Protein AF-A0A412N709-F1 (afdb_monomer)

Solvent-accessible surface area (backbone atoms only — not comparable to full-atom values): 65848 Å² total; per-residue (Å²): 143,80,87,83,88,69,98,62,86,80,74,72,44,59,88,80,48,73,65,12,63,69,44,10,65,74,45,29,76,63,57,29,47,26,25,66,68,37,49,39,49,51,50,25,40,50,47,51,27,33,78,26,43,16,25,47,46,59,41,50,7,51,55,44,21,63,66,64,52,88,63,63,36,77,45,75,49,86,48,69,69,50,42,51,53,52,49,54,52,50,61,74,67,40,75,74,60,56,98,83,52,59,52,19,50,55,38,33,40,66,36,72,41,66,46,92,90,40,70,40,42,37,57,35,40,71,62,66,71,55,53,61,42,34,56,64,46,45,49,58,66,48,71,50,75,67,54,44,51,43,51,47,41,51,42,52,45,46,40,53,48,21,65,58,48,60,32,42,72,68,85,84,70,68,26,64,53,51,72,81,63,82,70,53,68,70,55,48,53,31,43,52,54,47,60,74,67,47,72,58,76,83,49,52,73,65,44,54,50,53,50,65,66,58,62,64,32,54,76,66,46,46,60,44,71,61,84,92,45,76,40,72,38,71,37,41,42,60,63,56,52,45,51,35,41,51,57,73,75,47,57,72,69,61,52,49,52,30,52,55,51,49,50,50,49,49,46,34,65,22,23,40,43,91,84,52,99,67,55,29,52,37,43,44,52,44,48,22,53,90,85,42,72,55,65,76,51,77,41,54,32,34,42,32,43,85,73,55,41,33,32,38,35,26,57,66,81,56,97,67,70,61,64,26,54,57,53,48,53,51,36,38,67,69,32,67,61,52,37,37,39,30,30,66,60,60,58,98,84,40,65,52,73,48,74,40,60,46,35,45,78,37,54,75,39,38,35,31,29,35,92,55,60,45,82,82,66,65,90,67,86,69,79,74,62,94,78,42,57,44,74,40,36,46,27,28,53,44,40,43,52,47,66,46,67,32,48,43,52,52,33,49,50,56,44,50,62,52,68,47,94,21,71,44,71,41,96,84,62,54,63,26,34,54,48,52,51,25,57,74,47,47,73,34,86,64,69,34,44,68,68,74,86,37,71,46,67,61,86,70,74,73,43,50,50,44,46,48,50,46,46,39,39,63,68,62,44,61,60,51,68,61,97,41,29,92,76,46,94,69,58,60,71,50,26,41,42,65,46,73,47,98,88,70,33,35,34,38,25,34,25,44,75,68,45,73,70,30,36,30,35,64,40,57,24,98,86,66,49,74,25,37,43,35,43,32,67,43,67,77,37,46,75,69,27,54,68,71,47,45,37,53,47,63,70,46,46,65,59,55,51,52,52,52,51,52,50,45,70,78,38,42,67,40,52,21,55,65,27,57,95,74,36,40,39,36,42,32,38,30,39,51,80,9,72,63,37,70,68,40,49,77,67,28,84,84,48,38,28,22,33,45,59,46,75,81,92,53,42,34,30,43,33,25,56,39,61,68,52,34,49,60,48,45,50,69,48,77,36,18,47,54,62,37,49,52,54,44,43,61,52,54,58,50,39,86,82,38,61,70,39,47,52,52,37,52,54,52,38,62,62,52,22,76,36,60,15,91,75,84,54,82,91,78,89,68,70,32,56,82,65,70,88,68,85,76,68,58,76,42,70,41,19,46,52,54,23,49,28,49,49,6,47,16,26,53,78,65,66,62,72,59,48,80,30,47,32,65,60,27,26,56,53,43,59,51,25,48,54,48,37,50,53,54,50,53,61,54,59,32,49,23,27,61,69,63,52,47,54,53,33,49,35,32,23,32,57,22,47,50,50,27,51,54,32,56,59,55,47,74,68,74,86,53,52,34,74,70,56,44,55,49,53,51,50,53,37,50,51,56,22,53,51,21,52,50,46,29,53,10,20,50,51,37,46,55,54,59,56,66,56,90,63,60,37,82,42,81,76,42,76,68,55,48,22,28,51,31,31,36,32,31,50,52,49,49,48,51,38,53,30,50,38,25,74,69,51,41,66,58,48,36,34,34,28,41,91,46,32,38,73,42,81,40,67,41,67,69,58,52,53,50,53,52,54,49,52,58,48,53,58,70,47,90,39,63,77,84,77,55,74,69,62,49,56,52,52,52,50,54,37,38,56,22,40,24,70,56,67,75,30,57,51,68,56,41,49,51,51,30,47,42,53,6,67,49,74,83,64,94,67,77,84,44,46,76,47,82,52,25,38,50,39,50,44,70,58,52,53,51,35,53,44,62,78,39,55,89,79,54,53,74,64,61,52,46,48,34,52,57,61,30,39,42,54,57,88,41,49,32,35,46,86,93,41,78,50,99,56,74,60,75,66,49,48,49,54,32,65,53,37,59,85,68,11,55,33,37,73,56,96,62,27,33,37,36,32,26,42,55,30,20,51,42,44,50,49,53,56,51,21,57,77,64,50,33,62,85,24,39,70,70,29,61,57,29,43,54,48,32,55,57,53,44,57,53,48,37,54,47,47,38,50,51,54,53,48,46,44,46,74,60,66,41,54,71,87,40,53,43,64,60,44,46,53,48,83,54,45,102,43,70,70,89,58,52,62,37,38,30,39,35,49,41,73,90,78,36,32,37,39,44,33,43,60,47,72,70,75,79,70,88,31,56,44,50,43,47,53,49,46,43,54,35,70,31,99,85,13,63,48,54,52,55,52,50,47,52,53,49,42,73,76,41,43,69,62,54,32,54,55,62,67,56,86,75,91,74,82,74,42,80,46,43,37,38,35,20,50,64,76,71,80,68,57,76,57,86,70,96,48,47,64,37,30,56,63,55,51,45,54,55,46,51,58,63,70,75,107

Mean predicted aligned error: 12.11 Å

Secondary structure (DSSP, 8-state):
----------S-B-SS-TTHHHHHHHHHHHHTTB-HHHHHHHHHHHHHSGGGTT-HHHHHHHHHHHHH-SS--SB---SHHHHHHHHHHHHHHSPPPPTTSPPB---EEEEEEEETTEEEEEE--SS-TTHHHHHTTHHHH--SHHHHHHHHHHHHHHHHHHHHTGGGG--S--B---S--PPPHHHHHHHHHHHHT-TTTTS-HHHHHHHHHS-SBGGG--EEEETTEEEE---TTHHHHHHHHHHHHS-HHHHHHHHHHHHHHHHHHHH--SSSS--SEEESPEEEETTEEPS----SEEEE-SSSEEEEEEETTS---THHHHHHHHHHHH--SPEEEEEEEEETTEEEEEEES-GGGSEEEEEEEE----TTS--------SS-SEEEEHHHHHHHHHH-SSHHHHHHHHHHHHH-SSEEE-TTS-HHHHHHHHHHTTT-S-SSSTTTTS-EEE-PPTTHHHHHHHHIIIIISTTS-GGGTTTSTT--GGGEEEEE-TTS-EEEEETTT--EEEEEEEEE-TTS-EEEEEEEE-TGGGTTS-HHHHHHHHHHHHHHHHHHHHHHHHTHHHHHHHHTTT-EEEEEE--TTSHHHHHSPEEETTTTEEEEEEESSSEEEEEEE-HHHHHHHHHH-SSTHHHHHHHHHHHGGGGGT-HHHHHHHHHHHHHHTTSPBS--------SS-----S------HHHHHHHHHHHHHHHHHTTPPSEEEEHHHHHHHHHHHHHHHHHHHHHHHTTB-HHHHHHHHHHHHHHHHHHHHHHHHHTTT--SB-HHHHHHHHHHHHHHHHHHHHHHHHHHHHHHHHHT-S----BPPPHHHHHHHHHHHHHHHHHHHHHHHHTT--TTEEEEE-TT--EEEEE-HHHHHHHHHHHHHHHH--------HHHHHHHHHHHHHHHHHHHSS-HHHHHHHHHHHHH--SSSSGGGEEETTEEEEEHHHHHHHHHHHTTTTS-HHHHHHHHHHHEE-GGGTTEETTEE-SS--TT-TTT--SSTTT--EEEETTEEEE-HHHHHHHHHHHHHHHHTT--TTGGG-HHHHHHHHHHHHHHHHHHHHHHHHHHHHTT--GGGEEEEEEGGGTSS--GGG-EEEEEEEETTTTEEEEEEEEPPPPP-SHHHHHHHHHHHHSTT-TTHHHHHHHHHHHHHHHHHHHHTT----S--EEEEEEEESS----SSS--SSEEE-HHHHHHHHHHHH--

Nearest PDB structures (foldseek):
  8ieq-assembly1_A  TM=3.385E-01  e=6.788E+00  Homo sapiens

Structure (mmCIF, N/CA/C/O backbone):
data_AF-A0A412N709-F1
#
_entry.id   AF-A0A412N709-F1
#
loop_
_atom_site.group_PDB
_atom_site.id
_atom_site.type_symbol
_atom_site.label_atom_id
_atom_site.label_alt_id
_atom_site.label_comp_id
_atom_site.label_asym_id
_atom_site.label_entity_id
_atom_site.label_seq_id
_atom_site.pdbx_PDB_ins_code
_atom_site.Cartn_x
_atom_site.Cartn_y
_atom_site.Cartn_z
_atom_site.occupancy
_atom_site.B_iso_or_equiv
_atom_site.auth_seq_id
_atom_site.auth_comp_id
_atom_site.auth_asym_id
_atom_site.auth_atom_id
_atom_site.pdbx_PDB_model_num
ATOM 1 N N . MET A 1 1 ? 46.600 -34.317 -51.736 1.00 37.00 1 MET A N 1
ATOM 2 C CA . MET A 1 1 ? 45.651 -34.811 -52.755 1.00 37.00 1 MET A CA 1
ATOM 3 C C . MET A 1 1 ? 44.994 -36.084 -52.242 1.00 37.00 1 MET A C 1
ATOM 5 O O . MET A 1 1 ? 45.524 -37.165 -52.440 1.00 37.00 1 MET A O 1
ATOM 9 N N . SER A 1 2 ? 43.855 -35.936 -51.575 1.00 23.56 2 SER A N 1
ATOM 10 C CA . SER A 1 2 ? 42.776 -36.925 -51.525 1.00 23.56 2 SER A CA 1
ATOM 11 C C . SER A 1 2 ? 41.509 -36.098 -51.346 1.00 23.56 2 SER A C 1
ATOM 13 O O . SER A 1 2 ? 41.300 -35.475 -50.310 1.00 23.56 2 SER A O 1
ATOM 15 N N . VAL A 1 3 ? 40.777 -35.964 -52.444 1.00 32.47 3 VAL A N 1
ATOM 16 C CA . VAL A 1 3 ? 39.520 -35.229 -52.551 1.00 32.47 3 VAL A CA 1
ATOM 17 C C . VAL A 1 3 ? 38.449 -36.089 -51.886 1.00 32.47 3 VAL A C 1
ATOM 19 O O . VAL A 1 3 ? 38.123 -37.140 -52.430 1.00 32.47 3 VAL A O 1
ATOM 22 N N . ASN A 1 4 ? 37.916 -35.657 -50.742 1.00 23.67 4 ASN A N 1
ATOM 23 C CA . ASN A 1 4 ? 36.631 -36.155 -50.257 1.00 23.67 4 ASN A CA 1
ATOM 24 C C . ASN A 1 4 ? 35.537 -35.283 -50.876 1.00 23.67 4 ASN A C 1
ATOM 26 O O . ASN A 1 4 ? 35.324 -34.142 -50.481 1.00 23.67 4 ASN A O 1
ATOM 30 N N . LYS A 1 5 ? 34.911 -35.836 -51.917 1.00 32.69 5 LYS A N 1
ATOM 31 C CA . LYS A 1 5 ? 33.568 -35.481 -52.361 1.00 32.69 5 LYS A CA 1
ATOM 32 C C . LYS A 1 5 ? 32.609 -36.269 -51.475 1.00 32.69 5 LYS A C 1
ATOM 34 O O . LYS A 1 5 ? 32.454 -37.451 -51.729 1.00 32.69 5 LYS A O 1
ATOM 39 N N . ASP A 1 6 ? 32.035 -35.615 -50.476 1.00 30.23 6 ASP A N 1
ATOM 40 C CA . ASP A 1 6 ? 30.755 -35.963 -49.852 1.00 30.23 6 ASP A CA 1
ATOM 41 C C . ASP A 1 6 ? 30.256 -34.685 -49.161 1.00 30.23 6 ASP A C 1
ATOM 43 O O . ASP A 1 6 ? 30.834 -34.226 -48.179 1.00 30.23 6 ASP A O 1
ATOM 47 N N . GLY A 1 7 ? 29.250 -34.042 -49.758 1.00 31.81 7 GLY A N 1
ATOM 48 C CA . GLY A 1 7 ? 28.632 -32.810 -49.262 1.00 31.81 7 GLY A CA 1
ATOM 49 C C . GLY A 1 7 ? 27.602 -33.103 -48.175 1.00 31.81 7 GLY A C 1
ATOM 50 O O . GLY A 1 7 ? 26.408 -32.984 -48.424 1.00 31.81 7 GLY A O 1
ATOM 51 N N . GLY A 1 8 ? 28.070 -33.531 -47.002 1.00 36.28 8 GLY A N 1
ATOM 52 C CA . GLY A 1 8 ? 27.274 -33.601 -45.775 1.00 36.28 8 GLY A CA 1
ATOM 53 C C . GLY A 1 8 ? 27.613 -32.445 -44.831 1.00 36.28 8 GLY A C 1
ATOM 54 O O . GLY A 1 8 ? 28.733 -31.932 -44.866 1.00 36.28 8 GLY A O 1
ATOM 55 N N . ILE A 1 9 ? 26.659 -32.053 -43.980 1.00 49.16 9 ILE A N 1
ATOM 56 C CA . ILE A 1 9 ? 26.809 -31.080 -42.882 1.00 49.16 9 ILE A CA 1
ATOM 57 C C . ILE A 1 9 ? 27.859 -31.614 -41.888 1.00 49.16 9 ILE A C 1
ATOM 59 O O . ILE A 1 9 ? 27.511 -32.236 -40.893 1.00 49.16 9 ILE A O 1
ATOM 63 N N . SER A 1 10 ? 29.161 -31.496 -42.168 1.00 47.09 10 SER A N 1
ATOM 64 C CA . SER A 1 10 ? 30.147 -32.274 -41.398 1.00 47.09 10 SER A CA 1
ATOM 65 C C . SER A 1 10 ? 30.723 -31.565 -40.170 1.00 47.09 10 SER A C 1
ATOM 67 O O . SER A 1 10 ? 31.376 -32.236 -39.379 1.00 47.09 10 SER A O 1
ATOM 69 N N . ASN A 1 11 ? 30.497 -30.257 -39.975 1.00 60.03 11 ASN A N 1
ATOM 70 C CA . ASN A 1 11 ? 31.168 -29.496 -38.904 1.00 60.03 11 ASN A CA 1
ATOM 71 C C . ASN A 1 11 ? 30.264 -28.574 -38.054 1.00 60.03 11 ASN A C 1
ATOM 73 O O . ASN A 1 11 ? 30.790 -27.932 -37.153 1.00 60.03 11 ASN A O 1
ATOM 77 N N . ILE A 1 12 ? 28.954 -28.465 -38.315 1.00 68.06 12 ILE A N 1
ATOM 78 C CA . ILE A 1 12 ? 28.054 -27.601 -37.522 1.00 68.06 12 ILE A CA 1
ATOM 79 C C . ILE A 1 12 ? 27.277 -28.478 -36.541 1.00 68.06 12 ILE A C 1
ATOM 81 O O . ILE A 1 12 ? 26.585 -29.403 -36.962 1.00 68.06 12 ILE A O 1
ATOM 85 N N . GLN A 1 13 ? 27.412 -28.196 -35.247 1.00 76.06 13 GLN A N 1
ATOM 86 C CA . GLN A 1 13 ? 26.700 -28.890 -34.171 1.00 76.06 13 GLN A CA 1
ATOM 87 C C . GLN A 1 13 ? 25.636 -27.975 -33.554 1.00 76.06 13 GLN A C 1
ATOM 89 O O . GLN A 1 13 ? 25.651 -26.766 -33.772 1.00 76.06 13 GLN A O 1
ATOM 94 N N . SER A 1 14 ? 24.720 -28.551 -32.778 1.00 77.38 14 SER A N 1
ATOM 95 C CA . SER A 1 14 ? 23.767 -27.807 -31.950 1.00 77.38 14 SER A CA 1
ATOM 96 C C . SER A 1 14 ? 24.004 -28.143 -30.482 1.00 77.38 14 SER A C 1
ATOM 98 O O . SER A 1 14 ? 24.252 -29.303 -30.147 1.00 77.38 14 SER A O 1
ATOM 100 N N . LEU A 1 15 ? 23.991 -27.111 -29.641 1.00 70.12 15 LEU A N 1
ATOM 101 C CA . LEU A 1 15 ? 24.253 -27.187 -28.207 1.00 70.12 15 LEU A CA 1
ATOM 102 C C . LEU A 1 15 ? 23.027 -27.718 -27.445 1.00 70.12 15 LEU A C 1
ATOM 104 O O . LEU A 1 15 ? 23.172 -28.592 -26.590 1.00 70.12 15 LEU A O 1
ATOM 108 N N . TYR A 1 16 ? 21.828 -27.237 -27.797 1.00 69.25 16 TYR A N 1
ATOM 109 C CA . TYR A 1 16 ? 20.587 -27.538 -27.066 1.00 69.25 16 TYR A CA 1
ATOM 110 C C . TYR A 1 16 ? 19.416 -27.966 -27.975 1.00 69.25 16 TYR A C 1
ATOM 112 O O . TYR A 1 16 ? 18.574 -28.755 -27.556 1.00 69.25 16 TYR A O 1
ATOM 120 N N . CYS A 1 17 ? 19.388 -27.548 -29.246 1.00 72.12 17 CYS A N 1
ATOM 121 C CA . CYS A 1 17 ? 18.297 -27.825 -30.195 1.00 72.12 17 CYS A CA 1
ATOM 122 C C . CYS A 1 17 ? 18.629 -28.967 -31.179 1.00 72.12 17 CYS A C 1
ATOM 124 O O . CYS A 1 17 ? 18.727 -28.751 -32.389 1.00 72.12 17 CYS A O 1
ATOM 126 N N . GLN A 1 18 ? 18.782 -30.206 -30.694 1.00 68.06 18 GLN A N 1
ATOM 127 C CA . GLN A 1 18 ? 19.289 -31.336 -31.503 1.00 68.06 18 GLN A CA 1
ATOM 128 C C . GLN A 1 18 ? 18.540 -31.576 -32.835 1.00 68.06 18 GLN A C 1
ATOM 130 O O . GLN A 1 18 ? 19.160 -31.988 -33.815 1.00 68.06 18 GLN A O 1
ATOM 135 N N . GLY A 1 19 ? 17.238 -31.272 -32.911 1.00 79.00 19 GLY A N 1
ATOM 136 C CA . GLY A 1 19 ? 16.433 -31.419 -34.132 1.00 79.00 19 GLY A CA 1
ATOM 137 C C . GLY A 1 19 ? 16.681 -30.363 -35.222 1.00 79.00 19 GLY A C 1
ATOM 138 O O . GLY A 1 19 ? 16.218 -30.537 -36.352 1.00 79.00 19 GLY A O 1
ATOM 139 N N . CYS A 1 20 ? 17.407 -29.274 -34.934 1.00 84.88 20 CYS A N 1
ATOM 140 C CA . CYS A 1 20 ? 17.555 -28.157 -35.874 1.00 84.88 20 CYS A CA 1
ATOM 141 C C . CYS A 1 20 ? 18.409 -28.512 -37.101 1.00 84.88 20 CYS A C 1
ATOM 143 O O . CYS A 1 20 ? 18.124 -28.045 -38.203 1.00 84.88 20 CYS A O 1
ATOM 145 N N . ILE A 1 21 ? 19.411 -29.385 -36.948 1.00 87.38 21 ILE A N 1
ATOM 146 C CA . ILE A 1 21 ? 20.276 -29.815 -38.056 1.00 87.38 21 ILE A CA 1
ATOM 147 C C . ILE A 1 21 ? 19.489 -30.681 -39.051 1.00 87.38 21 ILE A C 1
ATOM 149 O O . ILE A 1 21 ? 19.543 -30.437 -40.255 1.00 87.38 21 ILE A O 1
ATOM 153 N N . GLU A 1 22 ? 18.677 -31.625 -38.561 1.00 86.62 22 GLU A N 1
ATOM 154 C CA . GLU A 1 22 ? 17.788 -32.440 -39.406 1.00 86.62 22 GLU A CA 1
ATOM 155 C C . GLU A 1 22 ? 16.719 -31.586 -40.107 1.00 86.62 22 GLU A C 1
ATOM 157 O O . GLU A 1 22 ? 16.333 -31.844 -41.250 1.00 86.62 22 GLU A O 1
ATOM 162 N N . ALA A 1 23 ? 16.219 -30.551 -39.429 1.00 87.81 23 ALA A N 1
ATOM 163 C CA . ALA A 1 23 ? 15.277 -29.606 -40.012 1.00 87.81 23 ALA A CA 1
ATOM 164 C C . ALA A 1 23 ? 15.938 -28.740 -41.103 1.00 87.81 23 ALA A C 1
ATOM 166 O O . ALA A 1 23 ? 15.335 -28.522 -42.157 1.00 87.81 23 ALA A O 1
ATOM 167 N N . ALA A 1 24 ? 17.192 -28.319 -40.901 1.00 90.50 24 ALA A N 1
ATOM 168 C CA . ALA A 1 24 ? 17.969 -27.554 -41.873 1.00 90.50 24 ALA A CA 1
ATOM 169 C C . ALA A 1 24 ? 18.149 -28.318 -43.196 1.00 90.50 24 ALA A C 1
ATOM 171 O O . ALA A 1 24 ? 17.941 -27.746 -44.268 1.00 90.50 24 ALA A O 1
ATOM 172 N N . GLU A 1 25 ? 18.450 -29.623 -43.141 1.00 89.56 25 GLU A N 1
ATOM 173 C CA . GLU A 1 25 ? 18.625 -30.478 -44.330 1.00 89.56 25 GLU A CA 1
ATOM 174 C C . GLU A 1 25 ? 17.447 -30.403 -45.311 1.00 89.56 25 GLU A C 1
ATOM 176 O O . GLU A 1 25 ? 17.641 -30.426 -46.530 1.00 89.56 25 GLU A O 1
ATOM 181 N N . LYS A 1 26 ? 16.224 -30.246 -44.792 1.00 90.31 26 LYS A N 1
ATOM 182 C CA . LYS A 1 26 ? 14.996 -30.200 -45.598 1.00 90.31 26 LYS A CA 1
ATOM 183 C C . LYS A 1 26 ? 14.877 -28.931 -46.444 1.00 90.31 26 LYS A C 1
ATOM 185 O O . LYS A 1 26 ? 14.225 -28.968 -47.485 1.00 90.31 26 LYS A O 1
ATOM 190 N N . ILE A 1 27 ? 15.512 -27.830 -46.035 1.00 92.62 27 ILE A N 1
ATOM 191 C CA . ILE A 1 27 ? 15.388 -26.514 -46.687 1.00 92.62 27 ILE A CA 1
ATOM 192 C C . ILE A 1 27 ? 16.652 -26.058 -47.432 1.00 92.62 27 ILE A C 1
ATOM 194 O O . ILE A 1 27 ? 16.559 -25.146 -48.254 1.00 92.62 27 ILE A O 1
ATOM 198 N N . ILE A 1 28 ? 17.808 -26.712 -47.241 1.00 92.38 28 ILE A N 1
ATOM 199 C CA . ILE A 1 28 ? 19.078 -26.377 -47.927 1.00 92.38 28 ILE A CA 1
ATOM 200 C C . ILE A 1 28 ? 18.904 -26.296 -49.450 1.00 92.38 28 ILE A C 1
ATOM 202 O O . ILE A 1 28 ? 19.324 -25.324 -50.079 1.00 92.38 28 ILE A O 1
ATOM 206 N N . SER A 1 29 ? 18.249 -27.295 -50.055 1.00 90.62 29 SER A N 1
ATOM 207 C CA . SER A 1 29 ? 18.061 -27.342 -51.515 1.00 90.62 29 SER A CA 1
ATOM 208 C C . SER A 1 29 ? 17.224 -26.175 -52.052 1.00 90.62 29 SER A C 1
ATOM 210 O O . SER A 1 29 ? 17.440 -25.727 -53.178 1.00 90.62 29 SER A O 1
ATOM 212 N N . TYR A 1 30 ? 16.305 -25.647 -51.243 1.00 93.81 30 TYR A N 1
ATOM 213 C CA . TYR A 1 30 ? 15.503 -24.480 -51.586 1.00 93.81 30 TYR A CA 1
ATOM 214 C C . TYR A 1 30 ? 16.298 -23.183 -51.399 1.00 93.81 30 TYR A C 1
ATOM 216 O O . TYR A 1 30 ? 16.379 -22.380 -52.325 1.00 93.81 30 TYR A O 1
ATOM 224 N N . ILE A 1 31 ? 16.960 -23.021 -50.248 1.00 93.69 31 ILE A N 1
ATOM 225 C CA . ILE A 1 31 ? 17.799 -21.852 -49.932 1.00 93.69 31 ILE A CA 1
ATOM 226 C C . ILE A 1 31 ? 18.920 -21.670 -50.964 1.00 93.69 31 ILE A C 1
ATOM 228 O O . ILE A 1 31 ? 19.167 -20.548 -51.399 1.00 93.69 31 ILE A O 1
ATOM 232 N N . SER A 1 32 ? 19.536 -22.761 -51.435 1.00 93.38 32 SER A N 1
ATOM 233 C CA . SER A 1 32 ? 20.622 -22.720 -52.431 1.00 93.38 32 SER A CA 1
ATOM 234 C C . SER A 1 32 ? 20.239 -22.096 -53.782 1.00 93.38 32 SER A C 1
ATOM 236 O O . SER A 1 32 ? 21.114 -21.780 -54.580 1.00 93.38 32 SER A O 1
ATOM 238 N N . GLN A 1 33 ? 18.948 -21.890 -54.064 1.00 95.06 33 GLN A N 1
ATOM 239 C CA . GLN A 1 33 ? 18.479 -21.288 -55.319 1.00 95.06 33 GLN A CA 1
ATOM 240 C C . GLN A 1 33 ? 18.608 -19.757 -55.333 1.00 95.06 33 GLN A C 1
ATOM 242 O O . GLN A 1 33 ? 18.605 -19.148 -56.410 1.00 95.06 33 GLN A O 1
ATOM 247 N N . PHE A 1 34 ? 18.723 -19.141 -54.156 1.00 95.75 34 PHE A N 1
ATOM 248 C CA . PHE A 1 34 ? 18.752 -17.694 -53.971 1.00 95.75 34 PHE A CA 1
ATOM 249 C C . PHE A 1 34 ? 20.180 -17.161 -53.842 1.00 95.75 34 PHE A C 1
ATOM 251 O O . PHE A 1 34 ? 21.100 -17.910 -53.508 1.00 95.75 34 PHE A O 1
ATOM 258 N N . ASP A 1 35 ? 20.371 -15.870 -54.114 1.00 93.81 35 ASP A N 1
ATOM 259 C CA . ASP A 1 35 ? 21.622 -15.188 -53.795 1.00 93.81 35 ASP A CA 1
ATOM 260 C C . ASP A 1 35 ? 21.782 -15.031 -52.272 1.00 93.81 35 ASP A C 1
ATOM 262 O O . ASP A 1 35 ? 20.807 -14.854 -51.540 1.00 93.81 35 ASP A O 1
ATOM 266 N N . ILE A 1 36 ? 23.027 -15.093 -51.793 1.00 92.56 36 ILE A N 1
ATOM 267 C CA . ILE A 1 36 ? 23.332 -15.116 -50.357 1.00 92.56 36 ILE A CA 1
ATOM 268 C C . ILE A 1 36 ? 22.861 -13.859 -49.610 1.00 92.56 36 ILE A C 1
ATOM 270 O O . ILE A 1 36 ? 22.497 -13.957 -48.442 1.00 92.56 36 ILE A O 1
ATOM 274 N N . GLU A 1 37 ? 22.859 -12.682 -50.244 1.00 91.19 37 GLU A N 1
ATOM 275 C CA . GLU A 1 37 ? 22.529 -11.430 -49.555 1.00 91.19 37 GLU A CA 1
ATOM 276 C C . GLU A 1 37 ? 21.021 -11.313 -49.323 1.00 91.19 37 GLU A C 1
ATOM 278 O O . GLU A 1 37 ? 20.594 -11.004 -48.206 1.00 91.19 37 GLU A O 1
ATOM 283 N N . SER A 1 38 ? 20.208 -11.619 -50.340 1.00 93.81 38 SER A N 1
ATOM 284 C CA . SER A 1 38 ? 18.750 -11.558 -50.213 1.00 93.81 38 SER A CA 1
ATOM 285 C C . SER A 1 38 ? 18.197 -12.650 -49.293 1.00 93.81 38 SER A C 1
ATOM 287 O O . SER A 1 38 ? 17.338 -12.364 -48.453 1.00 93.81 38 SER A O 1
ATOM 289 N N . VAL A 1 39 ? 18.737 -13.874 -49.354 1.00 94.94 39 VAL A N 1
ATOM 290 C CA . VAL A 1 39 ? 18.302 -14.962 -48.463 1.00 94.94 39 VAL A CA 1
ATOM 291 C C . VAL A 1 39 ? 18.773 -14.764 -47.023 1.00 94.94 39 VAL A C 1
ATOM 293 O O . VAL A 1 39 ? 18.006 -15.038 -46.102 1.00 94.94 39 VAL A O 1
ATOM 296 N N . ALA A 1 40 ? 19.975 -14.218 -46.797 1.00 94.19 40 ALA A N 1
ATOM 297 C CA . ALA A 1 40 ? 20.418 -13.854 -45.452 1.00 94.19 40 ALA A CA 1
ATOM 298 C C . ALA A 1 40 ? 19.539 -12.750 -44.852 1.00 94.19 40 ALA A C 1
ATOM 300 O O . ALA A 1 40 ? 19.192 -12.822 -43.678 1.00 94.19 40 ALA A O 1
ATOM 301 N N . CYS A 1 41 ? 19.116 -11.766 -45.654 1.00 95.50 41 CYS A N 1
ATOM 302 C CA . CYS A 1 41 ? 18.161 -10.748 -45.216 1.00 95.50 41 CYS A CA 1
ATOM 303 C C . CYS A 1 41 ? 16.796 -11.353 -44.843 1.00 95.50 41 CYS A C 1
ATOM 305 O O . CYS A 1 41 ? 16.252 -11.015 -43.791 1.00 95.50 41 CYS A O 1
ATOM 307 N N . ALA A 1 42 ? 16.271 -12.283 -45.650 1.00 96.75 42 ALA A N 1
ATOM 308 C CA . ALA A 1 42 ? 15.027 -12.997 -45.356 1.00 96.75 42 ALA A CA 1
ATOM 309 C C . ALA A 1 42 ? 15.120 -13.830 -44.071 1.00 96.75 42 ALA A C 1
ATOM 311 O O . ALA A 1 42 ? 14.265 -13.696 -43.198 1.00 96.75 42 ALA A O 1
ATOM 312 N N . VAL A 1 43 ? 16.176 -14.634 -43.917 1.00 96.06 43 VAL A N 1
ATOM 313 C CA . VAL A 1 43 ? 16.421 -15.434 -42.706 1.00 96.06 43 VAL A CA 1
ATOM 314 C C . VAL A 1 43 ? 16.575 -14.539 -41.476 1.00 96.06 43 VAL A C 1
ATOM 316 O O . VAL A 1 43 ? 15.952 -14.804 -40.449 1.00 96.06 43 VAL A O 1
ATOM 319 N N . PHE A 1 44 ? 17.337 -13.447 -41.587 1.00 95.56 44 PHE A N 1
ATOM 320 C CA . PHE A 1 44 ? 17.488 -12.480 -40.504 1.00 95.56 44 PHE A CA 1
ATOM 321 C C . PHE A 1 44 ? 16.139 -11.882 -40.103 1.00 95.56 44 PHE A C 1
ATOM 323 O O . PHE A 1 44 ? 15.842 -11.836 -38.920 1.00 95.56 44 PHE A O 1
ATOM 330 N N . CYS A 1 45 ? 15.299 -11.470 -41.058 1.00 96.12 45 CYS A N 1
ATOM 331 C CA . CYS A 1 45 ? 13.978 -10.906 -40.768 1.00 96.12 45 CYS A CA 1
ATOM 332 C C . CYS A 1 45 ? 13.061 -11.902 -40.040 1.00 96.12 45 CYS A C 1
ATOM 334 O O . CYS A 1 45 ? 12.370 -11.529 -39.094 1.00 96.12 45 CYS A O 1
ATOM 336 N N . ILE A 1 46 ? 13.083 -13.175 -40.449 1.00 95.50 46 ILE A N 1
ATOM 337 C CA . ILE A 1 46 ? 12.272 -14.235 -39.837 1.00 95.50 46 ILE A CA 1
ATOM 338 C C . ILE A 1 46 ? 12.711 -14.488 -38.395 1.00 95.50 46 ILE A C 1
ATOM 340 O O . ILE A 1 46 ? 11.873 -14.436 -37.498 1.00 95.50 46 ILE A O 1
ATOM 344 N N . ASN A 1 47 ? 14.010 -14.714 -38.177 1.00 93.50 47 ASN A N 1
ATOM 345 C CA . ASN A 1 47 ? 14.588 -15.015 -36.859 1.00 93.50 47 ASN A CA 1
ATOM 346 C C . ASN A 1 47 ? 14.580 -13.788 -35.929 1.00 93.50 47 ASN A C 1
ATOM 348 O O . ASN A 1 47 ? 14.459 -13.913 -34.713 1.00 93.50 47 ASN A O 1
ATOM 352 N N . SER A 1 48 ? 14.694 -12.621 -36.560 1.00 93.12 48 SER A N 1
ATOM 353 C CA . SER A 1 48 ? 14.380 -11.252 -36.166 1.00 93.12 48 SER A CA 1
ATOM 354 C C . SER A 1 48 ? 13.170 -11.026 -35.278 1.00 93.12 48 SER A C 1
ATOM 356 O O . SER A 1 48 ? 13.183 -10.302 -34.280 1.00 93.12 48 SER A O 1
ATOM 358 N N . TRP A 1 49 ? 12.072 -11.577 -35.777 1.00 92.75 49 TRP A N 1
ATOM 359 C CA . TRP A 1 49 ? 10.729 -11.193 -35.402 1.00 92.75 49 TRP A CA 1
ATOM 360 C C . TRP A 1 49 ? 10.347 -11.820 -34.072 1.00 92.75 49 TRP A C 1
ATOM 362 O O . TRP A 1 49 ? 10.461 -13.034 -33.920 1.00 92.75 49 TRP A O 1
ATOM 372 N N . HIS A 1 50 ? 9.876 -11.003 -33.127 1.00 89.25 50 HIS A N 1
ATOM 373 C CA . HIS A 1 50 ? 9.646 -11.433 -31.748 1.00 89.25 50 HIS A CA 1
ATOM 374 C C . HIS A 1 50 ? 8.730 -12.664 -31.645 1.00 89.25 50 HIS A C 1
ATOM 376 O O . HIS A 1 50 ? 9.036 -13.573 -30.882 1.00 89.25 50 HIS A O 1
ATOM 382 N N . GLU A 1 51 ? 7.682 -12.753 -32.473 1.00 88.12 51 GLU A N 1
ATOM 383 C CA . GLU A 1 51 ? 6.749 -13.890 -32.454 1.00 88.12 51 GLU A CA 1
ATOM 384 C C . GLU A 1 51 ? 7.361 -15.205 -32.957 1.00 88.12 51 GLU A C 1
ATOM 386 O O . GLU A 1 51 ? 6.795 -16.264 -32.722 1.00 88.12 51 GLU A O 1
ATOM 391 N N . ASN A 1 52 ? 8.502 -15.156 -33.651 1.00 89.56 52 ASN A N 1
ATOM 392 C CA . ASN A 1 52 ? 9.216 -16.346 -34.118 1.00 89.56 52 ASN A CA 1
ATOM 393 C C . ASN A 1 52 ? 10.363 -16.749 -33.183 1.00 89.56 52 ASN A C 1
ATOM 395 O O . ASN A 1 52 ? 11.037 -17.745 -33.443 1.00 89.56 52 ASN A O 1
ATOM 399 N N . ARG A 1 53 ? 10.630 -15.978 -32.119 1.00 87.12 53 ARG A N 1
ATOM 400 C CA . ARG A 1 53 ? 11.791 -16.187 -31.238 1.00 87.12 53 ARG A CA 1
ATOM 401 C C . ARG A 1 53 ? 11.678 -17.457 -30.416 1.00 87.12 53 ARG A C 1
ATOM 403 O O . ARG A 1 53 ? 12.701 -18.097 -30.207 1.00 87.12 53 ARG A O 1
ATOM 410 N N . SER A 1 54 ? 10.460 -17.820 -30.018 1.00 84.56 54 SER A N 1
ATOM 411 C CA . SER A 1 54 ? 10.157 -19.073 -29.324 1.00 84.56 54 SER A CA 1
ATOM 412 C C . SER A 1 54 ? 10.287 -20.306 -30.220 1.00 84.56 54 SER A C 1
ATOM 414 O O . SER A 1 54 ? 10.511 -21.388 -29.701 1.00 84.56 54 SER A O 1
ATOM 416 N N . CYS A 1 55 ? 10.237 -20.163 -31.554 1.00 88.00 55 CYS A N 1
ATOM 417 C CA . CYS A 1 55 ? 10.418 -21.260 -32.514 1.00 88.00 55 CYS A CA 1
ATOM 418 C C . CYS A 1 55 ? 11.909 -21.618 -32.719 1.00 88.00 55 CYS A C 1
ATOM 420 O O . CYS A 1 55 ? 12.413 -21.592 -33.853 1.00 88.00 55 CYS A O 1
ATOM 422 N N . GLN A 1 56 ? 12.644 -21.900 -31.642 1.00 86.31 56 GLN A N 1
ATOM 423 C CA . GLN A 1 56 ? 14.110 -22.006 -31.650 1.00 86.31 56 GLN A CA 1
ATOM 424 C C . GLN A 1 56 ? 14.643 -23.027 -32.658 1.00 86.31 56 GLN A C 1
ATOM 426 O O . GLN A 1 56 ? 15.560 -22.709 -33.420 1.00 86.31 56 GLN A O 1
ATOM 431 N N . THR A 1 57 ? 14.056 -24.229 -32.726 1.00 87.56 57 THR A N 1
ATOM 432 C CA . THR A 1 57 ? 14.506 -25.274 -33.659 1.00 87.56 57 THR A CA 1
ATOM 433 C C . THR A 1 57 ? 14.459 -24.771 -35.096 1.00 87.56 57 THR A C 1
ATOM 435 O O . THR A 1 57 ? 15.397 -24.989 -35.863 1.00 87.56 57 THR A O 1
ATOM 438 N N . ASN A 1 58 ? 13.394 -24.052 -35.455 1.00 89.75 58 ASN A N 1
ATOM 439 C CA . ASN A 1 58 ? 13.203 -23.516 -36.798 1.00 89.75 58 ASN A CA 1
ATOM 440 C C . ASN A 1 58 ? 14.139 -22.335 -37.079 1.00 89.75 58 ASN A C 1
ATOM 442 O O . ASN A 1 58 ? 14.737 -22.273 -38.157 1.00 89.75 58 ASN A O 1
ATOM 446 N N . ALA A 1 59 ? 14.321 -21.438 -36.108 1.00 89.06 59 ALA A N 1
ATOM 447 C CA . ALA A 1 59 ? 15.231 -20.306 -36.237 1.00 89.06 59 ALA A CA 1
ATOM 448 C C . ALA A 1 59 ? 16.687 -20.767 -36.438 1.00 89.06 59 ALA A C 1
ATOM 450 O O . ALA A 1 59 ? 17.371 -20.324 -37.371 1.00 89.06 59 ALA A O 1
ATOM 451 N N . TYR A 1 60 ? 17.152 -21.717 -35.621 1.00 89.00 60 TYR A N 1
ATOM 452 C CA . TYR A 1 60 ? 18.491 -22.290 -35.753 1.00 89.00 60 TYR A CA 1
ATOM 453 C C . TYR A 1 60 ? 18.633 -23.162 -37.002 1.00 89.00 60 TYR A C 1
ATOM 455 O O . TYR A 1 60 ? 19.690 -23.131 -37.630 1.00 89.00 60 TYR A O 1
ATOM 463 N N . ALA A 1 61 ? 17.576 -23.859 -37.438 1.00 91.31 61 ALA A N 1
ATOM 464 C CA . ALA A 1 61 ? 17.580 -24.591 -38.705 1.00 91.31 61 ALA A CA 1
ATOM 465 C C . ALA A 1 61 ? 17.789 -23.662 -39.909 1.00 91.31 61 ALA A C 1
ATOM 467 O O . ALA A 1 61 ? 18.535 -24.004 -40.827 1.00 91.31 61 ALA A O 1
ATOM 468 N N . LEU A 1 62 ? 17.184 -22.468 -39.902 1.00 93.44 62 LEU A N 1
ATOM 469 C CA . LEU A 1 62 ? 17.391 -21.463 -40.948 1.00 93.44 62 LEU A CA 1
ATOM 470 C C . LEU A 1 62 ? 18.837 -20.956 -40.980 1.00 93.44 62 LEU A C 1
ATOM 472 O O . LEU A 1 62 ? 19.444 -20.910 -42.053 1.00 93.44 62 LEU A O 1
ATOM 476 N N . ASN A 1 63 ? 19.413 -20.641 -39.815 1.00 92.00 63 ASN A N 1
ATOM 477 C CA . ASN A 1 63 ? 20.821 -20.247 -39.713 1.00 92.00 63 ASN A CA 1
ATOM 478 C C . ASN A 1 63 ? 21.757 -21.392 -40.162 1.00 92.00 63 ASN A C 1
ATOM 480 O O . ASN A 1 63 ? 22.706 -21.158 -40.914 1.00 92.00 63 ASN A O 1
ATOM 484 N N . ALA A 1 64 ? 21.482 -22.636 -39.749 1.00 90.19 64 ALA A N 1
ATOM 485 C CA . ALA A 1 64 ? 22.280 -23.812 -40.102 1.00 90.19 64 ALA A CA 1
ATOM 486 C C . ALA A 1 64 ? 22.219 -24.113 -41.603 1.00 90.19 64 ALA A C 1
ATOM 488 O O . ALA A 1 64 ? 23.253 -24.358 -42.223 1.00 90.19 64 ALA A O 1
ATOM 489 N N . ALA A 1 65 ? 21.028 -24.047 -42.204 1.00 91.69 65 ALA A N 1
ATOM 490 C CA . ALA A 1 65 ? 20.850 -24.261 -43.634 1.00 91.69 65 ALA A CA 1
ATOM 491 C C . ALA A 1 65 ? 21.615 -23.213 -44.449 1.00 91.69 65 ALA A C 1
ATOM 493 O O . ALA A 1 65 ? 22.284 -23.563 -45.418 1.00 91.69 65 ALA A O 1
ATOM 494 N N . LEU A 1 66 ? 21.577 -21.947 -44.023 1.00 91.12 66 LEU A N 1
ATOM 495 C CA . LEU A 1 66 ? 22.320 -20.866 -44.663 1.00 91.12 66 LEU A CA 1
ATOM 496 C C . LEU A 1 66 ? 23.843 -21.079 -44.592 1.00 91.12 66 LEU A C 1
ATOM 498 O O . LEU A 1 66 ? 24.538 -20.827 -45.571 1.00 91.12 66 LEU A O 1
ATOM 502 N N . LEU A 1 67 ? 24.365 -21.583 -43.470 1.00 88.75 67 LEU A N 1
ATOM 503 C CA . LEU A 1 67 ? 25.793 -21.894 -43.310 1.00 88.75 67 LEU A CA 1
ATOM 504 C C . LEU A 1 67 ? 26.238 -23.167 -44.049 1.00 88.75 67 LEU A C 1
ATOM 506 O O . LEU A 1 67 ? 27.421 -23.306 -44.359 1.00 88.75 67 LEU A O 1
ATOM 510 N N . ALA A 1 68 ? 25.319 -24.099 -44.314 1.00 87.44 68 ALA A N 1
ATOM 511 C CA . ALA A 1 68 ? 25.608 -25.367 -44.983 1.00 87.44 68 ALA A CA 1
ATOM 512 C C . ALA A 1 68 ? 25.638 -25.269 -46.522 1.00 87.44 68 ALA A C 1
ATOM 514 O O . ALA A 1 68 ? 26.178 -26.160 -47.181 1.00 87.44 68 ALA A O 1
ATOM 515 N N . VAL A 1 69 ? 25.075 -24.209 -47.113 1.00 88.56 69 VAL A N 1
ATOM 516 C CA . VAL A 1 69 ? 25.088 -23.994 -48.569 1.00 88.56 69 VAL A CA 1
ATOM 517 C C . VAL A 1 69 ? 26.477 -23.538 -49.027 1.00 88.56 69 VAL A C 1
ATOM 519 O O . VAL A 1 69 ? 26.958 -22.476 -48.642 1.00 88.56 69 VAL A O 1
ATOM 522 N N . SER A 1 70 ? 27.118 -24.333 -49.889 1.00 81.06 70 SER A N 1
ATOM 523 C CA . SER A 1 70 ? 28.423 -24.000 -50.482 1.00 81.06 70 SER A CA 1
ATOM 524 C C . SER A 1 70 ? 28.321 -23.116 -51.725 1.00 81.06 70 SER A C 1
ATOM 526 O O . SER A 1 70 ? 29.188 -22.276 -51.952 1.00 81.06 70 SER A O 1
ATOM 528 N N . ASP A 1 71 ? 27.272 -23.311 -52.526 1.00 85.81 71 ASP A N 1
ATOM 529 C CA . ASP A 1 71 ? 27.068 -22.647 -53.812 1.00 85.81 71 ASP A CA 1
ATOM 530 C C . ASP A 1 71 ? 25.663 -22.036 -53.852 1.00 85.81 71 ASP A C 1
ATOM 532 O O . ASP A 1 71 ? 24.661 -22.749 -53.917 1.00 85.81 71 ASP A O 1
ATOM 536 N N . PHE A 1 72 ? 25.602 -20.706 -53.794 1.00 91.50 72 PHE A N 1
ATOM 537 C CA . PHE A 1 72 ? 24.356 -19.943 -53.866 1.00 91.50 72 PHE A CA 1
ATOM 538 C C . PHE A 1 72 ? 23.948 -19.673 -55.316 1.00 91.50 72 PHE A C 1
ATOM 540 O O . PHE A 1 72 ? 24.789 -19.520 -56.208 1.00 91.50 72 PHE A O 1
ATOM 547 N N . GLY A 1 73 ? 22.639 -19.611 -55.540 1.00 92.12 73 GLY A N 1
ATOM 548 C CA . GLY A 1 73 ? 22.029 -19.346 -56.831 1.00 92.12 73 GLY A CA 1
ATOM 549 C C . GLY A 1 73 ? 21.991 -17.858 -57.177 1.00 92.12 73 GLY A C 1
ATOM 550 O O . GLY A 1 73 ? 22.817 -17.062 -56.739 1.00 92.12 73 GLY A O 1
ATOM 551 N N . THR A 1 74 ? 21.029 -17.486 -58.024 1.00 91.38 74 THR A N 1
ATOM 552 C CA . THR A 1 74 ? 20.900 -16.112 -58.554 1.00 91.38 74 THR A CA 1
ATOM 553 C C . THR A 1 74 ? 19.507 -15.511 -58.377 1.00 91.38 74 THR A C 1
ATOM 555 O O . THR A 1 74 ? 19.311 -14.350 -58.732 1.00 91.38 74 THR A O 1
ATOM 558 N N . ASN A 1 75 ? 18.542 -16.271 -57.841 1.00 94.00 75 ASN A N 1
ATOM 559 C CA . ASN A 1 75 ? 17.213 -15.737 -57.551 1.00 94.00 75 ASN A CA 1
ATOM 560 C C . ASN A 1 75 ? 17.316 -14.713 -56.415 1.00 94.00 75 ASN A C 1
ATOM 562 O O . ASN A 1 75 ? 18.019 -14.962 -55.440 1.00 94.00 75 ASN A O 1
ATOM 566 N N . GLN A 1 76 ? 16.598 -13.598 -56.521 1.00 93.00 76 GLN A N 1
ATOM 567 C CA . GLN A 1 76 ? 16.581 -12.568 -55.482 1.00 93.00 76 GLN A CA 1
ATOM 568 C C . GLN A 1 76 ? 15.261 -12.594 -54.710 1.00 93.00 76 GLN A C 1
ATOM 570 O O . GLN A 1 76 ? 14.238 -13.019 -55.242 1.00 93.00 76 GLN A O 1
ATOM 575 N N . ILE A 1 77 ? 15.312 -12.138 -53.460 1.00 95.38 77 ILE A N 1
ATOM 576 C CA . ILE A 1 77 ? 14.148 -11.784 -52.641 1.00 95.38 77 ILE A CA 1
ATOM 577 C C . ILE A 1 77 ? 14.158 -10.257 -52.503 1.00 95.38 77 ILE A C 1
ATOM 579 O O . ILE A 1 77 ? 14.772 -9.709 -51.587 1.00 95.38 77 ILE A O 1
ATOM 583 N N . ALA A 1 78 ? 13.572 -9.564 -53.477 1.00 88.62 78 ALA A N 1
ATOM 584 C CA . ALA A 1 78 ? 13.681 -8.115 -53.642 1.00 88.62 78 ALA A CA 1
ATOM 585 C C . ALA A 1 78 ? 12.519 -7.334 -53.007 1.00 88.62 78 ALA A C 1
ATOM 587 O O . ALA A 1 78 ? 12.679 -6.160 -52.667 1.00 88.62 78 ALA A O 1
ATOM 588 N N . ASP A 1 79 ? 11.355 -7.964 -52.843 1.00 93.81 79 ASP A N 1
ATOM 589 C CA . ASP A 1 79 ? 10.160 -7.337 -52.283 1.00 93.81 79 ASP A CA 1
ATOM 590 C C . ASP A 1 79 ? 9.418 -8.240 -51.284 1.00 93.81 79 ASP A C 1
ATOM 592 O O . ASP A 1 79 ? 9.799 -9.380 -51.010 1.00 93.81 79 ASP A O 1
ATOM 596 N N . TYR A 1 80 ? 8.358 -7.694 -50.684 1.00 97.25 80 TYR A N 1
ATOM 597 C CA . TYR A 1 80 ? 7.582 -8.402 -49.670 1.00 97.25 80 TYR A CA 1
ATOM 598 C C . TYR A 1 80 ? 6.763 -9.572 -50.238 1.00 97.25 80 TYR A C 1
ATOM 600 O O . TYR A 1 80 ? 6.471 -10.517 -49.507 1.00 97.25 80 TYR A O 1
ATOM 608 N N . GLU A 1 81 ? 6.395 -9.551 -51.524 1.00 96.44 81 GLU A N 1
ATOM 609 C CA . GLU A 1 81 ? 5.669 -10.659 -52.154 1.00 96.44 81 GLU A CA 1
ATOM 610 C C . GLU A 1 81 ? 6.599 -11.868 -52.327 1.00 96.44 81 GLU A C 1
ATOM 612 O O . GLU A 1 81 ? 6.226 -13.001 -52.007 1.00 96.44 81 GLU A O 1
ATOM 617 N N . GLU A 1 82 ? 7.830 -11.632 -52.781 1.00 96.00 82 GLU A N 1
ATOM 618 C CA . GLU A 1 82 ? 8.877 -12.651 -52.865 1.00 96.00 82 GLU A CA 1
ATOM 619 C C . GLU A 1 82 ? 9.273 -13.171 -51.480 1.00 96.00 82 GLU A C 1
ATOM 621 O O . GLU A 1 82 ? 9.358 -14.387 -51.288 1.00 96.00 82 GLU A O 1
ATOM 626 N N . PHE A 1 83 ? 9.415 -12.281 -50.491 1.00 97.62 83 PHE A N 1
ATOM 627 C CA . PHE A 1 83 ? 9.643 -12.666 -49.096 1.00 97.62 83 PHE A CA 1
ATOM 628 C C . PHE A 1 83 ? 8.504 -13.539 -48.556 1.00 97.62 83 PHE A C 1
ATOM 630 O O . PHE A 1 83 ? 8.755 -14.584 -47.960 1.00 97.62 83 PHE A O 1
ATOM 637 N N . SER A 1 84 ? 7.248 -13.177 -48.829 1.00 97.44 84 SER A N 1
ATOM 638 C CA . SER A 1 84 ? 6.076 -13.947 -48.396 1.00 97.44 84 SER A CA 1
ATOM 639 C C . SER A 1 84 ? 6.048 -15.349 -49.008 1.00 97.44 84 SER A C 1
ATOM 641 O O . SER A 1 84 ? 5.729 -16.323 -48.321 1.00 97.44 84 SER A O 1
ATOM 643 N N . LYS A 1 85 ? 6.420 -15.482 -50.290 1.00 96.31 85 LYS A N 1
ATOM 644 C CA . LYS A 1 85 ? 6.557 -16.786 -50.964 1.00 96.31 85 LYS A CA 1
ATOM 645 C C . LYS A 1 85 ? 7.685 -17.613 -50.351 1.00 96.31 85 LYS A C 1
ATOM 647 O O . LYS A 1 85 ? 7.486 -18.800 -50.086 1.00 96.31 85 LYS A O 1
ATOM 652 N N . PHE A 1 86 ? 8.837 -16.991 -50.096 1.00 96.75 86 PHE A N 1
ATOM 653 C CA . PHE A 1 86 ? 9.967 -17.626 -49.420 1.00 96.75 86 PHE A CA 1
ATOM 654 C C . PHE A 1 86 ? 9.574 -18.135 -48.028 1.00 96.75 86 PHE A C 1
ATOM 656 O O . PHE A 1 86 ? 9.720 -19.327 -47.753 1.00 96.75 86 PHE A O 1
ATOM 663 N N . PHE A 1 87 ? 8.988 -17.270 -47.197 1.00 96.56 87 PHE A N 1
ATOM 664 C CA . PHE A 1 87 ? 8.515 -17.599 -45.855 1.00 96.56 87 PHE A CA 1
ATOM 665 C C . PHE A 1 87 ? 7.498 -18.742 -45.871 1.00 96.56 87 PHE A C 1
ATOM 667 O O . PHE A 1 87 ? 7.639 -19.704 -45.123 1.00 96.56 87 PHE A O 1
ATOM 674 N N . THR A 1 88 ? 6.501 -18.682 -46.760 1.00 95.44 88 THR A N 1
ATOM 675 C CA . THR A 1 88 ? 5.462 -19.719 -46.862 1.00 95.44 88 THR A CA 1
ATOM 676 C C . THR A 1 88 ? 6.065 -21.085 -47.194 1.00 95.44 88 THR A C 1
ATOM 678 O O . THR A 1 88 ? 5.642 -22.099 -46.642 1.00 95.44 88 THR A O 1
ATOM 681 N N . HIS A 1 89 ? 7.075 -21.136 -48.070 1.00 94.88 89 HIS A N 1
ATOM 682 C CA . HIS A 1 89 ? 7.768 -22.387 -48.376 1.00 94.88 89 HIS A CA 1
ATOM 683 C C . HIS A 1 89 ? 8.545 -22.920 -47.168 1.00 94.88 89 HIS A C 1
ATOM 685 O O . HIS A 1 89 ? 8.424 -24.099 -46.836 1.00 94.88 89 HIS A O 1
ATOM 691 N N . VAL A 1 90 ? 9.306 -22.053 -46.494 1.00 93.81 90 VAL A N 1
ATOM 692 C CA . VAL A 1 90 ? 10.066 -22.395 -45.283 1.00 93.81 90 VAL A CA 1
ATOM 693 C C . VAL A 1 90 ? 9.135 -22.933 -44.194 1.00 93.81 90 VAL A C 1
ATOM 695 O O . VAL A 1 90 ? 9.350 -24.038 -43.701 1.00 93.81 90 VAL A O 1
ATOM 698 N N . LYS A 1 91 ? 8.059 -22.202 -43.891 1.00 92.06 91 LYS A N 1
ATOM 699 C CA . LYS A 1 91 ? 7.041 -22.564 -42.900 1.00 92.06 91 LYS A CA 1
ATOM 700 C C . LYS A 1 91 ? 6.397 -23.923 -43.174 1.00 92.06 91 LYS A C 1
ATOM 702 O O . LYS A 1 91 ? 6.257 -24.715 -42.256 1.00 92.06 91 LYS A O 1
ATOM 707 N N . ASN A 1 92 ? 6.062 -24.216 -44.430 1.00 91.12 92 ASN A N 1
ATOM 708 C CA . ASN A 1 92 ? 5.451 -25.496 -44.807 1.00 91.12 92 ASN A CA 1
ATOM 709 C C . ASN A 1 92 ? 6.438 -26.677 -44.814 1.00 91.12 92 ASN A C 1
ATOM 711 O O . ASN A 1 92 ? 6.007 -27.829 -44.865 1.00 91.12 92 ASN A O 1
ATOM 715 N N . THR A 1 93 ? 7.746 -26.406 -44.840 1.00 91.50 93 THR A N 1
ATOM 716 C CA . THR A 1 93 ? 8.794 -27.435 -44.944 1.00 91.50 93 THR A CA 1
ATOM 717 C C . THR A 1 93 ? 9.393 -27.786 -43.585 1.00 91.50 93 THR A C 1
ATOM 719 O O . THR A 1 93 ? 9.725 -28.949 -43.334 1.00 91.50 93 THR A O 1
ATOM 722 N N . LEU A 1 94 ? 9.554 -26.786 -42.719 1.00 89.62 94 LEU A N 1
ATOM 723 C CA . LEU A 1 94 ? 10.062 -26.961 -41.365 1.00 89.62 94 LEU A CA 1
ATOM 724 C C . LEU A 1 94 ? 9.008 -27.610 -40.452 1.00 89.62 94 LEU A C 1
ATOM 726 O O . LEU A 1 94 ? 7.807 -27.465 -40.689 1.00 89.62 94 LEU A O 1
ATOM 730 N N . PRO A 1 95 ? 9.436 -28.378 -39.435 1.00 82.75 95 PRO A N 1
ATOM 731 C CA . PRO A 1 95 ? 8.507 -28.977 -38.489 1.00 82.75 95 PRO A CA 1
ATOM 732 C C . PRO A 1 95 ? 7.779 -27.900 -37.674 1.00 82.75 95 PRO A C 1
ATOM 734 O O . PRO A 1 95 ? 8.309 -26.820 -37.408 1.00 82.75 95 PRO A O 1
ATOM 737 N N . THR A 1 96 ? 6.560 -28.213 -37.241 1.00 78.94 96 THR A N 1
ATOM 738 C CA . THR A 1 96 ? 5.894 -27.424 -36.201 1.00 78.94 96 THR A CA 1
ATOM 739 C C . THR A 1 96 ? 6.716 -27.513 -34.910 1.00 78.94 96 THR A C 1
ATOM 741 O O . THR A 1 96 ? 7.179 -28.616 -34.591 1.00 78.94 96 THR A O 1
ATOM 744 N N . PRO A 1 97 ? 6.899 -26.399 -34.178 1.00 72.62 97 PRO A N 1
ATOM 745 C CA . PRO A 1 97 ? 7.507 -26.404 -32.852 1.00 72.62 97 PRO A CA 1
ATOM 746 C C . PRO A 1 97 ? 6.933 -27.484 -31.940 1.00 72.62 97 PRO A C 1
ATOM 748 O O . PRO A 1 97 ? 5.741 -27.797 -31.985 1.00 72.62 97 PRO A O 1
ATOM 751 N N . THR A 1 98 ? 7.806 -28.111 -31.155 1.00 69.06 98 THR A N 1
ATOM 752 C CA . THR A 1 98 ? 7.413 -29.195 -30.247 1.00 69.06 98 THR A CA 1
ATOM 753 C C . THR A 1 98 ? 7.042 -28.642 -28.878 1.00 69.06 98 THR A C 1
ATOM 755 O O . THR A 1 98 ? 7.530 -27.589 -28.491 1.00 69.06 98 THR A O 1
ATOM 758 N N . ILE A 1 99 ? 6.272 -29.406 -28.096 1.00 61.44 99 ILE A N 1
ATOM 759 C CA . ILE A 1 99 ? 5.962 -29.087 -26.688 1.00 61.44 99 ILE A CA 1
ATOM 760 C C . ILE A 1 99 ? 7.195 -29.035 -25.761 1.00 61.44 99 ILE A C 1
ATOM 762 O O . ILE A 1 99 ? 7.035 -28.812 -24.570 1.00 61.44 99 ILE A O 1
ATOM 766 N N . PHE A 1 100 ? 8.392 -29.331 -26.281 1.00 64.44 100 PHE A N 1
ATOM 767 C CA . PHE A 1 100 ? 9.660 -29.307 -25.550 1.00 64.44 100 PHE A CA 1
ATOM 768 C C . PHE A 1 100 ? 10.496 -28.050 -25.838 1.00 64.44 100 PHE A C 1
ATOM 770 O O . PHE A 1 100 ? 11.626 -27.982 -25.370 1.00 64.44 100 PHE A O 1
ATOM 777 N N . GLU A 1 101 ? 10.007 -27.112 -26.658 1.00 74.75 101 GLU A N 1
ATOM 778 C CA . GLU A 1 101 ? 10.634 -25.789 -26.756 1.00 74.75 101 GLU A CA 1
ATOM 779 C C . GLU A 1 101 ? 10.201 -24.943 -25.553 1.00 74.75 101 GLU A C 1
ATOM 781 O O . GLU A 1 101 ? 9.031 -24.978 -25.166 1.00 74.75 101 GLU A O 1
ATOM 786 N N . ASP A 1 102 ? 11.146 -24.220 -24.954 1.00 69.56 102 ASP A N 1
ATOM 787 C CA . ASP A 1 102 ? 10.891 -23.400 -23.769 1.00 69.56 102 ASP A CA 1
ATOM 788 C C . ASP A 1 102 ? 10.287 -22.040 -24.154 1.00 69.56 102 ASP A C 1
ATOM 790 O O . ASP A 1 102 ? 10.459 -21.536 -25.271 1.00 69.56 102 ASP A O 1
ATOM 794 N N . GLU A 1 103 ? 9.578 -21.418 -23.211 1.00 77.12 103 GLU A N 1
ATOM 795 C CA . GLU A 1 103 ? 9.159 -20.026 -23.352 1.00 77.12 103 GLU A CA 1
ATOM 796 C C . GLU A 1 103 ? 10.366 -19.086 -23.378 1.00 77.12 103 GLU A C 1
ATOM 798 O O . GLU A 1 103 ? 11.367 -19.301 -22.696 1.00 77.12 103 GLU A O 1
ATOM 803 N N . ILE A 1 104 ? 10.269 -18.004 -24.154 1.00 83.44 104 ILE A N 1
ATOM 804 C CA . ILE A 1 104 ? 11.358 -17.035 -24.310 1.00 83.44 104 ILE A CA 1
ATOM 805 C C . ILE A 1 104 ? 10.851 -15.618 -24.093 1.00 83.44 104 ILE A C 1
ATOM 807 O O . ILE A 1 104 ? 9.766 -15.251 -24.554 1.00 83.44 104 ILE A O 1
ATOM 811 N N . VAL A 1 105 ? 11.703 -14.803 -23.469 1.00 88.12 105 VAL A N 1
ATOM 812 C CA . VAL A 1 105 ? 11.557 -13.349 -23.358 1.00 88.12 105 VAL A CA 1
ATOM 813 C C . VAL A 1 105 ? 12.358 -12.685 -24.495 1.00 88.12 105 VAL A C 1
ATOM 815 O O . VAL A 1 105 ? 13.581 -12.576 -24.406 1.00 88.12 105 VAL A O 1
ATOM 818 N N . PRO A 1 106 ? 11.728 -12.272 -25.614 1.00 89.19 106 PRO A N 1
ATOM 819 C CA . PRO A 1 106 ? 12.434 -11.887 -26.839 1.00 89.19 106 PRO A CA 1
ATOM 820 C C . PRO A 1 106 ? 12.946 -10.436 -26.804 1.00 89.19 106 PRO A C 1
ATOM 822 O O . PRO A 1 106 ? 12.434 -9.562 -27.510 1.00 89.19 106 PRO A O 1
ATOM 825 N N . ILE A 1 107 ? 13.967 -10.156 -25.995 1.00 91.00 107 ILE A N 1
ATOM 826 C CA . ILE A 1 107 ? 14.468 -8.790 -25.810 1.00 91.00 107 ILE A CA 1
ATOM 827 C C . ILE A 1 107 ? 15.361 -8.334 -26.961 1.00 91.00 107 ILE A C 1
ATOM 829 O O . ILE A 1 107 ? 16.444 -8.863 -27.181 1.00 91.00 107 ILE A O 1
ATOM 833 N N . MET A 1 108 ? 14.958 -7.246 -27.621 1.00 92.06 108 MET A N 1
ATOM 834 C CA . MET A 1 108 ? 15.752 -6.508 -28.603 1.00 92.06 108 MET A CA 1
ATOM 835 C C . MET A 1 108 ? 15.810 -5.016 -28.240 1.00 92.06 108 MET A C 1
ATOM 837 O O . MET A 1 108 ? 15.313 -4.132 -28.943 1.00 92.06 108 MET A O 1
ATOM 841 N N . GLY A 1 109 ? 16.471 -4.730 -27.121 1.00 88.38 109 GLY A N 1
ATOM 842 C CA . GLY A 1 109 ? 16.765 -3.384 -26.640 1.00 88.38 109 GLY A CA 1
ATOM 843 C C . GLY A 1 109 ? 15.700 -2.721 -25.774 1.00 88.38 109 GLY A C 1
ATOM 844 O O . GLY A 1 109 ? 15.794 -1.519 -25.534 1.00 88.38 109 GLY A O 1
ATOM 845 N N . GLN A 1 110 ? 14.719 -3.489 -25.295 1.00 89.06 110 GLN A N 1
ATOM 846 C CA . GLN A 1 110 ? 13.776 -3.066 -24.256 1.00 89.06 110 GLN A CA 1
ATOM 847 C C . GLN A 1 110 ? 14.423 -2.992 -22.864 1.00 89.06 110 GLN A C 1
ATOM 849 O O . GLN A 1 110 ? 13.983 -2.192 -22.046 1.00 89.06 110 GLN A O 1
ATOM 854 N N . THR A 1 111 ? 15.467 -3.782 -22.589 1.00 91.69 111 THR A N 1
ATOM 855 C CA . THR A 1 111 ? 16.246 -3.701 -21.339 1.00 91.69 111 THR A CA 1
ATOM 856 C C . THR A 1 111 ? 17.581 -2.998 -21.575 1.00 91.69 111 THR A C 1
ATOM 858 O O . THR A 1 111 ? 18.116 -3.016 -22.690 1.00 91.69 111 THR A O 1
ATOM 861 N N . LEU A 1 112 ? 18.154 -2.407 -20.522 1.00 91.62 112 LEU A N 1
ATOM 862 C CA . LEU A 1 112 ? 19.432 -1.692 -20.587 1.00 91.62 112 LEU A CA 1
ATOM 863 C C . LEU A 1 112 ? 20.471 -2.330 -19.666 1.00 91.62 112 LEU A C 1
ATOM 865 O O . LEU A 1 112 ? 20.152 -2.669 -18.537 1.00 91.62 112 LEU A O 1
ATOM 869 N N . ILE A 1 113 ? 21.728 -2.409 -20.098 1.00 91.88 113 ILE A N 1
ATOM 870 C CA . ILE A 1 113 ? 22.860 -2.835 -19.262 1.00 91.88 113 ILE A CA 1
ATOM 871 C C . ILE A 1 113 ? 23.834 -1.681 -19.041 1.00 91.88 113 ILE A C 1
ATOM 873 O O . ILE A 1 113 ? 24.050 -0.850 -19.927 1.00 91.88 113 ILE A O 1
ATOM 877 N N . HIS A 1 114 ? 24.426 -1.624 -17.851 1.00 88.44 114 HIS A N 1
ATOM 878 C CA . HIS A 1 114 ? 25.436 -0.627 -17.517 1.00 88.44 114 HIS A CA 1
ATOM 879 C C . HIS A 1 114 ? 26.834 -1.146 -17.872 1.00 88.44 114 HIS A C 1
ATOM 881 O O . HIS A 1 114 ? 27.288 -2.147 -17.324 1.00 88.44 114 HIS A O 1
ATOM 887 N N . PHE A 1 115 ? 27.538 -0.442 -18.759 1.00 91.12 115 PHE A N 1
ATOM 888 C CA . PHE A 1 115 ? 28.901 -0.776 -19.165 1.00 91.12 115 PHE A CA 1
ATOM 889 C C . PHE A 1 115 ? 29.772 0.483 -19.230 1.00 91.12 115 PHE A C 1
ATOM 891 O O . PHE A 1 115 ? 29.444 1.449 -19.923 1.00 91.12 115 PHE A O 1
ATOM 898 N N . LYS A 1 116 ? 30.883 0.492 -18.484 1.00 88.50 116 LYS A N 1
ATOM 899 C CA . LYS A 1 116 ? 31.894 1.563 -18.420 1.00 88.50 116 LYS A CA 1
ATOM 900 C C . LYS A 1 116 ? 31.301 2.974 -18.293 1.00 88.50 116 LYS A C 1
ATOM 902 O O . LYS A 1 116 ? 31.742 3.914 -18.958 1.00 88.50 116 LYS A O 1
ATOM 907 N N . GLY A 1 117 ? 30.305 3.126 -17.417 1.00 81.81 117 GLY A N 1
ATOM 908 C CA . GLY A 1 117 ? 29.684 4.413 -17.082 1.00 81.81 117 GLY A CA 1
ATOM 909 C C . GLY A 1 117 ? 28.526 4.840 -17.990 1.00 81.81 117 GLY A C 1
ATOM 910 O O . GLY A 1 117 ? 28.131 6.007 -17.942 1.00 81.81 117 GLY A O 1
ATOM 911 N N . LYS A 1 118 ? 28.008 3.947 -18.845 1.00 85.12 118 LYS A N 1
ATOM 912 C CA . LYS A 1 118 ? 26.878 4.223 -19.744 1.00 85.12 118 LYS A CA 1
ATOM 913 C C . LYS A 1 118 ? 25.859 3.089 -19.732 1.00 85.12 118 LYS A C 1
ATOM 915 O O . LYS A 1 118 ? 26.239 1.922 -19.740 1.00 85.12 118 LYS A O 1
ATOM 920 N N . TRP A 1 119 ? 24.580 3.445 -19.786 1.00 88.06 119 TRP A N 1
ATOM 921 C CA . TRP A 1 119 ? 23.488 2.510 -20.050 1.00 88.06 119 TRP A CA 1
ATOM 922 C C . TRP A 1 119 ? 23.351 2.284 -21.555 1.00 88.06 119 TRP A C 1
ATOM 924 O O . TRP A 1 119 ? 23.390 3.242 -22.325 1.00 88.06 119 TRP A O 1
ATOM 934 N N . ARG A 1 120 ? 23.260 1.021 -21.972 1.00 90.38 120 ARG A N 1
ATOM 935 C CA . ARG A 1 120 ? 23.257 0.578 -23.376 1.00 90.38 120 ARG A CA 1
ATOM 936 C C . ARG A 1 120 ? 22.160 -0.456 -23.577 1.00 90.38 120 ARG A C 1
ATOM 938 O O . ARG A 1 120 ? 21.885 -1.208 -22.643 1.00 90.38 120 ARG A O 1
ATOM 945 N N . LYS A 1 121 ? 21.534 -0.517 -24.754 1.00 91.62 121 LYS A N 1
ATOM 946 C CA . LYS A 1 121 ? 20.481 -1.508 -24.994 1.00 91.62 121 LYS A CA 1
ATOM 947 C C . LYS A 1 121 ? 21.065 -2.913 -24.983 1.00 91.62 121 LYS A C 1
ATOM 949 O O . LYS A 1 121 ? 22.142 -3.158 -25.523 1.00 91.62 121 LYS A O 1
ATOM 954 N N . ALA A 1 122 ? 20.334 -3.836 -24.373 1.00 91.94 122 ALA A N 1
ATOM 955 C CA . ALA A 1 122 ? 20.699 -5.241 -24.341 1.00 91.94 122 ALA A CA 1
ATOM 956 C C . ALA A 1 122 ? 19.974 -6.030 -25.438 1.00 91.94 122 ALA A C 1
ATOM 958 O O . ALA A 1 122 ? 18.868 -5.685 -25.857 1.00 91.94 122 ALA A O 1
ATOM 959 N N . LEU A 1 123 ? 20.600 -7.120 -25.867 1.00 93.06 123 LEU A N 1
ATOM 960 C CA . LEU A 1 123 ? 20.008 -8.154 -26.707 1.00 93.06 123 LEU A CA 1
ATOM 961 C C . LEU A 1 123 ? 20.143 -9.469 -25.947 1.00 93.06 123 LEU A C 1
ATOM 963 O O . LEU A 1 123 ? 21.255 -9.805 -25.536 1.00 93.06 123 LEU A O 1
ATOM 967 N N . HIS A 1 124 ? 19.021 -10.150 -25.733 1.00 90.44 124 HIS A N 1
ATOM 968 C CA . HIS A 1 124 ? 18.964 -11.462 -25.090 1.00 90.44 124 HIS A CA 1
ATOM 969 C C . HIS A 1 124 ? 17.636 -12.169 -25.416 1.00 90.44 124 HIS A C 1
ATOM 971 O O . HIS A 1 124 ? 16.863 -11.699 -26.255 1.00 90.44 124 HIS A O 1
ATOM 977 N N . GLY A 1 125 ? 17.408 -13.340 -24.833 1.00 86.94 125 GLY A N 1
ATOM 978 C CA . GLY A 1 125 ? 16.299 -14.234 -25.148 1.00 86.94 125 GLY A CA 1
ATOM 979 C C . GLY A 1 125 ? 16.714 -15.322 -26.131 1.00 86.94 125 GLY A C 1
ATOM 980 O O . GLY A 1 125 ? 15.969 -15.634 -27.056 1.00 86.94 125 GLY A O 1
ATOM 981 N N . CYS A 1 126 ? 17.932 -15.850 -26.016 1.00 81.94 126 CYS A N 1
ATOM 982 C CA . CYS A 1 126 ? 18.361 -17.044 -26.744 1.00 81.94 126 CYS A CA 1
ATOM 983 C C . CYS A 1 126 ? 17.710 -18.337 -26.224 1.00 81.94 126 CYS A C 1
ATOM 985 O O . CYS A 1 126 ? 17.853 -19.365 -26.880 1.00 81.94 126 CYS A O 1
ATOM 987 N N . GLY A 1 127 ? 16.960 -18.255 -25.118 1.00 77.06 127 GLY A N 1
ATOM 988 C CA . GLY A 1 127 ? 16.274 -19.354 -24.436 1.00 77.06 127 GLY A CA 1
ATOM 989 C C . GLY A 1 127 ? 17.145 -20.039 -23.390 1.00 77.06 127 GLY A C 1
ATOM 990 O O . GLY A 1 127 ? 16.875 -21.171 -23.007 1.00 77.06 127 GLY A O 1
ATOM 991 N N . ALA A 1 128 ? 18.199 -19.359 -22.937 1.00 79.50 128 ALA A N 1
ATOM 992 C CA . ALA A 1 128 ? 18.868 -19.711 -21.696 1.00 79.50 128 ALA A CA 1
ATOM 993 C C . ALA A 1 128 ? 18.140 -19.027 -20.526 1.00 79.50 128 ALA A C 1
ATOM 995 O O . ALA A 1 128 ? 17.527 -17.980 -20.697 1.00 79.50 128 ALA A O 1
ATOM 996 N N . THR A 1 129 ? 18.244 -19.583 -19.320 1.00 79.50 129 THR A N 1
ATOM 997 C CA . THR A 1 129 ? 17.749 -18.919 -18.102 1.00 79.50 129 THR A CA 1
ATOM 998 C C . THR A 1 129 ? 18.782 -17.933 -17.574 1.00 79.50 129 THR A C 1
ATOM 1000 O O . THR A 1 129 ? 19.975 -18.200 -17.711 1.00 79.50 129 THR A O 1
ATOM 1003 N N . LEU A 1 130 ? 18.380 -16.844 -16.912 1.00 86.25 130 LEU A N 1
ATOM 1004 C CA . LEU A 1 130 ? 19.279 -15.855 -16.282 1.00 86.25 130 LEU A CA 1
ATOM 1005 C C . LEU A 1 130 ? 20.135 -15.072 -17.283 1.00 86.25 130 LEU A C 1
ATOM 1007 O O . LEU A 1 130 ? 21.281 -14.701 -17.004 1.00 86.25 130 LEU A O 1
ATOM 1011 N N . GLU A 1 131 ? 19.591 -14.813 -18.461 1.00 89.31 131 GLU A N 1
ATOM 1012 C CA . GLU A 1 131 ? 20.308 -14.148 -19.539 1.00 89.31 131 GLU A CA 1
ATOM 1013 C C . GLU A 1 131 ? 20.685 -12.702 -19.200 1.00 89.31 131 GLU A C 1
ATOM 1015 O O . GLU A 1 131 ? 21.833 -12.285 -19.407 1.00 89.31 131 GLU A O 1
ATOM 1020 N N . TYR A 1 132 ? 19.745 -11.942 -18.643 1.00 93.19 132 TYR A N 1
ATOM 1021 C CA . TYR A 1 132 ? 19.950 -10.556 -18.258 1.00 93.19 132 TYR A CA 1
ATOM 1022 C C . TYR A 1 132 ? 20.908 -10.400 -17.058 1.00 93.19 132 TYR A C 1
ATOM 1024 O O . TYR A 1 132 ? 21.886 -9.655 -17.187 1.00 93.19 132 TYR A O 1
ATOM 1032 N N . PRO A 1 133 ? 20.740 -11.123 -15.927 1.00 93.75 133 PRO A N 1
ATOM 1033 C CA . PRO A 1 133 ? 21.672 -11.040 -14.800 1.00 93.75 133 PRO A CA 1
ATOM 1034 C C . PRO A 1 133 ? 23.128 -11.364 -15.160 1.00 93.75 133 PRO A C 1
ATOM 1036 O O . PRO A 1 133 ? 24.042 -10.744 -14.613 1.00 93.75 133 PRO A O 1
ATOM 1039 N N . ARG A 1 134 ? 23.377 -12.282 -16.107 1.00 92.44 134 ARG A N 1
ATOM 1040 C CA . ARG A 1 134 ? 24.742 -12.577 -16.586 1.00 92.44 134 ARG A CA 1
ATOM 1041 C C . ARG A 1 134 ? 25.390 -11.380 -17.278 1.00 92.44 134 ARG A C 1
ATOM 1043 O O . ARG A 1 134 ? 26.573 -11.115 -17.061 1.00 92.44 134 ARG A O 1
ATOM 1050 N N . LEU A 1 135 ? 24.626 -10.621 -18.068 1.00 94.06 135 LEU A N 1
ATOM 1051 C CA . LEU A 1 135 ? 25.132 -9.419 -18.738 1.00 94.06 135 LEU A CA 1
ATOM 1052 C C . LEU A 1 135 ? 25.579 -8.337 -17.743 1.00 94.06 135 LEU A C 1
ATOM 1054 O O . LEU A 1 135 ? 26.484 -7.563 -18.056 1.00 94.06 135 LEU A O 1
ATOM 1058 N N . CYS A 1 136 ? 25.019 -8.307 -16.529 1.00 93.69 136 CYS A N 1
ATOM 1059 C CA . CYS A 1 136 ? 25.412 -7.354 -15.488 1.00 93.69 136 CYS A CA 1
ATOM 1060 C C . CYS A 1 136 ? 26.854 -7.551 -14.979 1.00 93.69 136 CYS A C 1
ATOM 1062 O O . CYS A 1 136 ? 27.418 -6.630 -14.391 1.00 93.69 136 CYS A O 1
ATOM 1064 N N . PHE A 1 137 ? 27.491 -8.697 -15.246 1.00 94.00 137 PHE A N 1
ATOM 1065 C CA . PHE A 1 137 ? 28.905 -8.926 -14.920 1.00 94.00 137 PHE A CA 1
ATOM 1066 C C . PHE A 1 137 ? 29.880 -8.409 -15.990 1.00 94.00 137 PHE A C 1
ATOM 1068 O O . PHE A 1 137 ? 31.088 -8.357 -15.739 1.00 94.00 137 PHE A O 1
ATOM 1075 N N . ALA A 1 138 ? 29.390 -7.996 -17.167 1.00 93.56 138 ALA A N 1
ATOM 1076 C CA . ALA A 1 138 ? 30.233 -7.584 -18.291 1.00 93.56 138 ALA A CA 1
ATOM 1077 C C . ALA A 1 138 ? 31.215 -6.463 -17.917 1.00 93.56 138 ALA A C 1
ATOM 1079 O O . ALA A 1 138 ? 32.381 -6.507 -18.303 1.00 93.56 138 ALA A O 1
ATOM 1080 N N . ASP A 1 139 ? 30.765 -5.477 -17.134 1.00 90.94 139 ASP A N 1
ATOM 1081 C CA . ASP A 1 139 ? 31.587 -4.328 -16.744 1.00 90.94 139 ASP A CA 1
ATOM 1082 C C . ASP A 1 139 ? 32.807 -4.714 -15.895 1.00 90.94 139 ASP A C 1
ATOM 1084 O O . ASP A 1 139 ? 33.858 -4.082 -16.008 1.00 90.94 139 ASP A O 1
ATOM 1088 N N . ALA A 1 140 ? 32.689 -5.753 -15.068 1.00 90.50 140 ALA A N 1
ATOM 1089 C CA . ALA A 1 140 ? 33.774 -6.218 -14.212 1.00 90.50 140 ALA A CA 1
ATOM 1090 C C . ALA A 1 140 ? 34.666 -7.257 -14.901 1.00 90.50 140 ALA A C 1
ATOM 1092 O O . ALA A 1 140 ? 35.876 -7.255 -14.694 1.00 90.50 140 ALA A O 1
ATOM 1093 N N . ILE A 1 141 ? 34.081 -8.131 -15.726 1.00 91.88 141 ILE A N 1
ATOM 1094 C CA . ILE A 1 141 ? 34.819 -9.188 -16.429 1.00 91.88 141 ILE A CA 1
ATOM 1095 C C . ILE A 1 141 ? 35.652 -8.610 -17.579 1.00 91.88 141 ILE A C 1
ATOM 1097 O O . ILE A 1 141 ? 36.781 -9.052 -17.782 1.00 91.88 141 ILE A O 1
ATOM 1101 N N . ILE A 1 142 ? 35.125 -7.619 -18.305 1.00 92.44 142 ILE A N 1
ATOM 1102 C CA . ILE A 1 142 ? 35.782 -6.987 -19.456 1.00 92.44 142 ILE A CA 1
ATOM 1103 C C . ILE A 1 142 ? 36.492 -5.711 -18.988 1.00 92.44 142 ILE A C 1
ATOM 1105 O O . ILE A 1 142 ? 35.883 -4.645 -18.838 1.00 92.44 142 ILE A O 1
ATOM 1109 N N . ASP A 1 143 ? 37.794 -5.798 -18.745 1.00 89.94 143 ASP A N 1
ATOM 1110 C CA . ASP A 1 143 ? 38.601 -4.727 -18.148 1.00 89.94 143 ASP A CA 1
ATOM 1111 C C . ASP A 1 143 ? 39.792 -4.283 -19.010 1.00 89.94 143 ASP A C 1
ATOM 1113 O O . ASP A 1 143 ? 40.255 -3.147 -18.862 1.00 89.94 143 ASP A O 1
ATOM 1117 N N . GLU A 1 144 ? 40.234 -5.096 -19.970 1.00 91.12 144 GLU A N 1
ATOM 1118 C CA . GLU A 1 144 ? 41.326 -4.734 -20.868 1.00 91.12 144 GLU A CA 1
ATOM 1119 C C . GLU A 1 144 ? 40.874 -3.712 -21.931 1.00 91.12 144 GLU A C 1
ATOM 1121 O O . GLU A 1 144 ? 39.832 -3.887 -22.572 1.00 91.12 144 GLU A O 1
ATOM 1126 N N . PRO A 1 145 ? 41.662 -2.654 -22.228 1.00 91.94 145 PRO A N 1
ATOM 1127 C CA . PRO A 1 145 ? 41.265 -1.597 -23.167 1.00 91.94 145 PRO A CA 1
ATOM 1128 C C . PRO A 1 145 ? 40.852 -2.094 -24.557 1.00 91.94 145 PRO A C 1
ATOM 1130 O O . PRO A 1 145 ? 40.015 -1.480 -25.222 1.00 91.94 145 PRO A O 1
ATOM 1133 N N . ARG A 1 146 ? 41.460 -3.195 -25.014 1.00 91.38 146 ARG A N 1
ATOM 1134 C CA . ARG A 1 146 ? 41.121 -3.826 -26.290 1.00 91.38 146 ARG A CA 1
ATOM 1135 C C . ARG A 1 146 ? 39.739 -4.477 -26.236 1.00 91.38 146 ARG A C 1
ATOM 1137 O O . ARG A 1 146 ? 38.934 -4.214 -27.122 1.00 91.38 146 ARG A O 1
ATOM 1144 N N . GLU A 1 147 ? 39.473 -5.276 -25.211 1.00 92.00 147 GLU A N 1
ATOM 1145 C CA . GLU A 1 147 ? 38.207 -5.995 -25.030 1.00 92.00 147 GLU A CA 1
ATOM 1146 C C . GLU A 1 147 ? 37.051 -5.011 -24.802 1.00 92.00 147 GLU A C 1
ATOM 1148 O O . GLU A 1 147 ? 35.981 -5.151 -25.384 1.00 92.00 147 GLU A O 1
ATOM 1153 N N . ILE A 1 148 ? 37.299 -3.925 -24.057 1.00 94.56 148 ILE A N 1
ATOM 1154 C CA . ILE A 1 148 ? 36.338 -2.826 -23.874 1.00 94.56 148 ILE A CA 1
ATOM 1155 C C . ILE A 1 148 ? 35.935 -2.214 -25.216 1.00 94.56 148 ILE A C 1
ATOM 1157 O O . ILE A 1 148 ? 34.764 -1.896 -25.431 1.00 94.56 148 ILE A O 1
ATOM 1161 N N . LYS A 1 149 ? 36.897 -2.003 -26.121 1.00 94.00 149 LYS A N 1
ATOM 1162 C CA . LYS A 1 149 ? 36.606 -1.468 -27.453 1.00 94.00 149 LYS A CA 1
ATOM 1163 C C . LYS A 1 149 ? 35.772 -2.460 -28.265 1.00 94.00 149 LYS A C 1
ATOM 1165 O O . LYS A 1 149 ? 34.766 -2.058 -28.837 1.00 94.00 149 LYS A O 1
ATOM 1170 N N . GLU A 1 150 ? 36.186 -3.724 -28.299 1.00 93.56 150 GLU A N 1
ATOM 1171 C CA . GLU A 1 150 ? 35.497 -4.790 -29.034 1.00 93.56 150 GLU A CA 1
ATOM 1172 C C . GLU A 1 150 ? 34.048 -4.967 -28.533 1.00 93.56 150 GLU A C 1
ATOM 1174 O O . GLU A 1 150 ? 33.126 -4.993 -29.344 1.00 93.56 150 GLU A O 1
ATOM 1179 N N . PHE A 1 151 ? 33.809 -4.967 -27.217 1.00 94.50 151 PHE A N 1
ATOM 1180 C CA . PHE A 1 151 ? 32.456 -5.051 -26.654 1.00 94.50 151 PHE A CA 1
ATOM 1181 C C . PHE A 1 151 ? 31.610 -3.799 -26.938 1.00 94.50 151 PHE A C 1
ATOM 1183 O O . PHE A 1 151 ? 30.429 -3.916 -27.252 1.00 94.50 151 PHE A O 1
ATOM 1190 N N . ASN A 1 152 ? 32.200 -2.594 -26.910 1.00 94.50 152 ASN A N 1
ATOM 1191 C CA . ASN A 1 152 ? 31.487 -1.373 -27.312 1.00 94.50 152 ASN A CA 1
ATOM 1192 C C . ASN A 1 152 ? 31.034 -1.415 -28.779 1.00 94.50 152 ASN A C 1
ATOM 1194 O O . ASN A 1 152 ? 29.928 -0.966 -29.061 1.00 94.50 152 ASN A O 1
ATOM 1198 N N . GLU A 1 153 ? 31.836 -1.978 -29.691 1.00 94.94 153 GLU A N 1
ATOM 1199 C CA . GLU A 1 153 ? 31.432 -2.169 -31.094 1.00 94.94 153 GLU A CA 1
ATOM 1200 C C . GLU A 1 153 ? 30.192 -3.081 -31.205 1.00 94.94 153 GLU A C 1
ATOM 1202 O O . GLU A 1 153 ? 29.329 -2.848 -32.052 1.00 94.94 153 GLU A O 1
ATOM 1207 N N . LEU A 1 154 ? 30.059 -4.086 -30.328 1.00 94.00 154 LEU A N 1
ATOM 1208 C CA . LEU A 1 154 ? 28.876 -4.956 -30.272 1.00 94.00 154 LEU A CA 1
ATOM 1209 C C . LEU A 1 154 ? 27.656 -4.262 -29.678 1.00 94.00 154 LEU A C 1
ATOM 1211 O O . LEU A 1 154 ? 26.555 -4.426 -30.197 1.00 94.00 154 LEU A O 1
ATOM 1215 N N . LEU A 1 155 ? 27.842 -3.460 -28.631 1.00 94.44 155 LEU A N 1
ATOM 1216 C CA . LEU A 1 155 ? 26.765 -2.646 -28.068 1.00 94.44 155 LEU A CA 1
ATOM 1217 C C . LEU A 1 155 ? 26.267 -1.609 -29.084 1.00 94.44 155 LEU A C 1
ATOM 1219 O O . LEU A 1 155 ? 25.062 -1.430 -29.223 1.00 94.44 155 LEU A O 1
ATOM 1223 N N . ASP A 1 156 ? 27.170 -0.975 -29.843 1.00 93.56 156 ASP A N 1
ATOM 1224 C CA . ASP A 1 156 ? 26.813 -0.047 -30.927 1.00 93.56 156 ASP A CA 1
ATOM 1225 C C . ASP A 1 156 ? 26.004 -0.766 -32.023 1.00 93.56 156 ASP A C 1
ATOM 1227 O O . ASP A 1 156 ? 25.014 -0.230 -32.527 1.00 93.56 156 ASP A O 1
ATOM 1231 N N . TYR A 1 157 ? 26.392 -2.000 -32.367 1.00 93.31 157 TYR A N 1
ATOM 1232 C CA . TYR A 1 157 ? 25.658 -2.847 -33.310 1.00 93.31 157 TYR A CA 1
ATOM 1233 C C . TYR A 1 157 ? 24.249 -3.201 -32.804 1.00 93.31 157 TYR A C 1
ATOM 1235 O O . TYR A 1 157 ? 23.278 -3.051 -33.550 1.00 93.31 157 TYR A O 1
ATOM 1243 N N . VAL A 1 158 ? 24.119 -3.613 -31.538 1.00 93.69 158 VAL A N 1
ATOM 1244 C CA . VAL A 1 158 ? 22.828 -3.930 -30.903 1.00 93.69 158 VAL A CA 1
ATOM 1245 C C . VAL A 1 158 ? 21.927 -2.697 -30.827 1.00 93.69 158 VAL A C 1
ATOM 1247 O O . VAL A 1 158 ? 20.753 -2.778 -31.198 1.00 93.69 158 VAL A O 1
ATOM 1250 N N . ASP A 1 159 ? 22.466 -1.548 -30.411 1.00 91.88 159 ASP A N 1
ATOM 1251 C CA . ASP A 1 159 ? 21.730 -0.284 -30.326 1.00 91.88 159 ASP A CA 1
ATOM 1252 C C . ASP A 1 159 ? 21.165 0.118 -31.698 1.00 91.88 159 ASP A C 1
ATOM 1254 O O . ASP A 1 159 ? 19.968 0.408 -31.825 1.00 91.88 159 ASP A O 1
ATOM 1258 N N . ALA A 1 160 ? 22.009 0.085 -32.737 1.00 92.69 160 ALA A N 1
ATOM 1259 C CA . ALA A 1 160 ? 21.628 0.433 -34.102 1.00 92.69 160 ALA A CA 1
ATOM 1260 C C . ALA A 1 160 ? 20.571 -0.525 -34.674 1.00 92.69 160 ALA A C 1
ATOM 1262 O O . ALA A 1 160 ? 19.627 -0.080 -35.328 1.00 92.69 160 ALA A O 1
ATOM 1263 N N . MET A 1 161 ? 20.711 -1.830 -34.419 1.00 93.75 161 MET A N 1
ATOM 1264 C CA . MET A 1 161 ? 19.738 -2.849 -34.822 1.00 93.75 161 MET A CA 1
ATOM 1265 C C . MET A 1 161 ? 18.386 -2.632 -34.133 1.00 93.75 161 MET A C 1
ATOM 1267 O O . MET A 1 161 ? 17.363 -2.510 -34.804 1.00 93.75 161 MET A O 1
ATOM 1271 N N . SER A 1 162 ? 18.376 -2.524 -32.801 1.00 92.00 162 SER A N 1
ATOM 1272 C CA . SER A 1 162 ? 17.156 -2.312 -32.014 1.00 92.00 162 SER A CA 1
ATOM 1273 C C . SER A 1 162 ? 16.408 -1.055 -32.462 1.00 92.00 162 SER A C 1
ATOM 1275 O O . SER A 1 162 ? 15.189 -1.085 -32.630 1.00 92.00 162 SER A O 1
ATOM 1277 N N . GLN A 1 163 ? 17.126 0.047 -32.706 1.00 90.44 163 GLN A N 1
ATOM 1278 C CA . GLN A 1 163 ? 16.518 1.292 -33.173 1.00 90.44 163 GLN A CA 1
ATOM 1279 C C . GLN A 1 163 ? 15.944 1.168 -34.589 1.00 90.44 163 GLN A C 1
ATOM 1281 O O . GLN A 1 163 ? 14.841 1.650 -34.841 1.00 90.44 163 GLN A O 1
ATOM 1286 N N . ALA A 1 164 ? 16.666 0.525 -35.510 1.00 92.12 164 ALA A N 1
ATOM 1287 C CA . ALA A 1 164 ? 16.224 0.385 -36.895 1.00 92.12 164 ALA A CA 1
ATOM 1288 C C . ALA A 1 164 ? 14.990 -0.516 -37.043 1.00 92.12 164 ALA A C 1
ATOM 1290 O O . ALA A 1 164 ? 14.179 -0.276 -37.934 1.00 92.12 164 ALA A O 1
ATOM 1291 N N . LEU A 1 165 ? 14.866 -1.527 -36.179 1.00 92.00 165 LEU A N 1
ATOM 1292 C CA . LEU A 1 165 ? 13.818 -2.549 -36.223 1.00 92.00 165 LEU A CA 1
ATOM 1293 C C . LEU A 1 165 ? 12.689 -2.314 -35.203 1.00 92.00 165 LEU A C 1
ATOM 1295 O O . LEU A 1 165 ? 11.886 -3.213 -34.957 1.00 92.00 165 LEU A O 1
ATOM 1299 N N . GLY A 1 166 ? 12.664 -1.153 -34.538 1.00 84.69 166 GLY A N 1
ATOM 1300 C CA . GLY A 1 166 ? 11.636 -0.814 -33.546 1.00 84.69 166 GLY A CA 1
ATOM 1301 C C . GLY A 1 166 ? 11.550 -1.801 -32.376 1.00 84.69 166 GLY A C 1
ATOM 1302 O O . GLY A 1 166 ? 10.458 -2.123 -31.918 1.00 84.69 166 GLY A O 1
ATOM 1303 N N . GLY A 1 167 ? 12.685 -2.360 -31.945 1.00 81.50 167 GLY A N 1
ATOM 1304 C CA . GLY A 1 167 ? 12.735 -3.374 -30.887 1.00 81.50 167 GLY A CA 1
ATOM 1305 C C . GLY A 1 167 ? 11.995 -4.675 -31.215 1.00 81.50 167 GLY A C 1
ATOM 1306 O O . GLY A 1 167 ? 11.727 -5.473 -30.324 1.00 81.50 167 GLY A O 1
ATOM 1307 N N . GLY A 1 168 ? 11.648 -4.915 -32.481 1.00 80.38 168 GLY A N 1
ATOM 1308 C CA . GLY A 1 168 ? 10.999 -6.158 -32.882 1.00 80.38 168 GLY A CA 1
ATOM 1309 C C . GLY A 1 168 ? 9.493 -6.143 -32.708 1.00 80.38 168 GLY A C 1
ATOM 1310 O O . GLY A 1 168 ? 8.886 -7.130 -33.081 1.00 80.38 168 GLY A O 1
ATOM 1311 N N . GLY A 1 169 ? 8.894 -5.067 -32.184 1.00 79.19 169 GLY A N 1
ATOM 1312 C CA . GLY A 1 169 ? 7.450 -4.977 -31.939 1.00 79.19 169 GLY A CA 1
ATOM 1313 C C . GLY A 1 169 ? 6.951 -5.746 -30.709 1.00 79.19 169 GLY A C 1
ATOM 1314 O O . GLY A 1 169 ? 5.751 -5.943 -30.581 1.00 79.19 169 GLY A O 1
ATOM 1315 N N . TRP A 1 170 ? 7.843 -6.196 -29.819 1.00 83.56 170 TRP A N 1
ATOM 1316 C CA . TRP A 1 170 ? 7.455 -6.933 -28.614 1.00 83.56 170 TRP A CA 1
ATOM 1317 C C . TRP A 1 170 ? 6.892 -6.014 -27.518 1.00 83.56 170 TRP A C 1
ATOM 1319 O O . TRP A 1 170 ? 7.578 -5.091 -27.067 1.00 83.56 170 TRP A O 1
ATOM 1329 N N . GLU A 1 171 ? 5.673 -6.307 -27.049 1.00 76.94 171 GLU A N 1
ATOM 1330 C CA . GLU A 1 171 ? 4.928 -5.457 -26.102 1.00 76.94 171 GLU A CA 1
ATOM 1331 C C . GLU A 1 171 ? 4.737 -6.039 -24.693 1.00 76.94 171 GLU A C 1
ATOM 1333 O O . GLU A 1 171 ? 4.355 -5.278 -23.808 1.00 76.94 171 GLU A O 1
ATOM 1338 N N . GLY A 1 172 ? 5.069 -7.313 -24.422 1.00 68.12 172 GLY A N 1
ATOM 1339 C CA . GLY A 1 172 ? 5.179 -7.758 -23.022 1.00 68.12 172 GLY A CA 1
ATOM 1340 C C . GLY A 1 172 ? 4.680 -9.107 -22.572 1.00 68.12 172 GLY A C 1
ATOM 1341 O O . GLY A 1 172 ? 4.578 -9.292 -21.367 1.00 68.12 172 GLY A O 1
ATOM 1342 N N . SER A 1 173 ? 4.437 -10.046 -23.472 1.00 66.25 173 SER A N 1
ATOM 1343 C CA . SER A 1 173 ? 4.159 -11.434 -23.103 1.00 66.25 173 SER A CA 1
ATOM 1344 C C . SER A 1 173 ? 5.332 -12.339 -23.457 1.00 66.25 173 SER A C 1
ATOM 1346 O O . SER A 1 173 ? 5.979 -12.126 -24.489 1.00 66.25 173 SER A O 1
ATOM 1348 N N . ASN A 1 174 ? 5.573 -13.383 -22.667 1.00 68.62 174 ASN A N 1
ATOM 1349 C CA . ASN A 1 174 ? 6.436 -14.474 -23.108 1.00 68.62 174 ASN A CA 1
ATOM 1350 C C . ASN A 1 174 ? 5.936 -14.996 -24.458 1.00 68.62 174 ASN A C 1
ATOM 1352 O O . ASN A 1 174 ? 4.731 -15.055 -24.726 1.00 68.62 174 ASN A O 1
ATOM 1356 N N . SER A 1 175 ? 6.873 -15.297 -25.351 1.00 66.81 175 SER A N 1
ATOM 1357 C CA . SER A 1 175 ? 6.517 -15.943 -26.608 1.00 66.81 175 SER A CA 1
ATOM 1358 C C . SER A 1 175 ? 6.395 -17.433 -26.333 1.00 66.81 175 SER A C 1
ATOM 1360 O O . SER A 1 175 ? 7.387 -18.084 -26.013 1.00 66.81 175 SER A O 1
ATOM 1362 N N . ILE A 1 176 ? 5.178 -17.957 -26.447 1.00 69.56 176 ILE A N 1
ATOM 1363 C CA . ILE A 1 176 ? 4.927 -19.396 -26.382 1.00 69.56 176 ILE A CA 1
ATOM 1364 C C . ILE A 1 176 ? 5.338 -19.992 -27.737 1.00 69.56 176 ILE A C 1
ATOM 1366 O O . ILE A 1 176 ? 5.094 -19.359 -28.774 1.00 69.56 176 ILE A O 1
ATOM 1370 N N . PRO A 1 177 ? 5.986 -21.166 -27.777 1.00 69.81 177 PRO A N 1
ATOM 1371 C CA . PRO A 1 177 ? 6.241 -21.862 -29.031 1.00 69.81 177 PRO A CA 1
ATOM 1372 C C . PRO A 1 177 ? 4.926 -22.172 -29.762 1.00 69.81 177 PRO A C 1
ATOM 1374 O O . PRO A 1 177 ? 4.117 -22.989 -29.324 1.00 69.81 177 PRO A O 1
ATOM 1377 N N . ASP A 1 178 ? 4.713 -21.501 -30.890 1.00 73.94 178 ASP A N 1
ATOM 1378 C CA . ASP A 1 178 ? 3.573 -21.690 -31.791 1.00 73.94 178 ASP A CA 1
ATOM 1379 C C . ASP A 1 178 ? 4.087 -21.787 -33.237 1.00 73.94 178 ASP A C 1
ATOM 1381 O O . ASP A 1 178 ? 5.286 -21.758 -33.502 1.00 73.94 178 ASP A O 1
ATOM 1385 N N . GLU A 1 179 ? 3.203 -21.925 -34.215 1.00 83.69 179 GLU A N 1
ATOM 1386 C CA . GLU A 1 179 ? 3.571 -21.891 -35.621 1.00 83.69 179 GLU A CA 1
ATOM 1387 C C . GLU A 1 179 ? 4.262 -20.564 -36.002 1.00 83.69 179 GLU A C 1
ATOM 1389 O O . GLU A 1 179 ? 3.784 -19.483 -35.661 1.00 83.69 179 GLU A O 1
ATOM 1394 N N . MET A 1 180 ? 5.347 -20.631 -36.792 1.00 88.81 180 MET A N 1
ATOM 1395 C CA . MET A 1 180 ? 6.028 -19.425 -37.285 1.00 88.81 180 MET A CA 1
ATOM 1396 C C . MET A 1 180 ? 5.040 -18.463 -37.959 1.00 88.81 180 MET A C 1
ATOM 1398 O O . MET A 1 180 ? 4.237 -18.848 -38.826 1.00 88.81 180 MET A O 1
ATOM 1402 N N . LYS A 1 181 ? 5.162 -17.183 -37.619 1.00 91.31 181 LYS A N 1
ATOM 1403 C CA . LYS A 1 181 ? 4.350 -16.086 -38.137 1.00 91.31 181 LYS A CA 1
ATOM 1404 C C . LYS A 1 181 ? 5.140 -15.249 -39.127 1.00 91.31 181 LYS A C 1
ATOM 1406 O O . LYS A 1 181 ? 6.335 -14.997 -38.966 1.00 91.31 181 LYS A O 1
ATOM 1411 N N . ILE A 1 182 ? 4.458 -14.852 -40.198 1.00 94.94 182 ILE A N 1
ATOM 1412 C CA . ILE A 1 182 ? 5.066 -14.020 -41.229 1.00 94.94 182 ILE A CA 1
ATOM 1413 C C . ILE A 1 182 ? 5.296 -12.614 -40.656 1.00 94.94 182 ILE A C 1
ATOM 1415 O O . ILE A 1 182 ? 4.329 -11.995 -40.207 1.00 94.94 182 ILE A O 1
ATOM 1419 N N . PRO A 1 183 ? 6.532 -12.084 -40.670 1.00 95.12 183 PRO A N 1
ATOM 1420 C CA . PRO A 1 183 ? 6.769 -10.712 -40.241 1.00 95.12 183 PRO A CA 1
ATOM 1421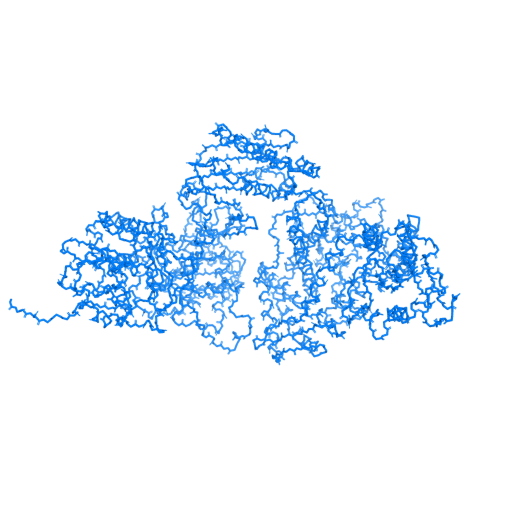 C C . PRO A 1 183 ? 5.980 -9.717 -41.109 1.00 95.12 183 PRO A C 1
ATOM 1423 O O . PRO A 1 183 ? 5.867 -9.929 -42.325 1.00 95.12 183 PRO A O 1
ATOM 1426 N N . PRO A 1 184 ? 5.435 -8.630 -40.535 1.00 95.69 184 PRO A N 1
ATOM 1427 C CA . PRO A 1 184 ? 4.658 -7.647 -41.287 1.00 95.69 184 PRO A CA 1
ATOM 1428 C C . PRO A 1 184 ? 5.524 -6.886 -42.301 1.00 95.69 184 PRO A C 1
ATOM 1430 O O . PRO A 1 184 ? 6.754 -6.834 -42.192 1.00 95.69 184 PRO A O 1
ATOM 1433 N N . TYR A 1 185 ? 4.869 -6.268 -43.288 1.00 96.00 185 TYR A N 1
ATOM 1434 C CA . TYR A 1 185 ? 5.530 -5.509 -44.356 1.00 96.00 185 TYR A CA 1
ATOM 1435 C C . TYR A 1 185 ? 6.482 -4.439 -43.808 1.00 96.00 185 TYR A C 1
ATOM 1437 O O . TYR A 1 185 ? 7.615 -4.316 -44.275 1.00 96.00 185 TYR A O 1
ATOM 1445 N N . GLU A 1 186 ? 6.039 -3.687 -42.800 1.00 94.56 186 GLU A N 1
ATOM 1446 C CA . GLU A 1 186 ? 6.814 -2.620 -42.170 1.00 94.56 186 GLU A CA 1
ATOM 1447 C C . GLU A 1 186 ? 8.116 -3.156 -41.566 1.00 94.56 186 GLU A C 1
ATOM 1449 O O . GLU A 1 186 ? 9.169 -2.537 -41.736 1.00 94.56 186 GLU A O 1
ATOM 1454 N N . TYR A 1 187 ? 8.061 -4.325 -40.922 1.00 95.38 187 TYR A N 1
ATOM 1455 C CA . TYR A 1 187 ? 9.228 -4.953 -40.308 1.00 95.38 187 TYR A CA 1
ATOM 1456 C C . TYR A 1 187 ? 10.207 -5.473 -41.364 1.00 95.38 187 TYR A C 1
ATOM 1458 O O . TYR A 1 187 ? 11.389 -5.139 -41.314 1.00 95.38 187 TYR A O 1
ATOM 1466 N N . TRP A 1 188 ? 9.715 -6.185 -42.388 1.00 96.19 188 TRP A N 1
ATOM 1467 C CA . TRP A 1 188 ? 10.537 -6.598 -43.535 1.00 96.19 188 TRP A CA 1
ATOM 1468 C C . TRP A 1 188 ? 11.238 -5.407 -44.190 1.00 96.19 188 TRP A C 1
ATOM 1470 O O . TRP A 1 188 ? 12.441 -5.451 -44.443 1.00 96.19 188 TRP A O 1
ATOM 1480 N N . HIS A 1 189 ? 10.506 -4.317 -44.430 1.00 95.06 189 HIS A N 1
ATOM 1481 C CA . HIS A 1 189 ? 11.059 -3.119 -45.047 1.00 95.06 189 HIS A CA 1
ATOM 1482 C C . HIS A 1 189 ? 12.176 -2.492 -44.196 1.00 95.06 189 HIS A C 1
ATOM 1484 O O . HIS A 1 189 ? 13.217 -2.099 -44.733 1.00 95.06 189 HIS A O 1
ATOM 1490 N N . GLN A 1 190 ? 11.989 -2.422 -42.874 1.00 95.38 190 GLN A N 1
ATOM 1491 C CA . GLN A 1 190 ? 13.009 -1.946 -41.937 1.00 95.38 190 GLN A CA 1
ATOM 1492 C C . GLN A 1 190 ? 14.242 -2.858 -41.924 1.00 95.38 190 GLN A C 1
ATOM 1494 O O . GLN A 1 190 ? 15.361 -2.354 -42.056 1.00 95.38 190 GLN A O 1
ATOM 1499 N N . THR A 1 191 ? 14.058 -4.182 -41.859 1.00 95.44 191 THR A N 1
ATOM 1500 C CA . THR A 1 191 ? 15.157 -5.157 -41.928 1.00 95.44 191 THR A CA 1
ATOM 1501 C C . THR A 1 191 ? 15.928 -5.044 -43.237 1.00 95.44 191 THR A C 1
ATOM 1503 O O . THR A 1 191 ? 17.155 -4.947 -43.223 1.00 95.44 191 THR A O 1
ATOM 1506 N N . TYR A 1 192 ? 15.225 -4.985 -44.367 1.00 94.81 192 TYR A N 1
ATOM 1507 C CA . TYR A 1 192 ? 15.825 -4.843 -45.690 1.00 94.81 192 TYR A CA 1
ATOM 1508 C C . TYR A 1 192 ? 16.648 -3.557 -45.804 1.00 94.81 192 TYR A C 1
ATOM 1510 O O . TYR A 1 192 ? 17.784 -3.570 -46.286 1.00 94.81 192 TYR A O 1
ATOM 1518 N N . LYS A 1 193 ? 16.115 -2.430 -45.319 1.00 94.88 193 LYS A N 1
ATOM 1519 C CA . LYS A 1 193 ? 16.830 -1.148 -45.301 1.00 94.88 193 LYS A CA 1
ATOM 1520 C C . LYS A 1 193 ? 18.075 -1.202 -44.413 1.00 94.88 193 LYS A C 1
ATOM 1522 O O . LYS A 1 193 ? 19.122 -0.696 -44.815 1.00 94.88 193 LYS A O 1
ATOM 1527 N N . TRP A 1 194 ? 17.967 -1.800 -43.229 1.00 94.56 194 TRP A N 1
ATOM 1528 C CA . TRP A 1 194 ? 19.067 -1.902 -42.273 1.00 94.56 194 TRP A CA 1
ATOM 1529 C C . TRP A 1 194 ? 20.193 -2.810 -42.782 1.00 94.56 194 TRP A C 1
ATOM 1531 O O . TRP A 1 194 ? 21.347 -2.388 -42.787 1.00 94.56 194 TRP A O 1
ATOM 1541 N N . MET A 1 195 ? 19.873 -3.993 -43.318 1.00 92.50 195 MET A N 1
ATOM 1542 C CA . MET A 1 195 ? 20.858 -4.915 -43.904 1.00 92.50 195 MET A CA 1
ATOM 1543 C C . MET A 1 195 ? 21.612 -4.276 -45.082 1.00 92.50 195 MET A C 1
ATOM 1545 O O . MET A 1 195 ? 22.839 -4.370 -45.165 1.00 92.50 195 MET A O 1
ATOM 1549 N N . ASN A 1 196 ? 20.904 -3.546 -45.952 1.00 90.38 196 ASN A N 1
ATOM 1550 C CA . ASN A 1 196 ? 21.509 -2.840 -47.088 1.00 90.38 196 ASN A CA 1
ATOM 1551 C C . ASN A 1 196 ? 22.384 -1.642 -46.686 1.00 90.38 196 ASN A C 1
ATOM 1553 O O . ASN A 1 196 ? 23.253 -1.233 -47.457 1.00 90.38 196 ASN A O 1
ATOM 1557 N N . ALA A 1 197 ? 22.206 -1.094 -45.480 1.00 90.94 197 ALA A N 1
ATOM 1558 C CA . ALA A 1 197 ? 23.071 -0.046 -44.939 1.00 90.94 197 ALA A CA 1
ATOM 1559 C C . ALA A 1 197 ? 24.449 -0.570 -44.476 1.00 90.94 197 ALA A C 1
ATOM 1561 O O . ALA A 1 197 ? 25.278 0.216 -44.022 1.00 90.94 197 ALA A O 1
ATOM 1562 N N . ASN A 1 198 ? 24.714 -1.875 -44.628 1.00 86.88 198 ASN A N 1
ATOM 1563 C CA . ASN A 1 198 ? 25.943 -2.554 -44.218 1.00 86.88 198 ASN A CA 1
ATOM 1564 C C . ASN A 1 198 ? 26.259 -2.370 -42.716 1.00 86.88 198 ASN A C 1
ATOM 1566 O O . ASN A 1 198 ? 27.255 -1.723 -42.357 1.00 86.88 198 ASN A O 1
ATOM 1570 N N . PRO A 1 199 ? 25.436 -2.964 -41.829 1.00 88.19 199 PRO A N 1
ATOM 1571 C CA . PRO A 1 199 ? 25.504 -2.736 -40.385 1.00 88.19 199 PRO A CA 1
ATOM 1572 C C . PRO A 1 199 ? 26.779 -3.288 -39.730 1.00 88.19 199 PRO A C 1
ATOM 1574 O O . PRO A 1 199 ? 27.094 -2.910 -38.609 1.00 88.19 199 PRO A O 1
ATOM 1577 N N . ILE A 1 200 ? 27.544 -4.138 -40.428 1.00 87.62 200 ILE A N 1
ATOM 1578 C CA . ILE A 1 200 ? 28.822 -4.682 -39.936 1.00 87.62 200 ILE A CA 1
ATOM 1579 C C . ILE A 1 200 ? 30.000 -3.740 -40.213 1.00 87.62 200 ILE A C 1
ATOM 1581 O O . ILE A 1 200 ? 31.050 -3.879 -39.595 1.00 87.62 200 ILE A O 1
ATOM 1585 N N . SER A 1 201 ? 29.855 -2.749 -41.100 1.00 84.31 201 SER A N 1
ATOM 1586 C CA . SER A 1 201 ? 30.949 -1.817 -41.425 1.00 84.31 201 SER A CA 1
ATOM 1587 C C . SER A 1 201 ? 31.655 -1.155 -40.221 1.00 84.31 201 SER A C 1
ATOM 1589 O O . SER A 1 201 ? 32.863 -0.929 -40.338 1.00 84.31 201 SER A O 1
ATOM 1591 N N . PRO A 1 202 ? 30.991 -0.881 -39.075 1.00 84.00 202 PRO A N 1
ATOM 1592 C CA . PRO A 1 202 ? 31.645 -0.334 -37.884 1.00 84.00 202 PRO A CA 1
ATOM 1593 C C . PRO A 1 202 ? 32.372 -1.377 -37.015 1.00 84.00 202 PRO A C 1
ATOM 1595 O O . PRO A 1 202 ? 33.165 -0.985 -36.162 1.00 84.00 202 PRO A O 1
ATOM 1598 N N . ILE A 1 203 ? 32.125 -2.679 -37.207 1.00 89.50 203 ILE A N 1
ATOM 1599 C CA . ILE A 1 203 ? 32.697 -3.758 -36.388 1.00 89.50 203 ILE A CA 1
ATOM 1600 C C . ILE A 1 203 ? 34.074 -4.147 -36.934 1.00 89.50 203 ILE A C 1
ATOM 1602 O O . ILE A 1 203 ? 34.242 -4.448 -38.119 1.00 89.50 203 ILE A O 1
ATOM 1606 N N . SER A 1 204 ? 35.089 -4.173 -36.070 1.00 90.00 204 SER A N 1
ATOM 1607 C CA . SER A 1 204 ? 36.449 -4.503 -36.483 1.00 90.00 204 SER A CA 1
ATOM 1608 C C . SER A 1 204 ? 36.621 -5.992 -36.820 1.00 90.00 204 SER A C 1
ATOM 1610 O O . SER A 1 204 ? 35.983 -6.871 -36.240 1.00 90.00 204 SER A O 1
ATOM 1612 N N . ALA A 1 205 ? 37.563 -6.307 -37.717 1.00 86.12 205 ALA A N 1
ATOM 1613 C CA . ALA A 1 205 ? 37.890 -7.696 -38.059 1.00 86.12 205 ALA A CA 1
ATOM 1614 C C . ALA A 1 205 ? 38.354 -8.522 -36.841 1.00 86.12 205 ALA A C 1
ATOM 1616 O O . ALA A 1 205 ? 38.151 -9.733 -36.811 1.00 86.12 205 ALA A O 1
ATOM 1617 N N . ASN A 1 206 ? 38.951 -7.869 -35.835 1.00 85.06 206 ASN A N 1
ATOM 1618 C CA . ASN A 1 206 ? 39.348 -8.518 -34.586 1.00 85.06 206 ASN A CA 1
ATOM 1619 C C . ASN A 1 206 ? 38.124 -8.925 -33.758 1.00 85.06 206 ASN A C 1
ATOM 1621 O O . ASN A 1 206 ? 38.074 -10.066 -33.310 1.00 85.06 206 ASN A O 1
ATOM 1625 N N . THR A 1 207 ? 37.133 -8.038 -33.625 1.00 89.00 207 THR A N 1
ATOM 1626 C CA . THR A 1 207 ? 35.862 -8.308 -32.933 1.00 89.00 207 THR A CA 1
ATOM 1627 C C . THR A 1 207 ? 35.112 -9.464 -33.600 1.00 89.00 207 THR A C 1
ATOM 1629 O O . THR A 1 207 ? 34.697 -10.410 -32.933 1.00 89.00 207 THR A O 1
ATOM 1632 N N . ILE A 1 208 ? 35.022 -9.456 -34.936 1.00 86.69 208 ILE A N 1
ATOM 1633 C CA . ILE A 1 208 ? 34.397 -10.548 -35.705 1.00 86.69 208 ILE A CA 1
ATOM 1634 C C . ILE A 1 208 ? 35.145 -11.866 -35.484 1.00 86.69 208 ILE A C 1
ATOM 1636 O O . ILE A 1 208 ? 34.519 -12.898 -35.253 1.00 86.69 208 ILE A O 1
ATOM 1640 N N . ALA A 1 209 ? 36.480 -11.847 -35.517 1.00 82.81 209 ALA A N 1
ATOM 1641 C CA . ALA A 1 209 ? 37.287 -13.042 -35.293 1.00 82.81 209 ALA A CA 1
ATOM 1642 C C . ALA A 1 209 ? 37.191 -13.573 -33.852 1.00 82.81 209 ALA A C 1
ATOM 1644 O O . ALA A 1 209 ? 37.278 -14.784 -33.666 1.00 82.81 209 ALA A O 1
ATOM 1645 N N . ALA A 1 210 ? 37.028 -12.707 -32.848 1.00 81.00 210 ALA A N 1
ATOM 1646 C CA . ALA A 1 210 ? 36.836 -13.106 -31.453 1.00 81.00 210 ALA A CA 1
ATOM 1647 C C . ALA A 1 210 ? 35.517 -13.876 -31.277 1.00 81.00 210 ALA A C 1
ATOM 1649 O O . ALA A 1 210 ? 35.507 -14.982 -30.743 1.00 81.00 210 ALA A O 1
ATOM 1650 N N . ILE A 1 211 ? 34.428 -13.356 -31.847 1.00 80.50 211 ILE A N 1
ATOM 1651 C CA . ILE A 1 211 ? 33.095 -13.976 -31.775 1.00 80.50 211 ILE A CA 1
ATOM 1652 C C . ILE A 1 211 ? 33.007 -15.228 -32.651 1.00 80.50 211 ILE A C 1
ATOM 1654 O O . ILE A 1 211 ? 32.411 -16.218 -32.258 1.00 80.50 211 ILE A O 1
ATOM 1658 N N . GLN A 1 212 ? 33.634 -15.248 -33.830 1.00 74.38 212 GLN A N 1
ATOM 1659 C CA . GLN A 1 212 ? 33.683 -16.470 -34.647 1.00 74.38 212 GLN A CA 1
ATOM 1660 C C . GLN A 1 212 ? 34.585 -17.558 -34.042 1.00 74.38 212 GLN A C 1
ATOM 1662 O O . GLN A 1 212 ? 34.349 -18.741 -34.283 1.00 74.38 212 GLN A O 1
ATOM 1667 N N . LYS A 1 213 ? 35.609 -17.146 -33.277 1.00 65.62 213 LYS A N 1
ATOM 1668 C CA . LYS A 1 213 ? 36.487 -17.952 -32.408 1.00 65.62 213 LYS A CA 1
ATOM 1669 C C . LYS A 1 213 ? 35.744 -18.871 -31.432 1.00 65.62 213 LYS A C 1
ATOM 1671 O O . LYS A 1 213 ? 36.259 -19.923 -31.054 1.00 65.62 213 LYS A O 1
ATOM 1676 N N . SER A 1 214 ? 34.587 -18.427 -30.951 1.00 56.25 214 SER A N 1
ATOM 1677 C CA . SER A 1 214 ? 34.127 -18.832 -29.627 1.00 56.25 214 SER A CA 1
ATOM 1678 C C . SER A 1 214 ? 33.415 -20.188 -29.569 1.00 56.25 214 SER A C 1
ATOM 1680 O O . SER A 1 214 ? 33.496 -20.804 -28.504 1.00 56.25 214 SER A O 1
ATOM 1682 N N . THR A 1 215 ? 32.803 -20.718 -30.648 1.00 62.09 215 THR A N 1
ATOM 1683 C CA . THR A 1 215 ? 32.208 -22.080 -30.652 1.00 62.09 215 THR A CA 1
ATOM 1684 C C . THR A 1 215 ? 32.030 -22.735 -32.041 1.00 62.09 215 THR A C 1
ATOM 1686 O O . THR A 1 215 ? 31.975 -22.062 -33.077 1.00 62.09 215 THR A O 1
ATOM 1689 N N . ASP A 1 216 ? 31.867 -24.067 -32.049 1.00 67.81 216 ASP A N 1
ATOM 1690 C CA . ASP A 1 216 ? 31.453 -24.891 -33.205 1.00 67.81 216 ASP A CA 1
ATOM 1691 C C . ASP A 1 216 ? 29.916 -25.051 -33.330 1.00 67.81 216 ASP A C 1
ATOM 1693 O O . ASP A 1 216 ? 29.428 -25.705 -34.256 1.00 67.81 216 ASP A O 1
ATOM 1697 N N . TYR A 1 217 ? 29.146 -24.443 -32.420 1.00 82.06 217 TYR A N 1
ATOM 1698 C CA . TYR A 1 217 ? 27.693 -24.610 -32.320 1.00 82.06 217 TYR A CA 1
ATOM 1699 C C . TYR A 1 217 ? 26.932 -23.534 -33.096 1.00 82.06 217 TYR A C 1
ATOM 1701 O O . TYR A 1 217 ? 27.374 -22.385 -33.162 1.00 82.06 217 TYR A O 1
ATOM 1709 N N . ILE A 1 218 ? 25.795 -23.902 -33.694 1.00 84.50 218 ILE A N 1
ATOM 1710 C CA . ILE A 1 218 ? 24.964 -22.990 -34.488 1.00 84.50 218 ILE A CA 1
ATOM 1711 C C . ILE A 1 218 ? 24.400 -21.838 -33.655 1.00 84.50 218 ILE A C 1
ATOM 1713 O O . ILE A 1 218 ? 24.298 -20.718 -34.155 1.00 84.50 218 ILE A O 1
ATOM 1717 N N . GLU A 1 219 ? 24.081 -22.101 -32.389 1.00 82.75 219 GLU A N 1
ATOM 1718 C CA . GLU A 1 219 ? 23.459 -21.148 -31.475 1.00 82.75 219 GLU A CA 1
ATOM 1719 C C . GLU A 1 219 ? 24.319 -19.895 -31.260 1.00 82.75 219 GLU A C 1
ATOM 1721 O O . GLU A 1 219 ? 23.766 -18.811 -31.113 1.00 82.75 219 GLU A O 1
ATOM 1726 N N . ASN A 1 220 ? 25.650 -20.013 -31.353 1.00 81.06 220 ASN A N 1
ATOM 1727 C CA . ASN A 1 220 ? 26.589 -18.899 -31.184 1.00 81.06 220 ASN A CA 1
ATOM 1728 C C . ASN A 1 220 ? 27.125 -18.350 -32.528 1.00 81.06 220 ASN A C 1
ATOM 1730 O O . ASN A 1 220 ? 28.065 -17.549 -32.556 1.00 81.06 220 ASN A O 1
ATOM 1734 N N . LYS A 1 221 ? 26.588 -18.779 -33.684 1.00 85.75 221 LYS A N 1
ATOM 1735 C CA . LYS A 1 221 ? 27.015 -18.246 -34.991 1.00 85.75 221 LYS A CA 1
ATOM 1736 C C . LYS A 1 221 ? 26.325 -16.918 -35.293 1.00 85.75 221 LYS A C 1
ATOM 1738 O O . LYS A 1 221 ? 25.171 -16.868 -35.703 1.00 85.75 221 LYS A O 1
ATOM 1743 N N . CYS A 1 222 ? 27.095 -15.836 -35.208 1.00 87.75 222 CYS A N 1
ATOM 1744 C CA . CYS A 1 222 ? 26.607 -14.479 -35.485 1.00 87.75 222 CYS A CA 1
ATOM 1745 C C . CYS A 1 222 ? 26.712 -14.046 -36.954 1.00 87.75 222 CYS A C 1
ATOM 1747 O O . CYS A 1 222 ? 26.123 -13.037 -37.335 1.00 87.75 222 CYS A O 1
ATOM 1749 N N . PHE A 1 223 ? 27.487 -14.755 -37.783 1.00 88.38 223 PHE A N 1
ATOM 1750 C CA . PHE A 1 223 ? 27.800 -14.310 -39.144 1.00 88.38 223 PHE A CA 1
ATOM 1751 C C . PHE A 1 223 ? 27.928 -15.476 -40.127 1.00 88.38 223 PHE A C 1
ATOM 1753 O O . PHE A 1 223 ? 28.525 -16.502 -39.797 1.00 88.38 223 PHE A O 1
ATOM 1760 N N . VAL A 1 224 ? 27.475 -15.261 -41.364 1.00 88.06 224 VAL A N 1
ATOM 1761 C CA . VAL A 1 224 ? 27.809 -16.090 -42.532 1.00 88.06 224 VAL A CA 1
ATOM 1762 C C . VAL A 1 224 ? 28.837 -15.360 -43.402 1.00 88.06 224 VAL A C 1
ATOM 1764 O O . VAL A 1 224 ? 28.790 -14.139 -43.551 1.00 88.06 224 VAL A O 1
ATOM 1767 N N . MET A 1 225 ? 29.806 -16.093 -43.953 1.00 84.12 225 MET A N 1
ATOM 1768 C CA . MET A 1 225 ? 30.914 -15.513 -44.719 1.00 84.12 225 MET A CA 1
ATOM 1769 C C . MET A 1 225 ? 30.671 -15.636 -46.226 1.00 84.12 225 MET A C 1
ATOM 1771 O O . MET A 1 225 ? 30.649 -16.740 -46.761 1.00 84.12 225 MET A O 1
ATOM 1775 N N . ASN A 1 226 ? 30.572 -14.503 -46.927 1.00 83.75 226 ASN A N 1
ATOM 1776 C CA . ASN A 1 226 ? 30.616 -14.442 -48.389 1.00 83.75 226 ASN A CA 1
ATOM 1777 C C . ASN A 1 226 ? 32.028 -14.041 -48.846 1.00 83.75 226 ASN A C 1
ATOM 1779 O O . ASN A 1 226 ? 32.370 -12.856 -48.927 1.00 83.75 226 ASN A O 1
ATOM 1783 N N . GLY A 1 227 ? 32.900 -15.026 -49.068 1.00 80.62 227 GLY A N 1
ATOM 1784 C CA . GLY A 1 227 ? 34.329 -14.763 -49.245 1.00 80.62 227 GLY A CA 1
ATOM 1785 C C . GLY A 1 227 ? 34.920 -14.116 -47.986 1.00 80.62 227 GLY A C 1
ATOM 1786 O O . GLY A 1 227 ? 34.889 -14.710 -46.913 1.00 80.62 227 GLY A O 1
ATOM 1787 N N . SER A 1 228 ? 35.451 -12.893 -48.096 1.00 76.06 228 SER A N 1
ATOM 1788 C CA . SER A 1 228 ? 35.937 -12.113 -46.943 1.00 76.06 228 SER A CA 1
ATOM 1789 C C . SER A 1 228 ? 34.891 -11.165 -46.344 1.00 76.06 228 SER A C 1
ATOM 1791 O O . SER A 1 228 ? 35.213 -10.443 -45.403 1.00 76.06 228 SER A O 1
ATOM 1793 N N . LYS A 1 229 ? 33.675 -11.103 -46.907 1.00 85.81 229 LYS A N 1
ATOM 1794 C CA . LYS A 1 229 ? 32.605 -10.210 -46.450 1.00 85.81 229 LYS A CA 1
ATOM 1795 C C . LYS A 1 229 ? 31.726 -10.941 -45.418 1.00 85.81 229 LYS A C 1
ATOM 1797 O O . LYS A 1 229 ? 31.065 -11.909 -45.793 1.00 85.81 229 LYS A O 1
ATOM 1802 N N . PRO A 1 230 ? 31.696 -10.501 -44.151 1.00 88.38 230 PRO A N 1
ATOM 1803 C CA . PRO A 1 230 ? 30.752 -11.010 -43.159 1.00 88.38 230 PRO A CA 1
ATOM 1804 C C . PRO A 1 230 ? 29.339 -10.477 -43.442 1.00 88.38 230 PRO A C 1
ATOM 1806 O O . PRO A 1 230 ? 29.171 -9.301 -43.772 1.00 88.38 230 PRO A O 1
ATOM 1809 N N . ILE A 1 231 ? 28.328 -11.333 -43.303 1.00 90.69 231 ILE A N 1
ATOM 1810 C CA . ILE A 1 231 ? 26.903 -10.987 -43.387 1.00 90.69 231 ILE A CA 1
ATOM 1811 C C . ILE A 1 231 ? 26.245 -11.371 -42.048 1.00 90.69 231 ILE A C 1
ATOM 1813 O O . ILE A 1 231 ? 26.507 -12.478 -41.567 1.00 90.69 231 ILE A O 1
ATOM 1817 N N . PRO A 1 232 ? 25.428 -10.495 -41.424 1.00 91.81 232 PRO A N 1
ATOM 1818 C CA . PRO A 1 232 ? 24.798 -10.790 -40.139 1.00 91.81 232 PRO A CA 1
ATOM 1819 C C . PRO A 1 232 ? 23.876 -12.007 -40.194 1.00 91.81 232 PRO A C 1
ATOM 1821 O O . PRO A 1 232 ? 23.052 -12.125 -41.099 1.00 91.81 232 PRO A O 1
ATOM 1824 N N . LEU A 1 233 ? 23.969 -12.854 -39.173 1.00 91.50 233 LEU A N 1
ATOM 1825 C CA . LEU A 1 233 ? 22.906 -13.760 -38.752 1.00 91.50 233 LEU A CA 1
ATOM 1826 C C . LEU A 1 233 ? 22.294 -13.190 -37.479 1.00 91.50 233 LEU A C 1
ATOM 1828 O O . LEU A 1 233 ? 22.992 -12.576 -36.667 1.00 91.50 233 LEU A O 1
ATOM 1832 N N . PHE A 1 234 ? 20.994 -13.386 -37.289 1.00 92.38 234 PHE A N 1
ATOM 1833 C CA . PHE A 1 234 ? 20.391 -12.969 -36.037 1.00 92.38 234 PHE A CA 1
ATOM 1834 C C . PHE A 1 234 ? 20.838 -13.919 -34.922 1.00 92.38 234 PHE A C 1
ATOM 1836 O O . PHE A 1 234 ? 20.478 -15.098 -34.923 1.00 92.38 234 PHE A O 1
ATOM 1843 N N . CYS A 1 235 ? 21.661 -13.394 -34.014 1.00 90.38 235 CYS A N 1
ATOM 1844 C CA . CYS A 1 235 ? 22.228 -14.111 -32.881 1.00 90.38 235 CYS A CA 1
ATOM 1845 C C . CYS A 1 235 ? 21.924 -13.338 -31.587 1.00 90.38 235 CYS A C 1
ATOM 1847 O O . CYS A 1 235 ? 22.579 -12.329 -31.308 1.00 90.38 235 CYS A O 1
ATOM 1849 N N . PRO A 1 236 ? 20.918 -13.771 -30.812 1.00 89.50 236 PRO A N 1
ATOM 1850 C CA . PRO A 1 236 ? 20.520 -13.094 -29.579 1.00 89.50 236 PRO A CA 1
ATOM 1851 C C . PRO A 1 236 ? 21.544 -13.203 -28.446 1.00 89.50 236 PRO A C 1
ATOM 1853 O O . PRO A 1 236 ? 21.598 -12.321 -27.599 1.00 89.50 236 PRO A O 1
ATOM 1856 N N . SER A 1 237 ? 22.385 -14.239 -28.449 1.00 89.06 237 SER A N 1
ATOM 1857 C CA . SER A 1 237 ? 23.409 -14.478 -27.428 1.00 89.06 237 SER A CA 1
ATOM 1858 C C . SER A 1 237 ? 24.713 -13.717 -27.685 1.00 89.06 237 SER A C 1
ATOM 1860 O O . SER A 1 237 ? 25.634 -13.838 -26.886 1.00 89.06 237 SER A O 1
ATOM 1862 N N . ILE A 1 238 ? 24.823 -12.900 -28.747 1.00 90.50 238 ILE A N 1
ATOM 1863 C CA . ILE A 1 238 ? 26.093 -12.282 -29.192 1.00 90.50 238 ILE A CA 1
ATOM 1864 C C . ILE A 1 238 ? 26.886 -11.582 -28.074 1.00 90.50 238 ILE A C 1
ATOM 1866 O O . ILE A 1 238 ? 28.117 -11.639 -28.063 1.00 90.50 238 ILE A O 1
ATOM 1870 N N . LEU A 1 239 ? 26.199 -10.928 -27.130 1.00 92.25 239 LEU A N 1
ATOM 1871 C CA . LEU A 1 239 ? 26.832 -10.254 -25.994 1.00 92.25 239 LEU A CA 1
ATOM 1872 C C . LEU A 1 239 ? 27.329 -11.259 -24.943 1.00 92.25 239 LEU A C 1
ATOM 1874 O O . LEU A 1 239 ? 28.455 -11.137 -24.465 1.00 92.25 239 LEU A O 1
ATOM 1878 N N . GLN A 1 240 ? 26.522 -12.269 -24.613 1.00 89.06 240 GLN A N 1
ATOM 1879 C CA . GLN A 1 240 ? 26.880 -13.322 -23.657 1.00 89.06 240 GLN A CA 1
ATOM 1880 C C . GLN A 1 240 ? 27.988 -14.223 -24.206 1.00 89.06 240 GLN A C 1
ATOM 1882 O O . GLN A 1 240 ? 28.924 -14.548 -23.483 1.00 89.06 240 GLN A O 1
ATOM 1887 N N . ASP A 1 241 ? 27.942 -14.554 -25.495 1.00 87.31 241 ASP A N 1
ATOM 1888 C CA . ASP A 1 241 ? 28.962 -15.346 -26.180 1.00 87.31 241 ASP A CA 1
ATOM 1889 C C . ASP A 1 241 ? 30.334 -14.673 -26.123 1.00 87.31 241 ASP A C 1
ATOM 1891 O O . ASP A 1 241 ? 31.354 -15.346 -25.947 1.00 87.31 241 ASP A O 1
ATOM 1895 N N . TYR A 1 242 ? 30.367 -13.340 -26.230 1.00 90.19 242 TYR A N 1
ATOM 1896 C CA . TYR A 1 242 ? 31.596 -12.574 -26.053 1.00 90.19 242 TYR A CA 1
ATOM 1897 C C . TYR A 1 242 ? 32.085 -12.624 -24.599 1.00 90.19 242 TYR A C 1
ATOM 1899 O O . TYR A 1 242 ? 33.264 -12.884 -24.372 1.00 90.19 242 TYR A O 1
ATOM 1907 N N . ILE A 1 243 ? 31.200 -12.459 -23.608 1.00 90.00 243 ILE A N 1
ATOM 1908 C CA . ILE A 1 243 ? 31.564 -12.585 -22.182 1.00 90.00 243 ILE A CA 1
ATOM 1909 C C . ILE A 1 243 ? 32.135 -13.981 -21.892 1.00 90.00 243 ILE A C 1
ATOM 1911 O O . ILE A 1 243 ? 33.221 -14.095 -21.327 1.00 90.00 243 ILE A O 1
ATOM 1915 N N . SER A 1 244 ? 31.461 -15.041 -22.340 1.00 86.44 244 SER A N 1
ATOM 1916 C CA . SER A 1 244 ? 31.929 -16.425 -22.225 1.00 86.44 244 SER A CA 1
ATOM 1917 C C . SER A 1 244 ? 33.286 -16.651 -22.895 1.00 86.44 244 SER A C 1
ATOM 1919 O O . SER A 1 244 ? 34.112 -17.404 -22.379 1.00 86.44 244 SER A O 1
ATOM 1921 N N . HIS A 1 245 ? 33.546 -16.010 -24.039 1.00 86.44 245 HIS A N 1
ATOM 1922 C CA . HIS A 1 245 ? 34.856 -16.067 -24.688 1.00 86.44 245 HIS A CA 1
ATOM 1923 C C . HIS A 1 245 ? 35.951 -15.454 -23.807 1.00 86.44 245 HIS A C 1
ATOM 1925 O O . HIS A 1 245 ? 36.990 -16.088 -23.627 1.00 86.44 245 HIS A O 1
ATOM 1931 N N . ILE A 1 246 ? 35.699 -14.283 -23.213 1.00 88.44 246 ILE A N 1
ATOM 1932 C CA . ILE A 1 246 ? 36.647 -13.633 -22.299 1.00 88.44 246 ILE A CA 1
ATOM 1933 C C . ILE A 1 246 ? 36.884 -14.488 -21.046 1.00 88.44 246 ILE A C 1
ATOM 1935 O O . ILE A 1 246 ? 38.031 -14.664 -20.643 1.00 88.44 246 ILE A O 1
ATOM 1939 N N . ILE A 1 247 ? 35.838 -15.082 -20.457 1.00 87.19 247 ILE A N 1
ATOM 1940 C CA . ILE A 1 247 ? 35.977 -15.960 -19.279 1.00 87.19 247 ILE A CA 1
ATOM 1941 C C . ILE A 1 247 ? 36.888 -17.160 -19.582 1.00 87.19 247 ILE A C 1
ATOM 1943 O O . ILE A 1 247 ? 37.758 -17.479 -18.773 1.00 87.19 247 ILE A O 1
ATOM 1947 N N . LYS A 1 248 ? 36.741 -17.798 -20.755 1.00 82.75 248 LYS A N 1
ATOM 1948 C CA . LYS A 1 248 ? 37.582 -18.939 -21.177 1.00 82.75 248 LYS A CA 1
ATOM 1949 C C . LYS A 1 248 ? 39.066 -18.583 -21.322 1.00 82.75 248 LYS A C 1
ATOM 1951 O O . LYS A 1 248 ? 39.911 -19.454 -21.115 1.00 82.75 248 LYS A O 1
ATOM 1956 N N . ASP A 1 249 ? 39.369 -17.335 -21.671 1.00 82.81 249 ASP A N 1
ATOM 1957 C CA . ASP A 1 249 ? 40.735 -16.852 -21.896 1.00 82.81 249 ASP A CA 1
ATOM 1958 C C . ASP A 1 249 ? 41.395 -16.289 -20.616 1.00 82.81 249 ASP A C 1
ATOM 1960 O O . ASP A 1 249 ? 42.614 -16.088 -20.593 1.00 82.81 249 ASP A O 1
ATOM 1964 N N . LYS A 1 250 ? 40.627 -16.080 -19.534 1.00 85.12 250 LYS A N 1
ATOM 1965 C CA . LYS A 1 250 ? 41.106 -15.571 -18.235 1.00 85.12 250 LYS A CA 1
ATOM 1966 C C . LYS A 1 250 ? 41.451 -16.677 -17.237 1.00 85.12 250 LYS A C 1
ATOM 1968 O O . LYS A 1 250 ? 40.951 -17.799 -17.301 1.00 85.12 250 LYS A O 1
ATOM 1973 N N . GLN A 1 251 ? 42.312 -16.361 -16.263 1.00 84.12 251 GLN A N 1
ATOM 1974 C CA . GLN A 1 251 ? 42.575 -17.291 -15.160 1.00 84.12 251 GLN A CA 1
ATOM 1975 C C . GLN A 1 251 ? 41.362 -17.393 -14.233 1.00 84.12 251 GLN A C 1
ATOM 1977 O O . GLN A 1 251 ? 40.691 -16.399 -13.960 1.00 84.12 251 GLN A O 1
ATOM 1982 N N . ALA A 1 252 ? 41.135 -18.591 -13.685 1.00 79.12 252 ALA A N 1
ATOM 1983 C CA . ALA A 1 252 ? 39.992 -18.864 -12.817 1.00 79.12 252 ALA A CA 1
ATOM 1984 C C . ALA A 1 252 ? 39.877 -17.896 -11.630 1.00 79.12 252 ALA A C 1
ATOM 1986 O O . ALA A 1 252 ? 38.793 -17.406 -11.333 1.00 79.12 252 ALA A O 1
ATOM 1987 N N . ASP A 1 253 ? 41.000 -17.577 -10.988 1.00 81.62 253 ASP A N 1
ATOM 1988 C CA . ASP A 1 253 ? 41.017 -16.676 -9.835 1.00 81.62 253 ASP A CA 1
ATOM 1989 C C . ASP A 1 253 ? 40.715 -15.219 -10.226 1.00 81.62 253 ASP A C 1
ATOM 1991 O O . ASP A 1 253 ? 40.106 -14.487 -9.450 1.00 81.62 253 ASP A O 1
ATOM 1995 N N . GLU A 1 254 ? 41.111 -14.777 -11.423 1.00 83.75 254 GLU A N 1
ATOM 1996 C CA . GLU A 1 254 ? 40.911 -13.395 -11.877 1.00 83.75 254 GLU A CA 1
ATOM 1997 C C . GLU A 1 254 ? 39.427 -13.093 -12.086 1.00 83.75 254 GLU A C 1
ATOM 1999 O O . GLU A 1 254 ? 38.904 -12.132 -11.518 1.00 83.75 254 GLU A O 1
ATOM 2004 N N . TYR A 1 255 ? 38.726 -13.934 -12.851 1.00 84.81 255 TYR A N 1
ATOM 2005 C CA . TYR A 1 255 ? 37.318 -13.687 -13.146 1.00 84.81 255 TYR A CA 1
ATOM 2006 C C . TYR A 1 255 ? 36.416 -13.994 -11.933 1.00 84.81 255 TYR A C 1
ATOM 2008 O O . TYR A 1 255 ? 35.429 -13.293 -11.724 1.00 84.81 255 TYR A O 1
ATOM 2016 N N . ARG A 1 256 ? 36.761 -14.970 -11.074 1.00 86.12 256 ARG A N 1
ATOM 2017 C CA . ARG A 1 256 ? 36.016 -15.228 -9.822 1.00 86.12 256 ARG A CA 1
ATOM 2018 C C . ARG A 1 256 ? 36.107 -14.055 -8.852 1.00 86.12 256 ARG A C 1
ATOM 2020 O O . ARG A 1 256 ? 35.094 -13.656 -8.291 1.00 86.12 256 ARG A O 1
ATOM 2027 N N . ASN A 1 257 ? 37.285 -13.441 -8.716 1.00 87.81 257 ASN A N 1
ATOM 2028 C CA . ASN A 1 257 ? 37.428 -12.209 -7.937 1.00 87.81 257 ASN A CA 1
ATOM 2029 C C . ASN A 1 257 ? 36.570 -11.071 -8.514 1.00 87.81 257 ASN A C 1
ATOM 2031 O O . ASN A 1 257 ? 36.001 -10.288 -7.753 1.00 87.81 257 ASN A O 1
ATOM 2035 N N . ALA A 1 258 ? 36.452 -10.977 -9.844 1.00 90.06 258 ALA A N 1
ATOM 2036 C CA . ALA A 1 258 ? 35.565 -10.006 -10.481 1.00 90.06 258 ALA A CA 1
ATOM 2037 C C . ALA A 1 258 ? 34.088 -10.270 -10.135 1.00 90.06 258 ALA A C 1
ATOM 2039 O O . ALA A 1 258 ? 33.374 -9.323 -9.803 1.00 90.06 258 ALA A O 1
ATOM 2040 N N . ILE A 1 259 ? 33.642 -11.532 -10.133 1.00 91.12 259 ILE A N 1
ATOM 2041 C CA . ILE A 1 259 ? 32.285 -11.927 -9.712 1.00 91.12 259 ILE A CA 1
ATOM 2042 C C . ILE A 1 259 ? 32.016 -11.493 -8.262 1.00 91.12 259 ILE A C 1
ATOM 2044 O O . ILE A 1 259 ? 31.056 -10.758 -8.016 1.00 91.12 259 ILE A O 1
ATOM 2048 N N . ASP A 1 260 ? 32.895 -11.863 -7.326 1.00 91.00 260 ASP A N 1
ATOM 2049 C CA . ASP A 1 260 ? 32.773 -11.535 -5.899 1.00 91.00 260 ASP A CA 1
ATOM 2050 C C . ASP A 1 260 ? 32.679 -10.018 -5.661 1.00 91.00 260 ASP A C 1
ATOM 2052 O O . ASP A 1 260 ? 31.815 -9.541 -4.920 1.00 91.00 260 ASP A O 1
ATOM 2056 N N . ILE A 1 261 ? 33.552 -9.241 -6.315 1.00 89.69 261 ILE A N 1
ATOM 2057 C CA . ILE A 1 261 ? 33.568 -7.774 -6.213 1.00 89.69 261 ILE A CA 1
ATOM 2058 C C . ILE A 1 261 ? 32.292 -7.168 -6.807 1.00 89.69 261 ILE A C 1
ATOM 2060 O O . ILE A 1 261 ? 31.771 -6.200 -6.254 1.00 89.69 261 ILE A O 1
ATOM 2064 N N . THR A 1 262 ? 31.778 -7.718 -7.909 1.00 92.75 262 THR A N 1
ATOM 2065 C CA . THR A 1 262 ? 30.559 -7.209 -8.558 1.00 92.75 262 THR A CA 1
ATOM 2066 C C . THR A 1 262 ? 29.343 -7.413 -7.662 1.00 92.75 262 THR A C 1
ATOM 2068 O O . THR A 1 262 ? 28.610 -6.457 -7.415 1.00 92.75 262 THR A O 1
ATOM 2071 N N . LEU A 1 263 ? 29.168 -8.615 -7.103 1.00 94.94 263 LEU A N 1
ATOM 2072 C CA . LEU A 1 263 ? 28.086 -8.919 -6.160 1.00 94.94 263 LEU A CA 1
ATOM 2073 C C . LEU A 1 263 ? 28.165 -8.043 -4.905 1.00 94.94 263 LEU A C 1
ATOM 2075 O O . LEU A 1 263 ? 27.170 -7.446 -4.495 1.00 94.94 263 LEU A O 1
ATOM 2079 N N . LEU A 1 264 ? 29.363 -7.900 -4.332 1.00 92.00 264 LEU A N 1
ATOM 2080 C CA . LEU A 1 264 ? 29.606 -7.021 -3.190 1.00 92.00 264 LEU A CA 1
ATOM 2081 C C . LEU A 1 264 ? 29.246 -5.562 -3.504 1.00 92.00 264 LEU A C 1
ATOM 2083 O O . LEU A 1 264 ? 28.578 -4.905 -2.705 1.00 92.00 264 LEU A O 1
ATOM 2087 N N . ASN A 1 265 ? 29.705 -5.035 -4.641 1.00 89.25 265 ASN A N 1
ATOM 2088 C CA . ASN A 1 265 ? 29.421 -3.660 -5.040 1.00 89.25 265 ASN A CA 1
ATOM 2089 C C . ASN A 1 265 ? 27.925 -3.452 -5.270 1.00 89.25 265 ASN A C 1
ATOM 2091 O O . ASN A 1 265 ? 27.408 -2.421 -4.852 1.00 89.25 265 ASN A O 1
ATOM 2095 N N . GLN A 1 266 ? 27.235 -4.427 -5.867 1.00 92.00 266 GLN A N 1
ATOM 2096 C CA . GLN A 1 266 ? 25.789 -4.377 -6.062 1.00 92.00 266 GLN A CA 1
ATOM 2097 C C . GLN A 1 266 ? 25.046 -4.351 -4.721 1.00 92.00 266 GLN A C 1
ATOM 2099 O O . GLN A 1 266 ? 24.207 -3.478 -4.504 1.00 92.00 266 GLN A O 1
ATOM 2104 N N . ALA A 1 267 ? 25.395 -5.247 -3.790 1.00 91.94 267 ALA A N 1
ATOM 2105 C CA . ALA A 1 267 ? 24.803 -5.280 -2.455 1.00 91.94 267 ALA A CA 1
ATOM 2106 C C . ALA A 1 267 ? 25.035 -3.962 -1.703 1.00 91.94 267 ALA A C 1
ATOM 2108 O O . ALA A 1 267 ? 24.112 -3.399 -1.119 1.00 91.94 267 ALA A O 1
ATOM 2109 N N . ARG A 1 268 ? 26.258 -3.423 -1.748 1.00 86.88 268 ARG A N 1
ATOM 2110 C CA . ARG A 1 268 ? 26.566 -2.144 -1.100 1.00 86.88 268 ARG A CA 1
ATOM 2111 C C . ARG A 1 268 ? 25.838 -0.982 -1.754 1.00 86.88 268 ARG A C 1
ATOM 2113 O O . ARG A 1 268 ? 25.262 -0.168 -1.052 1.00 86.88 268 ARG A O 1
ATOM 2120 N N . PHE A 1 269 ? 25.843 -0.899 -3.078 1.00 85.50 269 PHE A N 1
ATOM 2121 C CA . PHE A 1 269 ? 25.175 0.193 -3.773 1.00 85.50 269 PHE A CA 1
ATOM 2122 C C . PHE A 1 269 ? 23.672 0.225 -3.463 1.00 85.50 269 PHE A C 1
ATOM 2124 O O . PHE A 1 269 ? 23.115 1.303 -3.292 1.00 85.50 269 PHE A O 1
ATOM 2131 N N . ASN A 1 270 ? 23.041 -0.945 -3.329 1.00 88.56 270 ASN A N 1
ATOM 2132 C CA . ASN A 1 270 ? 21.609 -1.035 -3.065 1.00 88.56 270 ASN A CA 1
ATOM 2133 C C . ASN A 1 270 ? 21.238 -0.840 -1.587 1.00 88.56 270 ASN A C 1
ATOM 2135 O O . ASN A 1 270 ? 20.172 -0.302 -1.308 1.00 88.56 270 ASN A O 1
ATOM 2139 N N . TYR A 1 271 ? 22.081 -1.273 -0.642 1.00 86.75 271 TYR A N 1
ATOM 2140 C CA . TYR A 1 271 ? 21.677 -1.405 0.767 1.00 86.75 271 TYR A CA 1
ATOM 2141 C C . TYR A 1 271 ? 22.614 -0.721 1.783 1.00 86.75 271 TYR A C 1
ATOM 2143 O O . TYR A 1 271 ? 22.349 -0.760 2.982 1.00 86.75 271 TYR A O 1
ATOM 2151 N N . ASP A 1 272 ? 23.714 -0.090 1.356 1.00 79.88 272 ASP A N 1
ATOM 2152 C CA . ASP A 1 272 ? 24.670 0.610 2.233 1.00 79.88 272 ASP A CA 1
ATOM 2153 C C . ASP A 1 272 ? 24.418 2.133 2.202 1.00 79.88 272 ASP A C 1
ATOM 2155 O O . ASP A 1 272 ? 24.830 2.812 1.262 1.00 79.88 272 ASP A O 1
ATOM 2159 N N . SER A 1 273 ? 23.760 2.694 3.227 1.00 69.00 273 SER A N 1
ATOM 2160 C CA . SER A 1 273 ? 23.573 4.153 3.343 1.00 69.00 273 SER A CA 1
ATOM 2161 C C . SER A 1 273 ? 24.867 4.855 3.777 1.00 69.00 273 SER A C 1
ATOM 2163 O O . SER A 1 273 ? 25.559 4.421 4.700 1.00 69.00 273 SER A O 1
ATOM 2165 N N . VAL A 1 274 ? 25.188 5.983 3.133 1.00 53.44 274 VAL A N 1
ATOM 2166 C CA . VAL A 1 274 ? 26.367 6.817 3.451 1.00 53.44 274 VAL A CA 1
ATOM 2167 C C . VAL A 1 274 ? 26.152 7.658 4.719 1.00 53.44 274 VAL A C 1
ATOM 2169 O O . VAL A 1 274 ? 27.120 8.035 5.382 1.00 53.44 274 VAL A O 1
ATOM 2172 N N . GLU A 1 275 ? 24.897 7.958 5.068 1.00 50.50 275 GLU A N 1
ATOM 2173 C CA . GLU A 1 275 ? 24.552 8.905 6.137 1.00 50.50 275 GLU A CA 1
ATOM 2174 C C . GLU A 1 275 ? 24.225 8.230 7.476 1.00 50.50 275 GLU A C 1
ATOM 2176 O O . GLU A 1 275 ? 24.460 8.817 8.538 1.00 50.50 275 GLU A O 1
ATOM 2181 N N . GLN A 1 276 ? 23.740 6.985 7.461 1.00 47.56 276 GLN A N 1
ATOM 2182 C CA . GLN A 1 276 ? 23.398 6.266 8.686 1.00 47.56 276 GLN A CA 1
ATOM 2183 C C . GLN A 1 276 ? 24.613 5.547 9.290 1.00 47.56 276 GLN A C 1
ATOM 2185 O O . GLN A 1 276 ? 25.380 4.853 8.626 1.00 47.56 276 GLN A O 1
ATOM 2190 N N . ARG A 1 277 ? 24.776 5.663 10.613 1.00 40.16 277 ARG A N 1
ATOM 2191 C CA . ARG A 1 277 ? 25.820 4.973 11.397 1.00 40.16 277 ARG A CA 1
ATOM 2192 C C . ARG A 1 277 ? 25.647 3.440 11.483 1.00 40.16 277 ARG A C 1
ATOM 2194 O O . ARG A 1 277 ? 26.389 2.806 12.231 1.00 40.16 277 ARG A O 1
ATOM 2201 N N . GLY A 1 278 ? 24.738 2.838 10.716 1.00 53.41 278 GLY A N 1
ATOM 2202 C CA . GLY A 1 278 ? 24.522 1.396 10.615 1.00 53.41 278 GLY A CA 1
ATOM 2203 C C . GLY A 1 278 ? 24.273 1.013 9.161 1.00 53.41 278 GLY A C 1
ATOM 2204 O O . GLY A 1 278 ? 23.264 1.387 8.588 1.00 53.41 278 GLY A O 1
ATOM 2205 N N . SER A 1 279 ? 25.225 0.309 8.558 1.00 63.41 279 SER A N 1
ATOM 2206 C CA . SER A 1 279 ? 25.094 -0.244 7.213 1.00 63.41 279 SER A CA 1
ATOM 2207 C C . SER A 1 279 ? 24.490 -1.632 7.280 1.00 63.41 279 SER A C 1
ATOM 2209 O O . SER A 1 279 ? 24.914 -2.427 8.123 1.00 63.41 279 SER A O 1
ATOM 2211 N N . SER A 1 280 ? 23.596 -1.955 6.351 1.00 79.44 280 SER A N 1
ATOM 2212 C CA . SER A 1 280 ? 23.110 -3.321 6.193 1.00 79.44 280 SER A CA 1
ATOM 2213 C C . SER A 1 280 ? 24.145 -4.262 5.578 1.00 79.44 280 SER A C 1
ATOM 2215 O O . SER A 1 280 ? 23.893 -5.456 5.569 1.00 79.44 280 SER A O 1
ATOM 2217 N N . VAL A 1 281 ? 25.297 -3.789 5.074 1.00 87.88 281 VAL A N 1
ATOM 2218 C CA . VAL A 1 281 ? 26.273 -4.639 4.363 1.00 87.88 281 VAL A CA 1
ATOM 2219 C C . VAL A 1 281 ? 27.692 -4.475 4.911 1.00 87.88 281 VAL A C 1
ATOM 2221 O O . VAL A 1 281 ? 28.319 -3.420 4.780 1.00 87.88 281 VAL A O 1
ATOM 2224 N N . LEU A 1 282 ? 28.254 -5.555 5.462 1.00 87.50 282 LEU A N 1
ATOM 2225 C CA . LEU A 1 282 ? 29.660 -5.624 5.876 1.00 87.50 282 LEU A CA 1
ATOM 2226 C C . LEU A 1 282 ? 30.504 -6.371 4.842 1.00 87.50 282 LEU A C 1
ATOM 2228 O O . LEU A 1 282 ? 30.136 -7.448 4.377 1.00 87.50 282 LEU A O 1
ATOM 2232 N N . THR A 1 283 ? 31.665 -5.804 4.513 1.00 88.06 283 THR A N 1
ATOM 2233 C CA . THR A 1 283 ? 32.571 -6.334 3.488 1.00 88.06 283 THR A CA 1
ATOM 2234 C C . THR A 1 283 ? 33.659 -7.203 4.114 1.00 88.06 283 THR A C 1
ATOM 2236 O O . THR A 1 283 ? 34.338 -6.749 5.037 1.00 88.06 283 THR A O 1
ATOM 2239 N N . PHE A 1 284 ? 33.858 -8.422 3.594 1.00 86.81 284 PHE A N 1
ATOM 2240 C CA . PHE A 1 284 ? 34.844 -9.398 4.088 1.00 86.81 284 PHE A CA 1
ATOM 2241 C C . PHE A 1 284 ? 34.912 -9.437 5.632 1.00 86.81 284 PHE A C 1
ATOM 2243 O O . PHE A 1 284 ? 35.952 -9.107 6.217 1.00 86.81 284 PHE A O 1
ATOM 2250 N N . PRO A 1 285 ? 33.787 -9.737 6.311 1.00 87.94 285 PRO A N 1
ATOM 2251 C CA . PRO A 1 285 ? 33.643 -9.522 7.747 1.00 87.94 285 PRO A CA 1
ATOM 2252 C C . PRO A 1 285 ? 34.659 -10.337 8.557 1.00 87.94 285 PRO A C 1
ATOM 2254 O O . PRO A 1 285 ? 34.826 -11.541 8.359 1.00 87.94 285 PRO A O 1
ATOM 2257 N N . LEU A 1 286 ? 35.316 -9.680 9.517 1.00 87.69 286 LEU A N 1
ATOM 2258 C CA . LEU A 1 286 ? 36.200 -10.329 10.485 1.00 87.69 286 LEU A CA 1
ATOM 2259 C C . LEU A 1 286 ? 35.487 -10.479 11.829 1.00 87.69 286 LEU A C 1
ATOM 2261 O O . LEU A 1 286 ? 35.119 -9.485 12.454 1.00 87.69 286 LEU A O 1
ATOM 2265 N N . PHE A 1 287 ? 35.377 -11.712 12.308 1.00 87.75 287 PHE A N 1
ATOM 2266 C CA . PHE A 1 287 ? 34.694 -12.040 13.555 1.00 87.75 287 PHE A CA 1
ATOM 2267 C C . PHE A 1 287 ? 35.685 -12.152 14.716 1.00 87.75 287 PHE A C 1
ATOM 2269 O O . PHE A 1 287 ? 36.756 -12.751 14.577 1.00 87.75 287 PHE A O 1
ATOM 2276 N N . LYS A 1 288 ? 35.329 -11.584 15.870 1.00 87.31 288 LYS A N 1
ATOM 2277 C CA . LYS A 1 288 ? 36.108 -11.667 17.105 1.00 87.31 288 LYS A CA 1
ATOM 2278 C C . LYS A 1 288 ? 35.235 -12.033 18.291 1.00 87.31 288 LYS A C 1
ATOM 2280 O O . LYS A 1 288 ? 34.232 -11.372 18.545 1.00 87.31 288 LYS A O 1
ATOM 2285 N N . LEU A 1 289 ? 35.689 -13.005 19.070 1.00 83.38 289 LEU A N 1
ATOM 2286 C CA . LEU A 1 289 ? 35.086 -13.374 20.346 1.00 83.38 289 LEU A CA 1
ATOM 2287 C C . LEU A 1 289 ? 36.055 -12.984 21.463 1.00 83.38 289 LEU A C 1
ATOM 2289 O O . LEU A 1 289 ? 37.230 -13.344 21.419 1.00 83.38 289 LEU A O 1
ATOM 2293 N N . ASN A 1 290 ? 35.593 -12.204 22.445 1.00 82.31 290 ASN A N 1
ATOM 2294 C CA . ASN A 1 290 ? 36.429 -11.708 23.551 1.00 82.31 290 ASN A CA 1
ATOM 2295 C C . ASN A 1 290 ? 37.717 -10.976 23.101 1.00 82.31 290 ASN A C 1
ATOM 2297 O O . ASN A 1 290 ? 38.738 -11.012 23.783 1.00 82.31 290 ASN A O 1
ATOM 2301 N N . GLY A 1 291 ? 37.676 -10.302 21.946 1.00 78.56 291 GLY A N 1
ATOM 2302 C CA . GLY A 1 291 ? 38.800 -9.540 21.385 1.00 78.56 291 GLY A CA 1
ATOM 2303 C C . GLY A 1 291 ? 39.767 -10.342 20.504 1.00 78.56 291 GLY A C 1
ATOM 2304 O O . GLY A 1 291 ? 40.522 -9.729 19.740 1.00 78.56 291 GLY A O 1
ATOM 2305 N N . GLU A 1 292 ? 39.690 -11.674 20.531 1.00 83.31 292 GLU A N 1
ATOM 2306 C CA . GLU A 1 292 ? 40.512 -12.571 19.717 1.00 83.31 292 GLU A CA 1
ATOM 2307 C C . GLU A 1 292 ? 39.817 -12.902 18.384 1.00 83.31 292 GLU A C 1
ATOM 2309 O O . GLU A 1 292 ? 38.606 -13.137 18.368 1.00 83.31 292 GLU A O 1
ATOM 2314 N N . PRO A 1 293 ? 40.540 -12.900 17.246 1.00 82.44 293 PRO A N 1
ATOM 2315 C CA . PRO A 1 293 ? 39.969 -13.258 15.953 1.00 82.44 293 PRO A CA 1
ATOM 2316 C C . PRO A 1 293 ? 39.595 -14.740 15.910 1.00 82.44 293 PRO A C 1
ATOM 2318 O O . PRO A 1 293 ? 40.383 -15.605 16.292 1.00 82.44 293 PRO A O 1
ATOM 2321 N N . ILE A 1 294 ? 38.401 -15.024 15.396 1.00 77.94 294 ILE A N 1
ATOM 2322 C CA . ILE A 1 294 ? 37.983 -16.384 15.053 1.00 77.94 294 ILE A CA 1
ATOM 2323 C C . ILE A 1 294 ? 38.728 -16.812 13.777 1.00 77.94 294 ILE A C 1
ATOM 2325 O O . ILE A 1 294 ? 39.209 -15.973 13.008 1.00 77.94 294 ILE A O 1
ATOM 2329 N N . GLU A 1 295 ? 38.867 -18.124 13.580 1.00 72.94 295 GLU A N 1
ATOM 2330 C CA . GLU A 1 295 ? 39.424 -18.737 12.372 1.00 72.94 295 GLU A CA 1
ATOM 2331 C C . GLU A 1 295 ? 38.928 -18.053 11.083 1.00 72.94 295 GLU A C 1
ATOM 2333 O O . GLU A 1 295 ? 37.792 -17.583 11.005 1.00 72.94 295 GLU A O 1
ATOM 2338 N N . ARG A 1 296 ? 39.801 -17.961 10.070 1.00 70.62 296 ARG A N 1
ATOM 2339 C CA . ARG A 1 296 ? 39.543 -17.177 8.856 1.00 70.62 296 ARG A CA 1
ATOM 2340 C C . ARG A 1 296 ? 38.298 -17.698 8.126 1.00 70.62 296 ARG A C 1
ATOM 2342 O O . ARG A 1 296 ? 38.341 -18.753 7.507 1.00 70.62 296 ARG A O 1
ATOM 2349 N N . CYS A 1 297 ? 37.223 -16.916 8.173 1.00 76.00 297 CYS A N 1
ATOM 2350 C CA . CYS A 1 297 ? 35.976 -17.182 7.462 1.00 76.00 297 CYS A CA 1
ATOM 2351 C C . CYS A 1 297 ? 36.094 -16.766 5.980 1.00 76.00 297 CYS A C 1
ATOM 2353 O O . CYS A 1 297 ? 36.602 -15.672 5.716 1.00 76.00 297 CYS A O 1
ATOM 2355 N N . PRO A 1 298 ? 35.637 -17.591 5.016 1.00 83.38 298 PRO A N 1
ATOM 2356 C CA . PRO A 1 298 ? 35.684 -17.279 3.584 1.00 83.38 298 PRO A CA 1
ATOM 2357 C C . PRO A 1 298 ? 34.586 -16.301 3.110 1.00 83.38 298 PRO A C 1
ATOM 2359 O O . PRO A 1 298 ? 34.365 -16.171 1.912 1.00 83.38 298 PRO A O 1
ATOM 2362 N N . ALA A 1 299 ? 33.887 -15.621 4.025 1.00 87.50 299 ALA A N 1
ATOM 2363 C CA . ALA A 1 299 ? 32.782 -14.716 3.705 1.00 87.50 299 ALA A CA 1
ATOM 2364 C C . ALA A 1 299 ? 33.192 -13.567 2.771 1.00 87.50 299 ALA A C 1
ATOM 2366 O O . ALA A 1 299 ? 34.110 -12.802 3.083 1.00 87.50 299 ALA A O 1
ATOM 2367 N N . THR A 1 300 ? 32.448 -13.389 1.679 1.00 90.25 300 THR A N 1
ATOM 2368 C CA . THR A 1 300 ? 32.589 -12.242 0.772 1.00 90.25 300 THR A CA 1
ATOM 2369 C C . THR A 1 300 ? 31.917 -11.009 1.378 1.00 90.25 300 THR A C 1
ATOM 2371 O O . THR A 1 300 ? 32.528 -9.943 1.486 1.00 90.25 300 THR A O 1
ATOM 2374 N N . PHE A 1 301 ? 30.672 -11.157 1.836 1.00 92.94 301 PHE A N 1
ATOM 2375 C CA . PHE A 1 301 ? 29.925 -10.104 2.522 1.00 92.94 301 PHE A CA 1
ATOM 2376 C C . PHE A 1 301 ? 28.852 -10.672 3.457 1.00 92.94 301 PHE A C 1
ATOM 2378 O O . PHE A 1 301 ? 28.486 -11.844 3.382 1.00 92.94 301 PHE A O 1
ATOM 2385 N N . LEU A 1 302 ? 28.372 -9.827 4.367 1.00 91.88 302 LEU A N 1
ATOM 2386 C CA . LEU A 1 302 ? 27.294 -10.118 5.314 1.00 91.88 302 LEU A CA 1
ATOM 2387 C C . LEU A 1 302 ? 26.210 -9.054 5.163 1.00 91.88 302 LEU A C 1
ATOM 2389 O O . LEU A 1 302 ? 26.532 -7.867 5.239 1.00 91.88 302 LEU A O 1
ATOM 2393 N N . ILE A 1 303 ? 24.960 -9.482 4.985 1.00 92.06 303 ILE A N 1
ATOM 2394 C CA . ILE A 1 303 ? 23.781 -8.612 4.990 1.00 92.06 303 ILE A CA 1
ATOM 2395 C C . ILE A 1 303 ? 23.073 -8.710 6.345 1.00 92.06 303 ILE A C 1
ATOM 2397 O O . ILE A 1 303 ? 22.952 -9.792 6.921 1.00 92.06 303 ILE A O 1
ATOM 2401 N N . ILE A 1 304 ? 22.634 -7.564 6.860 1.00 85.88 304 ILE A N 1
ATOM 2402 C CA . ILE A 1 304 ? 22.010 -7.384 8.169 1.00 85.88 304 ILE A CA 1
ATOM 2403 C C . ILE A 1 304 ? 20.667 -6.684 7.955 1.00 85.88 304 ILE A C 1
ATOM 2405 O O . ILE A 1 304 ? 20.626 -5.622 7.331 1.00 85.88 304 ILE A O 1
ATOM 2409 N N . ASP A 1 305 ? 19.580 -7.248 8.487 1.00 77.69 305 ASP A N 1
ATOM 2410 C CA . ASP A 1 305 ? 18.242 -6.650 8.333 1.00 77.69 305 ASP A CA 1
ATOM 2411 C C . ASP A 1 305 ? 17.960 -5.462 9.270 1.00 77.69 305 ASP A C 1
ATOM 2413 O O . ASP A 1 305 ? 16.931 -4.813 9.136 1.00 77.69 305 ASP A O 1
ATOM 2417 N N . GLY A 1 306 ? 18.890 -5.158 10.182 1.00 65.19 306 GLY A N 1
ATOM 2418 C CA . GLY A 1 306 ? 18.806 -4.056 11.145 1.00 65.19 306 GLY A CA 1
ATOM 2419 C C . GLY A 1 306 ? 18.067 -4.397 12.442 1.00 65.19 306 GLY A C 1
ATOM 2420 O O . GLY A 1 306 ? 18.172 -3.636 13.402 1.00 65.19 306 GLY A O 1
ATOM 2421 N N . GLU A 1 307 ? 17.386 -5.542 12.505 1.00 65.81 307 GLU A N 1
ATOM 2422 C CA . GLU A 1 307 ? 16.548 -5.938 13.633 1.00 65.81 307 GLU A CA 1
ATOM 2423 C C . GLU A 1 307 ? 17.060 -7.239 14.275 1.00 65.81 307 GLU A C 1
ATOM 2425 O O . GLU A 1 307 ? 17.607 -7.173 15.373 1.00 65.81 307 GLU A O 1
ATOM 2430 N N . ASN A 1 308 ? 16.952 -8.400 13.607 1.00 75.12 308 ASN A N 1
ATOM 2431 C CA . ASN A 1 308 ? 17.284 -9.712 14.200 1.00 75.12 308 ASN A CA 1
ATOM 2432 C C . ASN A 1 308 ? 17.845 -10.774 13.220 1.00 75.12 308 ASN A C 1
ATOM 2434 O O . ASN A 1 308 ? 18.174 -11.880 13.666 1.00 75.12 308 ASN A O 1
ATOM 2438 N N . ARG A 1 309 ? 17.957 -10.493 11.909 1.00 85.50 309 ARG A N 1
ATOM 2439 C CA . ARG A 1 309 ? 18.410 -11.481 10.904 1.00 85.50 309 ARG A CA 1
ATOM 2440 C C . ARG A 1 309 ? 19.738 -11.119 10.253 1.00 85.50 309 ARG A C 1
ATOM 2442 O O . ARG A 1 309 ? 20.040 -9.953 9.986 1.00 85.50 309 ARG A O 1
ATOM 2449 N N . LEU A 1 310 ? 20.506 -12.158 9.938 1.00 90.00 310 LEU A N 1
ATOM 2450 C CA . LEU A 1 310 ? 21.823 -12.077 9.316 1.00 90.00 310 LEU A CA 1
ATOM 2451 C C . LEU A 1 310 ? 21.950 -13.116 8.197 1.00 90.00 310 LEU A C 1
ATOM 2453 O O . LEU A 1 310 ? 21.719 -14.302 8.431 1.00 90.00 310 LEU A O 1
ATOM 2457 N N . ALA A 1 311 ? 22.389 -12.687 7.014 1.00 93.44 311 ALA A N 1
ATOM 2458 C CA . ALA A 1 311 ? 22.695 -13.571 5.889 1.00 93.44 311 ALA A CA 1
ATOM 2459 C C . ALA A 1 311 ? 24.160 -13.404 5.458 1.00 93.44 311 ALA A C 1
ATOM 2461 O O . ALA A 1 311 ? 24.577 -12.323 5.033 1.00 93.44 311 ALA A O 1
ATOM 2462 N N . LEU A 1 312 ? 24.958 -14.465 5.602 1.00 93.81 312 LEU A N 1
ATOM 2463 C CA . LEU A 1 312 ? 26.378 -14.493 5.243 1.00 93.81 312 LEU A CA 1
ATOM 2464 C C . LEU A 1 312 ? 26.564 -15.156 3.881 1.00 93.81 312 LEU A C 1
ATOM 2466 O O . LEU A 1 312 ? 26.166 -16.303 3.708 1.00 93.81 312 LEU A O 1
ATOM 2470 N N . PHE A 1 313 ? 27.228 -14.465 2.955 1.00 93.94 313 PHE A N 1
ATOM 2471 C CA . PHE A 1 313 ? 27.443 -14.932 1.586 1.00 93.94 313 PHE A CA 1
ATOM 2472 C C . PHE A 1 313 ? 28.914 -15.254 1.339 1.00 93.94 313 PHE A C 1
ATOM 2474 O O . PHE A 1 313 ? 29.800 -14.457 1.673 1.00 93.94 313 PHE A O 1
ATOM 2481 N N . TYR A 1 314 ? 29.185 -16.401 0.719 1.00 91.06 314 TYR A N 1
ATOM 2482 C CA . TYR A 1 314 ? 30.536 -16.789 0.320 1.00 91.06 314 TYR A CA 1
ATOM 2483 C C . TYR A 1 314 ? 30.551 -17.558 -1.005 1.00 91.06 314 TYR A C 1
ATOM 2485 O O . TYR A 1 314 ? 29.597 -18.256 -1.350 1.00 91.06 314 TYR A O 1
ATOM 2493 N N . ASN A 1 315 ? 31.659 -17.431 -1.735 1.00 89.00 315 ASN A N 1
ATOM 2494 C CA . ASN A 1 315 ? 31.875 -18.140 -2.989 1.00 89.00 315 ASN A CA 1
ATOM 2495 C C . ASN A 1 315 ? 32.360 -19.570 -2.711 1.00 89.00 315 ASN A C 1
ATOM 2497 O O . ASN A 1 315 ? 33.492 -19.773 -2.262 1.00 89.00 315 ASN A O 1
ATOM 2501 N N . ALA A 1 316 ? 31.531 -20.569 -3.005 1.00 83.12 316 ALA A N 1
ATOM 2502 C CA . ALA A 1 316 ? 31.863 -21.976 -2.773 1.00 83.12 316 ALA A CA 1
ATOM 2503 C C . ALA A 1 316 ? 32.879 -22.543 -3.786 1.00 83.12 316 ALA A C 1
ATOM 2505 O O . ALA A 1 316 ? 33.466 -23.597 -3.546 1.00 83.12 316 ALA A O 1
ATOM 2506 N N . ALA A 1 317 ? 33.149 -21.847 -4.898 1.00 73.31 317 ALA A N 1
ATOM 2507 C CA . ALA A 1 317 ? 34.199 -22.236 -5.844 1.00 73.31 317 ALA A CA 1
ATOM 2508 C C . ALA A 1 317 ? 35.620 -21.890 -5.348 1.00 73.31 317 ALA A C 1
ATOM 2510 O O . ALA A 1 317 ? 36.612 -22.330 -5.945 1.00 73.31 317 ALA A O 1
ATOM 2511 N N . CYS A 1 318 ? 35.742 -21.112 -4.269 1.00 68.81 318 CYS A N 1
ATOM 2512 C CA . CYS A 1 318 ? 37.014 -20.773 -3.641 1.00 68.81 318 CYS A CA 1
ATOM 2513 C C . CYS A 1 318 ? 37.450 -21.885 -2.671 1.00 68.81 318 CYS A C 1
ATOM 2515 O O . CYS A 1 318 ? 36.766 -22.178 -1.697 1.00 68.81 318 CYS A O 1
ATOM 2517 N N . VAL A 1 319 ? 38.623 -22.491 -2.908 1.00 55.47 319 VAL A N 1
ATOM 2518 C CA . VAL A 1 319 ? 39.181 -23.583 -2.082 1.00 55.47 319 VAL A CA 1
ATOM 2519 C C . VAL A 1 319 ? 39.603 -23.050 -0.705 1.00 55.47 319 VAL A C 1
ATOM 2521 O O . VAL A 1 319 ? 40.756 -22.671 -0.495 1.00 55.47 319 VAL A O 1
ATOM 2524 N N . CYS A 1 320 ? 38.666 -22.992 0.238 1.00 60.44 320 CYS A N 1
ATOM 2525 C CA . CYS A 1 320 ? 38.894 -22.633 1.637 1.00 60.44 320 CYS A CA 1
ATOM 2526 C C . CYS A 1 320 ? 38.399 -23.751 2.567 1.00 60.44 320 CYS A C 1
ATOM 2528 O O . CYS A 1 320 ? 37.567 -24.564 2.188 1.00 60.44 320 CYS A O 1
ATOM 2530 N N . SER A 1 321 ? 38.950 -23.825 3.782 1.00 68.25 321 SER A N 1
ATOM 2531 C CA . SER A 1 321 ? 38.462 -24.743 4.820 1.00 68.25 321 SER A CA 1
ATOM 2532 C C . SER A 1 321 ? 37.145 -24.221 5.394 1.00 68.25 321 SER A C 1
ATOM 2534 O O . SER A 1 321 ? 37.108 -23.086 5.874 1.00 68.25 321 SER A O 1
ATOM 2536 N N . ASP A 1 322 ? 36.102 -25.052 5.425 1.00 74.50 322 ASP A N 1
ATOM 2537 C CA . ASP A 1 322 ? 34.796 -24.678 5.990 1.00 74.50 322 ASP A CA 1
ATOM 2538 C C . ASP A 1 322 ? 34.786 -24.602 7.528 1.00 74.50 322 ASP A C 1
ATOM 2540 O O . ASP A 1 322 ? 33.800 -24.181 8.135 1.00 74.50 322 ASP A O 1
ATOM 2544 N N . SER A 1 323 ? 35.893 -24.960 8.186 1.00 79.19 323 SER A N 1
ATOM 2545 C CA . SER A 1 323 ? 36.055 -24.922 9.650 1.00 79.19 323 SER A CA 1
ATOM 2546 C C . SER A 1 323 ? 35.660 -23.577 10.272 1.00 79.19 323 SER A C 1
ATOM 2548 O O . SER A 1 323 ? 34.988 -23.548 11.304 1.00 79.19 323 SER A O 1
ATOM 2550 N N . GLY A 1 324 ? 35.993 -22.460 9.614 1.00 82.25 324 GLY A N 1
ATOM 2551 C CA . GLY A 1 324 ? 35.589 -21.122 10.053 1.00 82.25 324 GLY A CA 1
ATOM 2552 C C . GLY A 1 324 ? 34.069 -20.905 10.035 1.00 82.25 324 GLY A C 1
ATOM 2553 O O . GLY A 1 324 ? 33.528 -20.320 10.973 1.00 82.25 324 GLY A O 1
ATOM 2554 N N . LEU A 1 325 ? 33.367 -21.412 9.014 1.00 85.62 325 LEU A N 1
ATOM 2555 C CA . LEU A 1 325 ? 31.904 -21.322 8.899 1.00 85.62 325 LEU A CA 1
ATOM 2556 C C . LEU A 1 325 ? 31.200 -22.215 9.931 1.00 85.62 325 LEU A C 1
ATOM 2558 O O . LEU A 1 325 ? 30.249 -21.774 10.576 1.00 85.62 325 LEU A O 1
ATOM 2562 N N . VAL A 1 326 ? 31.704 -23.435 10.146 1.00 85.56 326 VAL A N 1
ATOM 2563 C CA . VAL A 1 326 ? 31.188 -24.365 11.168 1.00 85.56 326 VAL A CA 1
ATOM 2564 C C . VAL A 1 326 ? 31.315 -23.761 12.570 1.00 85.56 326 VAL A C 1
ATOM 2566 O O . VAL A 1 326 ? 30.361 -23.791 13.351 1.00 85.56 326 VAL A O 1
ATOM 2569 N N . ASN A 1 327 ? 32.463 -23.149 12.876 1.00 84.56 327 ASN A N 1
ATOM 2570 C CA . ASN A 1 327 ? 32.682 -22.456 14.145 1.00 84.56 327 ASN A CA 1
ATOM 2571 C C . ASN A 1 327 ? 31.699 -21.289 14.334 1.00 84.56 327 ASN A C 1
ATOM 2573 O O . ASN A 1 327 ? 31.125 -21.144 15.414 1.00 84.56 327 ASN A O 1
ATOM 2577 N N . LEU A 1 328 ? 31.453 -20.487 13.292 1.00 85.56 328 LEU A N 1
ATOM 2578 C CA . LEU A 1 328 ? 30.482 -19.389 13.354 1.00 85.56 328 LEU A CA 1
ATOM 2579 C C . LEU A 1 328 ? 29.054 -19.886 13.596 1.00 85.56 328 LEU A C 1
ATOM 2581 O O . LEU A 1 328 ? 28.383 -19.353 14.479 1.00 85.56 328 LEU A O 1
ATOM 2585 N N . ARG A 1 329 ? 28.604 -20.937 12.896 1.00 84.25 329 ARG A N 1
ATOM 2586 C CA . ARG A 1 329 ? 27.285 -21.549 13.145 1.00 84.25 329 ARG A CA 1
ATOM 2587 C C . ARG A 1 329 ? 27.112 -21.964 14.604 1.00 84.25 329 ARG A C 1
ATOM 2589 O O . ARG A 1 329 ? 26.070 -21.692 15.200 1.00 84.25 329 ARG A O 1
ATOM 2596 N N . SER A 1 330 ? 28.133 -22.590 15.194 1.00 84.56 330 SER A N 1
ATOM 2597 C CA . SER A 1 330 ? 28.092 -22.991 16.604 1.00 84.56 330 SER A CA 1
ATOM 2598 C C . SER A 1 330 ? 27.919 -21.788 17.534 1.00 84.56 330 SER A C 1
ATOM 2600 O O . SER A 1 330 ? 27.156 -21.874 18.495 1.00 84.56 330 SER A O 1
ATOM 2602 N N . LEU A 1 331 ? 28.583 -20.663 17.247 1.00 83.88 331 LEU A N 1
ATOM 2603 C CA . LEU A 1 331 ? 28.470 -19.442 18.049 1.00 83.88 331 LEU A CA 1
ATOM 2604 C C . LEU A 1 331 ? 27.067 -18.836 17.958 1.00 83.88 331 LEU A C 1
ATOM 2606 O O . LEU A 1 331 ? 26.449 -18.583 18.986 1.00 83.88 331 LEU A O 1
ATOM 2610 N N . PHE A 1 332 ? 26.519 -18.685 16.753 1.00 85.38 332 PHE A N 1
ATOM 2611 C CA . PHE A 1 332 ? 25.149 -18.189 16.572 1.00 85.38 332 PHE A CA 1
ATOM 2612 C C . PHE A 1 332 ? 24.067 -19.157 17.079 1.00 85.38 332 PHE A C 1
ATOM 2614 O O . PHE A 1 332 ? 22.918 -18.761 17.200 1.00 85.38 332 PHE A O 1
ATOM 2621 N N . SER A 1 333 ? 24.414 -20.401 17.424 1.00 80.75 333 SER A N 1
ATOM 2622 C CA . SER A 1 333 ? 23.471 -21.365 18.012 1.00 80.75 333 SER A CA 1
ATOM 2623 C C . SER A 1 333 ? 23.539 -21.445 19.542 1.00 80.75 333 SER A C 1
ATOM 2625 O O . SER A 1 333 ? 22.568 -21.852 20.174 1.00 80.75 333 SER A O 1
ATOM 2627 N N . GLN A 1 334 ? 24.690 -21.136 20.154 1.00 77.69 334 GLN A N 1
ATOM 2628 C CA . GLN A 1 334 ? 24.959 -21.465 21.565 1.00 77.69 334 GLN A CA 1
ATOM 2629 C C . GLN A 1 334 ? 25.562 -20.317 22.386 1.00 77.69 334 GLN A C 1
ATOM 2631 O O . GLN A 1 334 ? 25.498 -20.362 23.612 1.00 77.69 334 GLN A O 1
ATOM 2636 N N . GLU A 1 335 ? 26.170 -19.312 21.753 1.00 75.38 335 GLU A N 1
ATOM 2637 C CA . GLU A 1 335 ? 26.964 -18.297 22.447 1.00 75.38 335 GLU A CA 1
ATOM 2638 C C . GLU A 1 335 ? 26.093 -17.151 22.977 1.00 75.38 335 GLU A C 1
ATOM 2640 O O . GLU A 1 335 ? 25.363 -16.498 22.228 1.00 75.38 335 GLU A O 1
ATOM 2645 N N . GLU A 1 336 ? 26.221 -16.880 24.276 1.00 73.12 336 GLU A N 1
ATOM 2646 C CA . GLU A 1 336 ? 25.581 -15.743 24.949 1.00 73.12 336 GLU A CA 1
ATOM 2647 C C . GLU A 1 336 ? 26.521 -14.535 25.084 1.00 73.12 336 GLU A C 1
ATOM 2649 O O . GLU A 1 336 ? 26.065 -13.435 25.399 1.00 73.12 336 GLU A O 1
ATOM 2654 N N . ASN A 1 337 ? 27.829 -14.725 24.868 1.00 78.56 337 ASN A N 1
ATOM 2655 C CA . ASN A 1 337 ? 28.818 -13.654 24.948 1.00 78.56 337 ASN A CA 1
ATOM 2656 C C . ASN A 1 337 ? 28.815 -12.755 23.705 1.00 78.56 337 ASN A C 1
ATOM 2658 O O . ASN A 1 337 ? 28.485 -13.172 22.596 1.00 78.56 337 ASN A O 1
ATOM 2662 N N . ALA A 1 338 ? 29.279 -11.516 23.888 1.00 82.00 338 ALA A N 1
ATOM 2663 C CA . ALA A 1 338 ? 29.324 -10.536 22.814 1.00 82.00 338 ALA A CA 1
ATOM 2664 C C . ALA A 1 338 ? 30.322 -10.922 21.702 1.00 82.00 338 ALA A C 1
ATOM 2666 O O . ALA A 1 338 ? 31.513 -11.129 21.955 1.00 82.00 338 ALA A O 1
ATOM 2667 N N . LEU A 1 339 ? 29.840 -10.939 20.461 1.00 86.44 339 LEU A N 1
ATOM 2668 C CA . LEU A 1 339 ? 30.611 -11.158 19.240 1.00 86.44 339 LEU A CA 1
ATOM 2669 C C . LEU A 1 339 ? 30.847 -9.819 18.531 1.00 86.44 339 LEU A C 1
ATOM 2671 O O . LEU A 1 339 ? 29.905 -9.084 18.240 1.00 86.44 339 LEU A O 1
ATOM 2675 N N . GLU A 1 340 ? 32.101 -9.492 18.222 1.00 88.31 340 GLU A N 1
ATOM 2676 C CA . GLU A 1 340 ? 32.430 -8.311 17.419 1.00 88.31 340 GLU A CA 1
ATOM 2677 C C . GLU A 1 340 ? 32.619 -8.698 15.952 1.00 88.31 340 GLU A C 1
ATOM 2679 O O . GLU A 1 340 ? 33.367 -9.623 15.637 1.00 88.31 340 GLU A O 1
ATOM 2684 N N . ILE A 1 341 ? 31.998 -7.949 15.047 1.00 88.06 341 ILE A N 1
ATOM 2685 C CA . ILE A 1 341 ? 32.126 -8.113 13.600 1.00 88.06 341 ILE A CA 1
ATOM 2686 C C . ILE A 1 341 ? 32.732 -6.827 13.043 1.00 88.06 341 ILE A C 1
ATOM 2688 O O . ILE A 1 341 ? 32.183 -5.735 13.204 1.00 88.06 341 ILE A O 1
ATOM 2692 N N . LEU A 1 342 ? 33.907 -6.939 12.433 1.00 85.75 342 LEU A N 1
ATOM 2693 C CA . LEU A 1 342 ? 34.649 -5.813 11.879 1.00 85.75 342 LEU A CA 1
ATOM 2694 C C . LEU A 1 342 ? 34.567 -5.822 10.360 1.00 85.75 342 LEU A C 1
ATOM 2696 O O . LEU A 1 342 ? 34.818 -6.842 9.724 1.00 85.75 342 LEU A O 1
ATOM 2700 N N . ASP A 1 343 ? 34.305 -4.652 9.794 1.00 85.00 343 ASP A N 1
ATOM 2701 C CA . ASP A 1 343 ? 34.414 -4.431 8.360 1.00 85.00 343 ASP A CA 1
ATOM 2702 C C . ASP A 1 343 ? 35.887 -4.340 7.954 1.00 85.00 343 ASP A C 1
ATOM 2704 O O . ASP A 1 343 ? 36.691 -3.625 8.578 1.00 85.00 343 ASP A O 1
ATOM 2708 N N . TYR A 1 344 ? 36.258 -5.078 6.910 1.00 81.50 344 TYR A N 1
ATOM 2709 C CA . TYR A 1 344 ? 37.618 -5.047 6.400 1.00 81.50 344 TYR A CA 1
ATOM 2710 C C . TYR A 1 344 ? 37.936 -3.699 5.739 1.00 81.50 344 TYR A C 1
ATOM 2712 O O . TYR A 1 344 ? 39.032 -3.149 5.940 1.00 81.50 344 TYR A O 1
ATOM 2720 N N . LEU A 1 345 ? 36.975 -3.143 4.990 1.00 74.94 345 LEU A N 1
ATOM 2721 C CA . LEU A 1 345 ? 37.132 -1.865 4.304 1.00 74.94 345 LEU A CA 1
ATOM 2722 C C . LEU A 1 345 ? 36.942 -0.694 5.274 1.00 74.94 345 LEU A C 1
ATOM 2724 O O . LEU A 1 345 ? 36.097 -0.693 6.167 1.00 74.94 345 LEU A O 1
ATOM 2728 N N . LYS A 1 346 ? 37.767 0.342 5.098 1.00 70.31 346 LYS A N 1
ATOM 2729 C CA . LYS A 1 346 ? 37.640 1.587 5.860 1.00 70.31 346 LYS A CA 1
ATOM 2730 C C . LYS A 1 346 ? 36.666 2.521 5.155 1.00 70.31 346 LYS A C 1
ATOM 2732 O O . LYS A 1 346 ? 36.870 2.837 3.987 1.00 70.31 346 LYS A O 1
ATOM 2737 N N . HIS A 1 347 ? 35.695 3.039 5.894 1.00 62.16 347 HIS A N 1
ATOM 2738 C CA . HIS A 1 347 ? 34.818 4.115 5.454 1.00 62.16 347 HIS A CA 1
ATOM 2739 C C . HIS A 1 347 ? 35.297 5.435 6.074 1.00 62.16 347 HIS A C 1
ATOM 2741 O O . HIS A 1 347 ? 35.488 5.516 7.287 1.00 62.16 347 HIS A O 1
ATOM 2747 N N . ASN A 1 348 ? 35.583 6.454 5.255 1.00 62.19 348 ASN A N 1
ATOM 2748 C CA . ASN A 1 348 ? 36.135 7.746 5.704 1.00 62.19 348 ASN A CA 1
ATOM 2749 C C . ASN A 1 348 ? 37.352 7.620 6.653 1.00 62.19 348 ASN A C 1
ATOM 2751 O O . ASN A 1 348 ? 37.531 8.394 7.591 1.00 62.19 348 ASN A O 1
ATOM 2755 N N . GLY A 1 349 ? 38.199 6.607 6.429 1.00 69.06 349 GLY A N 1
ATOM 2756 C CA . GLY A 1 349 ? 39.391 6.332 7.240 1.00 69.06 349 GLY A CA 1
ATOM 2757 C C . GLY A 1 349 ? 39.155 5.526 8.528 1.00 69.06 349 GLY A C 1
ATOM 2758 O O . GLY A 1 349 ? 40.137 5.116 9.154 1.00 69.06 349 GLY A O 1
ATOM 2759 N N . GLN A 1 350 ? 37.905 5.224 8.896 1.00 69.69 350 GLN A N 1
ATOM 2760 C CA . GLN A 1 350 ? 37.538 4.421 10.070 1.00 69.69 350 GLN A CA 1
ATOM 2761 C C . GLN A 1 350 ? 37.032 3.027 9.668 1.00 69.69 350 GLN A C 1
ATOM 2763 O O . GLN A 1 350 ? 36.436 2.856 8.609 1.00 69.69 350 GLN A O 1
ATOM 2768 N N . ARG A 1 351 ? 37.287 2.005 10.496 1.00 74.81 351 ARG A N 1
ATOM 2769 C CA . ARG A 1 351 ? 36.699 0.665 10.305 1.00 74.81 351 ARG A CA 1
ATOM 2770 C C . ARG A 1 351 ? 35.356 0.597 11.015 1.00 74.81 351 ARG A C 1
ATOM 2772 O O . ARG A 1 351 ? 35.283 0.979 12.184 1.00 74.81 351 ARG A O 1
ATOM 2779 N N . ARG A 1 352 ? 34.333 0.085 10.331 1.00 78.38 352 ARG A N 1
ATOM 2780 C CA . ARG A 1 352 ? 33.029 -0.177 10.948 1.00 78.38 352 ARG A CA 1
ATOM 2781 C C . ARG A 1 352 ? 33.141 -1.391 11.873 1.00 78.38 352 ARG A C 1
ATOM 2783 O O . ARG A 1 352 ? 33.863 -2.344 11.574 1.00 78.38 352 ARG A O 1
ATOM 2790 N N . LYS A 1 353 ? 32.464 -1.318 13.017 1.00 81.38 353 LYS A N 1
ATOM 2791 C CA . LYS A 1 353 ? 32.418 -2.367 14.036 1.00 81.38 353 LYS A CA 1
ATOM 2792 C C . LYS A 1 353 ? 30.971 -2.555 14.467 1.00 81.38 353 LYS A C 1
ATOM 2794 O O . LYS A 1 353 ? 30.370 -1.614 14.977 1.00 81.38 353 LYS A O 1
ATOM 2799 N N . LEU A 1 354 ? 30.460 -3.766 14.299 1.00 82.12 354 LEU A N 1
ATOM 2800 C CA . LEU A 1 354 ? 29.197 -4.226 14.859 1.00 82.12 354 LEU A CA 1
ATOM 2801 C C . LEU A 1 354 ? 29.496 -5.074 16.099 1.00 82.12 354 LEU A C 1
ATOM 2803 O O . LEU A 1 354 ? 30.420 -5.885 16.086 1.00 82.12 354 LEU A O 1
ATOM 2807 N N . VAL A 1 355 ? 28.746 -4.873 17.180 1.00 83.44 355 VAL A N 1
ATOM 2808 C CA . VAL A 1 355 ? 28.845 -5.695 18.393 1.00 83.44 355 VAL A CA 1
ATOM 2809 C C . VAL A 1 355 ? 27.504 -6.372 18.608 1.00 83.44 355 VAL A C 1
ATOM 2811 O O . VAL A 1 355 ? 26.525 -5.715 18.946 1.00 83.44 355 VAL A O 1
ATOM 2814 N N . VAL A 1 356 ? 27.473 -7.684 18.414 1.00 81.25 356 VAL A N 1
ATOM 2815 C CA . VAL A 1 356 ? 26.309 -8.526 18.670 1.00 81.25 356 VAL A CA 1
ATOM 2816 C C . VAL A 1 356 ? 26.394 -9.003 20.110 1.00 81.25 356 VAL A C 1
ATOM 2818 O O . VAL A 1 356 ? 27.247 -9.821 20.436 1.00 81.25 356 VAL A O 1
ATOM 2821 N N . SER A 1 357 ? 25.542 -8.480 20.991 1.00 79.44 357 SER A N 1
ATOM 2822 C CA . SER A 1 357 ? 25.617 -8.789 22.425 1.00 79.44 357 SER A CA 1
ATOM 2823 C C . SER A 1 357 ? 25.254 -10.237 22.759 1.00 79.44 357 SER A C 1
ATOM 2825 O O . SER A 1 357 ? 25.834 -10.779 23.691 1.00 79.44 357 SER A O 1
ATOM 2827 N N . ARG A 1 358 ? 24.306 -10.836 22.021 1.00 78.38 358 ARG A N 1
ATOM 2828 C CA . ARG A 1 358 ? 23.821 -12.214 22.208 1.00 78.38 358 ARG A CA 1
ATOM 2829 C C . ARG A 1 358 ? 23.626 -12.914 20.854 1.00 78.38 358 ARG A C 1
ATOM 2831 O O . ARG A 1 358 ? 22.523 -12.870 20.307 1.00 78.38 358 ARG A O 1
ATOM 2838 N N . PRO A 1 359 ? 24.680 -13.514 20.278 1.00 82.94 359 PRO A N 1
ATOM 2839 C CA . PRO A 1 359 ? 24.616 -14.162 18.966 1.00 82.94 359 PRO A CA 1
ATOM 2840 C C . PRO A 1 359 ? 23.515 -15.219 18.852 1.00 82.94 359 PRO A C 1
ATOM 2842 O O . PRO A 1 359 ? 22.840 -15.269 17.832 1.00 82.94 359 PRO A O 1
ATOM 2845 N N . ASN A 1 360 ? 23.275 -15.989 19.917 1.00 80.19 360 ASN A N 1
ATOM 2846 C CA . ASN A 1 360 ? 22.236 -17.022 19.977 1.00 80.19 360 ASN A CA 1
ATOM 2847 C C . ASN A 1 360 ? 20.785 -16.525 19.853 1.00 80.19 360 ASN A C 1
ATOM 2849 O O . ASN A 1 360 ? 19.870 -17.337 19.740 1.00 80.19 360 ASN A O 1
ATOM 2853 N N . THR A 1 361 ? 20.556 -15.211 19.905 1.00 77.06 361 THR A N 1
ATOM 2854 C CA . THR A 1 361 ? 19.221 -14.618 19.732 1.00 77.06 361 THR A CA 1
ATOM 2855 C C . THR A 1 361 ? 18.925 -14.188 18.295 1.00 77.06 361 THR A C 1
ATOM 2857 O O . THR A 1 361 ? 17.794 -13.797 18.018 1.00 77.06 361 THR A O 1
ATOM 2860 N N . LEU A 1 362 ? 19.911 -14.261 17.392 1.00 81.12 362 LEU A N 1
ATOM 2861 C CA . LEU A 1 362 ? 19.777 -13.837 15.999 1.00 81.12 362 LEU A CA 1
ATOM 2862 C C . LEU A 1 362 ? 19.531 -15.023 15.064 1.00 81.12 362 LEU A C 1
ATOM 2864 O O . LEU A 1 362 ? 20.127 -16.089 15.207 1.00 81.12 362 LEU A O 1
ATOM 2868 N N . GLU A 1 363 ? 18.701 -14.804 14.049 1.00 85.50 363 GLU A N 1
ATOM 2869 C CA . GLU A 1 363 ? 18.497 -15.753 12.955 1.00 85.50 363 GLU A CA 1
ATOM 2870 C C . GLU A 1 363 ? 19.652 -15.601 11.951 1.00 85.50 363 GLU A C 1
ATOM 2872 O O . GLU A 1 363 ? 19.714 -14.639 11.183 1.00 85.50 363 GLU A O 1
ATOM 2877 N N . PHE A 1 364 ? 20.601 -16.540 11.988 1.00 89.31 364 PHE A N 1
ATOM 2878 C CA . PHE A 1 364 ? 21.803 -16.538 11.151 1.00 89.31 364 PHE A CA 1
ATOM 2879 C C . PHE A 1 364 ? 21.703 -17.584 10.037 1.00 89.31 364 PHE A C 1
ATOM 2881 O O . PHE A 1 364 ? 21.564 -18.771 10.321 1.00 89.31 364 PHE A O 1
ATOM 2888 N N . THR A 1 365 ? 21.800 -17.138 8.783 1.00 91.75 365 THR A N 1
ATOM 2889 C CA . THR A 1 365 ? 21.724 -17.988 7.584 1.00 91.75 365 THR A CA 1
ATOM 2890 C C . THR A 1 365 ? 23.027 -17.899 6.792 1.00 91.75 365 THR A C 1
ATOM 2892 O O . THR A 1 365 ? 23.524 -16.803 6.522 1.00 91.75 365 THR A O 1
ATOM 2895 N N . VAL A 1 366 ? 23.589 -19.043 6.404 1.00 91.69 366 VAL A N 1
ATOM 2896 C CA . VAL A 1 366 ? 24.797 -19.134 5.571 1.00 91.69 366 VAL A CA 1
ATOM 2897 C C . VAL A 1 366 ? 24.405 -19.509 4.146 1.00 91.69 366 VAL A C 1
ATOM 2899 O O . VAL A 1 366 ? 23.832 -20.569 3.922 1.00 91.69 366 VAL A O 1
ATOM 2902 N N . VAL A 1 367 ? 24.759 -18.673 3.173 1.00 91.44 367 VAL A N 1
ATOM 2903 C CA . VAL A 1 367 ? 24.438 -18.870 1.755 1.00 91.44 367 VAL A CA 1
ATOM 2904 C C . VAL A 1 367 ? 25.725 -19.037 0.954 1.00 91.44 367 VAL A C 1
ATOM 2906 O O . VAL A 1 367 ? 26.609 -18.175 0.979 1.00 91.44 367 VAL A O 1
ATOM 2909 N N . ALA A 1 368 ? 25.825 -20.146 0.232 1.00 89.69 368 ALA A N 1
ATOM 2910 C CA . ALA A 1 368 ? 26.866 -20.355 -0.762 1.00 89.69 368 ALA A CA 1
ATOM 2911 C C . ALA A 1 368 ? 26.378 -19.877 -2.129 1.00 89.69 368 ALA A C 1
ATOM 2913 O O . ALA A 1 368 ? 25.224 -20.098 -2.501 1.00 89.69 368 ALA A O 1
ATOM 2914 N N . TYR A 1 369 ? 27.270 -19.248 -2.890 1.00 89.88 369 TYR A N 1
ATOM 2915 C CA . TYR A 1 369 ? 27.039 -19.021 -4.310 1.00 89.88 369 TYR A CA 1
ATOM 2916 C C . TYR A 1 369 ? 28.136 -19.634 -5.178 1.00 89.88 369 TYR A C 1
ATOM 2918 O O . TYR A 1 369 ? 29.293 -19.757 -4.759 1.00 89.88 369 TYR A O 1
ATOM 2926 N N . HIS A 1 370 ? 27.755 -20.017 -6.395 1.00 85.69 370 HIS A N 1
ATOM 2927 C CA . HIS A 1 370 ? 28.616 -20.674 -7.374 1.00 85.69 370 HIS A CA 1
ATOM 2928 C C . HIS A 1 370 ? 28.752 -19.856 -8.662 1.00 85.69 370 HIS A C 1
ATOM 2930 O O . HIS A 1 370 ? 27.960 -18.962 -8.953 1.00 85.69 370 HIS A O 1
ATOM 2936 N N . ASP A 1 371 ? 29.779 -20.156 -9.449 1.00 84.19 371 ASP A N 1
ATOM 2937 C CA . ASP A 1 371 ? 30.028 -19.491 -10.726 1.00 84.19 371 ASP A CA 1
ATOM 2938 C C . ASP A 1 371 ? 29.140 -20.071 -11.837 1.00 84.19 371 ASP A C 1
ATOM 2940 O O . ASP A 1 371 ? 29.430 -21.134 -12.381 1.00 84.19 371 ASP A O 1
ATOM 2944 N N . ASN A 1 372 ? 28.088 -19.333 -12.199 1.00 84.12 372 ASN A N 1
ATOM 2945 C CA . ASN A 1 372 ? 27.209 -19.634 -13.332 1.00 84.12 372 ASN A CA 1
ATOM 2946 C C . ASN A 1 372 ? 27.096 -18.459 -14.329 1.00 84.12 372 ASN A C 1
ATOM 2948 O O . ASN A 1 372 ? 26.071 -18.294 -15.003 1.00 84.12 372 ASN A O 1
ATOM 2952 N N . VAL A 1 373 ? 28.143 -17.624 -14.412 1.00 84.56 373 VAL A N 1
ATOM 2953 C CA . VAL A 1 373 ? 28.175 -16.470 -15.329 1.00 84.56 373 VAL A CA 1
ATOM 2954 C C . VAL A 1 373 ? 28.488 -16.898 -16.769 1.00 84.56 373 VAL A C 1
ATOM 2956 O O . VAL A 1 373 ? 27.946 -16.317 -17.707 1.00 84.56 373 VAL A O 1
ATOM 2959 N N . ASP A 1 374 ? 29.315 -17.930 -16.968 1.00 79.44 374 ASP A N 1
ATOM 2960 C CA . ASP A 1 374 ? 29.576 -18.498 -18.298 1.00 79.44 374 ASP A CA 1
ATOM 2961 C C . ASP A 1 374 ? 28.446 -19.447 -18.732 1.00 79.44 374 ASP A C 1
ATOM 2963 O O . ASP A 1 374 ? 28.279 -20.531 -18.174 1.00 79.44 374 ASP A O 1
ATOM 2967 N N . MET A 1 375 ? 27.724 -19.080 -19.796 1.00 70.50 375 MET A N 1
ATOM 2968 C CA . MET A 1 375 ? 26.641 -19.897 -20.363 1.00 70.50 375 MET A CA 1
ATOM 2969 C C . MET A 1 375 ? 27.096 -21.233 -20.972 1.00 70.50 375 MET A C 1
ATOM 2971 O O . MET A 1 375 ? 26.273 -22.116 -21.202 1.00 70.50 375 MET A O 1
ATOM 2975 N N . ASN A 1 376 ? 28.390 -21.393 -21.273 1.00 61.31 376 ASN A N 1
ATOM 2976 C CA . ASN A 1 376 ? 28.930 -22.594 -21.921 1.00 61.31 376 ASN A CA 1
ATOM 2977 C C . ASN A 1 376 ? 29.407 -23.666 -20.930 1.00 61.31 376 ASN A C 1
ATOM 2979 O O . ASN A 1 376 ? 29.808 -24.760 -21.343 1.00 61.31 376 ASN A O 1
ATOM 2983 N N . LEU A 1 377 ? 29.385 -23.378 -19.628 1.00 54.28 377 LEU A N 1
ATOM 2984 C CA . LEU A 1 377 ? 29.580 -24.374 -18.583 1.00 54.28 377 LEU A CA 1
ATOM 2985 C C . LEU A 1 377 ? 28.273 -25.165 -18.437 1.00 54.28 377 LEU A C 1
ATOM 2987 O O . LEU A 1 377 ? 27.453 -24.860 -17.581 1.00 54.28 377 LEU A O 1
ATOM 2991 N N . GLY A 1 378 ? 28.053 -26.163 -19.303 1.00 49.28 378 GLY A N 1
ATOM 2992 C CA . GLY A 1 378 ? 26.861 -27.021 -19.228 1.00 49.28 378 GLY A CA 1
ATOM 2993 C C . GLY A 1 378 ? 26.657 -27.601 -17.823 1.00 49.28 378 GLY A C 1
ATOM 2994 O O . GLY A 1 378 ? 27.648 -27.754 -17.110 1.00 49.28 378 GLY A O 1
ATOM 2995 N N . PHE A 1 379 ? 25.398 -27.910 -17.456 1.00 44.00 379 PHE A N 1
ATOM 2996 C CA . PHE A 1 379 ? 24.945 -28.379 -16.131 1.00 44.00 379 PHE A CA 1
ATOM 2997 C C . PHE A 1 379 ? 26.054 -29.066 -15.327 1.00 44.00 379 PHE A C 1
ATOM 2999 O O . PHE A 1 379 ? 26.254 -30.283 -15.401 1.00 44.00 379 PHE A O 1
ATOM 3006 N N . ARG A 1 380 ? 26.800 -28.285 -14.542 1.00 45.81 380 ARG A N 1
ATOM 3007 C CA . ARG A 1 380 ? 27.643 -28.866 -13.512 1.00 45.81 380 ARG A CA 1
ATOM 3008 C C . ARG A 1 380 ? 26.668 -29.280 -12.426 1.00 45.81 380 ARG A C 1
ATOM 3010 O O . ARG A 1 380 ? 25.934 -28.450 -11.907 1.00 45.81 380 ARG A O 1
ATOM 3017 N N . THR A 1 381 ? 26.632 -30.566 -12.088 1.00 44.78 381 THR A N 1
ATOM 3018 C CA . THR A 1 381 ? 26.157 -30.988 -10.768 1.00 44.78 381 THR A CA 1
ATOM 3019 C C . THR A 1 381 ? 27.120 -30.376 -9.761 1.00 44.78 381 THR A C 1
ATOM 3021 O O . THR A 1 381 ? 28.121 -30.995 -9.396 1.00 44.78 381 THR A O 1
ATOM 3024 N N . GLU A 1 382 ? 26.902 -29.108 -9.435 1.00 52.56 382 GLU A N 1
ATOM 3025 C CA . GLU A 1 382 ? 27.657 -28.402 -8.417 1.00 52.56 382 GLU A CA 1
ATOM 3026 C C . GLU A 1 382 ? 27.440 -29.161 -7.109 1.00 52.56 382 GLU A C 1
ATOM 3028 O O . GLU A 1 382 ? 26.317 -29.527 -6.749 1.00 52.56 382 GLU A O 1
ATOM 3033 N N . MET A 1 383 ? 28.543 -29.529 -6.452 1.00 53.19 383 MET A N 1
ATOM 3034 C CA . MET A 1 383 ? 28.468 -30.151 -5.138 1.00 53.19 383 MET A CA 1
ATOM 3035 C C . MET A 1 383 ? 27.901 -29.098 -4.193 1.00 53.19 383 MET A C 1
ATOM 3037 O O . MET A 1 383 ? 28.576 -28.105 -3.926 1.00 53.19 383 MET A O 1
ATOM 3041 N N . ARG A 1 384 ? 26.668 -29.323 -3.725 1.00 63.44 384 ARG A N 1
ATOM 3042 C CA . ARG A 1 384 ? 26.062 -28.531 -2.650 1.00 63.44 384 ARG A CA 1
ATOM 3043 C C . ARG A 1 384 ? 27.051 -28.403 -1.505 1.00 63.44 384 ARG A C 1
ATOM 3045 O O . ARG A 1 384 ? 27.707 -29.390 -1.152 1.00 63.44 384 ARG A O 1
ATOM 3052 N N . SER A 1 385 ? 27.159 -27.207 -0.942 1.00 70.56 385 SER A N 1
ATOM 3053 C CA . SER A 1 385 ? 27.996 -27.024 0.232 1.00 70.56 385 SER A CA 1
ATOM 3054 C C . SER A 1 385 ? 27.498 -27.906 1.378 1.00 70.56 385 SER A C 1
ATOM 3056 O O . SER A 1 385 ? 26.304 -27.959 1.662 1.00 70.56 385 SER A O 1
ATOM 3058 N N . GLU A 1 386 ? 28.414 -28.565 2.092 1.00 73.94 386 GLU A N 1
ATOM 3059 C CA . GLU A 1 386 ? 28.066 -29.308 3.309 1.00 73.94 386 GLU A CA 1
ATOM 3060 C C . GLU A 1 386 ? 27.747 -28.372 4.494 1.00 73.94 386 GLU A C 1
ATOM 3062 O O . GLU A 1 386 ? 27.237 -28.828 5.518 1.00 73.94 386 GLU A O 1
ATOM 3067 N N . VAL A 1 387 ? 28.057 -27.071 4.379 1.00 81.50 387 VAL A N 1
ATOM 3068 C CA . VAL A 1 387 ? 27.972 -26.092 5.478 1.00 81.50 387 VAL A CA 1
ATOM 3069 C C . VAL A 1 387 ? 27.001 -24.941 5.197 1.00 81.50 387 VAL A C 1
ATOM 3071 O O . VAL A 1 387 ? 26.593 -24.263 6.143 1.00 81.50 387 VAL A O 1
ATOM 3074 N N . ALA A 1 388 ? 26.589 -24.698 3.950 1.00 86.12 388 ALA A N 1
ATOM 3075 C CA . ALA A 1 388 ? 25.574 -23.687 3.645 1.00 86.12 388 ALA A CA 1
ATOM 3076 C C . ALA A 1 388 ? 24.160 -24.167 4.015 1.00 86.12 388 ALA A C 1
ATOM 3078 O O . ALA A 1 388 ? 23.861 -25.355 3.966 1.00 86.12 388 ALA A O 1
ATOM 3079 N N . ASP A 1 389 ? 23.297 -23.237 4.420 1.00 86.00 389 ASP A N 1
ATOM 3080 C CA . ASP A 1 389 ? 21.857 -23.477 4.564 1.00 86.00 389 ASP A CA 1
ATOM 3081 C C . ASP A 1 389 ? 21.149 -23.460 3.201 1.00 86.00 389 ASP A C 1
ATOM 3083 O O . ASP A 1 389 ? 20.084 -24.054 3.044 1.00 86.00 389 ASP A O 1
ATOM 3087 N N . TYR A 1 390 ? 21.738 -22.771 2.220 1.00 86.44 390 TYR A N 1
ATOM 3088 C CA . TYR A 1 390 ? 21.217 -22.661 0.864 1.00 86.44 390 TYR A CA 1
ATOM 3089 C C . TYR A 1 390 ? 22.348 -22.399 -0.146 1.00 86.44 390 TYR A C 1
ATOM 3091 O O . TYR A 1 390 ? 23.309 -21.690 0.167 1.00 86.44 390 TYR A O 1
ATOM 3099 N N . ASP A 1 391 ? 22.212 -22.942 -1.356 1.00 84.50 391 ASP A N 1
ATOM 3100 C CA . ASP A 1 391 ? 23.146 -22.783 -2.477 1.00 84.50 391 ASP A CA 1
ATOM 3101 C C . ASP A 1 391 ? 22.433 -22.083 -3.652 1.00 84.50 391 ASP A C 1
ATOM 3103 O O . ASP A 1 391 ? 21.275 -22.388 -3.947 1.00 84.50 391 ASP A O 1
ATOM 3107 N N . CYS A 1 392 ? 23.105 -21.161 -4.346 1.00 86.75 392 CYS A N 1
ATOM 3108 C CA . CYS A 1 392 ? 22.573 -20.489 -5.543 1.00 86.75 392 CYS A CA 1
ATOM 3109 C C . CYS A 1 392 ? 23.675 -20.127 -6.556 1.00 86.75 392 CYS A C 1
ATOM 3111 O O . CYS A 1 392 ? 24.862 -20.198 -6.250 1.00 86.75 392 CYS A O 1
ATOM 3113 N N . GLY A 1 393 ? 23.319 -19.722 -7.775 1.00 87.94 393 GLY A N 1
ATOM 3114 C CA . GLY A 1 393 ? 24.289 -19.181 -8.726 1.00 87.94 393 GLY A CA 1
ATOM 3115 C C . GLY A 1 393 ? 24.631 -17.708 -8.471 1.00 87.94 393 GLY A C 1
ATOM 3116 O O . GLY A 1 393 ? 23.841 -16.949 -7.914 1.00 87.94 393 GLY A O 1
ATOM 3117 N N . ALA A 1 394 ? 25.792 -17.249 -8.932 1.00 91.81 394 ALA A N 1
ATOM 3118 C CA . ALA A 1 394 ? 26.169 -15.836 -8.905 1.00 91.81 394 ALA A CA 1
ATOM 3119 C C . ALA A 1 394 ? 25.200 -14.955 -9.718 1.00 91.81 394 ALA A C 1
ATOM 3121 O O . ALA A 1 394 ? 24.880 -13.844 -9.297 1.00 91.81 394 ALA A O 1
ATOM 3122 N N . ALA A 1 395 ? 24.700 -15.445 -10.856 1.00 92.12 395 ALA A N 1
ATOM 3123 C CA . ALA A 1 395 ? 23.670 -14.771 -11.644 1.00 92.12 395 ALA A CA 1
ATOM 3124 C C . ALA A 1 395 ? 22.324 -14.704 -10.899 1.00 92.12 395 ALA A C 1
ATOM 3126 O O . ALA A 1 395 ? 21.661 -13.669 -10.955 1.00 92.12 395 ALA A O 1
ATOM 3127 N N . ASP A 1 396 ? 21.964 -15.742 -10.132 1.00 92.19 396 ASP A N 1
ATOM 3128 C CA . ASP A 1 396 ? 20.782 -15.715 -9.261 1.00 92.19 396 ASP A CA 1
ATOM 3129 C C . ASP A 1 396 ? 20.923 -14.661 -8.172 1.00 92.19 396 ASP A C 1
ATOM 3131 O O . ASP A 1 396 ? 20.041 -13.829 -7.979 1.00 92.19 396 ASP A O 1
ATOM 3135 N N . LEU A 1 397 ? 22.057 -14.670 -7.469 1.00 94.94 397 LEU A N 1
ATOM 3136 C CA . LEU A 1 397 ? 22.307 -13.720 -6.397 1.00 94.94 397 LEU A CA 1
ATOM 3137 C C . LEU A 1 397 ? 22.331 -12.283 -6.931 1.00 94.94 397 LEU A C 1
ATOM 3139 O O . LEU A 1 397 ? 21.774 -11.393 -6.298 1.00 94.94 397 LEU A O 1
ATOM 3143 N N . MET A 1 398 ? 22.898 -12.054 -8.120 1.00 96.06 398 MET A N 1
ATOM 3144 C CA . MET A 1 398 ? 22.830 -10.759 -8.804 1.00 96.06 398 MET A CA 1
ATOM 3145 C C . MET A 1 398 ? 21.377 -10.329 -9.054 1.00 96.06 398 MET A C 1
ATOM 3147 O O . MET A 1 398 ? 21.011 -9.200 -8.725 1.00 96.06 398 MET A O 1
ATOM 3151 N N . ALA A 1 399 ? 20.536 -11.224 -9.582 1.00 96.00 399 ALA A N 1
ATOM 3152 C CA . ALA A 1 399 ? 19.119 -10.950 -9.810 1.00 96.00 399 ALA A CA 1
ATOM 3153 C C . ALA A 1 399 ? 18.376 -10.615 -8.507 1.00 96.00 399 ALA A C 1
ATOM 3155 O O . ALA A 1 399 ? 17.700 -9.589 -8.443 1.00 96.00 399 ALA A O 1
ATOM 3156 N N . ILE A 1 400 ? 18.568 -11.413 -7.452 1.00 96.50 400 ILE A N 1
ATOM 3157 C CA . ILE A 1 400 ? 17.959 -11.200 -6.129 1.00 96.50 400 ILE A CA 1
ATOM 3158 C C . ILE A 1 400 ? 18.387 -9.848 -5.547 1.00 96.50 400 ILE A C 1
ATOM 3160 O O . ILE A 1 400 ? 17.541 -9.081 -5.091 1.00 96.50 400 ILE A O 1
ATOM 3164 N N . LEU A 1 401 ? 19.681 -9.510 -5.608 1.00 95.94 401 LEU A N 1
ATOM 3165 C CA . LEU A 1 401 ? 20.198 -8.222 -5.133 1.00 95.94 401 LEU A CA 1
ATOM 3166 C C . LEU A 1 401 ? 19.620 -7.036 -5.919 1.00 95.94 401 LEU A C 1
ATOM 3168 O O . LEU A 1 401 ? 19.429 -5.966 -5.347 1.00 95.94 401 LEU A O 1
ATOM 3172 N N . MET A 1 402 ? 19.355 -7.179 -7.220 1.00 94.94 402 MET A N 1
ATOM 3173 C CA . MET A 1 402 ? 18.735 -6.117 -8.022 1.00 94.94 402 MET A CA 1
ATOM 3174 C C . MET A 1 402 ? 17.224 -6.002 -7.770 1.00 94.94 402 MET A C 1
ATOM 3176 O O . MET A 1 402 ? 16.706 -4.883 -7.726 1.00 94.94 402 MET A O 1
ATOM 3180 N N . ALA A 1 403 ? 16.531 -7.126 -7.578 1.00 95.25 403 ALA A N 1
ATOM 3181 C CA . ALA A 1 403 ? 15.080 -7.189 -7.426 1.00 95.25 403 ALA A CA 1
ATOM 3182 C C . ALA A 1 403 ? 14.601 -6.822 -6.011 1.00 95.25 403 ALA A C 1
ATOM 3184 O O . ALA A 1 403 ? 13.658 -6.048 -5.878 1.00 95.25 403 ALA A O 1
ATOM 3185 N N . ALA A 1 404 ? 15.275 -7.297 -4.958 1.00 93.19 404 ALA A N 1
ATOM 3186 C CA . ALA A 1 404 ? 14.812 -7.134 -3.580 1.00 93.19 404 ALA A CA 1
ATOM 3187 C C . ALA A 1 404 ? 14.713 -5.663 -3.152 1.00 93.19 404 ALA A C 1
ATOM 3189 O O . ALA A 1 404 ? 15.627 -4.867 -3.396 1.00 93.19 404 ALA A O 1
ATOM 3190 N N . ASN A 1 405 ? 13.629 -5.314 -2.462 1.00 88.81 405 ASN A N 1
ATOM 3191 C CA . ASN A 1 405 ? 13.284 -3.957 -2.038 1.00 88.81 405 ASN A CA 1
ATOM 3192 C C . ASN A 1 405 ? 14.047 -3.485 -0.792 1.00 88.81 405 ASN A C 1
ATOM 3194 O O . ASN A 1 405 ? 14.099 -2.288 -0.525 1.00 88.81 405 ASN A O 1
ATOM 3198 N N . SER A 1 406 ? 14.640 -4.400 -0.023 1.00 87.19 406 SER A N 1
ATOM 3199 C CA . SER A 1 406 ? 15.447 -4.070 1.156 1.00 87.19 406 SER A CA 1
ATOM 3200 C C . SER A 1 406 ? 16.382 -5.213 1.551 1.00 87.19 406 SER A C 1
ATOM 3202 O O . SER A 1 406 ? 16.203 -6.362 1.138 1.00 87.19 406 SER A O 1
ATOM 3204 N N . ALA A 1 407 ? 17.353 -4.917 2.419 1.00 88.25 407 ALA A N 1
ATOM 3205 C CA . ALA A 1 407 ? 18.203 -5.932 3.043 1.00 88.25 407 ALA A CA 1
ATOM 3206 C C . ALA A 1 407 ? 17.390 -6.963 3.852 1.00 88.25 407 ALA A C 1
ATOM 3208 O O . ALA A 1 407 ? 17.722 -8.149 3.866 1.00 88.25 407 ALA A O 1
ATOM 3209 N N . SER A 1 408 ? 16.297 -6.522 4.484 1.00 85.44 408 SER A N 1
ATOM 3210 C CA . SER A 1 408 ? 15.398 -7.396 5.245 1.00 85.44 408 SER A CA 1
ATOM 3211 C C . SER A 1 408 ? 14.693 -8.423 4.365 1.00 85.44 408 SER A C 1
ATOM 3213 O O . SER A 1 408 ? 14.548 -9.578 4.768 1.00 85.44 408 SER A O 1
ATOM 3215 N N . GLU A 1 409 ? 14.314 -8.053 3.141 1.00 88.56 409 GLU A N 1
ATOM 3216 C CA . GLU A 1 409 ? 13.690 -8.979 2.195 1.00 88.56 409 GLU A CA 1
ATOM 3217 C C . GLU A 1 409 ? 14.646 -10.102 1.776 1.00 88.56 409 GLU A C 1
ATOM 3219 O O . GLU A 1 409 ? 14.246 -11.265 1.760 1.00 88.56 409 GLU A O 1
ATOM 3224 N N . ILE A 1 410 ? 15.927 -9.780 1.559 1.00 92.31 410 ILE A N 1
ATOM 3225 C CA . ILE A 1 410 ? 16.976 -10.765 1.254 1.00 92.31 410 ILE A CA 1
ATOM 3226 C C . ILE A 1 410 ? 17.171 -11.731 2.425 1.00 92.31 410 ILE A C 1
ATOM 3228 O O . ILE A 1 410 ? 17.104 -12.948 2.245 1.00 92.31 410 ILE A O 1
ATOM 3232 N N . CYS A 1 411 ? 17.389 -11.203 3.635 1.00 91.31 411 CYS A N 1
ATOM 3233 C CA . CYS A 1 411 ? 17.561 -12.031 4.830 1.00 91.31 411 CYS A CA 1
ATOM 3234 C C . CYS A 1 411 ? 16.332 -12.918 5.081 1.00 91.31 411 CYS A C 1
ATOM 3236 O O . CYS A 1 411 ? 16.479 -14.091 5.414 1.00 91.31 411 CYS A O 1
ATOM 3238 N N . SER A 1 412 ? 15.125 -12.376 4.891 1.00 87.50 412 SER A N 1
ATOM 3239 C CA . SER A 1 412 ? 13.867 -13.104 5.084 1.00 87.50 412 SER A CA 1
ATOM 3240 C C . SER A 1 412 ? 13.684 -14.222 4.065 1.00 87.50 412 SER A C 1
ATOM 3242 O O . SER A 1 412 ? 13.292 -15.322 4.448 1.00 87.50 412 SER A O 1
ATOM 3244 N N . PHE A 1 413 ? 13.997 -13.971 2.792 1.00 90.31 413 PHE A N 1
ATOM 3245 C CA . PHE A 1 413 ? 13.938 -14.988 1.750 1.00 90.31 413 PHE A CA 1
ATOM 3246 C C . PHE A 1 413 ? 14.878 -16.153 2.063 1.00 90.31 413 PHE A C 1
ATOM 3248 O O . PHE A 1 413 ? 14.409 -17.282 2.212 1.00 90.31 413 PHE A O 1
ATOM 3255 N N . PHE A 1 414 ? 16.175 -15.879 2.253 1.00 89.88 414 PHE A N 1
ATOM 3256 C CA . PHE A 1 414 ? 17.163 -16.930 2.509 1.00 89.88 414 PHE A CA 1
ATOM 3257 C C . PHE A 1 414 ? 16.885 -17.690 3.810 1.00 89.88 414 PHE A C 1
ATOM 3259 O O . PHE A 1 414 ? 17.027 -18.910 3.848 1.00 89.88 414 PHE A O 1
ATOM 3266 N N . HIS A 1 415 ? 16.410 -17.006 4.853 1.00 87.25 415 HIS A N 1
ATOM 3267 C CA . HIS A 1 415 ? 15.977 -17.674 6.076 1.00 87.25 415 HIS A CA 1
ATOM 3268 C C . HIS A 1 415 ? 14.750 -18.572 5.844 1.00 87.25 415 HIS A C 1
ATOM 3270 O O . HIS A 1 415 ? 14.702 -19.698 6.341 1.00 87.25 415 HIS A O 1
ATOM 3276 N N . SER A 1 416 ? 13.764 -18.109 5.068 1.00 82.25 416 SER A N 1
ATOM 3277 C CA . SER A 1 416 ? 12.548 -18.881 4.783 1.00 82.25 416 SER A CA 1
ATOM 3278 C C . SER A 1 416 ? 12.839 -20.165 4.003 1.00 82.25 416 SER A C 1
ATOM 3280 O O . SER A 1 416 ? 12.292 -21.213 4.337 1.00 82.25 416 SER A O 1
ATOM 3282 N N . VAL A 1 417 ? 13.753 -20.126 3.028 1.00 80.44 417 VAL A N 1
ATOM 3283 C CA . VAL A 1 417 ? 14.154 -21.325 2.269 1.00 80.44 417 VAL A CA 1
ATOM 3284 C C . VAL A 1 417 ? 15.040 -22.258 3.076 1.00 80.44 417 VAL A C 1
ATOM 3286 O O . VAL A 1 417 ? 14.891 -23.469 2.965 1.00 80.44 417 VAL A O 1
ATOM 3289 N N . ALA A 1 418 ? 15.909 -21.715 3.931 1.00 80.94 418 ALA A N 1
ATOM 3290 C CA . ALA A 1 418 ? 16.746 -22.500 4.834 1.00 80.94 418 ALA A CA 1
ATOM 3291 C C . ALA A 1 418 ? 15.925 -23.286 5.869 1.00 80.94 418 ALA A C 1
ATOM 3293 O O . ALA A 1 418 ? 16.333 -24.358 6.314 1.00 80.94 418 ALA A O 1
ATOM 3294 N N . THR A 1 419 ? 14.776 -22.743 6.278 1.00 75.94 419 THR A N 1
ATOM 3295 C CA . THR A 1 419 ? 13.937 -23.309 7.345 1.00 75.94 419 THR A CA 1
ATOM 3296 C C . THR A 1 419 ? 12.703 -24.049 6.843 1.00 75.94 419 THR A C 1
ATOM 3298 O O . THR A 1 419 ? 12.073 -24.740 7.641 1.00 75.94 419 THR A O 1
ATOM 3301 N N . SER A 1 420 ? 12.358 -23.951 5.553 1.00 68.25 420 SER A N 1
ATOM 3302 C CA . SER A 1 420 ? 11.231 -24.671 4.950 1.00 68.25 420 SER A CA 1
ATOM 3303 C C . SER A 1 420 ? 11.610 -26.139 4.691 1.00 68.25 420 SER A C 1
ATOM 3305 O O . SER A 1 420 ? 12.416 -26.418 3.804 1.00 68.25 420 SER A O 1
ATOM 3307 N N . PRO A 1 421 ? 11.034 -27.112 5.424 1.00 52.53 421 PRO A N 1
ATOM 3308 C CA . PRO A 1 421 ? 11.389 -28.524 5.275 1.00 52.53 421 PRO A CA 1
ATOM 3309 C C . PRO A 1 421 ? 10.799 -29.182 4.011 1.00 52.53 421 PRO A C 1
ATOM 3311 O O . PRO A 1 421 ? 11.091 -30.346 3.741 1.00 52.53 421 PRO A O 1
ATOM 3314 N N . THR A 1 422 ? 9.961 -28.470 3.250 1.00 52.97 422 THR A N 1
ATOM 3315 C CA . THR A 1 422 ? 9.018 -29.044 2.272 1.00 52.97 422 THR A CA 1
ATOM 3316 C C . THR A 1 422 ? 9.107 -28.456 0.864 1.00 52.97 422 THR A C 1
ATOM 3318 O O . THR A 1 422 ? 8.489 -28.998 -0.050 1.00 52.97 422 THR A O 1
ATOM 3321 N N . THR A 1 423 ? 9.911 -27.418 0.623 1.00 54.44 423 THR A N 1
ATOM 3322 C CA . THR A 1 423 ? 10.060 -26.874 -0.738 1.00 54.44 423 THR A CA 1
ATOM 3323 C C . THR A 1 423 ? 11.291 -27.461 -1.420 1.00 54.44 423 THR A C 1
ATOM 3325 O O . THR A 1 423 ? 12.411 -26.980 -1.256 1.00 54.44 423 THR A O 1
ATOM 3328 N N . LEU A 1 424 ? 11.094 -28.534 -2.189 1.00 52.19 424 LEU A N 1
ATOM 3329 C CA . LEU A 1 424 ? 12.128 -29.059 -3.078 1.00 52.19 424 LEU A CA 1
ATOM 3330 C C . LEU A 1 424 ? 12.031 -28.308 -4.401 1.00 52.19 424 LEU A C 1
ATOM 3332 O O . LEU A 1 424 ? 11.170 -28.603 -5.230 1.00 52.19 424 LEU A O 1
ATOM 3336 N N . LEU A 1 425 ? 12.930 -27.349 -4.614 1.00 54.75 425 LEU A N 1
ATOM 3337 C CA . LEU A 1 425 ? 13.118 -26.791 -5.947 1.00 54.75 425 LEU A CA 1
ATOM 3338 C C . LEU A 1 425 ? 13.501 -27.922 -6.899 1.00 54.75 425 LEU A C 1
ATOM 3340 O O . LEU A 1 425 ? 14.413 -28.708 -6.613 1.00 54.75 425 LEU A O 1
ATOM 3344 N N . SER A 1 426 ? 12.791 -28.005 -8.026 1.00 53.12 426 SER A N 1
ATOM 3345 C CA . SER A 1 426 ? 13.254 -28.804 -9.155 1.00 53.12 426 SER A CA 1
ATOM 3346 C C . SER A 1 426 ? 14.716 -28.421 -9.427 1.00 53.12 426 SER A C 1
ATOM 3348 O O . SER A 1 426 ? 15.029 -27.230 -9.411 1.00 53.12 426 SER A O 1
ATOM 3350 N N . PRO A 1 427 ? 15.627 -29.378 -9.679 1.00 53.00 427 PRO A N 1
ATOM 3351 C CA . PRO A 1 427 ? 17.051 -29.092 -9.894 1.00 53.00 427 PRO A CA 1
ATOM 3352 C C . PRO A 1 427 ? 17.332 -28.167 -11.092 1.00 53.00 427 PRO A C 1
ATOM 3354 O O . PRO A 1 427 ? 18.483 -27.813 -11.325 1.00 53.00 427 PRO A O 1
ATOM 3357 N N . PHE A 1 428 ? 16.299 -27.800 -11.851 1.00 56.22 428 PHE A N 1
ATOM 3358 C CA . PHE A 1 428 ? 16.356 -26.937 -13.022 1.00 56.22 428 PHE A CA 1
ATOM 3359 C C . PHE A 1 428 ? 15.785 -25.525 -12.789 1.00 56.22 428 PHE A C 1
ATOM 3361 O O . PHE A 1 428 ? 15.892 -24.701 -13.690 1.00 56.22 428 PHE A O 1
ATOM 3368 N N . VAL A 1 429 ? 15.180 -25.242 -11.628 1.00 69.25 429 VAL A N 1
ATOM 3369 C CA . VAL A 1 429 ? 14.601 -23.921 -11.316 1.00 69.25 429 VAL A CA 1
ATOM 3370 C C . VAL A 1 429 ? 15.672 -23.024 -10.704 1.00 69.25 429 VAL A C 1
ATOM 3372 O O . VAL A 1 429 ? 16.354 -23.422 -9.757 1.00 69.25 429 VAL A O 1
ATOM 3375 N N . ALA A 1 430 ? 15.811 -21.812 -11.239 1.00 79.19 430 ALA A N 1
ATOM 3376 C CA . ALA A 1 430 ? 16.766 -20.836 -10.742 1.00 79.19 430 ALA A CA 1
ATOM 3377 C C . ALA A 1 430 ? 16.325 -20.296 -9.365 1.00 79.19 430 ALA A C 1
ATOM 3379 O O . ALA A 1 430 ? 15.136 -20.087 -9.111 1.00 79.19 430 ALA A O 1
ATOM 3380 N N . ALA A 1 431 ? 17.272 -20.051 -8.455 1.00 85.38 431 ALA A N 1
ATOM 3381 C CA . ALA A 1 431 ? 16.953 -19.516 -7.125 1.00 85.38 431 ALA A CA 1
ATOM 3382 C C . ALA A 1 431 ? 16.312 -18.119 -7.209 1.00 85.38 431 ALA A C 1
ATOM 3384 O O . ALA A 1 431 ? 15.493 -17.746 -6.368 1.00 85.38 431 ALA A O 1
ATOM 3385 N N . SER A 1 432 ? 16.674 -17.359 -8.241 1.00 89.50 432 SER A N 1
ATOM 3386 C CA . SER A 1 432 ? 16.086 -16.055 -8.536 1.00 89.50 432 SER A CA 1
ATOM 3387 C C . SER A 1 432 ? 14.650 -16.139 -9.060 1.00 89.50 432 SER A C 1
ATOM 3389 O O . SER A 1 432 ? 13.830 -15.353 -8.597 1.00 89.50 432 SER A O 1
ATOM 3391 N N . ASP A 1 433 ? 14.294 -17.126 -9.889 1.00 86.81 433 ASP A N 1
ATOM 3392 C CA . ASP A 1 433 ? 12.896 -17.343 -10.311 1.00 86.81 433 ASP A CA 1
ATOM 3393 C C . ASP A 1 433 ? 12.005 -17.599 -9.088 1.00 86.81 433 ASP A C 1
ATOM 3395 O O . ASP A 1 433 ? 10.949 -16.990 -8.913 1.00 86.81 433 ASP A O 1
ATOM 3399 N N . TYR A 1 434 ? 12.491 -18.431 -8.165 1.00 84.81 434 TYR A N 1
ATOM 3400 C CA . TYR A 1 434 ? 11.808 -18.694 -6.905 1.00 84.81 434 TYR A CA 1
ATOM 3401 C C . TYR A 1 434 ? 11.686 -17.443 -6.023 1.00 84.81 434 TYR A C 1
ATOM 3403 O O . TYR A 1 434 ? 10.633 -17.213 -5.426 1.00 84.81 434 TYR A O 1
ATOM 3411 N N . PHE A 1 435 ? 12.726 -16.604 -5.962 1.00 89.25 435 PHE A N 1
ATOM 3412 C CA . PHE A 1 435 ? 12.662 -15.312 -5.277 1.00 89.25 435 PHE A CA 1
ATOM 3413 C C . PHE A 1 435 ? 11.611 -14.382 -5.891 1.00 89.25 435 PHE A C 1
ATOM 3415 O O . PHE A 1 435 ? 10.836 -13.783 -5.147 1.00 89.25 435 PHE A O 1
ATOM 3422 N N . ILE A 1 436 ? 11.561 -14.269 -7.221 1.00 90.31 436 ILE A N 1
ATOM 3423 C CA . ILE A 1 436 ? 10.602 -13.413 -7.930 1.00 90.31 436 ILE A CA 1
ATOM 3424 C C . ILE A 1 436 ? 9.168 -13.866 -7.653 1.00 90.31 436 ILE A C 1
ATOM 3426 O O . ILE A 1 436 ? 8.340 -13.042 -7.264 1.00 90.31 436 ILE A O 1
ATOM 3430 N N . VAL A 1 437 ? 8.887 -15.167 -7.750 1.00 86.69 437 VAL A N 1
ATOM 3431 C CA . VAL A 1 437 ? 7.555 -15.719 -7.459 1.00 86.69 437 VAL A CA 1
ATOM 3432 C C . VAL A 1 437 ? 7.189 -15.536 -5.985 1.00 86.69 437 VAL A C 1
ATOM 3434 O O . VAL A 1 437 ? 6.073 -15.119 -5.676 1.00 86.69 437 VAL A O 1
ATOM 3437 N N . TRP A 1 438 ? 8.126 -15.783 -5.066 1.00 86.81 438 TRP A N 1
ATOM 3438 C CA . TRP A 1 438 ? 7.929 -15.543 -3.634 1.00 86.81 438 TRP A CA 1
ATOM 3439 C C . TRP A 1 438 ? 7.633 -14.070 -3.332 1.00 86.81 438 TRP A C 1
ATOM 3441 O O . TRP A 1 438 ? 6.731 -13.759 -2.557 1.00 86.81 438 TRP A O 1
ATOM 3451 N N . MET A 1 439 ? 8.362 -13.149 -3.961 1.00 89.06 439 MET A N 1
ATOM 3452 C CA . MET A 1 439 ? 8.170 -11.709 -3.806 1.00 89.06 439 MET A CA 1
ATOM 3453 C C . MET A 1 439 ? 6.810 -11.265 -4.365 1.00 89.06 439 MET A C 1
ATOM 3455 O O . MET A 1 439 ? 6.082 -10.547 -3.678 1.00 89.06 439 MET A O 1
ATOM 3459 N N . ALA A 1 440 ? 6.441 -11.723 -5.567 1.00 87.00 440 ALA A N 1
ATOM 3460 C CA . ALA A 1 440 ? 5.176 -11.391 -6.226 1.00 87.00 440 ALA A CA 1
ATOM 3461 C C . ALA A 1 440 ? 3.948 -11.892 -5.446 1.00 87.00 440 ALA A C 1
ATOM 3463 O O . ALA A 1 440 ? 2.917 -11.225 -5.412 1.00 87.00 440 ALA A O 1
ATOM 3464 N N . ASN A 1 441 ? 4.077 -13.022 -4.747 1.00 84.62 441 ASN A N 1
ATOM 3465 C CA . ASN A 1 441 ? 3.016 -13.624 -3.939 1.00 84.62 441 ASN A CA 1
ATOM 3466 C C . ASN A 1 441 ? 3.108 -13.224 -2.452 1.00 84.62 441 ASN A C 1
ATOM 3468 O O . ASN A 1 441 ? 2.852 -14.015 -1.544 1.00 84.62 441 ASN A O 1
ATOM 3472 N N . ASN A 1 442 ? 3.473 -11.966 -2.173 1.00 86.62 442 ASN A N 1
ATOM 3473 C CA . ASN A 1 442 ? 3.487 -11.396 -0.820 1.00 86.62 442 ASN A CA 1
ATOM 3474 C C . ASN A 1 442 ? 4.324 -12.202 0.192 1.00 86.62 442 ASN A C 1
ATOM 3476 O O . ASN A 1 442 ? 3.968 -12.304 1.370 1.00 86.62 442 ASN A O 1
ATOM 3480 N N . ARG A 1 443 ? 5.463 -12.746 -0.250 1.00 85.50 443 ARG A N 1
ATOM 3481 C CA . ARG A 1 443 ? 6.385 -13.563 0.559 1.00 85.50 443 ARG A CA 1
ATOM 3482 C C . ARG A 1 443 ? 5.784 -14.889 1.034 1.00 85.50 443 ARG A C 1
ATOM 3484 O O . ARG A 1 443 ? 6.221 -15.453 2.042 1.00 85.50 443 ARG A O 1
ATOM 3491 N N . GLN A 1 444 ? 4.777 -15.373 0.320 1.00 78.75 444 GLN A N 1
ATOM 3492 C CA . GLN A 1 444 ? 4.249 -16.733 0.359 1.00 78.75 444 GLN A CA 1
ATOM 3493 C C . GLN A 1 444 ? 4.317 -17.288 -1.063 1.00 78.75 444 GLN A C 1
ATOM 3495 O O . GLN A 1 444 ? 4.453 -16.522 -2.001 1.00 78.75 444 GLN A O 1
ATOM 3500 N N . ILE A 1 445 ? 4.267 -18.603 -1.254 1.00 74.94 445 ILE A N 1
ATOM 3501 C CA . ILE A 1 445 ? 4.149 -19.168 -2.621 1.00 74.94 445 ILE A CA 1
ATOM 3502 C C . ILE A 1 445 ? 2.906 -20.028 -2.768 1.00 74.94 445 ILE A C 1
ATOM 3504 O O . ILE A 1 445 ? 2.422 -20.235 -3.872 1.00 74.94 445 ILE A O 1
ATOM 3508 N N . LEU A 1 446 ? 2.383 -20.503 -1.641 1.00 78.31 446 LEU A N 1
ATOM 3509 C CA . LEU A 1 446 ? 1.131 -21.228 -1.544 1.00 78.31 446 LEU A CA 1
ATOM 3510 C C . LEU A 1 446 ? 0.308 -20.548 -0.456 1.00 78.31 446 LEU A C 1
ATOM 3512 O O . LEU A 1 446 ? 0.821 -20.302 0.647 1.00 78.31 446 LEU A O 1
ATOM 3516 N N . ASP A 1 447 ? -0.936 -20.233 -0.802 1.00 74.62 447 ASP A N 1
ATOM 3517 C CA . ASP A 1 447 ? -1.878 -19.504 0.050 1.00 74.62 447 ASP A CA 1
ATOM 3518 C C . ASP A 1 447 ? -2.467 -20.383 1.164 1.00 74.62 447 ASP A C 1
ATOM 3520 O O . ASP A 1 447 ? -2.896 -19.869 2.200 1.00 74.62 447 ASP A O 1
ATOM 3524 N N . GLY A 1 448 ? -2.495 -21.704 0.955 1.00 82.50 448 GLY A N 1
ATOM 3525 C CA . GLY A 1 448 ? -3.062 -22.690 1.866 1.00 82.50 448 GLY A CA 1
ATOM 3526 C C . GLY A 1 448 ? -2.019 -23.511 2.626 1.00 82.50 448 GLY A C 1
ATOM 3527 O O . GLY A 1 448 ? -0.923 -23.043 2.944 1.00 82.50 448 GLY A O 1
ATOM 3528 N N . VAL A 1 449 ? -2.404 -24.742 2.974 1.00 85.19 449 VAL A N 1
ATOM 3529 C CA . VAL A 1 449 ? -1.617 -25.667 3.814 1.00 85.19 449 VAL A CA 1
ATOM 3530 C C . VAL A 1 449 ? -0.796 -26.692 3.035 1.00 85.19 449 VAL A C 1
ATOM 3532 O O . VAL A 1 449 ? -0.246 -27.624 3.617 1.00 85.19 449 VAL A O 1
ATOM 3535 N N . GLU A 1 450 ? -0.717 -26.558 1.715 1.00 79.06 450 GLU A N 1
ATOM 3536 C CA . GLU A 1 450 ? -0.086 -27.551 0.848 1.00 79.06 450 GLU A CA 1
ATOM 3537 C C . GLU A 1 450 ? 1.406 -27.754 1.196 1.00 79.06 450 GLU A C 1
ATOM 3539 O O . GLU A 1 450 ? 1.936 -28.858 1.067 1.00 79.06 450 GLU A O 1
ATOM 3544 N N . ASP A 1 451 ? 2.067 -26.721 1.724 1.00 71.94 451 ASP A N 1
ATOM 3545 C CA . ASP A 1 451 ? 3.467 -26.749 2.157 1.00 71.94 451 ASP A CA 1
ATOM 3546 C C . ASP A 1 451 ? 3.721 -27.473 3.492 1.00 71.94 451 ASP A C 1
ATOM 3548 O O . ASP A 1 451 ? 4.872 -27.576 3.917 1.00 71.94 451 ASP A O 1
ATOM 3552 N N . ARG A 1 452 ? 2.688 -27.980 4.172 1.00 69.31 452 ARG A N 1
ATOM 3553 C CA . ARG A 1 452 ? 2.813 -28.556 5.519 1.00 69.31 452 ARG A CA 1
ATOM 3554 C C . ARG A 1 452 ? 3.257 -30.021 5.524 1.00 69.31 452 ARG A C 1
ATOM 3556 O O . ARG A 1 452 ? 4.108 -30.397 6.327 1.00 69.31 452 ARG A O 1
ATOM 3563 N N . ASP A 1 453 ? 2.715 -30.819 4.603 1.00 56.62 453 ASP A N 1
ATOM 3564 C CA . ASP A 1 453 ? 2.830 -32.287 4.623 1.00 56.62 453 ASP A CA 1
ATOM 3565 C C . ASP A 1 453 ? 3.491 -32.895 3.374 1.00 56.62 453 ASP A C 1
ATOM 3567 O O . ASP A 1 453 ? 3.832 -34.082 3.366 1.00 56.62 453 ASP A O 1
ATOM 3571 N N . ALA A 1 454 ? 3.699 -32.112 2.311 1.00 52.78 454 ALA A N 1
ATOM 3572 C CA . ALA A 1 454 ? 4.259 -32.597 1.055 1.00 52.78 454 ALA A CA 1
ATOM 3573 C C . ALA A 1 454 ? 5.541 -31.850 0.680 1.00 52.78 454 ALA A C 1
ATOM 3575 O O . ALA A 1 454 ? 5.604 -30.628 0.727 1.00 52.78 454 ALA A O 1
ATOM 3576 N N . GLY A 1 455 ? 6.556 -32.602 0.242 1.00 55.16 455 GLY A N 1
ATOM 3577 C CA . GLY A 1 455 ? 7.658 -32.051 -0.536 1.00 55.16 455 GLY A CA 1
ATOM 3578 C C . GLY A 1 455 ? 7.120 -31.566 -1.882 1.00 55.16 455 GLY A C 1
ATOM 3579 O O . GLY A 1 455 ? 7.044 -32.367 -2.814 1.00 55.16 455 GLY A O 1
ATOM 3580 N N . ILE A 1 456 ? 6.677 -30.314 -1.986 1.00 55.31 456 ILE A N 1
ATOM 3581 C CA . ILE A 1 456 ? 6.118 -29.787 -3.233 1.00 55.31 456 ILE A CA 1
ATOM 3582 C C . ILE A 1 456 ? 7.276 -29.487 -4.173 1.00 55.31 456 ILE A C 1
ATOM 3584 O O . ILE A 1 456 ? 8.143 -28.666 -3.880 1.00 55.31 456 ILE A O 1
ATOM 3588 N N . THR A 1 457 ? 7.285 -30.176 -5.313 1.00 54.53 457 THR A N 1
ATOM 3589 C CA . THR A 1 457 ? 8.101 -29.771 -6.456 1.00 54.53 457 THR A CA 1
ATOM 3590 C C . THR A 1 457 ? 7.317 -28.718 -7.219 1.00 54.53 457 THR A C 1
ATOM 3592 O O . THR A 1 457 ? 6.339 -29.040 -7.890 1.00 54.53 457 THR A O 1
ATOM 3595 N N . LEU A 1 458 ? 7.720 -27.459 -7.082 1.00 58.41 458 LEU A N 1
ATOM 3596 C CA . LEU A 1 458 ? 7.158 -26.371 -7.873 1.00 58.41 458 LEU A CA 1
ATOM 3597 C C . LEU A 1 458 ? 7.749 -26.458 -9.283 1.00 58.41 458 LEU A C 1
ATOM 3599 O O . LEU A 1 458 ? 8.968 -26.388 -9.455 1.00 58.41 458 LEU A O 1
ATOM 3603 N N . ALA A 1 459 ? 6.886 -26.649 -10.278 1.00 55.69 459 ALA A N 1
ATOM 3604 C CA . ALA A 1 459 ? 7.217 -26.385 -11.670 1.00 55.69 459 ALA A CA 1
ATOM 3605 C C . ALA A 1 459 ? 6.929 -24.899 -11.906 1.00 55.69 459 ALA A C 1
ATOM 3607 O O . ALA A 1 459 ? 5.792 -24.537 -12.189 1.00 55.69 459 ALA A O 1
ATOM 3608 N N . LEU A 1 460 ? 7.924 -24.050 -11.647 1.00 60.47 460 LEU A N 1
ATOM 3609 C CA . LEU A 1 460 ? 7.868 -22.650 -12.062 1.00 60.47 460 LEU A CA 1
ATOM 3610 C C . LEU A 1 460 ? 8.151 -22.577 -13.561 1.00 60.47 460 LEU A C 1
ATOM 3612 O O . LEU A 1 460 ? 8.899 -23.417 -14.077 1.00 60.47 460 LEU A O 1
ATOM 3616 N N . ASP A 1 461 ? 7.567 -21.591 -14.235 1.00 61.41 461 ASP A N 1
ATOM 3617 C CA . ASP A 1 461 ? 7.878 -21.342 -15.634 1.00 61.41 461 ASP A CA 1
ATOM 3618 C C . ASP A 1 461 ? 9.363 -20.970 -15.764 1.00 61.41 461 ASP A C 1
ATOM 3620 O O . ASP A 1 461 ? 9.939 -20.244 -14.947 1.00 61.41 461 ASP A O 1
ATOM 3624 N N . TYR A 1 462 ? 10.020 -21.526 -16.779 1.00 63.69 462 TYR A N 1
ATOM 3625 C CA . TYR A 1 462 ? 11.404 -21.187 -17.080 1.00 63.69 462 TYR A CA 1
ATOM 3626 C C . TYR A 1 462 ? 11.434 -19.736 -17.589 1.00 63.69 462 TYR A C 1
ATOM 3628 O O . TYR A 1 462 ? 10.770 -19.438 -18.578 1.00 63.69 462 TYR A O 1
ATOM 3636 N N . ASN A 1 463 ? 12.222 -18.860 -16.942 1.00 77.25 463 ASN A N 1
ATOM 3637 C CA . ASN A 1 463 ? 12.464 -17.439 -17.284 1.00 77.25 463 ASN A CA 1
ATOM 3638 C C . ASN A 1 463 ? 11.647 -16.358 -16.544 1.00 77.25 463 ASN A C 1
ATOM 3640 O O . ASN A 1 463 ? 11.620 -15.211 -17.004 1.00 77.25 463 ASN A O 1
ATOM 3644 N N . GLU A 1 464 ? 11.078 -16.650 -15.369 1.00 85.06 464 GLU A N 1
ATOM 3645 C CA . GLU A 1 464 ? 10.463 -15.630 -14.491 1.00 85.06 464 GLU A CA 1
ATOM 3646 C C . GLU A 1 464 ? 11.393 -14.431 -14.235 1.00 85.06 464 GLU A C 1
ATOM 3648 O O . GLU A 1 464 ? 10.979 -13.273 -14.289 1.00 85.06 464 GLU A O 1
ATOM 3653 N N . THR A 1 465 ? 12.686 -14.684 -14.021 1.00 89.00 465 THR A N 1
ATOM 3654 C CA . THR A 1 465 ? 13.688 -13.641 -13.759 1.00 89.00 465 THR A CA 1
ATOM 3655 C C . THR A 1 465 ? 13.882 -12.693 -14.943 1.00 89.00 465 THR A C 1
ATOM 3657 O O . THR A 1 465 ? 13.892 -11.472 -14.771 1.00 89.00 465 THR A O 1
ATOM 3660 N N . ASP A 1 466 ? 14.047 -13.225 -16.156 1.00 88.56 466 ASP A N 1
ATOM 3661 C CA . ASP A 1 466 ? 14.236 -12.400 -17.354 1.00 88.56 466 ASP A CA 1
ATOM 3662 C C . ASP A 1 466 ? 12.940 -11.656 -17.722 1.00 88.56 466 ASP A C 1
ATOM 3664 O O . ASP A 1 466 ? 12.992 -10.488 -18.128 1.00 88.56 466 ASP A O 1
ATOM 3668 N N . GLY A 1 467 ? 11.780 -12.286 -17.492 1.00 88.69 467 GLY A N 1
ATOM 3669 C CA . GLY A 1 467 ? 10.461 -11.665 -17.617 1.00 88.69 467 GLY A CA 1
ATOM 3670 C C . GLY A 1 467 ? 10.293 -10.489 -16.653 1.00 88.69 467 GLY A C 1
ATOM 3671 O O . GLY A 1 467 ? 9.932 -9.389 -17.080 1.00 88.69 467 GLY A O 1
ATOM 3672 N N . PHE A 1 468 ? 10.674 -10.677 -15.386 1.00 91.25 468 PHE A N 1
ATOM 3673 C CA . PHE A 1 468 ? 10.669 -9.631 -14.365 1.00 91.25 468 PHE A CA 1
ATOM 3674 C C . PHE A 1 468 ? 11.521 -8.426 -14.769 1.00 91.25 468 PHE A C 1
ATOM 3676 O O . PHE A 1 468 ? 11.049 -7.293 -14.687 1.00 91.25 468 PHE A O 1
ATOM 3683 N N . PHE A 1 469 ? 12.761 -8.622 -15.234 1.00 92.31 469 PHE A N 1
ATOM 3684 C CA . PHE A 1 469 ? 13.594 -7.486 -15.646 1.00 92.31 469 PHE A CA 1
ATOM 3685 C C . PHE A 1 469 ? 13.042 -6.786 -16.885 1.00 92.31 469 PHE A C 1
ATOM 3687 O O . PHE A 1 469 ? 13.098 -5.558 -16.976 1.00 92.31 469 PHE A O 1
ATOM 3694 N N . ALA A 1 470 ? 12.463 -7.528 -17.824 1.00 90.50 470 ALA A N 1
ATOM 3695 C CA . ALA A 1 470 ? 11.803 -6.925 -18.968 1.00 90.50 470 ALA A CA 1
ATOM 3696 C C . ALA A 1 470 ? 10.601 -6.058 -18.560 1.00 90.50 470 ALA A C 1
ATOM 3698 O O . ALA A 1 470 ? 10.440 -4.945 -19.070 1.00 90.50 470 ALA A O 1
ATOM 3699 N N . GLU A 1 471 ? 9.793 -6.529 -17.609 1.00 90.44 471 GLU A N 1
ATOM 3700 C CA . GLU A 1 471 ? 8.694 -5.755 -17.039 1.00 90.44 471 GLU A CA 1
ATOM 3701 C C . GLU A 1 471 ? 9.201 -4.548 -16.240 1.00 90.44 471 GLU A C 1
ATOM 3703 O O . GLU A 1 471 ? 8.703 -3.437 -16.423 1.00 90.44 471 GLU A O 1
ATOM 3708 N N . TYR A 1 472 ? 10.241 -4.728 -15.425 1.00 91.69 472 TYR A N 1
ATOM 3709 C CA . TYR A 1 472 ? 10.874 -3.667 -14.648 1.00 91.69 472 TYR A CA 1
ATOM 3710 C C . TYR A 1 472 ? 11.285 -2.490 -15.542 1.00 91.69 472 TYR A C 1
ATOM 3712 O O . TYR A 1 472 ? 10.912 -1.351 -15.255 1.00 91.69 472 TYR A O 1
ATOM 3720 N N . PHE A 1 473 ? 11.975 -2.747 -16.662 1.00 89.50 473 PHE A N 1
ATOM 3721 C CA . PHE A 1 473 ? 12.361 -1.696 -17.613 1.00 89.50 473 PHE A CA 1
ATOM 3722 C C . PHE A 1 473 ? 11.178 -1.054 -18.338 1.00 89.50 473 PHE A C 1
ATOM 3724 O O . PHE A 1 473 ? 11.211 0.147 -18.610 1.00 89.50 473 PHE A O 1
ATOM 3731 N N . ARG A 1 474 ? 10.127 -1.827 -18.631 1.00 85.50 474 ARG A N 1
ATOM 3732 C CA . ARG A 1 474 ? 8.929 -1.313 -19.303 1.00 85.50 474 ARG A CA 1
ATOM 3733 C C . ARG A 1 474 ? 8.072 -0.437 -18.391 1.00 85.50 474 ARG A C 1
ATOM 3735 O O . ARG A 1 474 ? 7.570 0.586 -18.847 1.00 85.50 474 ARG A O 1
ATOM 3742 N N . ASN A 1 475 ? 7.881 -0.854 -17.143 1.00 85.25 475 ASN A N 1
ATOM 3743 C CA . ASN A 1 475 ? 6.844 -0.320 -16.262 1.00 85.25 475 ASN A CA 1
ATOM 3744 C C . ASN A 1 475 ? 7.427 0.506 -15.111 1.00 85.25 475 ASN A C 1
ATOM 3746 O O . ASN A 1 475 ? 6.943 1.605 -14.841 1.00 85.25 475 ASN A O 1
ATOM 3750 N N . SER A 1 476 ? 8.463 -0.003 -14.442 1.00 86.88 476 SER A N 1
ATOM 3751 C CA . SER A 1 476 ? 8.952 0.554 -13.173 1.00 86.88 476 SER A CA 1
ATOM 3752 C C . SER A 1 476 ? 9.935 1.705 -13.365 1.00 86.88 476 SER A C 1
ATOM 3754 O O . SER A 1 476 ? 9.894 2.678 -12.618 1.00 86.88 476 SER A O 1
ATOM 3756 N N . VAL A 1 477 ? 10.804 1.621 -14.378 1.00 87.50 477 VAL A N 1
ATOM 3757 C CA . VAL A 1 477 ? 11.868 2.616 -14.630 1.00 87.50 477 VAL A CA 1
ATOM 3758 C C . VAL A 1 477 ? 11.697 3.378 -15.943 1.00 87.50 477 VAL A C 1
ATOM 3760 O O . VAL A 1 477 ? 12.630 4.023 -16.413 1.00 87.50 477 VAL A O 1
ATOM 3763 N N . ILE A 1 478 ? 10.499 3.365 -16.532 1.00 80.88 478 ILE A N 1
ATOM 3764 C CA . ILE A 1 478 ? 10.207 4.104 -17.773 1.00 80.88 478 ILE A CA 1
ATOM 3765 C C . ILE A 1 478 ? 10.422 5.618 -17.639 1.00 80.88 478 ILE A C 1
ATOM 3767 O O . ILE A 1 478 ? 10.837 6.273 -18.602 1.00 80.88 478 ILE A O 1
ATOM 3771 N N . ASP A 1 479 ? 10.183 6.151 -16.438 1.00 78.44 479 ASP A N 1
ATOM 3772 C CA . ASP A 1 479 ? 10.395 7.561 -16.104 1.00 78.44 479 ASP A CA 1
ATOM 3773 C C . ASP A 1 479 ? 11.763 7.800 -15.433 1.00 78.44 479 ASP A C 1
ATOM 3775 O O . ASP A 1 479 ? 12.015 8.879 -14.897 1.00 78.44 479 ASP A O 1
ATOM 3779 N N . PHE A 1 480 ? 12.673 6.817 -15.486 1.00 82.31 480 PHE A N 1
ATOM 3780 C CA . PHE A 1 480 ? 14.035 6.944 -14.974 1.00 82.31 480 PHE A CA 1
ATOM 3781 C C . PHE A 1 480 ? 14.983 7.526 -16.052 1.00 82.31 480 PHE A C 1
ATOM 3783 O O . PHE A 1 480 ? 15.088 6.986 -17.156 1.00 82.31 480 PHE A O 1
ATOM 3790 N N . PRO A 1 481 ? 15.722 8.612 -15.770 1.00 77.50 481 PRO A N 1
ATOM 3791 C CA . PRO A 1 481 ? 16.591 9.298 -16.731 1.00 77.50 481 PRO A CA 1
ATOM 3792 C C . PRO A 1 481 ? 17.963 8.611 -16.933 1.00 77.50 481 PRO A C 1
ATOM 3794 O O . PRO A 1 481 ? 19.015 9.146 -16.563 1.00 77.50 481 PRO A O 1
ATOM 3797 N N . PHE A 1 482 ? 17.973 7.446 -17.591 1.00 78.38 482 PHE A N 1
ATOM 3798 C CA . PHE A 1 482 ? 19.173 6.629 -17.855 1.00 78.38 482 PHE A CA 1
ATOM 3799 C C . PHE A 1 482 ? 20.340 7.374 -18.531 1.00 78.38 482 PHE A C 1
ATOM 3801 O O . PHE A 1 482 ? 21.495 7.247 -18.113 1.00 78.38 482 PHE A O 1
ATOM 3808 N N . ASP A 1 483 ? 20.063 8.215 -19.532 1.00 65.81 483 ASP A N 1
ATOM 3809 C CA . ASP A 1 483 ? 21.088 8.933 -20.316 1.00 65.81 483 ASP A CA 1
ATOM 3810 C C . ASP A 1 483 ? 21.814 10.041 -19.531 1.00 65.81 483 ASP A C 1
ATOM 3812 O O . ASP A 1 483 ? 22.730 10.709 -20.032 1.00 65.81 483 ASP A O 1
ATOM 3816 N N . ARG A 1 484 ? 21.389 10.278 -18.286 1.00 60.91 484 ARG A N 1
ATOM 3817 C CA . ARG A 1 484 ? 21.872 11.361 -17.426 1.00 60.91 484 ARG A CA 1
ATOM 3818 C C . ARG A 1 484 ? 22.354 10.872 -16.056 1.00 60.91 484 ARG A C 1
ATOM 3820 O O . ARG A 1 484 ? 22.760 11.718 -15.263 1.00 60.91 484 ARG A O 1
ATOM 3827 N N . CYS A 1 485 ? 22.427 9.560 -15.796 1.00 53.69 485 CYS A N 1
ATOM 3828 C CA . CYS A 1 485 ? 22.863 8.976 -14.511 1.00 53.69 485 CYS A CA 1
ATOM 3829 C C . CYS A 1 485 ? 24.217 9.497 -13.997 1.00 53.69 485 CYS A C 1
ATOM 3831 O O . CYS A 1 485 ? 24.380 9.703 -12.802 1.00 53.69 485 CYS A O 1
ATOM 3833 N N . GLY A 1 486 ? 25.182 9.796 -14.878 1.00 49.84 486 GLY A N 1
ATOM 3834 C CA . GLY A 1 486 ? 26.465 10.400 -14.471 1.00 49.84 486 GLY A CA 1
ATOM 3835 C C . GLY A 1 486 ? 26.372 11.869 -14.016 1.00 49.84 486 GLY A C 1
ATOM 3836 O O . GLY A 1 486 ? 27.347 12.426 -13.514 1.00 49.84 486 GLY A O 1
ATOM 3837 N N . LYS A 1 487 ? 25.222 12.519 -14.228 1.00 48.72 487 LYS A N 1
ATOM 3838 C CA . LYS A 1 487 ? 24.926 13.909 -13.848 1.00 48.72 487 LYS A CA 1
ATOM 3839 C C . LYS A 1 487 ? 23.843 14.009 -12.770 1.00 48.72 487 LYS A C 1
ATOM 3841 O O . LYS A 1 487 ? 23.798 15.028 -12.085 1.00 48.72 487 LYS A O 1
ATOM 3846 N N . TRP A 1 488 ? 22.983 13.004 -12.639 1.00 58.62 488 TRP A N 1
ATOM 3847 C CA . TRP A 1 488 ? 21.856 12.968 -11.710 1.00 58.62 488 TRP A CA 1
ATOM 3848 C C . TRP A 1 488 ? 22.220 12.323 -10.366 1.00 58.62 488 TRP A C 1
ATOM 3850 O O . TRP A 1 488 ? 23.200 11.589 -10.272 1.00 58.62 488 TRP A O 1
ATOM 3860 N N . ILE A 1 489 ? 21.456 12.629 -9.315 1.00 56.41 489 ILE A N 1
ATOM 3861 C CA . ILE A 1 489 ? 21.790 12.260 -7.930 1.00 56.41 489 ILE A CA 1
ATOM 3862 C C . ILE A 1 489 ? 21.578 10.762 -7.631 1.00 56.41 489 ILE A C 1
ATOM 3864 O O . ILE A 1 489 ? 22.198 10.238 -6.712 1.00 56.41 489 ILE A O 1
ATOM 3868 N N . LEU A 1 490 ? 20.775 10.060 -8.444 1.00 65.06 490 LEU A N 1
ATOM 3869 C CA . LEU A 1 490 ? 20.269 8.711 -8.151 1.00 65.06 490 LEU A CA 1
ATOM 3870 C C . LEU A 1 490 ? 21.042 7.551 -8.813 1.00 65.06 490 LEU A C 1
ATOM 3872 O O . LEU A 1 490 ? 20.552 6.436 -8.825 1.00 65.06 490 LEU A O 1
ATOM 3876 N N . GLY A 1 491 ? 22.247 7.747 -9.362 1.00 72.44 491 GLY A N 1
ATOM 3877 C CA . GLY A 1 491 ? 23.125 6.635 -9.786 1.00 72.44 491 GLY A CA 1
ATOM 3878 C C . GLY A 1 491 ? 22.445 5.496 -10.586 1.00 72.44 491 GLY A C 1
ATOM 3879 O O . GLY A 1 491 ? 21.990 5.726 -11.707 1.00 72.44 491 GLY A O 1
ATOM 3880 N N . SER A 1 492 ? 22.430 4.266 -10.043 1.00 82.81 492 SER A N 1
ATOM 3881 C CA . SER A 1 492 ? 21.776 3.081 -10.636 1.00 82.81 492 SER A CA 1
ATOM 3882 C C . SER A 1 492 ? 20.346 2.895 -10.101 1.00 82.81 492 SER A C 1
ATOM 3884 O O . SER A 1 492 ? 20.142 3.004 -8.891 1.00 82.81 492 SER A O 1
ATOM 3886 N N . PRO A 1 493 ? 19.361 2.548 -10.955 1.00 88.50 493 PRO A N 1
ATOM 3887 C CA . PRO A 1 493 ? 17.968 2.406 -10.535 1.00 88.50 493 PRO A CA 1
ATOM 3888 C C . PRO A 1 493 ? 17.749 1.237 -9.563 1.00 88.50 493 PRO A C 1
ATOM 3890 O O . PRO A 1 493 ? 16.773 1.242 -8.820 1.00 88.50 493 PRO A O 1
ATOM 3893 N N . TYR A 1 494 ? 18.662 0.260 -9.497 1.00 90.69 494 TYR A N 1
ATOM 3894 C CA . TYR A 1 494 ? 18.521 -0.896 -8.602 1.00 90.69 494 TYR A CA 1
ATOM 3895 C C . TYR A 1 494 ? 18.656 -0.566 -7.118 1.00 90.69 494 TYR A C 1
ATOM 3897 O O . TYR A 1 494 ? 18.245 -1.389 -6.301 1.00 90.69 494 TYR A O 1
ATOM 3905 N N . ALA A 1 495 ? 19.202 0.603 -6.768 1.00 88.19 495 ALA A N 1
ATOM 3906 C CA . ALA A 1 495 ? 19.255 1.075 -5.385 1.00 88.19 495 ALA A CA 1
ATOM 3907 C C . ALA A 1 495 ? 17.942 1.698 -4.907 1.00 88.19 495 ALA A C 1
ATOM 3909 O O . ALA A 1 495 ? 17.837 2.094 -3.746 1.00 88.19 495 ALA A O 1
ATOM 3910 N N . PHE A 1 496 ? 16.939 1.771 -5.782 1.00 89.06 496 PHE A N 1
ATOM 3911 C CA . PHE A 1 496 ? 15.667 2.405 -5.490 1.00 89.06 496 PHE A CA 1
ATOM 3912 C C . PHE A 1 496 ? 14.509 1.450 -5.737 1.00 89.06 496 PHE A C 1
ATOM 3914 O O . PHE A 1 496 ? 14.562 0.550 -6.578 1.00 89.06 496 PHE A O 1
ATOM 3921 N N . THR A 1 497 ? 13.449 1.666 -4.975 1.00 89.62 497 THR A N 1
ATOM 3922 C CA . THR A 1 497 ? 12.113 1.165 -5.271 1.00 89.62 497 THR A CA 1
ATOM 3923 C C . THR A 1 497 ? 11.306 2.296 -5.895 1.00 89.62 497 THR A C 1
ATOM 3925 O O . THR A 1 497 ? 11.527 3.473 -5.595 1.00 89.62 497 THR A O 1
ATOM 3928 N N . PHE A 1 498 ? 10.401 1.936 -6.798 1.00 89.69 498 PHE A N 1
ATOM 3929 C CA . PHE A 1 498 ? 9.615 2.883 -7.577 1.00 89.69 498 PHE A CA 1
ATOM 3930 C C . PHE A 1 498 ? 8.141 2.657 -7.278 1.00 89.69 498 PHE A C 1
ATOM 3932 O O . PHE A 1 498 ? 7.629 1.559 -7.498 1.00 89.69 498 PHE A O 1
ATOM 3939 N N . ARG A 1 499 ? 7.451 3.685 -6.782 1.00 88.25 499 ARG A N 1
ATOM 3940 C CA . ARG A 1 499 ? 6.012 3.624 -6.513 1.00 88.25 499 ARG A CA 1
ATOM 3941 C C . ARG A 1 499 ? 5.290 4.609 -7.414 1.00 88.25 499 ARG A C 1
ATOM 3943 O O . ARG A 1 499 ? 5.433 5.820 -7.276 1.00 88.25 499 ARG A O 1
ATOM 3950 N N . LYS A 1 500 ? 4.492 4.090 -8.341 1.00 89.19 500 LYS A N 1
ATOM 3951 C CA . LYS A 1 500 ? 3.636 4.930 -9.176 1.00 89.19 500 LYS A CA 1
ATOM 3952 C C . LYS A 1 500 ? 2.441 5.404 -8.355 1.00 89.19 500 LYS A C 1
ATOM 3954 O O . LYS A 1 500 ? 1.732 4.585 -7.776 1.00 89.19 500 LYS A O 1
ATOM 3959 N N . ASN A 1 501 ? 2.217 6.710 -8.307 1.00 87.81 501 ASN A N 1
ATOM 3960 C CA . ASN A 1 501 ? 1.045 7.275 -7.650 1.00 87.81 501 ASN A CA 1
ATOM 3961 C C . ASN A 1 501 ? -0.160 7.359 -8.604 1.00 87.81 501 ASN A C 1
ATOM 3963 O O . ASN A 1 501 ? -0.043 7.152 -9.815 1.00 87.81 501 ASN A O 1
ATOM 3967 N N . GLU A 1 502 ? -1.329 7.695 -8.056 1.00 82.69 502 GLU A N 1
ATOM 3968 C CA . GLU A 1 502 ? -2.592 7.775 -8.808 1.00 82.69 502 GLU A CA 1
ATOM 3969 C C . GLU A 1 502 ? -2.561 8.812 -9.949 1.00 82.69 502 GLU A C 1
ATOM 3971 O O . GLU A 1 502 ? -3.276 8.662 -10.936 1.00 82.69 502 GLU A O 1
ATOM 3976 N N . ARG A 1 503 ? -1.704 9.841 -9.849 1.00 86.31 503 ARG A N 1
ATOM 3977 C CA . ARG A 1 503 ? -1.508 10.885 -10.873 1.00 86.31 503 ARG A CA 1
ATOM 3978 C C . ARG A 1 503 ? -0.434 10.520 -11.910 1.00 86.31 503 ARG A C 1
ATOM 3980 O O . ARG A 1 503 ? -0.095 11.325 -12.774 1.00 86.31 503 ARG A O 1
ATOM 3987 N N . GLY A 1 504 ? 0.102 9.301 -11.855 1.00 88.69 504 GLY A N 1
ATOM 3988 C CA . GLY A 1 504 ? 1.045 8.773 -12.834 1.00 88.69 504 GLY A CA 1
ATOM 3989 C C . GLY A 1 504 ? 2.480 9.284 -12.701 1.00 88.69 504 GLY A C 1
ATOM 3990 O O . GLY A 1 504 ? 3.243 9.089 -13.648 1.00 88.69 504 GLY A O 1
ATOM 3991 N N . PHE A 1 505 ? 2.836 9.912 -11.577 1.00 91.94 505 PHE A N 1
ATOM 3992 C CA . PHE A 1 505 ? 4.220 10.193 -11.180 1.00 91.94 505 PHE A CA 1
ATOM 3993 C C . PHE A 1 505 ? 4.826 8.970 -10.491 1.00 91.94 505 PHE A C 1
ATOM 3995 O O . PHE A 1 505 ? 4.108 8.169 -9.890 1.00 91.94 505 PHE A O 1
ATOM 4002 N N . ILE A 1 506 ? 6.148 8.845 -10.552 1.00 90.81 506 ILE A N 1
ATOM 4003 C CA . ILE A 1 506 ? 6.904 7.790 -9.880 1.00 90.81 506 ILE A CA 1
ATOM 4004 C C . ILE A 1 506 ? 7.629 8.380 -8.672 1.00 90.81 506 ILE A C 1
ATOM 4006 O O . ILE A 1 506 ? 8.519 9.215 -8.822 1.00 90.81 506 ILE A O 1
ATOM 4010 N N . GLU A 1 507 ? 7.257 7.933 -7.478 1.00 90.81 507 GLU A N 1
ATOM 4011 C CA . GLU A 1 507 ? 8.017 8.147 -6.249 1.00 90.81 507 GLU A CA 1
ATOM 4012 C C . GLU A 1 507 ? 9.263 7.261 -6.253 1.00 90.81 507 GLU A C 1
ATOM 4014 O O . GLU A 1 507 ? 9.172 6.061 -6.529 1.00 90.81 507 GLU A O 1
ATOM 4019 N N . ILE A 1 508 ? 10.419 7.852 -5.951 1.00 88.12 508 ILE A N 1
ATOM 4020 C CA . ILE A 1 508 ? 11.704 7.154 -5.914 1.00 88.12 508 ILE A CA 1
ATOM 4021 C C . ILE A 1 508 ? 12.142 7.013 -4.461 1.00 88.12 508 ILE A C 1
ATOM 4023 O O . ILE A 1 508 ? 12.403 8.012 -3.798 1.00 88.12 508 ILE A O 1
ATOM 4027 N N . ILE A 1 509 ? 12.246 5.783 -3.965 1.00 87.25 509 ILE A N 1
ATOM 4028 C CA . ILE A 1 509 ? 12.515 5.501 -2.549 1.00 87.25 509 ILE A CA 1
ATOM 4029 C C . ILE A 1 509 ? 13.800 4.681 -2.432 1.00 87.25 509 ILE A C 1
ATOM 4031 O O . ILE A 1 509 ? 13.919 3.630 -3.061 1.00 87.25 509 ILE A O 1
ATOM 4035 N N . GLY A 1 510 ? 14.761 5.133 -1.627 1.00 86.38 510 GLY A N 1
ATOM 4036 C CA . GLY A 1 510 ? 16.026 4.424 -1.412 1.00 86.38 510 GLY A CA 1
ATOM 4037 C C . GLY A 1 510 ? 15.831 3.080 -0.707 1.00 86.38 510 GLY A C 1
ATOM 4038 O O . GLY A 1 510 ? 15.167 3.003 0.322 1.00 86.38 510 GLY A O 1
ATOM 4039 N N . LYS A 1 511 ? 16.444 2.007 -1.219 1.00 87.00 511 LYS A N 1
ATOM 4040 C CA . LYS A 1 511 ? 16.391 0.667 -0.599 1.00 87.00 511 LYS A CA 1
ATOM 4041 C C . LYS A 1 511 ? 17.210 0.552 0.692 1.00 87.00 511 LYS A C 1
ATOM 4043 O O . LYS A 1 511 ? 17.004 -0.383 1.464 1.00 87.00 511 LYS A O 1
ATOM 4048 N N . SER A 1 512 ? 18.161 1.462 0.910 1.00 81.44 512 SER A N 1
ATOM 4049 C CA . SER A 1 512 ? 19.067 1.443 2.064 1.00 81.44 512 SER A CA 1
ATOM 4050 C C . SER A 1 512 ? 18.488 2.081 3.324 1.00 81.44 512 SER A C 1
ATOM 4052 O O . SER A 1 512 ? 18.843 1.680 4.426 1.00 81.44 512 SER A O 1
ATOM 4054 N N . ASP A 1 513 ? 17.659 3.111 3.173 1.00 76.00 513 ASP A N 1
ATOM 4055 C CA . ASP A 1 513 ? 17.161 3.940 4.276 1.00 76.00 513 ASP A CA 1
ATOM 4056 C C . ASP A 1 513 ? 15.658 4.228 4.192 1.00 76.00 513 ASP A C 1
ATOM 4058 O O . ASP A 1 513 ? 15.134 4.929 5.057 1.00 76.00 513 ASP A O 1
ATOM 4062 N N . HIS A 1 514 ? 14.977 3.694 3.171 1.00 78.38 514 HIS A N 1
ATOM 4063 C CA . HIS A 1 514 ? 13.557 3.912 2.895 1.00 78.38 514 HIS A CA 1
ATOM 4064 C C . HIS A 1 514 ? 13.174 5.394 2.760 1.00 78.38 514 HIS A C 1
ATOM 4066 O O . HIS A 1 514 ? 12.003 5.754 2.869 1.00 78.38 514 HIS A O 1
ATOM 4072 N N . GLN A 1 515 ? 14.146 6.271 2.482 1.00 78.88 515 GLN A N 1
ATOM 4073 C CA . GLN A 1 515 ? 13.875 7.688 2.282 1.00 78.88 515 GLN A CA 1
ATOM 4074 C C . GLN A 1 515 ? 13.327 7.934 0.880 1.00 78.88 515 GLN A C 1
ATOM 4076 O O . GLN A 1 515 ? 13.867 7.446 -0.116 1.00 78.88 515 GLN A O 1
ATOM 4081 N N . SER A 1 516 ? 12.254 8.720 0.809 1.00 84.50 516 SER A N 1
ATOM 4082 C CA . SER A 1 516 ? 11.748 9.239 -0.457 1.00 84.50 516 SER A CA 1
ATOM 4083 C C . SER A 1 516 ? 12.694 10.323 -0.969 1.00 84.50 516 SER A C 1
ATOM 4085 O O . SER A 1 516 ? 12.997 11.292 -0.272 1.00 84.50 516 SER A O 1
ATOM 4087 N N . PHE A 1 517 ? 13.159 10.156 -2.202 1.00 83.25 517 PHE A N 1
ATOM 4088 C CA . PHE A 1 517 ? 13.940 11.143 -2.942 1.00 83.25 517 PHE A CA 1
ATOM 4089 C C . PHE A 1 517 ? 13.043 12.077 -3.756 1.00 83.25 517 PHE A C 1
ATOM 4091 O O . PHE A 1 517 ? 13.564 12.935 -4.461 1.00 83.25 517 PHE A O 1
ATOM 4098 N N . GLY A 1 518 ? 11.718 11.932 -3.654 1.00 88.19 518 GLY A N 1
ATOM 4099 C CA . GLY A 1 518 ? 10.736 12.742 -4.364 1.00 88.19 518 GLY A CA 1
ATOM 4100 C C . GLY A 1 518 ? 10.052 12.017 -5.525 1.00 88.19 518 GLY A C 1
ATOM 4101 O O . GLY A 1 518 ? 10.244 10.822 -5.766 1.00 88.19 518 GLY A O 1
ATOM 4102 N N . LEU A 1 519 ? 9.236 12.770 -6.258 1.00 91.88 519 LEU A N 1
ATOM 4103 C CA . LEU A 1 519 ? 8.370 12.319 -7.345 1.00 91.88 519 LEU A CA 1
ATOM 4104 C C . LEU A 1 519 ? 8.946 12.741 -8.696 1.00 91.88 519 LEU A C 1
ATOM 4106 O O . LEU A 1 519 ? 9.373 13.878 -8.866 1.00 91.88 519 LEU A O 1
ATOM 4110 N N . THR A 1 520 ? 8.915 11.856 -9.689 1.00 90.25 520 THR A N 1
ATOM 4111 C CA . THR A 1 520 ? 9.420 12.133 -11.042 1.00 90.25 520 THR A CA 1
ATOM 4112 C C . THR A 1 520 ? 8.376 11.798 -12.097 1.00 90.25 520 THR A C 1
ATOM 4114 O O . THR A 1 520 ? 7.623 10.835 -11.955 1.00 90.25 520 THR A O 1
ATOM 4117 N N . LYS A 1 521 ? 8.342 12.583 -13.175 1.00 91.19 521 LYS A N 1
ATOM 4118 C CA . LYS A 1 521 ? 7.515 12.313 -14.352 1.00 91.19 521 LYS A CA 1
ATOM 4119 C C . LYS A 1 521 ? 8.299 12.554 -15.633 1.00 91.19 521 LYS A C 1
ATOM 4121 O O . LYS A 1 521 ? 8.952 13.589 -15.776 1.00 91.19 521 LYS A O 1
ATOM 4126 N N . ARG A 1 522 ? 8.198 11.615 -16.575 1.00 89.00 522 ARG A N 1
ATOM 4127 C CA . ARG A 1 522 ? 8.680 11.789 -17.946 1.00 89.00 522 ARG A CA 1
ATOM 4128 C C . ARG A 1 522 ? 7.619 12.479 -18.795 1.00 89.00 522 ARG A C 1
ATOM 4130 O O . ARG A 1 522 ? 6.453 12.096 -18.762 1.00 89.00 522 ARG A O 1
ATOM 4137 N N . LEU A 1 523 ? 8.067 13.447 -19.580 1.00 89.62 523 LEU A N 1
ATOM 4138 C CA . LEU A 1 523 ? 7.310 14.199 -20.575 1.00 89.62 523 LEU A CA 1
ATOM 4139 C C . LEU A 1 523 ? 7.987 14.019 -21.942 1.00 89.62 523 LEU A C 1
ATOM 4141 O O . LEU A 1 523 ? 9.176 13.688 -22.015 1.00 89.62 523 LEU A O 1
ATOM 4145 N N . LEU A 1 524 ? 7.255 14.256 -23.027 1.00 87.06 524 LEU A N 1
ATOM 4146 C CA . LEU A 1 524 ? 7.816 14.284 -24.380 1.00 87.06 524 LEU A CA 1
ATOM 4147 C C . LEU A 1 524 ? 7.828 15.718 -24.900 1.00 87.06 524 LEU A C 1
ATOM 4149 O O . LEU A 1 524 ? 6.814 16.412 -24.846 1.00 87.06 524 LEU A O 1
ATOM 4153 N N . ASP A 1 525 ? 8.976 16.164 -25.405 1.00 82.31 525 ASP A N 1
ATOM 4154 C CA . ASP A 1 525 ? 9.052 17.463 -26.063 1.00 82.31 525 ASP A CA 1
ATOM 4155 C C . ASP A 1 525 ? 8.461 17.425 -27.486 1.00 82.31 525 ASP A C 1
ATOM 4157 O O . ASP A 1 525 ? 8.052 16.382 -28.001 1.00 82.31 525 ASP A O 1
ATOM 4161 N N . MET A 1 526 ? 8.428 18.581 -28.152 1.00 78.12 526 MET A N 1
ATOM 4162 C CA . MET A 1 526 ? 7.873 18.722 -29.506 1.00 78.12 526 MET A CA 1
ATOM 4163 C C . MET A 1 526 ? 8.592 17.874 -30.574 1.00 78.12 526 MET A C 1
ATOM 4165 O O . MET A 1 526 ? 8.035 17.665 -31.652 1.00 78.12 526 MET A O 1
ATOM 4169 N N . ASN A 1 527 ? 9.814 17.405 -30.303 1.00 79.12 527 ASN A N 1
ATOM 4170 C CA . ASN A 1 527 ? 10.583 16.527 -31.186 1.00 79.12 527 ASN A CA 1
ATOM 4171 C C . ASN A 1 527 ? 10.430 15.041 -30.815 1.00 79.12 527 ASN A C 1
ATOM 4173 O O . ASN A 1 527 ? 11.000 14.189 -31.494 1.00 79.12 527 ASN A O 1
ATOM 4177 N N . GLY A 1 528 ? 9.662 14.726 -29.767 1.00 77.31 528 GLY A N 1
ATOM 4178 C CA . GLY A 1 528 ? 9.516 13.378 -29.223 1.00 77.31 528 GLY A CA 1
ATOM 4179 C C . GLY A 1 528 ? 10.669 12.952 -28.311 1.00 77.31 528 GLY A C 1
ATOM 4180 O O . GLY A 1 528 ? 10.753 11.774 -27.963 1.00 77.31 528 GLY A O 1
ATOM 4181 N N . GLU A 1 529 ? 11.547 13.878 -27.915 1.00 80.44 529 GLU A N 1
ATOM 4182 C CA . GLU A 1 529 ? 12.658 13.592 -27.008 1.00 80.44 529 GLU A CA 1
ATOM 4183 C C . GLU A 1 529 ? 12.182 13.617 -25.544 1.00 80.44 529 GLU A C 1
ATOM 4185 O O . GLU A 1 529 ? 11.391 14.487 -25.157 1.00 80.44 529 GLU A O 1
ATOM 4190 N N . PRO A 1 530 ? 12.649 12.682 -24.697 1.00 82.38 530 PRO A N 1
ATOM 4191 C CA . PRO A 1 530 ? 12.232 12.616 -23.305 1.00 82.38 530 PRO A CA 1
ATOM 4192 C C . PRO A 1 530 ? 12.812 13.772 -22.478 1.00 82.38 530 PRO A C 1
ATOM 4194 O O . PRO A 1 530 ? 14.021 14.013 -22.457 1.00 82.38 530 PRO A O 1
ATOM 4197 N N . CYS A 1 531 ? 11.937 14.445 -21.737 1.00 86.38 531 CYS A N 1
ATOM 4198 C CA . CYS A 1 531 ? 12.270 15.410 -20.693 1.00 86.38 531 CYS A CA 1
ATOM 4199 C C . CYS A 1 531 ? 11.704 14.919 -19.359 1.00 86.38 531 CYS A C 1
ATOM 4201 O O . CYS A 1 531 ? 10.746 14.151 -19.342 1.00 86.38 531 CYS A O 1
ATOM 4203 N N . PHE A 1 532 ? 12.261 15.364 -18.237 1.00 87.31 532 PHE A N 1
ATOM 4204 C CA . PHE A 1 532 ? 11.789 14.929 -16.924 1.00 87.31 532 PHE A CA 1
ATOM 4205 C C . PHE A 1 532 ? 11.585 16.117 -15.991 1.00 87.31 532 PHE A C 1
ATOM 4207 O O . PHE A 1 532 ? 12.362 17.077 -16.001 1.00 87.31 532 PHE A O 1
ATOM 4214 N N . ILE A 1 533 ? 10.549 16.024 -15.165 1.00 90.19 533 ILE A N 1
ATOM 4215 C CA . ILE A 1 533 ? 10.331 16.920 -14.036 1.00 90.19 533 ILE A CA 1
ATOM 4216 C C . ILE A 1 533 ? 10.410 16.128 -12.739 1.00 90.19 533 ILE A C 1
ATOM 4218 O O . ILE A 1 533 ? 9.925 14.998 -12.664 1.00 90.19 533 ILE A O 1
ATOM 4222 N N . HIS A 1 534 ? 11.023 16.735 -11.731 1.00 90.81 534 HIS A N 1
ATOM 4223 C CA . HIS A 1 534 ? 11.218 16.135 -10.426 1.00 90.81 534 HIS A CA 1
ATOM 4224 C C . HIS A 1 534 ? 10.810 17.079 -9.311 1.00 90.81 534 HIS A C 1
ATOM 4226 O O . HIS A 1 534 ? 11.248 18.227 -9.266 1.00 90.81 534 HIS A O 1
ATOM 4232 N N . LEU A 1 535 ? 9.971 16.574 -8.418 1.00 93.12 535 LEU A N 1
ATOM 4233 C CA . LEU A 1 535 ? 9.473 17.250 -7.234 1.00 93.12 535 LEU A CA 1
ATOM 4234 C C . LEU A 1 535 ? 10.156 16.600 -6.036 1.00 93.12 535 LEU A C 1
ATOM 4236 O O . LEU A 1 535 ? 10.035 15.394 -5.859 1.00 93.12 535 LEU A O 1
ATOM 4240 N N . GLY A 1 536 ? 10.880 17.367 -5.231 1.00 90.38 536 GLY A N 1
ATOM 4241 C CA . GLY A 1 536 ? 11.576 16.825 -4.066 1.00 90.38 536 GLY A CA 1
ATOM 4242 C C . GLY A 1 536 ? 11.649 17.824 -2.923 1.00 90.38 536 GLY A C 1
ATOM 4243 O O . GLY A 1 536 ? 11.235 18.975 -3.058 1.00 90.38 536 GLY A O 1
ATOM 4244 N N . ALA A 1 537 ? 12.216 17.400 -1.796 1.00 88.62 537 ALA A N 1
ATOM 4245 C CA . ALA A 1 537 ? 12.439 18.248 -0.630 1.00 88.62 537 ALA A CA 1
ATOM 4246 C C . ALA A 1 537 ? 13.906 18.198 -0.182 1.00 88.62 537 ALA A C 1
ATOM 4248 O O . ALA A 1 537 ? 14.558 17.156 -0.208 1.00 88.62 537 ALA A O 1
ATOM 4249 N N . SER A 1 538 ? 14.447 19.339 0.246 1.00 86.88 538 SER A N 1
ATOM 4250 C CA . SER A 1 538 ? 15.823 19.431 0.732 1.00 86.88 538 SER A CA 1
ATOM 4251 C C . SER A 1 538 ? 15.924 18.968 2.187 1.00 86.88 538 SER A C 1
ATOM 4253 O O . SER A 1 538 ? 15.635 19.732 3.112 1.00 86.88 538 SER A O 1
ATOM 4255 N N . ILE A 1 539 ? 16.419 17.745 2.394 1.00 77.50 539 ILE A N 1
ATOM 4256 C CA . ILE A 1 539 ? 16.703 17.185 3.728 1.00 77.50 539 ILE A CA 1
ATOM 4257 C C . ILE A 1 539 ? 17.717 18.051 4.491 1.00 77.50 539 ILE A C 1
ATOM 4259 O O . ILE A 1 539 ? 17.562 18.300 5.685 1.00 77.50 539 ILE A O 1
ATOM 4263 N N . GLU A 1 540 ? 18.745 18.568 3.811 1.00 79.44 540 GLU A N 1
ATOM 4264 C CA . GLU A 1 540 ? 19.747 19.434 4.444 1.00 79.44 540 GLU A CA 1
ATOM 4265 C C . GLU A 1 540 ? 19.132 20.713 5.022 1.00 79.44 540 GLU A C 1
ATOM 4267 O O . GLU A 1 540 ? 19.528 21.137 6.108 1.00 79.44 540 GLU A O 1
ATOM 4272 N N . SER A 1 541 ? 18.136 21.289 4.338 1.00 80.94 541 SER A N 1
ATOM 4273 C CA . SER A 1 541 ? 17.443 22.498 4.796 1.00 80.94 541 SER A CA 1
ATOM 4274 C C . SER A 1 541 ? 16.598 22.296 6.052 1.00 80.94 541 SER A C 1
ATOM 4276 O O . SER A 1 541 ? 16.249 23.274 6.702 1.00 80.94 541 SER A O 1
ATOM 4278 N N . ALA A 1 542 ? 16.272 21.049 6.400 1.00 81.12 542 ALA A N 1
ATOM 4279 C CA . ALA A 1 542 ? 15.482 20.718 7.579 1.00 81.12 542 ALA A CA 1
ATOM 4280 C C . ALA A 1 542 ? 16.320 20.666 8.871 1.00 81.12 542 ALA A C 1
ATOM 4282 O O . ALA A 1 542 ? 15.760 20.709 9.965 1.00 81.12 542 ALA A O 1
ATOM 4283 N N . ARG A 1 543 ? 17.658 20.578 8.774 1.00 82.06 543 ARG A N 1
ATOM 4284 C CA . ARG A 1 543 ? 18.546 20.310 9.924 1.00 82.06 543 ARG A CA 1
ATOM 4285 C C . ARG A 1 543 ? 18.555 21.414 10.986 1.00 82.06 543 ARG A C 1
ATOM 4287 O O . ARG A 1 543 ? 18.859 21.128 12.140 1.00 82.06 543 ARG A O 1
ATOM 4294 N N . ASP A 1 544 ? 18.273 22.658 10.607 1.00 84.38 544 ASP A N 1
ATOM 4295 C CA . ASP A 1 544 ? 18.234 23.823 11.500 1.00 84.38 544 ASP A CA 1
ATOM 4296 C C . ASP A 1 544 ? 16.811 24.359 11.743 1.00 84.38 544 ASP A C 1
ATOM 4298 O O . ASP A 1 544 ? 16.643 25.412 12.362 1.00 84.38 544 ASP A O 1
ATOM 4302 N N . VAL A 1 545 ? 15.785 23.633 11.289 1.00 83.25 545 VAL A N 1
ATOM 4303 C CA . VAL A 1 545 ? 14.377 24.002 11.471 1.00 83.25 545 VAL A CA 1
ATOM 4304 C C . VAL A 1 545 ? 13.908 23.587 12.872 1.00 83.25 545 VAL A C 1
ATOM 4306 O O . VAL A 1 545 ? 14.152 22.454 13.291 1.00 83.25 545 VAL A O 1
ATOM 4309 N N . PRO A 1 546 ? 13.215 24.464 13.627 1.00 82.19 546 PRO A N 1
ATOM 4310 C CA . PRO A 1 546 ? 12.620 24.086 14.907 1.00 82.19 546 PRO A CA 1
ATOM 4311 C C . PRO A 1 546 ? 11.660 22.888 14.757 1.00 82.19 546 PRO A C 1
ATOM 4313 O O . PRO A 1 546 ? 10.858 22.906 13.823 1.00 82.19 546 PRO A O 1
ATOM 4316 N N . PRO A 1 547 ? 11.644 21.903 15.680 1.00 75.25 547 PRO A N 1
ATOM 4317 C CA . PRO A 1 547 ? 10.838 20.682 15.536 1.00 75.25 547 PRO A CA 1
ATOM 4318 C C . PRO A 1 547 ? 9.356 20.925 15.218 1.00 75.25 547 PRO A C 1
ATOM 4320 O O . PRO A 1 547 ? 8.801 20.291 14.332 1.00 75.25 547 PRO A O 1
ATOM 4323 N N . MET A 1 548 ? 8.732 21.912 15.868 1.00 72.50 548 MET A N 1
ATOM 4324 C CA . MET A 1 548 ? 7.326 22.260 15.623 1.00 72.50 548 MET A CA 1
ATOM 4325 C C . MET A 1 548 ? 7.082 22.771 14.192 1.00 72.50 548 MET A C 1
ATOM 4327 O O . MET A 1 548 ? 6.075 22.437 13.574 1.00 72.50 548 MET A O 1
ATOM 4331 N N . ASN A 1 549 ? 8.015 23.554 13.642 1.00 77.19 549 ASN A N 1
ATOM 4332 C CA . ASN A 1 549 ? 7.933 24.039 12.264 1.00 77.19 549 ASN A CA 1
ATOM 4333 C C . ASN A 1 549 ? 8.227 22.917 11.263 1.00 77.19 549 ASN A C 1
ATOM 4335 O O . ASN A 1 549 ? 7.656 22.907 10.177 1.00 77.19 549 ASN A O 1
ATOM 4339 N N . LEU A 1 550 ? 9.108 21.981 11.631 1.00 78.25 550 LEU A N 1
ATOM 4340 C CA . LEU A 1 550 ? 9.415 20.807 10.825 1.00 78.25 550 LEU A CA 1
ATOM 4341 C C . LEU A 1 550 ? 8.180 19.912 10.680 1.00 78.25 550 LEU A C 1
ATOM 4343 O O . LEU A 1 550 ? 7.835 19.547 9.561 1.00 78.25 550 LEU A O 1
ATOM 4347 N N . GLU A 1 551 ? 7.486 19.615 11.782 1.00 75.31 551 GLU A N 1
ATOM 4348 C CA . GLU A 1 551 ? 6.245 18.829 11.771 1.00 75.31 551 GLU A CA 1
ATOM 4349 C C . GLU A 1 551 ? 5.150 19.513 10.938 1.00 75.31 551 GLU A C 1
ATOM 4351 O O . GLU A 1 551 ? 4.526 18.875 10.090 1.00 75.31 551 GLU A O 1
ATOM 4356 N N . GLN A 1 552 ? 4.959 20.826 11.118 1.00 76.25 552 GLN A N 1
ATOM 4357 C CA . GLN A 1 552 ? 4.005 21.602 10.320 1.00 76.25 552 GLN A CA 1
ATOM 4358 C C . GLN A 1 552 ? 4.352 21.574 8.827 1.00 76.25 552 GLN A C 1
ATOM 4360 O O . GLN A 1 552 ? 3.502 21.213 8.016 1.00 76.25 552 GLN A O 1
ATOM 4365 N N . GLY A 1 553 ? 5.594 21.898 8.454 1.00 78.81 553 GLY A N 1
ATOM 4366 C CA . GLY A 1 553 ? 6.031 21.903 7.056 1.00 78.81 553 GLY A CA 1
ATOM 4367 C C . GLY A 1 553 ? 5.926 20.525 6.402 1.00 78.81 553 GLY A C 1
ATOM 4368 O O . GLY A 1 553 ? 5.434 20.403 5.281 1.00 78.81 553 GLY A O 1
ATOM 4369 N N . ALA A 1 554 ? 6.302 19.472 7.128 1.00 77.94 554 ALA A N 1
ATOM 4370 C CA . ALA A 1 554 ? 6.216 18.100 6.645 1.00 77.94 554 ALA A CA 1
ATOM 4371 C C . ALA A 1 554 ? 4.763 17.644 6.421 1.00 77.94 554 ALA A C 1
ATOM 4373 O O . ALA A 1 554 ? 4.505 16.925 5.458 1.00 77.94 554 ALA A O 1
ATOM 4374 N N . SER A 1 555 ? 3.810 18.110 7.238 1.00 77.94 555 SER A N 1
ATOM 4375 C CA . SER A 1 555 ? 2.380 17.809 7.061 1.00 77.94 555 SER A CA 1
ATOM 4376 C C . SER A 1 555 ? 1.734 18.486 5.843 1.00 77.94 555 SER A C 1
ATOM 4378 O O . SER A 1 555 ? 0.727 17.994 5.336 1.00 77.94 555 SER A O 1
ATOM 4380 N N . VAL A 1 556 ? 2.309 19.594 5.357 1.00 84.81 556 VAL A N 1
ATOM 4381 C CA . VAL A 1 556 ? 1.770 20.377 4.228 1.00 84.81 556 VAL A CA 1
ATOM 4382 C C . VAL A 1 556 ? 2.465 20.038 2.906 1.00 84.81 556 VAL A C 1
ATOM 4384 O O . VAL A 1 556 ? 1.880 20.240 1.848 1.00 84.81 556 VAL A O 1
ATOM 4387 N N . LEU A 1 557 ? 3.672 19.467 2.928 1.00 86.75 557 LEU A N 1
ATOM 4388 C CA . LEU A 1 557 ? 4.398 19.079 1.711 1.00 86.75 557 LEU A CA 1
ATOM 4389 C C . LEU A 1 557 ? 3.556 18.254 0.707 1.00 86.75 557 LEU A C 1
ATOM 4391 O O . LEU A 1 557 ? 3.552 18.634 -0.466 1.00 86.75 557 LEU A O 1
ATOM 4395 N N . PRO A 1 558 ? 2.770 17.232 1.119 1.00 87.19 558 PRO A N 1
ATOM 4396 C CA . PRO A 1 558 ? 1.937 16.475 0.179 1.00 87.19 558 PRO A CA 1
ATOM 4397 C C . PRO A 1 558 ? 0.923 17.340 -0.587 1.00 87.19 558 PRO A C 1
ATOM 4399 O O . PRO A 1 558 ? 0.621 17.059 -1.743 1.00 87.19 558 PRO A O 1
ATOM 4402 N N . LEU A 1 559 ? 0.427 18.429 0.019 1.00 89.62 559 LEU A N 1
ATOM 4403 C CA . LEU A 1 559 ? -0.466 19.385 -0.647 1.00 89.62 559 LEU A CA 1
ATOM 4404 C C . LEU A 1 559 ? 0.253 20.117 -1.790 1.00 89.62 559 LEU A C 1
ATOM 4406 O O . LEU A 1 559 ? -0.316 20.303 -2.864 1.00 89.62 559 LEU A O 1
ATOM 4410 N N . PHE A 1 560 ? 1.499 20.543 -1.566 1.00 92.25 560 PHE A N 1
ATOM 4411 C CA . PHE A 1 560 ? 2.298 21.227 -2.587 1.00 92.25 560 PHE A CA 1
ATOM 4412 C C . PHE A 1 560 ? 2.681 20.292 -3.731 1.00 92.25 560 PHE A C 1
ATOM 4414 O O . PHE A 1 560 ? 2.627 20.698 -4.893 1.00 92.25 560 PHE A O 1
ATOM 4421 N N . GLU A 1 561 ? 3.021 19.043 -3.418 1.00 92.25 561 GLU A N 1
ATOM 4422 C CA . GLU A 1 561 ? 3.265 18.010 -4.423 1.00 92.25 561 GLU A CA 1
ATOM 4423 C C . GLU A 1 561 ? 2.013 17.762 -5.272 1.00 92.25 561 GLU A C 1
ATOM 4425 O O . GLU A 1 561 ? 2.102 17.812 -6.498 1.00 92.25 561 GLU A O 1
ATOM 4430 N N . ASP A 1 562 ? 0.838 17.601 -4.653 1.00 91.00 562 ASP A N 1
ATOM 4431 C CA . ASP A 1 562 ? -0.434 17.424 -5.368 1.00 91.00 562 ASP A CA 1
ATOM 4432 C C . ASP A 1 562 ? -0.752 18.597 -6.307 1.00 91.00 562 ASP A C 1
ATOM 4434 O O . ASP A 1 562 ? -1.140 18.379 -7.460 1.00 91.00 562 ASP A O 1
ATOM 4438 N N . LEU A 1 563 ? -0.537 19.839 -5.859 1.00 93.94 563 LEU A N 1
ATOM 4439 C CA . LEU A 1 563 ? -0.721 21.039 -6.683 1.00 93.94 563 LEU A CA 1
ATOM 4440 C C . LEU A 1 563 ? 0.213 21.055 -7.899 1.00 93.94 563 LEU A C 1
ATOM 4442 O O . LEU A 1 563 ? -0.228 21.329 -9.018 1.00 93.94 563 LEU A O 1
ATOM 4446 N N . LEU A 1 564 ? 1.497 20.747 -7.694 1.00 95.25 564 LEU A N 1
ATOM 4447 C CA . LEU A 1 564 ? 2.488 20.705 -8.770 1.00 95.25 564 LEU A CA 1
ATOM 4448 C C . LEU A 1 564 ? 2.225 19.551 -9.743 1.00 95.25 564 LEU A C 1
ATOM 4450 O O . LEU A 1 564 ? 2.387 19.728 -10.947 1.00 95.25 564 LEU A O 1
ATOM 4454 N N . MET A 1 565 ? 1.762 18.396 -9.265 1.00 94.94 565 MET A N 1
ATOM 4455 C CA . MET A 1 565 ? 1.373 17.286 -10.135 1.00 94.94 565 MET A CA 1
ATOM 4456 C C . MET A 1 565 ? 0.168 17.636 -11.009 1.00 94.94 565 MET A C 1
ATOM 4458 O O . MET A 1 565 ? 0.204 17.377 -12.211 1.00 94.94 565 MET A O 1
ATOM 4462 N N . CYS A 1 566 ? -0.873 18.260 -10.442 1.00 92.88 566 CYS A N 1
ATOM 4463 C CA . CYS A 1 566 ? -2.028 18.726 -11.220 1.00 92.88 566 CYS A CA 1
ATOM 4464 C C . CYS A 1 566 ? -1.599 19.720 -12.303 1.00 92.88 566 CYS A C 1
ATOM 4466 O O . CYS A 1 566 ? -1.979 19.582 -13.463 1.00 92.88 566 CYS A O 1
ATOM 4468 N N . LEU A 1 567 ? -0.746 20.681 -11.936 1.00 93.62 567 LEU A N 1
ATOM 4469 C CA . LEU A 1 567 ? -0.164 21.637 -12.872 1.00 93.62 567 LEU A CA 1
ATOM 4470 C C . LEU A 1 567 ? 0.560 20.937 -14.030 1.00 93.62 567 LEU A C 1
ATOM 4472 O O . LEU A 1 567 ? 0.366 21.310 -15.186 1.00 93.62 567 LEU A O 1
ATOM 4476 N N . VAL A 1 568 ? 1.402 19.948 -13.723 1.00 93.62 568 VAL A N 1
ATOM 4477 C CA . VAL A 1 568 ? 2.181 19.233 -14.739 1.00 93.62 568 VAL A CA 1
ATOM 4478 C C . VAL A 1 568 ? 1.284 18.503 -15.721 1.00 93.62 568 VAL A C 1
ATOM 4480 O O . VAL A 1 568 ? 1.533 18.577 -16.918 1.00 93.62 568 VAL A O 1
ATOM 4483 N N . LEU A 1 569 ? 0.236 17.841 -15.233 1.00 93.19 569 LEU A N 1
ATOM 4484 C CA . LEU A 1 569 ? -0.707 17.121 -16.086 1.00 93.19 569 LEU A CA 1
ATOM 4485 C C . LEU A 1 569 ? -1.538 18.073 -16.957 1.00 93.19 569 LEU A C 1
ATOM 4487 O O . LEU A 1 569 ? -1.751 17.805 -18.137 1.00 93.19 569 LEU A O 1
ATOM 4491 N N . ASP A 1 570 ? -1.971 19.210 -16.411 1.00 92.44 570 ASP A N 1
ATOM 4492 C CA . ASP A 1 570 ? -2.798 20.167 -17.152 1.00 92.44 570 ASP A CA 1
ATOM 4493 C C . ASP A 1 570 ? -2.017 20.964 -18.207 1.00 92.44 570 ASP A C 1
ATOM 4495 O O . ASP A 1 570 ? -2.607 21.409 -19.201 1.00 92.44 570 ASP A O 1
ATOM 4499 N N . ALA A 1 571 ? -0.715 21.175 -17.985 1.00 92.94 571 ALA A N 1
ATOM 4500 C CA . ALA A 1 571 ? 0.180 22.005 -18.797 1.00 92.94 571 ALA A CA 1
ATOM 4501 C C . ALA A 1 571 ? 1.424 21.240 -19.297 1.00 92.94 571 ALA A C 1
ATOM 4503 O O . ALA A 1 571 ? 2.509 21.815 -19.436 1.00 92.94 571 ALA A O 1
ATOM 4504 N N . GLU A 1 572 ? 1.278 19.937 -19.553 1.00 92.12 572 GLU A N 1
ATOM 4505 C CA . GLU A 1 572 ? 2.373 19.060 -19.986 1.00 92.12 572 GLU A CA 1
ATOM 4506 C C . GLU A 1 572 ? 3.134 19.603 -21.214 1.00 92.12 572 GLU A C 1
ATOM 4508 O O . GLU A 1 572 ? 4.363 19.696 -21.134 1.00 92.12 572 GLU A O 1
ATOM 4513 N N . PRO A 1 573 ? 2.480 20.043 -22.313 1.00 89.88 573 PRO A N 1
ATOM 4514 C CA . PRO A 1 573 ? 3.189 20.577 -23.479 1.00 89.88 573 PRO A CA 1
ATOM 4515 C C . PRO A 1 573 ? 3.997 21.843 -23.171 1.00 89.88 573 PRO A C 1
ATOM 4517 O O . PRO A 1 573 ? 5.127 21.999 -23.640 1.00 89.88 573 PRO A O 1
ATOM 4520 N N . GLU A 1 574 ? 3.435 22.758 -22.377 1.00 90.94 574 GLU A N 1
ATOM 4521 C CA . GLU A 1 574 ? 4.085 24.013 -22.003 1.00 90.94 574 GLU A CA 1
ATOM 4522 C C . GLU A 1 574 ? 5.306 23.764 -21.107 1.00 90.94 574 GLU A C 1
ATOM 4524 O O . GLU A 1 574 ? 6.360 24.375 -21.304 1.00 90.94 574 GLU A O 1
ATOM 4529 N N . ILE A 1 575 ? 5.198 22.827 -20.163 1.00 90.06 575 ILE A N 1
ATOM 4530 C CA . ILE A 1 575 ? 6.298 22.446 -19.272 1.00 90.06 575 ILE A CA 1
ATOM 4531 C C . ILE A 1 575 ? 7.367 21.661 -20.035 1.00 90.06 575 ILE A C 1
ATOM 4533 O O . ILE A 1 575 ? 8.551 21.953 -19.885 1.00 90.06 575 ILE A O 1
ATOM 4537 N N . ALA A 1 576 ? 6.990 20.733 -20.916 1.00 88.94 576 ALA A N 1
ATOM 4538 C CA . ALA A 1 576 ? 7.944 20.036 -21.777 1.00 88.94 576 ALA A CA 1
ATOM 4539 C C . ALA A 1 576 ? 8.729 21.028 -22.654 1.00 88.94 576 ALA A C 1
ATOM 4541 O O . ALA A 1 576 ? 9.952 20.926 -22.771 1.00 88.94 576 ALA A O 1
ATOM 4542 N N . SER A 1 577 ? 8.061 22.053 -23.195 1.00 85.94 577 SER A N 1
ATOM 4543 C CA . SER A 1 577 ? 8.720 23.121 -23.956 1.00 85.94 577 SER A CA 1
ATOM 4544 C C . SER A 1 577 ? 9.685 23.961 -23.116 1.00 85.94 577 SER A C 1
ATOM 4546 O O . SER A 1 577 ? 10.673 24.454 -23.659 1.00 85.94 577 SER A O 1
ATOM 4548 N N . LEU A 1 578 ? 9.420 24.145 -21.821 1.00 82.25 578 LEU A N 1
ATOM 4549 C CA . LEU A 1 578 ? 10.300 24.871 -20.900 1.00 82.25 578 LEU A CA 1
ATOM 4550 C C . LEU A 1 578 ? 11.586 24.089 -20.582 1.00 82.25 578 LEU A C 1
ATOM 4552 O O . LEU A 1 578 ? 12.610 24.687 -20.256 1.00 82.25 578 LEU A O 1
ATOM 4556 N N . ILE A 1 579 ? 11.544 22.760 -20.704 1.00 81.75 579 ILE A N 1
ATOM 4557 C CA . ILE A 1 579 ? 12.642 21.852 -20.341 1.00 81.75 579 ILE A CA 1
ATOM 4558 C C . ILE A 1 579 ? 13.388 21.321 -21.584 1.00 81.75 579 ILE A C 1
ATOM 4560 O O . ILE A 1 579 ? 14.514 20.815 -21.474 1.00 81.75 579 ILE A O 1
ATOM 4564 N N . SER A 1 580 ? 12.804 21.467 -22.779 1.00 78.75 580 SER A N 1
ATOM 4565 C CA . SER A 1 580 ? 13.377 21.004 -24.049 1.00 78.75 580 SER A CA 1
ATOM 4566 C C . SER A 1 580 ? 14.812 21.522 -24.253 1.00 78.75 580 SER A C 1
ATOM 4568 O O . SER A 1 580 ? 15.138 22.688 -24.025 1.00 78.75 580 SER A O 1
ATOM 4570 N N . GLY A 1 581 ? 15.720 20.614 -24.626 1.00 71.62 581 GLY A N 1
ATOM 4571 C CA . GLY A 1 581 ? 17.156 20.880 -24.785 1.00 71.62 581 GLY A CA 1
ATOM 4572 C C . GLY A 1 581 ? 18.000 20.792 -23.501 1.00 71.62 581 GLY A C 1
ATOM 4573 O O . GLY A 1 581 ? 19.199 20.514 -23.590 1.00 71.62 581 GLY A O 1
ATOM 4574 N N . LYS A 1 582 ? 17.409 20.960 -22.309 1.00 72.38 582 LYS A N 1
ATOM 4575 C CA . LYS A 1 582 ? 18.073 20.704 -21.010 1.00 72.38 582 LYS A CA 1
ATOM 4576 C C . LYS A 1 582 ? 17.779 19.295 -20.501 1.00 72.38 582 LYS A C 1
ATOM 4578 O O . LYS A 1 582 ? 18.676 18.628 -19.986 1.00 72.38 582 LYS A O 1
ATOM 4583 N N . GLY A 1 583 ? 16.546 18.837 -20.713 1.00 76.31 583 GLY A N 1
ATOM 4584 C CA . GLY A 1 583 ? 16.076 17.485 -20.419 1.00 76.31 583 GLY A CA 1
ATOM 4585 C C . GLY A 1 583 ? 15.635 17.246 -18.972 1.00 76.31 583 GLY A C 1
ATOM 4586 O O . GLY A 1 583 ? 15.076 16.187 -18.713 1.00 76.31 583 GLY A O 1
ATOM 4587 N N . TYR A 1 584 ? 15.851 18.187 -18.040 1.00 82.31 584 TYR A N 1
ATOM 4588 C CA . TYR A 1 584 ? 15.485 18.018 -16.626 1.00 82.31 584 TYR A CA 1
ATOM 4589 C C . TYR A 1 584 ? 15.127 19.338 -15.921 1.00 82.31 584 TYR A C 1
ATOM 4591 O O . TYR A 1 584 ? 15.848 20.324 -16.097 1.00 82.31 584 TYR A O 1
ATOM 4599 N N . LEU A 1 585 ? 14.073 19.338 -15.094 1.00 88.12 585 LEU A N 1
ATOM 4600 C CA . LEU A 1 585 ? 13.717 20.420 -14.164 1.00 88.12 585 LEU A CA 1
ATOM 4601 C C . LEU A 1 585 ? 13.447 19.870 -12.761 1.00 88.12 585 LEU A C 1
ATOM 4603 O O . LEU A 1 585 ? 12.598 19.000 -12.583 1.00 88.12 585 LEU A O 1
ATOM 4607 N N . GLU A 1 586 ? 14.129 20.427 -11.765 1.00 89.81 586 GLU A N 1
ATOM 4608 C CA . GLU A 1 586 ? 13.932 20.112 -10.348 1.00 89.81 586 GLU A CA 1
ATOM 4609 C C . GLU A 1 586 ? 13.165 21.227 -9.649 1.00 89.81 586 GLU A C 1
ATOM 4611 O O . GLU A 1 586 ? 13.568 22.389 -9.707 1.00 89.81 586 GLU A O 1
ATOM 4616 N N . LEU A 1 587 ? 12.108 20.865 -8.930 1.00 94.06 587 LEU A N 1
ATOM 4617 C CA . LEU A 1 587 ? 11.399 21.726 -7.996 1.00 94.06 587 LEU A CA 1
ATOM 4618 C C . LEU A 1 587 ? 11.675 21.200 -6.585 1.00 94.06 587 LEU A C 1
ATOM 4620 O O . LEU A 1 587 ? 11.092 20.207 -6.156 1.00 94.06 587 LEU A O 1
ATOM 4624 N N . ILE A 1 588 ? 12.596 21.852 -5.876 1.00 92.81 588 ILE A N 1
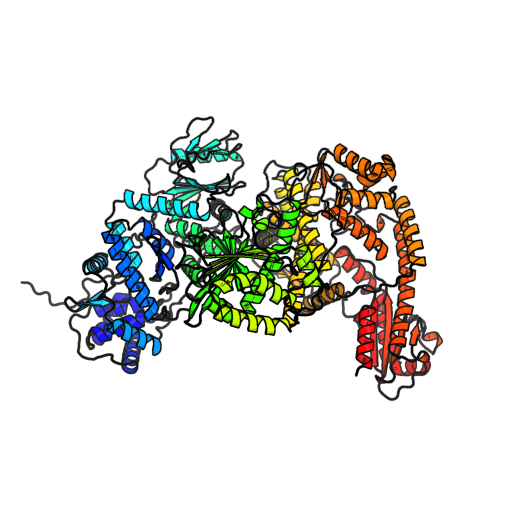ATOM 4625 C CA . ILE A 1 588 ? 13.069 21.425 -4.558 1.00 92.81 588 ILE A CA 1
ATOM 4626 C C . ILE A 1 588 ? 12.453 22.308 -3.477 1.00 92.81 588 ILE A C 1
ATOM 4628 O O . ILE A 1 588 ? 12.785 23.491 -3.353 1.00 92.81 588 ILE A O 1
ATOM 4632 N N . TYR A 1 589 ? 11.578 21.717 -2.670 1.00 93.25 589 TYR A N 1
ATOM 4633 C CA . TYR A 1 589 ? 11.001 22.356 -1.500 1.00 93.25 589 TYR A CA 1
ATOM 4634 C C . TYR A 1 589 ? 12.058 22.544 -0.408 1.00 93.25 589 TYR A C 1
ATOM 4636 O O . TYR A 1 589 ? 12.817 21.632 -0.071 1.00 93.25 589 TYR A O 1
ATOM 4644 N N . VAL A 1 590 ? 12.103 23.743 0.159 1.00 92.62 590 VAL A N 1
ATOM 4645 C CA . VAL A 1 590 ? 12.998 24.148 1.239 1.00 92.62 590 VAL A CA 1
ATOM 4646 C C . VAL A 1 590 ? 12.141 24.459 2.459 1.00 92.62 590 VAL A C 1
ATOM 4648 O O . VAL A 1 590 ? 11.295 25.361 2.424 1.00 92.62 590 VAL A O 1
ATOM 4651 N N . MET A 1 591 ? 12.378 23.717 3.541 1.00 87.81 591 MET A N 1
ATOM 4652 C CA . MET A 1 591 ? 11.557 23.790 4.749 1.00 87.81 591 MET A CA 1
ATOM 4653 C C . MET A 1 591 ? 11.568 25.208 5.351 1.00 87.81 591 MET A C 1
ATOM 4655 O O . MET A 1 591 ? 12.645 25.778 5.572 1.00 87.81 591 MET A O 1
ATOM 4659 N N . PRO A 1 592 ? 10.395 25.807 5.627 1.00 85.69 592 PRO A N 1
ATOM 4660 C CA . PRO A 1 592 ? 10.312 27.145 6.194 1.00 85.69 592 PRO A CA 1
ATOM 4661 C C . PRO A 1 592 ? 10.853 27.181 7.632 1.00 85.69 592 PRO A C 1
ATOM 4663 O O . PRO A 1 592 ? 10.739 26.228 8.397 1.00 85.69 592 PRO A O 1
ATOM 4666 N N . GLY A 1 593 ? 11.434 28.318 8.023 1.00 81.50 593 GLY A N 1
ATOM 4667 C CA . GLY A 1 593 ? 11.973 28.541 9.373 1.00 81.50 593 GLY A CA 1
ATOM 4668 C C . GLY A 1 593 ? 13.476 28.283 9.534 1.00 81.50 593 GLY A C 1
ATOM 4669 O O . GLY A 1 593 ? 14.054 28.776 10.500 1.00 81.50 593 GLY A O 1
ATOM 4670 N N . GLY A 1 594 ? 14.119 27.603 8.580 1.00 84.56 594 GLY A N 1
ATOM 4671 C CA . GLY A 1 594 ? 15.577 27.428 8.530 1.00 84.56 594 GLY A CA 1
ATOM 4672 C C . GLY A 1 594 ? 16.311 28.588 7.842 1.00 84.56 594 GLY A C 1
ATOM 4673 O O . GLY A 1 594 ? 15.714 29.423 7.148 1.00 84.56 594 GLY A O 1
ATOM 4674 N N . ALA A 1 595 ? 17.636 28.647 7.991 1.00 86.06 595 ALA A N 1
ATOM 4675 C CA . ALA A 1 595 ? 18.478 29.670 7.364 1.00 86.06 595 ALA A CA 1
ATOM 4676 C C . ALA A 1 595 ? 18.410 29.626 5.826 1.00 86.06 595 ALA A C 1
ATOM 4678 O O . ALA A 1 595 ? 18.412 30.677 5.180 1.00 86.06 595 ALA A O 1
ATOM 4679 N N . ALA A 1 596 ? 18.291 28.426 5.245 1.00 86.25 596 ALA A N 1
ATOM 4680 C CA . ALA A 1 596 ? 18.170 28.230 3.802 1.00 86.25 596 ALA A CA 1
ATOM 4681 C C . ALA A 1 596 ? 16.909 28.908 3.238 1.00 86.25 596 ALA A C 1
ATOM 4683 O O . ALA A 1 596 ? 17.016 29.743 2.339 1.00 86.25 596 ALA A O 1
ATOM 4684 N N . ALA A 1 597 ? 15.732 28.648 3.820 1.00 86.62 597 ALA A N 1
ATOM 4685 C CA . ALA A 1 597 ? 14.478 29.283 3.404 1.00 86.62 597 ALA A CA 1
ATOM 4686 C C . ALA A 1 597 ? 14.498 30.811 3.587 1.00 86.62 597 ALA A C 1
ATOM 4688 O O . ALA A 1 597 ? 13.948 31.551 2.772 1.00 86.62 597 ALA A O 1
ATOM 4689 N N . ASN A 1 598 ? 15.173 31.308 4.629 1.00 86.25 598 ASN A N 1
ATOM 4690 C CA . ASN A 1 598 ? 15.316 32.746 4.873 1.00 86.25 598 ASN A CA 1
ATOM 4691 C C . ASN A 1 598 ? 16.201 33.460 3.844 1.00 86.25 598 ASN A C 1
ATOM 4693 O O . ASN A 1 598 ? 16.058 34.668 3.663 1.00 86.25 598 ASN A O 1
ATOM 4697 N N . SER A 1 599 ? 17.092 32.729 3.172 1.00 89.44 599 SER A N 1
ATOM 4698 C CA . SER A 1 599 ? 17.961 33.269 2.123 1.00 89.44 599 SER A CA 1
ATOM 4699 C C . SER A 1 599 ? 17.300 33.346 0.741 1.00 89.44 599 SER A C 1
ATOM 4701 O O . SER A 1 599 ? 17.815 34.041 -0.136 1.00 89.44 599 SER A O 1
ATOM 4703 N N . LEU A 1 600 ? 16.164 32.665 0.542 1.00 93.00 600 LEU A N 1
ATOM 4704 C CA . LEU A 1 600 ? 15.424 32.700 -0.718 1.00 93.00 600 LEU A CA 1
ATOM 4705 C C . LEU A 1 600 ? 14.736 34.065 -0.911 1.00 93.00 600 LEU A C 1
ATOM 4707 O O . LEU A 1 600 ? 14.172 34.609 0.045 1.00 93.00 600 LEU A O 1
ATOM 4711 N N . PRO A 1 601 ? 14.739 34.627 -2.133 1.00 94.12 601 PRO A N 1
ATOM 4712 C CA . PRO A 1 601 ? 14.059 35.882 -2.407 1.00 94.12 601 PRO A CA 1
ATOM 4713 C C . PRO A 1 601 ? 12.543 35.666 -2.447 1.00 94.12 601 PRO A C 1
ATOM 4715 O O . PRO A 1 601 ? 12.057 34.680 -3.001 1.00 94.12 601 PRO A O 1
ATOM 4718 N N . THR A 1 602 ? 11.792 36.607 -1.874 1.00 94.56 602 THR A N 1
ATOM 4719 C CA . THR A 1 602 ? 10.330 36.630 -1.986 1.00 94.56 602 THR A CA 1
ATOM 4720 C C . THR A 1 602 ? 9.936 36.943 -3.424 1.00 94.56 602 THR A C 1
ATOM 4722 O O . THR A 1 602 ? 10.327 37.979 -3.963 1.00 94.56 602 THR A O 1
ATOM 4725 N N . VAL A 1 603 ? 9.170 36.041 -4.032 1.00 94.19 603 VAL A N 1
ATOM 4726 C CA . VAL A 1 603 ? 8.653 36.171 -5.404 1.00 94.19 603 VAL A CA 1
ATOM 4727 C C . VAL A 1 603 ? 7.157 36.474 -5.416 1.00 94.19 603 VAL A C 1
ATOM 4729 O O . VAL A 1 603 ? 6.674 37.090 -6.362 1.00 94.19 603 VAL A O 1
ATOM 4732 N N . ASP A 1 604 ? 6.451 36.115 -4.339 1.00 93.31 604 ASP A N 1
ATOM 4733 C CA . ASP A 1 604 ? 5.036 36.410 -4.132 1.00 93.31 604 ASP A CA 1
ATOM 4734 C C . ASP A 1 604 ? 4.765 36.721 -2.651 1.00 93.31 604 ASP A C 1
ATOM 4736 O O . ASP A 1 604 ? 4.860 35.850 -1.785 1.00 93.31 604 ASP A O 1
ATOM 4740 N N . GLU A 1 605 ? 4.434 37.976 -2.342 1.00 91.44 605 GLU A N 1
ATOM 4741 C CA . GLU A 1 605 ? 4.077 38.391 -0.978 1.00 91.44 605 GLU A CA 1
ATOM 4742 C C . GLU A 1 605 ? 2.655 37.970 -0.573 1.00 91.44 605 GLU A C 1
ATOM 4744 O O . GLU A 1 605 ? 2.388 37.823 0.617 1.00 91.44 605 GLU A O 1
ATOM 4749 N N . GLN A 1 606 ? 1.739 37.779 -1.530 1.00 91.94 606 GLN A N 1
ATOM 4750 C CA . GLN A 1 606 ? 0.333 37.462 -1.253 1.00 91.94 606 GLN A CA 1
ATOM 4751 C C . GLN A 1 606 ? 0.154 36.011 -0.816 1.00 91.94 606 GLN A C 1
ATOM 4753 O O . GLN A 1 606 ? -0.653 35.739 0.069 1.00 91.94 606 GLN A O 1
ATOM 4758 N N . LEU A 1 607 ? 0.907 35.098 -1.431 1.00 92.44 607 LEU A N 1
ATOM 4759 C CA . LEU A 1 607 ? 0.918 33.674 -1.094 1.00 92.44 607 LEU A CA 1
ATOM 4760 C C . LEU A 1 607 ? 2.118 33.267 -0.228 1.00 92.44 607 LEU A C 1
ATOM 4762 O O . LEU A 1 607 ? 2.254 32.095 0.113 1.00 92.44 607 LEU A O 1
ATOM 4766 N N . GLY A 1 608 ? 2.993 34.214 0.128 1.00 92.44 608 GLY A N 1
ATOM 4767 C CA . GLY A 1 608 ? 4.168 33.950 0.959 1.00 92.44 608 GLY A CA 1
ATOM 4768 C C . GLY A 1 608 ? 5.188 33.020 0.293 1.00 92.44 608 GLY A C 1
ATOM 4769 O O . GLY A 1 608 ? 5.813 32.208 0.976 1.00 92.44 608 GLY A O 1
ATOM 4770 N N . ILE A 1 609 ? 5.351 33.114 -1.030 1.00 95.44 609 ILE A N 1
ATOM 4771 C CA . ILE A 1 609 ? 6.246 32.247 -1.805 1.00 95.44 609 ILE A CA 1
ATOM 4772 C C . ILE A 1 609 ? 7.612 32.913 -1.941 1.00 95.44 609 ILE A C 1
ATOM 4774 O O . ILE A 1 609 ? 7.752 34.058 -2.391 1.00 95.44 609 ILE A O 1
ATOM 4778 N N . LYS A 1 610 ? 8.646 32.150 -1.598 1.00 95.56 610 LYS A N 1
ATOM 4779 C CA . LYS A 1 610 ? 10.044 32.475 -1.866 1.00 95.56 610 LYS A CA 1
ATOM 4780 C C . LYS A 1 610 ? 10.604 31.449 -2.831 1.00 95.56 610 LYS A C 1
ATOM 4782 O O . LYS A 1 610 ? 10.433 30.257 -2.598 1.00 95.56 610 LYS A O 1
ATOM 4787 N N . ALA A 1 611 ? 11.281 31.882 -3.887 1.00 95.62 611 ALA A N 1
ATOM 4788 C CA . ALA A 1 611 ? 11.832 30.954 -4.869 1.00 95.62 611 ALA A CA 1
ATOM 4789 C C . ALA A 1 611 ? 13.090 31.496 -5.543 1.00 95.62 611 ALA A C 1
ATOM 4791 O O . ALA A 1 611 ? 13.212 32.690 -5.801 1.00 95.62 611 ALA A O 1
ATOM 4792 N N . PHE A 1 612 ? 14.028 30.609 -5.860 1.00 93.31 612 PHE A N 1
ATOM 4793 C CA . PHE A 1 612 ? 15.270 30.935 -6.550 1.00 93.31 612 PHE A CA 1
ATOM 4794 C C . PHE A 1 612 ? 15.578 29.889 -7.617 1.00 93.31 612 PHE A C 1
ATOM 4796 O O . PHE A 1 612 ? 15.550 28.691 -7.347 1.00 93.31 612 PHE A O 1
ATOM 4803 N N . TYR A 1 613 ? 15.919 30.357 -8.816 1.00 92.12 613 TYR A N 1
ATOM 4804 C CA . TYR A 1 613 ? 16.317 29.511 -9.934 1.00 92.12 613 TYR A CA 1
ATOM 4805 C C . TYR A 1 613 ? 17.833 29.512 -10.125 1.00 92.12 613 TYR A C 1
ATOM 4807 O O . TYR A 1 613 ? 18.472 30.566 -10.096 1.00 92.12 613 TYR A O 1
ATOM 4815 N N . THR A 1 614 ? 18.400 28.333 -10.376 1.00 89.12 614 THR A N 1
ATOM 4816 C CA . THR A 1 614 ? 19.815 28.163 -10.706 1.00 89.12 614 THR A CA 1
ATOM 4817 C C . THR A 1 614 ? 20.029 27.110 -11.789 1.00 89.12 614 THR A C 1
ATOM 4819 O O . THR A 1 614 ? 19.297 26.127 -11.886 1.00 89.12 614 THR A O 1
ATOM 4822 N N . GLU A 1 615 ? 21.077 27.311 -12.588 1.00 79.31 615 GLU A N 1
ATOM 4823 C CA . GLU A 1 615 ? 21.579 26.356 -13.579 1.00 79.31 615 GLU A CA 1
ATOM 4824 C C . GLU A 1 615 ? 23.006 25.954 -13.191 1.00 79.31 615 GLU A C 1
ATOM 4826 O O . GLU A 1 615 ? 23.981 26.482 -13.727 1.00 79.31 615 GLU A O 1
ATOM 4831 N N . MET A 1 616 ? 23.149 25.055 -12.210 1.00 68.62 616 MET A N 1
ATOM 4832 C CA . MET A 1 616 ? 24.459 24.484 -11.865 1.00 68.62 616 MET A CA 1
ATOM 4833 C C . MET A 1 616 ? 24.734 23.228 -12.699 1.00 68.62 616 MET A C 1
ATOM 4835 O O . MET A 1 616 ? 25.407 23.292 -13.725 1.00 68.62 616 MET A O 1
ATOM 4839 N N . LYS A 1 617 ? 24.214 22.074 -12.262 1.00 64.69 617 LYS A N 1
ATOM 4840 C CA . LYS A 1 617 ? 24.279 20.805 -13.009 1.00 64.69 617 LYS A CA 1
ATOM 4841 C C . LYS A 1 617 ? 22.981 20.519 -13.769 1.00 64.69 617 LYS A C 1
ATOM 4843 O O . LYS A 1 617 ? 23.059 20.011 -14.885 1.00 64.69 617 LYS A O 1
ATOM 4848 N N . HIS A 1 618 ? 21.848 20.907 -13.180 1.00 73.38 618 HIS A N 1
ATOM 4849 C CA . HIS A 1 618 ? 20.485 20.815 -13.712 1.00 73.38 618 HIS A CA 1
ATOM 4850 C C . HIS A 1 618 ? 19.780 22.166 -13.558 1.00 73.38 618 HIS A C 1
ATOM 4852 O O . HIS A 1 618 ? 20.273 23.038 -12.834 1.00 73.38 618 HIS A O 1
ATOM 4858 N N . SER A 1 619 ? 18.657 22.344 -14.254 1.00 85.38 619 SER A N 1
ATOM 4859 C CA . SER A 1 619 ? 17.744 23.459 -14.004 1.00 85.38 619 SER A CA 1
ATOM 4860 C C . SER A 1 619 ? 16.981 23.167 -12.714 1.00 85.38 619 SER A C 1
ATOM 4862 O O . SER A 1 619 ? 16.163 22.252 -12.681 1.00 85.38 619 SER A O 1
ATOM 4864 N N . THR A 1 620 ? 17.260 23.930 -11.659 1.00 89.81 620 THR A N 1
ATOM 4865 C CA . THR A 1 620 ? 16.707 23.688 -10.319 1.00 89.81 620 THR A CA 1
ATOM 4866 C C . THR A 1 620 ? 16.057 24.958 -9.784 1.00 89.81 620 THR A C 1
ATOM 4868 O O . THR A 1 620 ? 16.667 26.032 -9.778 1.00 89.81 620 THR A O 1
ATOM 4871 N N . VAL A 1 621 ? 14.822 24.831 -9.307 1.00 93.50 621 VAL A N 1
ATOM 4872 C CA . VAL A 1 621 ? 14.092 25.849 -8.555 1.00 93.50 621 VAL A CA 1
ATOM 4873 C C . VAL A 1 621 ? 14.031 25.408 -7.100 1.00 93.50 621 VAL A C 1
ATOM 4875 O O . VAL A 1 621 ? 13.398 24.409 -6.772 1.00 93.50 621 VAL A O 1
ATOM 4878 N N . PHE A 1 622 ? 14.662 26.175 -6.220 1.00 94.31 622 PHE A N 1
ATOM 4879 C CA . PHE A 1 622 ? 14.474 26.037 -4.779 1.00 94.31 622 PHE A CA 1
ATOM 4880 C C . PHE A 1 622 ? 13.320 26.932 -4.354 1.00 94.31 622 PHE A C 1
ATOM 4882 O O . PHE A 1 622 ? 13.357 28.126 -4.654 1.00 94.31 622 PHE A O 1
ATOM 4889 N N . TYR A 1 623 ? 12.322 26.393 -3.658 1.00 95.44 623 TYR A N 1
ATOM 4890 C CA . TYR A 1 623 ? 11.155 27.165 -3.234 1.00 95.44 623 TYR A CA 1
ATOM 4891 C C . TYR A 1 623 ? 10.761 26.885 -1.784 1.00 95.44 623 TYR A C 1
ATOM 4893 O O . TYR A 1 623 ? 10.969 25.795 -1.268 1.00 95.44 623 TYR A O 1
ATOM 4901 N N . SER A 1 624 ? 10.194 27.883 -1.116 1.00 94.19 624 SER A N 1
ATOM 4902 C CA . SER A 1 624 ? 9.629 27.782 0.228 1.00 94.19 624 SER A CA 1
ATOM 4903 C C . SER A 1 624 ? 8.323 28.563 0.274 1.00 94.19 624 SER A C 1
ATOM 4905 O O . SER A 1 624 ? 8.176 29.576 -0.414 1.00 94.19 624 SER A O 1
ATOM 4907 N N . VAL A 1 625 ? 7.369 28.082 1.064 1.00 92.62 625 VAL A N 1
ATOM 4908 C CA . VAL A 1 625 ? 5.996 28.594 1.093 1.00 92.62 625 VAL A CA 1
ATOM 4909 C C . VAL A 1 625 ? 5.583 28.777 2.542 1.00 92.62 625 VAL A C 1
ATOM 4911 O O . VAL A 1 625 ? 5.693 27.843 3.343 1.00 92.62 625 VAL A O 1
ATOM 4914 N N . ASP A 1 626 ? 5.096 29.969 2.876 1.00 90.12 626 ASP A N 1
ATOM 4915 C CA . ASP A 1 626 ? 4.426 30.198 4.152 1.00 90.12 626 ASP A CA 1
ATOM 4916 C C . ASP A 1 626 ? 3.101 29.423 4.172 1.00 90.12 626 ASP A C 1
ATOM 4918 O O . ASP A 1 626 ? 2.131 29.768 3.493 1.00 90.12 626 ASP A O 1
ATOM 4922 N N . SER A 1 627 ? 3.090 28.321 4.921 1.00 87.06 627 SER A N 1
ATOM 4923 C CA . SER A 1 627 ? 1.981 27.368 4.903 1.00 87.06 627 SER A CA 1
ATOM 4924 C C . SER A 1 627 ? 0.695 27.963 5.476 1.00 87.06 627 SER A C 1
ATOM 4926 O O . SER A 1 627 ? -0.384 27.652 4.982 1.00 87.06 627 SER A O 1
ATOM 4928 N N . GLU A 1 628 ? 0.782 28.857 6.465 1.00 86.62 628 GLU A N 1
ATOM 4929 C CA . GLU A 1 628 ? -0.402 29.475 7.068 1.00 86.62 628 GLU A CA 1
ATOM 4930 C C . GLU A 1 628 ? -1.049 30.473 6.102 1.00 86.62 628 GLU A C 1
ATOM 4932 O O . GLU A 1 628 ? -2.269 30.456 5.910 1.00 86.62 628 GLU A O 1
ATOM 4937 N N . ILE A 1 629 ? -0.242 31.313 5.445 1.00 90.94 629 ILE A N 1
ATOM 4938 C CA . ILE A 1 629 ? -0.736 32.250 4.427 1.00 90.94 629 ILE A CA 1
ATOM 4939 C C . ILE A 1 629 ? -1.369 31.476 3.266 1.00 90.94 629 ILE A C 1
ATOM 4941 O O . ILE A 1 629 ? -2.494 31.780 2.859 1.00 90.94 629 ILE A O 1
ATOM 4945 N N . PHE A 1 630 ? -0.681 30.446 2.767 1.00 91.69 630 PHE A N 1
ATOM 4946 C CA . PHE A 1 630 ? -1.152 29.669 1.627 1.00 91.69 630 PHE A CA 1
ATOM 4947 C C . PHE A 1 630 ? -2.443 28.889 1.924 1.00 91.69 630 PHE A C 1
ATOM 4949 O O . PHE A 1 630 ? -3.400 28.988 1.153 1.00 91.69 630 PHE A O 1
ATOM 4956 N N . ILE A 1 631 ? -2.520 28.168 3.051 1.00 89.06 631 ILE A N 1
ATOM 4957 C CA . ILE A 1 631 ? -3.715 27.391 3.432 1.00 89.06 631 ILE A CA 1
ATOM 4958 C C . ILE A 1 631 ? -4.935 28.313 3.591 1.00 89.06 631 ILE A C 1
ATOM 4960 O O . ILE A 1 631 ? -6.034 28.000 3.124 1.00 89.06 631 ILE A O 1
ATOM 4964 N N . ASN A 1 632 ? -4.750 29.498 4.180 1.00 89.25 632 ASN A N 1
ATOM 4965 C CA . ASN A 1 632 ? -5.814 30.499 4.281 1.00 89.25 632 ASN A CA 1
ATOM 4966 C C . ASN A 1 632 ? -6.276 31.024 2.910 1.00 89.25 632 ASN A C 1
ATOM 4968 O O . ASN A 1 632 ? -7.451 31.360 2.748 1.00 89.25 632 ASN A O 1
ATOM 4972 N N . ALA A 1 633 ? -5.377 31.118 1.928 1.00 91.69 633 ALA A N 1
ATOM 4973 C CA . ALA A 1 633 ? -5.718 31.555 0.578 1.00 91.69 633 ALA A CA 1
ATOM 4974 C C . ALA A 1 633 ? -6.459 30.465 -0.216 1.00 91.69 633 ALA A C 1
ATOM 4976 O O . ALA A 1 633 ? -7.481 30.755 -0.841 1.00 91.69 633 ALA A O 1
ATOM 4977 N N . ILE A 1 634 ? -5.981 29.215 -0.184 1.00 90.94 634 ILE A N 1
ATOM 4978 C CA . ILE A 1 634 ? -6.575 28.115 -0.963 1.00 90.94 634 ILE A CA 1
ATOM 4979 C C . ILE A 1 634 ? -7.941 27.685 -0.410 1.00 90.94 634 ILE A C 1
ATOM 4981 O O . ILE A 1 634 ? -8.863 27.465 -1.194 1.00 90.94 634 ILE A O 1
ATOM 4985 N N . SER A 1 635 ? -8.116 27.668 0.917 1.00 88.56 635 SER A N 1
ATOM 4986 C CA . SER A 1 635 ? -9.394 27.327 1.572 1.00 88.56 635 SER A CA 1
ATOM 4987 C C . SER A 1 635 ? -10.523 28.311 1.243 1.00 88.56 635 SER A C 1
ATOM 4989 O O . SER A 1 635 ? -11.693 27.943 1.210 1.00 88.56 635 SER A O 1
ATOM 4991 N N . ARG A 1 636 ? -10.192 29.580 0.967 1.00 88.94 636 ARG A N 1
ATOM 4992 C CA . ARG A 1 636 ? -11.171 30.618 0.593 1.00 88.94 636 ARG A CA 1
ATOM 4993 C C . ARG A 1 636 ? -11.449 30.679 -0.908 1.00 88.94 636 ARG A C 1
ATOM 4995 O O . ARG A 1 636 ? -12.464 31.257 -1.308 1.00 88.94 636 ARG A O 1
ATOM 5002 N N . ALA A 1 637 ? -10.559 30.128 -1.730 1.00 90.56 637 ALA A N 1
ATOM 5003 C CA . ALA A 1 637 ? -10.692 30.145 -3.179 1.00 90.56 637 ALA A CA 1
ATOM 5004 C C . ALA A 1 637 ? -11.921 29.339 -3.631 1.00 90.56 637 ALA A C 1
ATOM 5006 O O . ALA A 1 637 ? -12.200 28.262 -3.105 1.00 90.56 637 ALA A O 1
ATOM 5007 N N . GLN A 1 638 ? -12.648 29.877 -4.611 1.00 89.69 638 GLN A N 1
ATOM 5008 C CA . GLN A 1 638 ? -13.810 29.221 -5.232 1.00 89.69 638 GLN A CA 1
ATOM 5009 C C . GLN A 1 638 ? -13.467 28.602 -6.596 1.00 89.69 638 GLN A C 1
ATOM 5011 O O . GLN A 1 638 ? -14.233 27.805 -7.124 1.00 89.69 638 GLN A O 1
ATOM 5016 N N . ASP A 1 639 ? -12.321 28.980 -7.158 1.00 91.69 639 ASP A N 1
ATOM 5017 C CA . ASP A 1 639 ? -11.801 28.555 -8.453 1.00 91.69 639 ASP A CA 1
ATOM 5018 C C . ASP A 1 639 ? -10.308 28.202 -8.325 1.00 91.69 639 ASP A C 1
ATOM 5020 O O . ASP A 1 639 ? -9.730 28.218 -7.231 1.00 91.69 639 ASP A O 1
ATOM 5024 N N . ARG A 1 640 ? -9.662 27.901 -9.453 1.00 93.44 640 ARG A N 1
ATOM 5025 C CA . ARG A 1 640 ? -8.238 27.534 -9.502 1.00 93.44 640 ARG A CA 1
ATOM 5026 C C . ARG A 1 640 ? -7.281 28.724 -9.443 1.00 93.44 640 ARG A C 1
ATOM 5028 O O . ARG A 1 640 ? -6.082 28.540 -9.644 1.00 93.44 640 ARG A O 1
ATOM 5035 N N . SER A 1 641 ? -7.753 29.946 -9.189 1.00 93.25 641 SER A N 1
ATOM 5036 C CA . SER A 1 641 ? -6.893 31.138 -9.216 1.00 93.25 641 SER A CA 1
ATOM 5037 C C . SER A 1 641 ? -5.705 31.035 -8.256 1.00 93.25 641 SER A C 1
ATOM 5039 O O . SER A 1 641 ? -4.574 31.298 -8.665 1.00 93.25 641 SER A O 1
ATOM 5041 N N . THR A 1 642 ? -5.923 30.574 -7.020 1.00 94.56 642 THR A N 1
ATOM 5042 C CA . THR A 1 642 ? -4.845 30.361 -6.039 1.00 94.56 642 THR A CA 1
ATOM 5043 C C . THR A 1 642 ? -3.886 29.241 -6.459 1.00 94.56 642 THR A C 1
ATOM 5045 O O . THR A 1 642 ? -2.676 29.406 -6.314 1.00 94.56 642 THR A O 1
ATOM 5048 N N . GLU A 1 643 ? -4.390 28.137 -7.028 1.00 94.94 643 GLU A N 1
ATOM 5049 C CA . GLU A 1 643 ? -3.553 27.037 -7.544 1.00 94.94 643 GLU A CA 1
ATOM 5050 C C . GLU A 1 643 ? -2.608 27.535 -8.650 1.00 94.94 643 GLU A C 1
ATOM 5052 O O . GLU A 1 643 ? -1.405 27.271 -8.639 1.00 94.94 643 GLU A O 1
ATOM 5057 N N . MET A 1 644 ? -3.150 28.298 -9.604 1.00 95.19 644 MET A N 1
ATOM 5058 C CA . MET A 1 644 ? -2.389 28.805 -10.747 1.00 95.19 644 MET A CA 1
ATOM 5059 C C . MET A 1 644 ? -1.421 29.922 -10.343 1.00 95.19 644 MET A C 1
ATOM 5061 O O . MET A 1 644 ? -0.329 30.026 -10.904 1.00 95.19 644 MET A O 1
ATOM 5065 N N . HIS A 1 645 ? -1.780 30.738 -9.349 1.00 94.56 645 HIS A N 1
ATOM 5066 C CA . HIS A 1 645 ? -0.888 31.761 -8.805 1.00 94.56 645 HIS A CA 1
ATOM 5067 C C . HIS A 1 645 ? 0.296 31.130 -8.058 1.00 94.56 645 HIS A C 1
ATOM 5069 O O . HIS A 1 645 ? 1.432 31.563 -8.239 1.00 94.56 645 HIS A O 1
ATOM 5075 N N . PHE A 1 646 ? 0.059 30.040 -7.322 1.00 95.75 646 PHE A N 1
ATOM 5076 C CA . PHE A 1 646 ? 1.111 29.229 -6.709 1.00 95.75 646 PHE A CA 1
ATOM 5077 C C . PHE A 1 646 ? 2.081 28.647 -7.742 1.00 95.75 646 PHE A C 1
ATOM 5079 O O . PHE A 1 646 ? 3.295 28.838 -7.632 1.00 95.75 646 PHE A O 1
ATOM 5086 N N . ALA A 1 647 ? 1.547 28.011 -8.789 1.00 94.94 647 ALA A N 1
ATOM 5087 C CA . ALA A 1 647 ? 2.336 27.489 -9.902 1.00 94.94 647 ALA A CA 1
ATOM 5088 C C . ALA A 1 647 ? 3.218 28.574 -10.541 1.00 94.94 647 ALA A C 1
ATOM 5090 O O . ALA A 1 647 ? 4.415 28.374 -10.768 1.00 94.94 647 ALA A O 1
ATOM 5091 N N . TRP A 1 648 ? 2.637 29.751 -10.792 1.00 94.25 648 TRP A N 1
ATOM 5092 C CA . TRP A 1 648 ? 3.360 30.892 -11.339 1.00 94.25 648 TRP A CA 1
ATOM 5093 C C . TRP A 1 648 ? 4.444 31.410 -10.389 1.00 94.25 648 TRP A C 1
ATOM 5095 O O . TRP A 1 648 ? 5.558 31.683 -10.834 1.00 94.25 648 TRP A O 1
ATOM 5105 N N . GLY A 1 649 ? 4.162 31.507 -9.088 1.00 94.38 649 GLY A N 1
ATOM 5106 C CA . GLY A 1 649 ? 5.137 31.919 -8.079 1.00 94.38 649 GLY A CA 1
ATOM 5107 C C . GLY A 1 649 ? 6.397 31.053 -8.115 1.00 94.38 649 GLY A C 1
ATOM 5108 O O . GLY A 1 649 ? 7.506 31.583 -8.155 1.00 94.38 649 GLY A O 1
ATOM 5109 N N . ILE A 1 650 ? 6.234 29.730 -8.209 1.00 95.12 650 ILE A N 1
ATOM 5110 C CA . ILE A 1 650 ? 7.354 28.779 -8.257 1.00 95.12 650 ILE A CA 1
ATOM 5111 C C . ILE A 1 650 ? 8.098 28.828 -9.599 1.00 95.12 650 ILE A C 1
ATOM 5113 O O . ILE A 1 650 ? 9.326 28.823 -9.605 1.00 95.12 650 ILE A O 1
ATOM 5117 N N . LEU A 1 651 ? 7.395 28.888 -10.736 1.00 92.75 651 LEU A N 1
ATOM 5118 C CA . LEU A 1 651 ? 8.022 28.772 -12.063 1.00 92.75 651 LEU A CA 1
ATOM 5119 C C . LEU A 1 651 ? 8.491 30.107 -12.660 1.00 92.75 651 LEU A C 1
ATOM 5121 O O . LEU A 1 651 ? 9.382 30.124 -13.509 1.00 92.75 651 LEU A O 1
ATOM 5125 N N . SER A 1 652 ? 7.957 31.245 -12.212 1.00 89.94 652 SER A N 1
ATOM 5126 C CA . SER A 1 652 ? 8.336 32.571 -12.723 1.00 89.94 652 SER A CA 1
ATOM 5127 C C . SER A 1 652 ? 9.841 32.899 -12.669 1.00 89.94 652 SER A C 1
ATOM 5129 O O . SER A 1 652 ? 10.311 33.549 -13.611 1.00 89.94 652 SER A O 1
ATOM 5131 N N . PRO A 1 653 ? 10.648 32.427 -11.688 1.00 90.12 653 PRO A N 1
ATOM 5132 C CA . PRO A 1 653 ? 12.097 32.645 -11.679 1.00 90.12 653 PRO A CA 1
ATOM 5133 C C . PRO A 1 653 ? 12.827 32.038 -12.888 1.00 90.12 653 PRO A C 1
ATOM 5135 O O . PRO A 1 653 ? 13.906 32.509 -13.251 1.00 90.12 653 PRO A O 1
ATOM 5138 N N . VAL A 1 654 ? 12.232 31.041 -13.554 1.00 87.44 654 VAL A N 1
ATOM 5139 C CA . VAL A 1 654 ? 12.791 30.386 -14.749 1.00 87.44 654 VAL A CA 1
ATOM 5140 C C . VAL A 1 654 ? 12.751 31.306 -15.982 1.00 87.44 654 VAL A C 1
ATOM 5142 O O . VAL A 1 654 ? 13.518 31.126 -16.931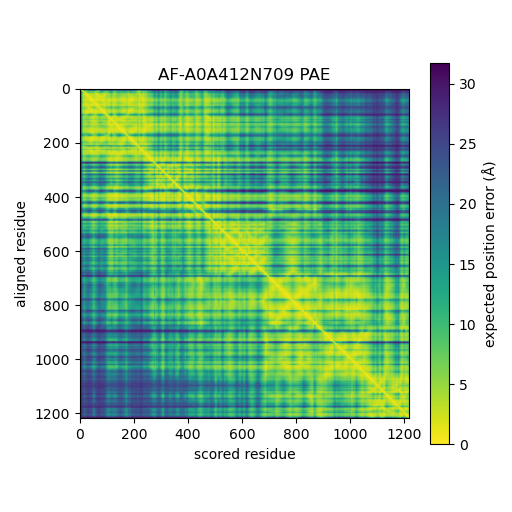 1.00 87.44 654 VAL A O 1
ATOM 5145 N N . ARG A 1 655 ? 11.921 32.363 -15.965 1.00 82.62 655 ARG A N 1
ATOM 5146 C CA . ARG A 1 655 ? 11.734 33.305 -17.087 1.00 82.62 655 ARG A CA 1
ATOM 5147 C C . ARG A 1 655 ? 13.020 33.975 -17.563 1.00 82.62 655 ARG A C 1
ATOM 5149 O O . ARG A 1 655 ? 13.125 34.295 -18.744 1.00 82.62 655 ARG A O 1
ATOM 5156 N N . CYS A 1 656 ? 14.004 34.151 -16.682 1.00 70.25 656 CYS A N 1
ATOM 5157 C CA . CYS A 1 656 ? 15.317 34.696 -17.037 1.00 70.25 656 CYS A CA 1
ATOM 5158 C C . CYS A 1 656 ? 16.045 33.871 -18.114 1.00 70.25 656 CYS A C 1
ATOM 5160 O O . CYS A 1 656 ? 16.884 34.426 -18.822 1.00 70.25 656 CYS A O 1
ATOM 5162 N N . SER A 1 657 ? 15.708 32.584 -18.252 1.00 68.88 657 SER A N 1
ATOM 5163 C CA . SER A 1 657 ? 16.313 31.671 -19.224 1.00 68.88 657 SER A CA 1
ATOM 5164 C C . SER A 1 657 ? 15.395 31.310 -20.405 1.00 68.88 657 SER A C 1
ATOM 5166 O O . SER A 1 657 ? 15.917 30.908 -21.443 1.00 68.88 657 SER A O 1
ATOM 5168 N N . TYR A 1 658 ? 14.062 31.475 -20.300 1.00 73.31 658 TYR A N 1
ATOM 5169 C CA . TYR A 1 658 ? 13.095 30.987 -21.308 1.00 73.31 658 TYR A CA 1
ATOM 5170 C C . TYR A 1 658 ? 11.854 31.891 -21.463 1.00 73.31 658 TYR A C 1
ATOM 5172 O O . TYR A 1 658 ? 10.774 31.567 -20.973 1.00 73.31 658 TYR A O 1
ATOM 5180 N N . SER A 1 659 ? 11.972 33.032 -22.152 1.00 73.19 659 SER A N 1
ATOM 5181 C CA . SER A 1 659 ? 10.867 34.004 -22.273 1.00 73.19 659 SER A CA 1
ATOM 5182 C C . SER A 1 659 ? 9.623 33.453 -22.977 1.00 73.19 659 SER A C 1
ATOM 5184 O O . SER A 1 659 ? 8.518 33.603 -22.463 1.00 73.19 659 SER A O 1
ATOM 5186 N N . ASP A 1 660 ? 9.799 32.785 -24.119 1.00 79.88 660 ASP A N 1
ATOM 5187 C CA . ASP A 1 660 ? 8.686 32.449 -25.017 1.00 79.88 660 ASP A CA 1
ATOM 5188 C C . ASP A 1 660 ? 7.857 31.266 -24.484 1.00 79.88 660 ASP A C 1
ATOM 5190 O O . ASP A 1 660 ? 6.626 31.302 -24.500 1.00 79.88 660 ASP A O 1
ATOM 5194 N N . ALA A 1 661 ? 8.524 30.243 -23.936 1.00 81.31 661 ALA A N 1
ATOM 5195 C CA . ALA A 1 661 ? 7.862 29.113 -23.279 1.00 81.31 661 ALA A CA 1
ATOM 5196 C C . ALA A 1 661 ? 7.096 29.562 -22.020 1.00 81.31 661 ALA A C 1
ATOM 5198 O O . ALA A 1 661 ? 5.976 29.114 -21.777 1.00 81.31 661 ALA A O 1
ATOM 5199 N N . MET A 1 662 ? 7.659 30.506 -21.256 1.00 88.38 662 MET A N 1
ATOM 5200 C CA . MET A 1 662 ? 6.996 31.072 -20.079 1.00 88.38 662 MET A CA 1
ATOM 5201 C C . MET A 1 662 ? 5.768 31.912 -20.427 1.00 88.38 662 MET A C 1
ATOM 5203 O O . MET A 1 662 ? 4.795 31.890 -19.676 1.00 88.38 662 MET A O 1
ATOM 5207 N N . ASP A 1 663 ? 5.775 32.628 -21.553 1.00 88.81 663 ASP A N 1
ATOM 5208 C CA . ASP A 1 663 ? 4.599 33.374 -22.006 1.00 88.81 663 ASP A CA 1
ATOM 5209 C C . ASP A 1 663 ? 3.462 32.418 -22.431 1.00 88.81 663 ASP A C 1
ATOM 5211 O O . ASP A 1 663 ? 2.294 32.686 -22.135 1.00 88.81 663 ASP A O 1
ATOM 5215 N N . SER A 1 664 ? 3.787 31.272 -23.049 1.00 89.56 664 SER A N 1
ATOM 5216 C CA . SER A 1 664 ? 2.811 30.207 -23.345 1.00 89.56 664 SER A CA 1
ATOM 5217 C C . SER A 1 664 ? 2.221 29.610 -22.066 1.00 89.56 664 SER A C 1
ATOM 5219 O O . SER A 1 664 ? 1.000 29.510 -21.928 1.00 89.56 664 SER A O 1
ATOM 5221 N N . LEU A 1 665 ? 3.076 29.279 -21.093 1.00 91.75 665 LEU A N 1
ATOM 5222 C CA . LEU A 1 665 ? 2.641 28.778 -19.792 1.00 91.75 665 LEU A CA 1
ATOM 5223 C C . LEU A 1 665 ? 1.741 29.796 -19.073 1.00 91.75 665 LEU A C 1
ATOM 5225 O O . LEU A 1 665 ? 0.681 29.431 -18.578 1.00 91.75 665 LEU A O 1
ATOM 5229 N N . ALA A 1 666 ? 2.092 31.086 -19.074 1.00 92.19 666 ALA A N 1
ATOM 5230 C CA . ALA A 1 666 ? 1.280 32.136 -18.453 1.00 92.19 666 ALA A CA 1
ATOM 5231 C C . ALA A 1 666 ? -0.148 32.204 -19.029 1.00 92.19 666 ALA A C 1
ATOM 5233 O O . ALA A 1 666 ? -1.123 32.359 -18.285 1.00 92.19 666 ALA A O 1
ATOM 5234 N N . GLN A 1 667 ? -0.289 32.066 -20.353 1.00 92.94 667 GLN A N 1
ATOM 5235 C CA . GLN A 1 667 ? -1.599 32.027 -21.012 1.00 92.94 667 GLN A CA 1
ATOM 5236 C C . GLN A 1 667 ? -2.399 30.793 -20.591 1.00 92.94 667 GLN A C 1
ATOM 5238 O O . GLN A 1 667 ? -3.578 30.913 -20.248 1.00 92.94 667 GLN A O 1
ATOM 5243 N N . LYS A 1 668 ? -1.747 29.626 -20.559 1.00 94.88 668 LYS A N 1
ATOM 5244 C CA . LYS A 1 668 ? -2.353 28.370 -20.115 1.00 94.88 668 LYS A CA 1
ATOM 5245 C C . LYS A 1 668 ? -2.853 28.461 -18.670 1.00 94.88 668 LYS A C 1
ATOM 5247 O O . LYS A 1 668 ? -4.015 28.150 -18.415 1.00 94.88 668 LYS A O 1
ATOM 5252 N N . LEU A 1 669 ? -2.033 28.971 -17.751 1.00 95.06 669 LEU A N 1
ATOM 5253 C CA . LEU A 1 669 ? -2.405 29.176 -16.345 1.00 95.06 669 LEU A CA 1
ATOM 5254 C C . LEU A 1 669 ? -3.591 30.135 -16.191 1.00 95.06 669 LEU A C 1
ATOM 5256 O O . LEU A 1 669 ? -4.505 29.872 -15.414 1.00 95.06 669 LEU A O 1
ATOM 5260 N N . THR A 1 670 ? -3.625 31.220 -16.971 1.00 94.25 670 THR A N 1
ATOM 5261 C CA . THR A 1 670 ? -4.742 32.184 -16.945 1.00 94.25 670 THR A CA 1
ATOM 5262 C C . THR A 1 670 ? -6.065 31.536 -17.361 1.00 94.25 670 THR A C 1
ATOM 5264 O O . THR A 1 670 ? -7.114 31.854 -16.803 1.00 94.25 670 THR A O 1
ATOM 5267 N N . HIS A 1 671 ? -6.026 30.620 -18.333 1.00 93.31 671 HIS A N 1
ATOM 5268 C CA . HIS A 1 671 ? -7.200 29.856 -18.748 1.00 93.31 671 HIS A CA 1
ATOM 5269 C C . HIS A 1 671 ? -7.643 28.863 -17.665 1.00 93.31 671 HIS A C 1
ATOM 5271 O O . HIS A 1 671 ? -8.826 28.796 -17.340 1.00 93.31 671 HIS A O 1
ATOM 5277 N N . LEU A 1 672 ? -6.702 28.110 -17.085 1.00 93.69 672 LEU A N 1
ATOM 5278 C CA . LEU A 1 672 ? -6.992 27.123 -16.039 1.00 93.69 672 LEU A CA 1
ATOM 5279 C C . LEU A 1 672 ? -7.562 27.762 -14.766 1.00 93.69 672 LEU A C 1
ATOM 5281 O O . LEU A 1 672 ? -8.424 27.163 -14.130 1.00 93.69 672 LEU A O 1
ATOM 5285 N N . ALA A 1 673 ? -7.147 28.989 -14.433 1.00 93.12 673 ALA A N 1
ATOM 5286 C CA . ALA A 1 673 ? -7.571 29.708 -13.230 1.00 93.12 673 ALA A CA 1
ATOM 5287 C C . ALA A 1 673 ? -9.099 29.871 -13.096 1.00 93.12 673 ALA A C 1
ATOM 5289 O O . ALA A 1 673 ? -9.589 30.016 -11.983 1.00 93.12 673 ALA A O 1
ATOM 5290 N N . GLN A 1 674 ? -9.843 29.834 -14.208 1.00 89.81 674 GLN A N 1
ATOM 5291 C CA . GLN A 1 674 ? -11.305 29.993 -14.237 1.00 89.81 674 GLN A CA 1
ATOM 5292 C C . GLN A 1 674 ? -12.076 28.681 -13.992 1.00 89.81 674 GLN A C 1
ATOM 5294 O O . GLN A 1 674 ? -13.306 28.699 -13.951 1.00 89.81 674 GLN A O 1
ATOM 5299 N N . GLY A 1 675 ? -11.382 27.542 -13.891 1.00 88.31 675 GLY A N 1
ATOM 5300 C CA . GLY A 1 675 ? -11.989 26.231 -13.651 1.00 88.31 675 GLY A CA 1
ATOM 5301 C C . GLY A 1 675 ? -12.366 25.976 -12.187 1.00 88.31 675 GLY A C 1
ATOM 5302 O O . GLY A 1 675 ? -12.014 26.747 -11.293 1.00 88.31 675 GLY A O 1
ATOM 5303 N N . GLN A 1 676 ? -13.055 24.855 -11.946 1.00 90.06 676 GLN A N 1
ATOM 5304 C CA . GLN A 1 676 ? -13.274 24.307 -10.599 1.00 90.06 676 GLN A CA 1
ATOM 5305 C C . GLN A 1 676 ? -11.972 23.768 -10.010 1.00 90.06 676 GLN A C 1
ATOM 5307 O O . GLN A 1 676 ? -11.074 23.382 -10.757 1.00 90.06 676 GLN A O 1
ATOM 5312 N N . LYS A 1 677 ? -11.873 23.727 -8.681 1.00 91.62 677 LYS A N 1
ATOM 5313 C CA . LYS A 1 677 ? -10.642 23.327 -7.994 1.00 91.62 677 LYS A CA 1
ATOM 5314 C C . LYS A 1 677 ? -10.299 21.863 -8.250 1.00 91.62 677 LYS A C 1
ATOM 5316 O O . LYS A 1 677 ? -11.179 21.003 -8.294 1.00 91.62 677 LYS A O 1
ATOM 5321 N N . MET A 1 678 ? -9.003 21.595 -8.366 1.00 90.19 678 MET A N 1
ATOM 5322 C CA . MET A 1 678 ? -8.451 20.236 -8.399 1.00 90.19 678 MET A CA 1
ATOM 5323 C C . MET A 1 678 ? -7.953 19.806 -7.021 1.00 90.19 678 MET A C 1
ATOM 5325 O O . MET A 1 678 ? -7.875 18.615 -6.726 1.00 90.19 678 MET A O 1
ATOM 5329 N N . VAL A 1 679 ? -7.612 20.784 -6.180 1.00 88.19 679 VAL A N 1
ATOM 5330 C CA . VAL A 1 679 ? -7.072 20.574 -4.841 1.00 88.19 679 VAL A CA 1
ATOM 5331 C C . VAL A 1 679 ? -7.757 21.530 -3.869 1.00 88.19 679 VAL A C 1
ATOM 5333 O O . VAL A 1 679 ? -7.990 22.700 -4.177 1.00 88.19 679 VAL A O 1
ATOM 5336 N N . ASP A 1 680 ? -8.072 21.042 -2.673 1.00 86.38 680 ASP A N 1
ATOM 5337 C CA . ASP A 1 680 ? -8.651 21.847 -1.603 1.00 86.38 680 ASP A CA 1
ATOM 5338 C C . ASP A 1 680 ? -7.950 21.572 -0.268 1.00 86.38 680 ASP A C 1
ATOM 5340 O O . ASP A 1 680 ? -7.351 20.513 -0.075 1.00 86.38 680 ASP A O 1
ATOM 5344 N N . ALA A 1 681 ? -8.008 22.535 0.647 1.00 85.81 681 ALA A N 1
ATOM 5345 C CA . ALA A 1 681 ? -7.437 22.414 1.979 1.00 85.81 681 ALA A CA 1
ATOM 5346 C C . ALA A 1 681 ? -8.347 23.067 3.018 1.00 85.81 681 ALA A C 1
ATOM 5348 O O . ALA A 1 681 ? -8.932 24.124 2.783 1.00 85.81 681 ALA A O 1
ATOM 5349 N N . GLU A 1 682 ? -8.405 22.458 4.197 1.00 79.81 682 GLU A N 1
ATOM 5350 C CA . GLU A 1 682 ? -9.157 22.956 5.342 1.00 79.81 682 GLU A CA 1
ATOM 5351 C C . GLU A 1 682 ? -8.324 22.794 6.618 1.00 79.81 682 GLU A C 1
ATOM 5353 O O . GLU A 1 682 ? -7.531 21.858 6.748 1.00 79.81 682 GLU A O 1
ATOM 5358 N N . SER A 1 683 ? -8.492 23.717 7.564 1.00 78.81 683 SER A N 1
ATOM 5359 C CA . SER A 1 683 ? -7.813 23.668 8.859 1.00 78.81 683 SER A CA 1
ATOM 5360 C C . SER A 1 683 ? -8.646 22.890 9.872 1.00 78.81 683 SER A C 1
ATOM 5362 O O . SER A 1 683 ? -9.791 23.243 10.144 1.00 78.81 683 SER A O 1
ATOM 5364 N N . LEU A 1 684 ? -8.041 21.879 10.496 1.00 82.75 684 LEU A N 1
ATOM 5365 C CA . LEU A 1 684 ? -8.673 21.062 11.531 1.00 82.75 684 LEU A CA 1
ATOM 5366 C C . LEU A 1 684 ? -8.009 21.291 12.891 1.00 82.75 684 LEU A C 1
ATOM 5368 O O . LEU A 1 684 ? -6.806 21.095 13.050 1.00 82.75 684 LEU A O 1
ATOM 5372 N N . ALA A 1 685 ? -8.808 21.641 13.900 1.00 85.81 685 ALA A N 1
ATOM 5373 C CA . ALA A 1 685 ? -8.359 21.628 15.287 1.00 85.81 685 ALA A CA 1
ATOM 5374 C C . ALA A 1 685 ? -8.366 20.189 15.828 1.00 85.81 685 ALA A C 1
ATOM 5376 O O . ALA A 1 685 ? -9.413 19.537 15.881 1.00 85.81 685 ALA A O 1
ATOM 5377 N N . LEU A 1 686 ? -7.200 19.695 16.244 1.00 89.25 686 LEU A N 1
ATOM 5378 C CA . LEU A 1 686 ? -7.074 18.377 16.861 1.00 89.25 686 LEU A CA 1
ATOM 5379 C C . LEU A 1 686 ? -7.330 18.465 18.376 1.00 89.25 686 LEU A C 1
ATOM 5381 O O . LEU A 1 686 ? -6.780 19.349 19.035 1.00 89.25 686 LEU A O 1
ATOM 5385 N N . PRO A 1 687 ? -8.112 17.540 18.966 1.00 92.62 687 PRO A N 1
ATOM 5386 C CA . PRO A 1 687 ? -8.359 17.505 20.409 1.00 92.62 687 PRO A CA 1
ATOM 5387 C C . PRO A 1 687 ? -7.204 16.863 21.205 1.00 92.62 687 PRO A C 1
ATOM 5389 O O . PRO A 1 687 ? -7.394 16.466 22.354 1.00 92.62 687 PRO A O 1
ATOM 5392 N N . TYR A 1 688 ? -6.028 16.710 20.591 1.00 92.44 688 TYR A N 1
ATOM 5393 C CA . TYR A 1 688 ? -4.852 16.033 21.134 1.00 92.44 688 TYR A CA 1
ATOM 5394 C C . TYR A 1 688 ? -3.570 16.502 20.428 1.00 92.44 688 TYR A C 1
ATOM 5396 O O . TYR A 1 688 ? -3.622 17.023 19.312 1.00 92.44 688 TYR A O 1
ATOM 5404 N N . ILE A 1 689 ? -2.417 16.252 21.052 1.00 86.50 689 ILE A N 1
ATOM 5405 C CA . ILE A 1 689 ? -1.101 16.355 20.408 1.00 86.50 689 ILE A CA 1
ATOM 5406 C C . ILE A 1 689 ? -0.870 15.132 19.513 1.00 86.50 689 ILE A C 1
ATOM 5408 O O . ILE A 1 689 ? -1.167 13.997 19.892 1.00 86.50 689 ILE A O 1
ATOM 5412 N N . TRP A 1 690 ? -0.318 15.372 18.328 1.00 84.44 690 TRP A N 1
ATOM 5413 C CA . TRP A 1 690 ? 0.098 14.353 17.370 1.00 84.44 690 TRP A CA 1
ATOM 5414 C C . TRP A 1 690 ? 1.451 14.743 16.780 1.00 84.44 690 TRP A C 1
ATOM 5416 O O . TRP A 1 690 ? 1.643 15.907 16.436 1.00 84.44 690 TRP A O 1
ATOM 5426 N N . ARG A 1 691 ? 2.367 13.776 16.668 1.00 79.00 691 ARG A N 1
ATOM 5427 C CA . ARG A 1 691 ? 3.685 13.964 16.055 1.00 79.00 691 ARG A CA 1
ATOM 5428 C C . ARG A 1 691 ? 3.728 13.357 14.658 1.00 79.00 691 ARG A C 1
ATOM 5430 O O . ARG A 1 691 ? 3.426 12.172 14.480 1.00 79.00 691 ARG A O 1
ATOM 5437 N N . TYR A 1 692 ? 4.116 14.185 13.691 1.00 70.19 692 TYR A N 1
ATOM 5438 C CA . TYR A 1 692 ? 4.331 13.809 12.294 1.00 70.19 692 TYR A CA 1
ATOM 5439 C C . TYR A 1 692 ? 5.713 13.155 12.127 1.00 70.19 692 TYR A C 1
ATOM 5441 O O . TYR A 1 692 ? 6.682 13.647 12.697 1.00 70.19 692 TYR A O 1
ATOM 5449 N N . GLY A 1 693 ? 5.846 12.114 11.296 1.00 54.34 693 GLY A N 1
ATOM 5450 C CA . GLY A 1 693 ? 7.147 11.834 10.663 1.00 54.34 693 GLY A CA 1
ATOM 5451 C C . GLY A 1 693 ? 7.931 10.573 11.044 1.00 54.34 693 GLY A C 1
ATOM 5452 O O . GLY A 1 693 ? 9.153 10.601 10.963 1.00 54.34 693 GLY A O 1
ATOM 5453 N N . ILE A 1 694 ? 7.291 9.447 11.357 1.00 52.22 694 ILE A N 1
ATOM 5454 C CA . ILE A 1 694 ? 7.923 8.119 11.204 1.00 52.22 694 ILE A CA 1
ATOM 5455 C C . ILE A 1 694 ? 6.913 7.237 10.465 1.00 52.22 694 ILE A C 1
ATOM 5457 O O . ILE A 1 694 ? 5.715 7.410 10.704 1.00 52.22 694 ILE A O 1
ATOM 5461 N N . GLU A 1 695 ? 7.368 6.381 9.533 1.00 52.12 695 GLU A N 1
ATOM 5462 C CA . GLU A 1 695 ? 6.513 5.438 8.791 1.00 52.12 695 GLU A CA 1
ATOM 5463 C C . GLU A 1 695 ? 5.424 4.894 9.712 1.00 52.12 695 GLU A C 1
ATOM 5465 O O . GLU A 1 695 ? 5.726 4.356 10.777 1.00 52.12 695 GLU A O 1
ATOM 5470 N N . LYS A 1 696 ? 4.156 5.081 9.321 1.00 58.78 696 LYS A N 1
ATOM 5471 C CA . LYS A 1 696 ? 3.019 4.541 10.063 1.00 58.78 696 LYS A CA 1
ATOM 5472 C C . LYS A 1 696 ? 3.276 3.038 10.213 1.00 58.78 696 LYS A C 1
ATOM 5474 O O . LYS A 1 696 ? 3.257 2.355 9.187 1.00 58.78 696 LYS A O 1
ATOM 5479 N N . PRO A 1 697 ? 3.480 2.497 11.430 1.00 60.47 697 PRO A N 1
ATOM 5480 C CA . PRO A 1 697 ? 3.464 1.058 11.587 1.00 60.47 697 PRO A CA 1
ATOM 5481 C C . PRO A 1 697 ? 2.037 0.630 11.228 1.00 60.47 697 PRO A C 1
ATOM 5483 O O . PRO A 1 697 ? 1.064 1.005 11.885 1.00 60.47 697 PRO A O 1
ATOM 5486 N N . ALA A 1 698 ? 1.908 -0.031 10.085 1.00 68.25 698 ALA A N 1
ATOM 5487 C CA . ALA A 1 698 ? 0.643 -0.366 9.452 1.00 68.25 698 ALA A CA 1
ATOM 5488 C C . ALA A 1 698 ? 0.662 -1.832 9.039 1.00 68.25 698 ALA A C 1
ATOM 5490 O O . ALA A 1 698 ? 1.720 -2.453 8.899 1.00 68.25 698 ALA A O 1
ATOM 5491 N N . LEU A 1 699 ? -0.526 -2.389 8.839 1.00 83.06 699 LEU A N 1
ATOM 5492 C CA . LEU A 1 699 ? -0.642 -3.730 8.297 1.00 83.06 699 LEU A CA 1
ATOM 5493 C C . LEU A 1 699 ? -0.267 -3.709 6.816 1.00 83.06 699 LEU A C 1
ATOM 5495 O O . LEU A 1 699 ? -0.917 -3.054 6.005 1.00 83.06 699 LEU A O 1
ATOM 5499 N N . THR A 1 700 ? 0.769 -4.457 6.457 1.00 83.81 700 THR A N 1
ATOM 5500 C CA . THR A 1 700 ? 1.181 -4.656 5.063 1.00 83.81 700 THR A CA 1
ATOM 5501 C C . THR A 1 700 ? 0.375 -5.781 4.420 1.00 83.81 700 THR A C 1
ATOM 5503 O O . THR A 1 700 ? -0.090 -6.686 5.119 1.00 83.81 700 THR A O 1
ATOM 5506 N N . GLU A 1 701 ? 0.258 -5.794 3.091 1.00 85.44 701 GLU A N 1
ATOM 5507 C CA . GLU A 1 701 ? -0.353 -6.926 2.375 1.00 85.44 701 GLU A CA 1
ATOM 5508 C C . GLU A 1 701 ? 0.360 -8.252 2.690 1.00 85.44 701 GLU A C 1
ATOM 5510 O O . GLU A 1 701 ? -0.296 -9.242 3.011 1.00 85.44 701 GLU A O 1
ATOM 5515 N N . THR A 1 702 ? 1.696 -8.244 2.784 1.00 85.50 702 THR A N 1
ATOM 5516 C CA . THR A 1 702 ? 2.505 -9.364 3.304 1.00 85.50 702 THR A CA 1
ATOM 5517 C C . THR A 1 702 ? 1.991 -9.892 4.646 1.00 85.50 702 THR A C 1
ATOM 5519 O O . THR A 1 702 ? 1.833 -11.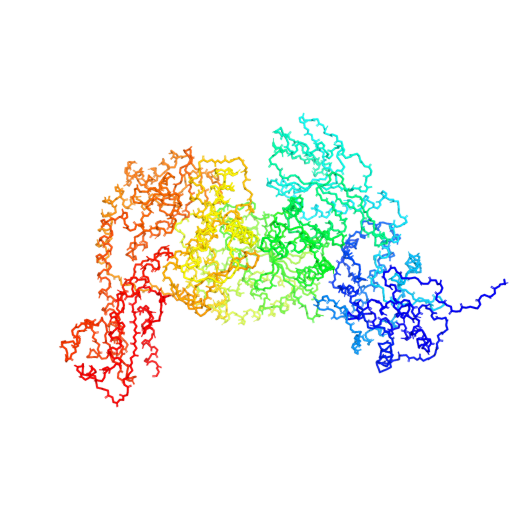100 4.831 1.00 85.50 702 THR A O 1
ATOM 5522 N N . SER A 1 703 ? 1.713 -8.999 5.601 1.00 89.19 703 SER A N 1
ATOM 5523 C CA . SER A 1 703 ? 1.223 -9.394 6.924 1.00 89.19 703 SER A CA 1
ATOM 5524 C C . SER A 1 703 ? -0.206 -9.949 6.886 1.00 89.19 703 SER A C 1
ATOM 5526 O O . SER A 1 703 ? -0.500 -10.913 7.597 1.00 89.19 703 SER A O 1
ATOM 5528 N N . LYS A 1 704 ? -1.075 -9.399 6.025 1.00 89.81 704 LYS A N 1
ATOM 5529 C CA . LYS A 1 704 ? -2.459 -9.861 5.835 1.00 89.81 704 LYS A CA 1
ATOM 5530 C C . LYS A 1 704 ? -2.498 -11.262 5.218 1.00 89.81 704 LYS A C 1
ATOM 5532 O O . LYS A 1 704 ? -3.185 -12.128 5.757 1.00 89.81 704 LYS A O 1
ATOM 5537 N N . VAL A 1 705 ? -1.711 -11.516 4.169 1.00 89.44 705 VAL A N 1
ATOM 5538 C CA . VAL A 1 705 ? -1.599 -12.843 3.531 1.00 89.44 705 VAL A CA 1
ATOM 5539 C C . VAL A 1 705 ? -1.024 -13.872 4.507 1.00 89.44 705 VAL A C 1
ATOM 5541 O O . VAL A 1 705 ? -1.581 -14.957 4.670 1.00 89.44 705 VAL A O 1
ATOM 5544 N N . ALA A 1 706 ? 0.025 -13.519 5.257 1.00 87.44 706 ALA A N 1
ATOM 5545 C CA . ALA A 1 706 ? 0.576 -14.399 6.289 1.00 87.44 706 ALA A CA 1
ATOM 5546 C C . ALA A 1 706 ? -0.449 -14.745 7.391 1.00 87.44 706 ALA A C 1
ATOM 5548 O O . ALA A 1 706 ? -0.438 -15.857 7.925 1.00 87.44 706 ALA A O 1
ATOM 5549 N N . ALA A 1 707 ? -1.344 -13.813 7.734 1.00 90.69 707 ALA A N 1
ATOM 5550 C CA . ALA A 1 707 ? -2.424 -14.065 8.682 1.00 90.69 707 ALA A CA 1
ATOM 5551 C C . ALA A 1 707 ? -3.500 -15.004 8.110 1.00 90.69 707 ALA A C 1
ATOM 5553 O O . ALA A 1 707 ? -3.954 -15.890 8.831 1.00 90.69 707 ALA A O 1
ATOM 5554 N N . LEU A 1 708 ? -3.866 -14.871 6.829 1.00 90.94 708 LEU A N 1
ATOM 5555 C CA . LEU A 1 708 ? -4.773 -15.810 6.151 1.00 90.94 708 LEU A CA 1
ATOM 5556 C C . LEU A 1 708 ? -4.194 -17.228 6.117 1.00 90.94 708 LEU A C 1
ATOM 5558 O O . LEU A 1 708 ? -4.896 -18.190 6.424 1.00 90.94 708 LEU A O 1
ATOM 5562 N N . LYS A 1 709 ? -2.892 -17.361 5.866 1.00 89.75 709 LYS A N 1
ATOM 5563 C CA . LYS A 1 709 ? -2.212 -18.658 5.927 1.00 89.75 709 LYS A CA 1
ATOM 5564 C C . LYS A 1 709 ? -2.213 -19.264 7.334 1.00 89.75 709 LYS A C 1
ATOM 5566 O O . LYS A 1 709 ? -2.423 -20.462 7.503 1.00 89.75 709 LYS A O 1
ATOM 5571 N N . ALA A 1 710 ? -2.061 -18.440 8.375 1.00 90.56 710 ALA A N 1
ATOM 5572 C CA . ALA A 1 710 ? -2.211 -18.902 9.756 1.00 90.56 710 ALA A CA 1
ATOM 5573 C C . ALA A 1 710 ? -3.637 -19.409 10.054 1.00 90.56 710 ALA A C 1
ATOM 5575 O O . ALA A 1 710 ? -3.793 -20.381 10.796 1.00 90.56 710 ALA A O 1
ATOM 5576 N N . VAL A 1 711 ? -4.667 -18.788 9.464 1.00 92.50 711 VAL A N 1
ATOM 5577 C CA . VAL A 1 711 ? -6.054 -19.284 9.523 1.00 92.50 711 VAL A CA 1
ATOM 5578 C C . VAL A 1 711 ? -6.166 -20.640 8.817 1.00 92.50 711 VAL A C 1
ATOM 5580 O O . VAL A 1 711 ? -6.746 -21.558 9.393 1.00 92.50 711 VAL A O 1
ATOM 5583 N N . ALA A 1 712 ? -5.570 -20.797 7.630 1.00 92.38 712 ALA A N 1
ATOM 5584 C CA . ALA A 1 712 ? -5.578 -22.060 6.891 1.00 92.38 712 ALA A CA 1
ATOM 5585 C C . ALA A 1 712 ? -4.947 -23.209 7.700 1.00 92.38 712 ALA A C 1
ATOM 5587 O O . ALA A 1 712 ? -5.555 -24.271 7.832 1.00 92.38 712 ALA A O 1
ATOM 5588 N N . TYR A 1 713 ? -3.798 -22.976 8.347 1.00 91.19 713 TYR A N 1
ATOM 5589 C CA . TYR A 1 713 ? -3.194 -23.966 9.251 1.00 91.19 713 TYR A CA 1
ATOM 5590 C C . TYR A 1 713 ? -4.094 -24.325 10.438 1.00 91.19 713 TYR A C 1
ATOM 5592 O O . TYR A 1 713 ? -4.179 -25.491 10.814 1.00 91.19 713 TYR A O 1
ATOM 5600 N N . ALA A 1 714 ? -4.808 -23.355 11.014 1.00 92.44 714 ALA A N 1
ATOM 5601 C CA . ALA A 1 714 ? -5.736 -23.623 12.111 1.00 92.44 714 ALA A CA 1
ATOM 5602 C C . ALA A 1 714 ? -6.969 -24.440 11.670 1.00 92.44 714 ALA A C 1
ATOM 5604 O O . ALA A 1 714 ? -7.511 -25.219 12.453 1.00 92.44 714 ALA A O 1
ATOM 5605 N N . ILE A 1 715 ? -7.426 -24.261 10.429 1.00 92.88 715 ILE A N 1
ATOM 5606 C CA . ILE A 1 715 ? -8.519 -25.037 9.818 1.00 92.88 715 ILE A CA 1
ATOM 5607 C C . ILE A 1 715 ? -8.089 -26.490 9.602 1.00 92.88 715 ILE A C 1
ATOM 5609 O O . ILE A 1 715 ? -8.852 -27.411 9.914 1.00 92.88 715 ILE A O 1
ATOM 5613 N N . ASP A 1 716 ? -6.865 -26.675 9.114 1.00 91.75 716 ASP A N 1
ATOM 5614 C CA . ASP A 1 716 ? -6.235 -27.975 8.901 1.00 91.75 716 ASP A CA 1
ATOM 5615 C C . ASP A 1 716 ? -6.009 -28.733 10.223 1.00 91.75 716 ASP A C 1
ATOM 5617 O O . ASP A 1 716 ? -6.439 -29.880 10.358 1.00 91.75 716 ASP A O 1
ATOM 5621 N N . ASP A 1 717 ? -5.480 -28.060 11.255 1.00 90.12 717 ASP A N 1
ATOM 5622 C CA . ASP A 1 717 ? -5.298 -28.625 12.606 1.00 90.12 717 ASP A CA 1
ATOM 5623 C C . ASP A 1 717 ? -6.604 -29.196 13.189 1.00 90.12 717 ASP A C 1
ATOM 5625 O O . ASP A 1 717 ? -6.625 -30.250 13.832 1.00 90.12 717 ASP A O 1
ATOM 5629 N N . GLU A 1 718 ? -7.725 -28.523 12.926 1.00 92.31 718 GLU A N 1
ATOM 5630 C CA . GLU A 1 718 ? -9.056 -28.922 13.389 1.00 92.31 718 GLU A CA 1
ATOM 5631 C C . GLU A 1 718 ? -9.781 -29.882 12.423 1.00 92.31 718 GLU A C 1
ATOM 5633 O O . GLU A 1 718 ? -10.931 -30.262 12.673 1.00 92.31 718 GLU A O 1
ATOM 5638 N N . ASN A 1 719 ? -9.121 -30.320 11.342 1.00 91.06 719 ASN A N 1
ATOM 5639 C CA . ASN A 1 719 ? -9.644 -31.248 10.332 1.00 91.06 719 ASN A CA 1
ATOM 5640 C C . ASN A 1 719 ? -11.005 -30.806 9.752 1.00 91.06 719 ASN A C 1
ATOM 5642 O O . ASN A 1 719 ? -11.935 -31.610 9.573 1.00 91.06 719 ASN A O 1
ATOM 5646 N N . VAL A 1 720 ? -11.160 -29.505 9.499 1.00 91.81 720 VAL A N 1
ATOM 5647 C CA . VAL A 1 720 ? -12.370 -28.945 8.886 1.00 91.81 720 VAL A CA 1
ATOM 5648 C C . VAL A 1 720 ? -12.423 -29.352 7.411 1.00 91.81 720 VAL A C 1
ATOM 5650 O O . VAL A 1 720 ? -11.456 -29.213 6.676 1.00 91.81 720 VAL A O 1
ATOM 5653 N N . LYS A 1 721 ? -13.573 -29.859 6.954 1.00 92.88 721 LYS A N 1
ATOM 5654 C CA . LYS A 1 721 ? -13.737 -30.288 5.556 1.00 92.88 721 LYS A CA 1
ATOM 5655 C C . LYS A 1 721 ? -13.908 -29.093 4.620 1.00 92.88 721 LYS A C 1
ATOM 5657 O O . LYS A 1 721 ? -14.575 -28.124 4.984 1.00 92.88 721 LYS A O 1
ATOM 5662 N N . SER A 1 722 ? -13.420 -29.220 3.390 1.00 94.19 722 SER A N 1
ATOM 5663 C CA . SER A 1 722 ? -13.728 -28.270 2.323 1.00 94.19 722 SER A CA 1
ATOM 5664 C C . SER A 1 722 ? -15.229 -28.248 1.999 1.00 94.19 722 SER A C 1
ATOM 5666 O O . SER A 1 722 ? -15.945 -29.244 2.164 1.00 94.19 722 SER A O 1
ATOM 5668 N N . GLY A 1 723 ? -15.722 -27.087 1.572 1.00 95.44 723 GLY A N 1
ATOM 5669 C CA . GLY A 1 723 ? -17.121 -26.859 1.219 1.00 95.44 723 GLY A CA 1
ATOM 5670 C C . GLY A 1 723 ? -17.667 -25.512 1.690 1.00 95.44 723 GLY A C 1
ATOM 5671 O O . GLY A 1 723 ? -16.986 -24.726 2.346 1.00 95.44 723 GLY A O 1
ATOM 5672 N N . ARG A 1 724 ? -18.936 -25.255 1.351 1.00 94.25 724 ARG A N 1
ATOM 5673 C CA . ARG A 1 724 ? -19.671 -24.042 1.737 1.00 94.25 724 ARG A CA 1
ATOM 5674 C C . ARG A 1 724 ? -20.556 -24.303 2.945 1.00 94.2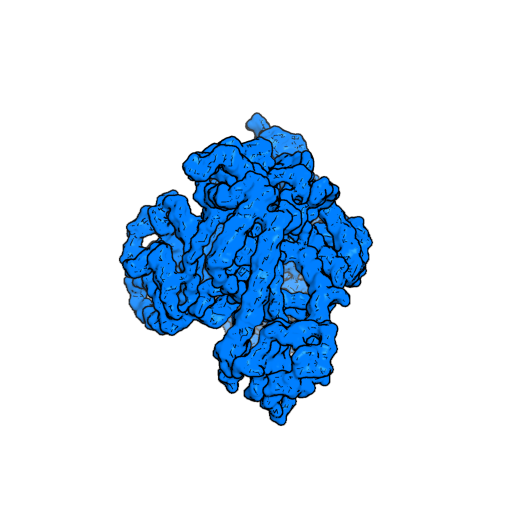5 724 ARG A C 1
ATOM 5676 O O . ARG A 1 724 ? -21.364 -25.233 2.942 1.00 94.25 724 ARG A O 1
ATOM 5683 N N . TYR A 1 725 ? -20.448 -23.437 3.939 1.00 92.25 725 TYR A N 1
ATOM 5684 C CA . TYR A 1 725 ? -21.193 -23.501 5.186 1.00 92.25 725 TYR A CA 1
ATOM 5685 C C . TYR A 1 725 ? -22.035 -22.235 5.358 1.00 92.25 725 TYR A C 1
ATOM 5687 O O . TYR A 1 725 ? -21.593 -21.133 5.042 1.00 92.25 725 TYR A O 1
ATOM 5695 N N . PHE A 1 726 ? -23.241 -22.384 5.909 1.00 88.75 726 PHE A N 1
ATOM 5696 C CA . PHE A 1 726 ? -24.173 -21.282 6.176 1.00 88.75 726 PHE A CA 1
ATOM 5697 C C . PHE A 1 726 ? -24.816 -21.438 7.560 1.00 88.75 726 PHE A C 1
ATOM 5699 O O . PHE A 1 726 ? -24.869 -22.547 8.103 1.00 88.75 726 PHE A O 1
ATOM 5706 N N . GLY A 1 727 ? -25.316 -20.335 8.126 1.00 85.62 727 GLY A N 1
ATOM 5707 C CA . GLY A 1 727 ? -26.034 -20.325 9.407 1.00 85.62 727 GLY A CA 1
ATOM 5708 C C . GLY A 1 727 ? -25.245 -20.978 10.549 1.00 85.62 727 GLY A C 1
ATOM 5709 O O . GLY A 1 727 ? -24.045 -20.740 10.704 1.00 85.62 727 GLY A O 1
ATOM 5710 N N . SER A 1 728 ? -25.902 -21.843 11.329 1.00 85.38 728 SER A N 1
ATOM 5711 C CA . SER A 1 728 ? -25.271 -22.523 12.470 1.00 85.38 728 SER A CA 1
ATOM 5712 C C . SER A 1 728 ? -24.076 -23.398 12.074 1.00 85.38 728 SER A C 1
ATOM 5714 O O . SER A 1 728 ? -23.107 -23.466 12.819 1.00 85.38 728 SER A O 1
ATOM 5716 N N . ALA A 1 729 ? -24.098 -24.023 10.891 1.00 88.62 729 ALA A N 1
ATOM 5717 C CA . ALA A 1 729 ? -22.984 -24.848 10.425 1.00 88.62 729 ALA A CA 1
ATOM 5718 C C . ALA A 1 729 ? -21.726 -24.005 10.152 1.00 88.62 729 ALA A C 1
ATOM 5720 O O . ALA A 1 729 ? -20.622 -24.431 10.479 1.00 88.62 729 ALA A O 1
ATOM 5721 N N . ALA A 1 730 ? -21.893 -22.799 9.598 1.00 89.94 730 ALA A N 1
ATOM 5722 C CA . ALA A 1 730 ? -20.792 -21.850 9.426 1.00 89.94 730 ALA A CA 1
ATOM 5723 C C . ALA A 1 730 ? -20.261 -21.355 10.776 1.00 89.94 730 ALA A C 1
ATOM 5725 O O . ALA A 1 730 ? -19.050 -21.297 10.974 1.00 89.94 730 ALA A O 1
ATOM 5726 N N . ASN A 1 731 ? -21.158 -21.062 11.723 1.00 90.06 731 ASN A N 1
ATOM 5727 C CA . ASN A 1 731 ? -20.773 -20.688 13.082 1.00 90.06 731 ASN A CA 1
ATOM 5728 C C . ASN A 1 731 ? -19.911 -21.775 13.748 1.00 90.06 731 ASN A C 1
ATOM 5730 O O . ASN A 1 731 ? -18.829 -21.471 14.247 1.00 90.06 731 ASN A O 1
ATOM 5734 N N . ASP A 1 732 ? -20.347 -23.037 13.691 1.00 88.19 732 ASP A N 1
ATOM 5735 C CA . ASP A 1 732 ? -19.629 -24.173 14.279 1.00 88.19 732 ASP A CA 1
ATOM 5736 C C . ASP A 1 732 ? -18.236 -24.362 13.661 1.00 88.19 732 ASP A C 1
ATOM 5738 O O . ASP A 1 732 ? -17.273 -24.636 14.378 1.00 88.19 732 ASP A O 1
ATOM 5742 N N . VAL A 1 733 ? -18.113 -24.209 12.336 1.00 90.94 733 VAL A N 1
ATOM 5743 C CA . VAL A 1 733 ? -16.822 -24.277 11.632 1.00 90.94 733 VAL A CA 1
ATOM 5744 C C . VAL A 1 733 ? -15.884 -23.171 12.106 1.00 90.94 733 VAL A C 1
ATOM 5746 O O . VAL A 1 733 ? -14.749 -23.461 12.484 1.00 90.94 733 VAL A O 1
ATOM 5749 N N . ILE A 1 734 ? -16.367 -21.927 12.157 1.00 91.25 734 ILE A N 1
ATOM 5750 C CA . ILE A 1 734 ? -15.550 -20.779 12.561 1.00 91.25 734 ILE A CA 1
ATOM 5751 C C . ILE A 1 734 ? -15.077 -20.908 14.007 1.00 91.25 734 ILE A C 1
ATOM 5753 O O . ILE A 1 734 ? -13.897 -20.715 14.298 1.00 91.25 734 ILE A O 1
ATOM 5757 N N . ARG A 1 735 ? -15.966 -21.308 14.922 1.00 89.38 735 ARG A N 1
ATOM 5758 C CA . ARG A 1 735 ? -15.620 -21.481 16.340 1.00 89.38 735 ARG A CA 1
ATOM 5759 C C . ARG A 1 735 ? -14.558 -22.554 16.577 1.00 89.38 735 ARG A C 1
ATOM 5761 O O . ARG A 1 735 ? -13.784 -22.413 17.524 1.00 89.38 735 ARG A O 1
ATOM 5768 N N . LYS A 1 736 ? -14.501 -23.600 15.744 1.00 88.06 736 LYS A N 1
ATOM 5769 C CA . LYS A 1 736 ? -13.466 -24.642 15.839 1.00 88.06 736 LYS A CA 1
ATOM 5770 C C . LYS A 1 736 ? -12.081 -24.080 15.541 1.00 88.06 736 LYS A C 1
ATOM 5772 O O . LYS A 1 736 ? -11.246 -24.049 16.443 1.00 88.06 736 LYS A O 1
ATOM 5777 N N . PHE A 1 737 ? -11.857 -23.568 14.329 1.00 90.62 737 PHE A N 1
ATOM 5778 C CA . PHE A 1 737 ? -10.526 -23.076 13.953 1.00 90.62 737 PHE A CA 1
ATOM 5779 C C . PHE A 1 737 ? -10.123 -21.826 14.744 1.00 90.62 737 PHE A C 1
ATOM 5781 O O . PHE A 1 737 ? -8.940 -21.619 15.003 1.00 90.62 737 PHE A O 1
ATOM 5788 N N . GLN A 1 738 ? -11.086 -21.011 15.200 1.00 90.31 738 GLN A N 1
ATOM 5789 C CA . GLN A 1 738 ? -10.811 -19.850 16.049 1.00 90.31 738 GLN A CA 1
ATOM 5790 C C . GLN A 1 738 ? -10.044 -20.243 17.320 1.00 90.31 738 GLN A C 1
ATOM 5792 O O . GLN A 1 738 ? -9.134 -19.528 17.739 1.00 90.31 738 GLN A O 1
ATOM 5797 N N . LYS A 1 739 ? -10.391 -21.377 17.939 1.00 87.06 739 LYS A N 1
ATOM 5798 C CA . LYS A 1 739 ? -9.729 -21.852 19.158 1.00 87.06 739 LYS A CA 1
ATOM 5799 C C . LYS A 1 739 ? -8.272 -22.243 18.894 1.00 87.06 739 LYS A C 1
ATOM 5801 O O . LYS A 1 739 ? -7.389 -21.854 19.666 1.00 87.06 739 LYS A O 1
ATOM 5806 N N . ALA A 1 740 ? -8.025 -22.981 17.812 1.00 89.00 740 ALA A N 1
ATOM 5807 C CA . ALA A 1 740 ? -6.679 -23.355 17.383 1.00 89.00 740 ALA A CA 1
ATOM 5808 C C . ALA A 1 740 ? -5.840 -22.108 17.064 1.00 89.00 740 ALA A C 1
ATOM 5810 O O . ALA A 1 740 ? -4.752 -21.932 17.613 1.00 89.00 740 ALA A O 1
ATOM 5811 N N . LEU A 1 741 ? -6.394 -21.176 16.282 1.00 91.69 741 LEU A N 1
ATOM 5812 C CA . LEU A 1 741 ? -5.725 -19.928 15.926 1.00 91.69 741 LEU A CA 1
ATOM 5813 C C . LEU A 1 741 ? -5.424 -19.050 17.151 1.00 91.69 741 LEU A C 1
ATOM 5815 O O . LEU A 1 741 ? -4.333 -18.494 17.235 1.00 91.69 741 LEU A O 1
ATOM 5819 N N . SER A 1 742 ? -6.344 -18.958 18.120 1.00 91.44 742 SER A N 1
ATOM 5820 C CA . SER A 1 742 ? -6.134 -18.204 19.369 1.00 91.44 742 SER A CA 1
ATOM 5821 C C . SER A 1 742 ? -4.960 -18.771 20.159 1.00 91.44 742 SER A C 1
ATOM 5823 O O . SER A 1 742 ? -4.099 -18.023 20.609 1.00 91.44 742 SER A O 1
ATOM 5825 N N . THR A 1 743 ? -4.881 -20.100 20.261 1.00 89.38 743 THR A N 1
ATOM 5826 C CA . THR A 1 743 ? -3.780 -20.785 20.953 1.00 89.38 743 THR A CA 1
ATOM 5827 C C . THR A 1 743 ? -2.445 -20.505 20.258 1.00 89.38 743 THR A C 1
ATOM 5829 O O . THR A 1 743 ? -1.457 -20.165 20.907 1.00 89.38 743 THR A O 1
ATOM 5832 N N . THR A 1 744 ? -2.411 -20.587 18.925 1.00 89.44 744 THR A N 1
ATOM 5833 C CA . THR A 1 744 ? -1.219 -20.268 18.125 1.00 89.44 744 THR A CA 1
ATOM 5834 C C . THR A 1 744 ? -0.803 -18.805 18.272 1.00 89.44 744 THR A C 1
ATOM 5836 O O . THR A 1 744 ? 0.387 -18.516 18.408 1.00 89.44 744 THR A O 1
ATOM 5839 N N . PHE A 1 745 ? -1.762 -17.879 18.280 1.00 93.75 745 PHE A N 1
ATOM 5840 C CA . PHE A 1 745 ? -1.509 -16.454 18.463 1.00 93.75 745 PHE A CA 1
ATOM 5841 C C . PHE A 1 745 ? -0.918 -16.150 19.845 1.00 93.75 745 PHE A C 1
ATOM 5843 O O . PHE A 1 745 ? 0.141 -15.529 19.928 1.00 93.75 745 PHE A O 1
ATOM 5850 N N . GLU A 1 746 ? -1.533 -16.656 20.918 1.00 93.50 746 GLU A N 1
ATOM 5851 C CA . GLU A 1 746 ? -1.033 -16.506 22.290 1.00 93.50 746 GLU A CA 1
ATOM 5852 C C . GLU A 1 746 ? 0.379 -17.095 22.437 1.00 93.50 746 GLU A C 1
ATOM 5854 O O . GLU A 1 746 ? 1.279 -16.427 22.945 1.00 93.50 746 GLU A O 1
ATOM 5859 N N . ASN A 1 747 ? 0.619 -18.296 21.898 1.00 91.31 747 ASN A N 1
ATOM 5860 C CA . ASN A 1 747 ? 1.941 -18.929 21.906 1.00 91.31 747 ASN A CA 1
ATOM 5861 C C . ASN A 1 747 ? 3.013 -18.107 21.185 1.00 91.31 747 ASN A C 1
ATOM 5863 O O . ASN A 1 747 ? 4.169 -18.129 21.604 1.00 91.31 747 ASN A O 1
ATOM 5867 N N . ARG A 1 748 ? 2.659 -17.385 20.114 1.00 91.19 748 ARG A N 1
ATOM 5868 C CA . ARG A 1 748 ? 3.587 -16.470 19.435 1.00 91.19 748 ARG A CA 1
ATOM 5869 C C . ARG A 1 748 ? 3.856 -15.225 20.275 1.00 91.19 748 ARG A C 1
ATOM 5871 O O . ARG A 1 748 ? 5.016 -14.873 20.449 1.00 91.19 748 ARG A O 1
ATOM 5878 N N . LEU A 1 749 ? 2.826 -14.599 20.848 1.00 94.44 749 LEU A N 1
ATOM 5879 C CA . LEU A 1 749 ? 2.989 -13.424 21.717 1.00 94.44 749 LEU A CA 1
ATOM 5880 C C . LEU A 1 749 ? 3.899 -13.707 22.923 1.00 94.44 749 LEU A C 1
ATOM 5882 O O . LEU A 1 749 ? 4.715 -12.863 23.289 1.00 94.44 749 LEU A O 1
ATOM 5886 N N . MET A 1 750 ? 3.805 -14.904 23.511 1.00 93.69 750 MET A N 1
ATOM 5887 C CA . MET A 1 750 ? 4.631 -15.308 24.656 1.00 93.69 750 MET A CA 1
ATOM 5888 C C . MET A 1 750 ? 6.131 -15.428 24.336 1.00 93.69 750 MET A C 1
ATOM 5890 O O . MET A 1 750 ? 6.931 -15.507 25.262 1.00 93.69 750 MET A O 1
ATOM 5894 N N . GLN A 1 751 ? 6.546 -15.431 23.065 1.00 90.69 751 GLN A N 1
ATOM 5895 C CA . GLN A 1 751 ? 7.966 -15.515 22.685 1.00 90.69 751 GLN A CA 1
ATOM 5896 C C . GLN A 1 751 ? 8.699 -14.176 22.827 1.00 90.69 751 GLN A C 1
ATOM 5898 O O . GLN A 1 751 ? 9.927 -14.152 22.948 1.00 90.69 751 GLN A O 1
ATOM 5903 N N . PHE A 1 752 ? 7.958 -13.070 22.830 1.00 90.75 752 PHE A N 1
ATOM 5904 C CA . PHE A 1 752 ? 8.508 -11.723 22.742 1.00 90.75 752 PHE A CA 1
ATOM 5905 C C . PHE A 1 752 ? 8.473 -10.977 24.077 1.00 90.75 752 PHE A C 1
ATOM 5907 O O . PHE A 1 752 ? 7.696 -11.312 24.975 1.00 90.75 752 PHE A O 1
ATOM 5914 N N . ASP A 1 753 ? 9.298 -9.934 24.177 1.00 90.69 753 ASP A N 1
ATOM 5915 C CA . ASP A 1 753 ? 9.269 -8.985 25.284 1.00 90.69 753 ASP A CA 1
ATOM 5916 C C . ASP A 1 753 ? 7.933 -8.232 25.308 1.00 90.69 753 ASP A C 1
ATOM 5918 O O . ASP A 1 753 ? 7.523 -7.581 24.343 1.00 90.69 753 ASP A O 1
ATOM 5922 N N . ARG A 1 754 ? 7.249 -8.319 26.450 1.00 91.88 754 ARG A N 1
ATOM 5923 C CA . ARG A 1 754 ? 5.922 -7.731 26.648 1.00 91.88 754 ARG A CA 1
ATOM 5924 C C . ARG A 1 754 ? 5.928 -6.211 26.514 1.00 91.88 754 ARG A C 1
ATOM 5926 O O . ARG A 1 754 ? 4.983 -5.658 25.957 1.00 91.88 754 ARG A O 1
ATOM 5933 N N . LYS A 1 755 ? 6.944 -5.529 27.057 1.00 90.69 755 LYS A N 1
ATOM 5934 C CA . LYS A 1 755 ? 6.969 -4.060 27.144 1.00 90.69 755 LYS A CA 1
ATOM 5935 C C . LYS A 1 755 ? 7.204 -3.448 25.775 1.00 90.69 755 LYS A C 1
ATOM 5937 O O . LYS A 1 755 ? 6.550 -2.469 25.422 1.00 90.69 755 LYS A O 1
ATOM 5942 N N . ASP A 1 756 ? 8.121 -4.033 25.016 1.00 89.56 756 ASP A N 1
ATOM 5943 C CA . ASP A 1 756 ? 8.395 -3.658 23.635 1.00 89.56 756 ASP A CA 1
ATOM 5944 C C . ASP A 1 756 ? 7.166 -3.873 22.738 1.00 89.56 756 ASP A C 1
ATOM 5946 O O . ASP A 1 756 ? 6.701 -2.924 22.100 1.00 89.56 756 ASP A O 1
ATOM 5950 N N . LEU A 1 757 ? 6.568 -5.074 22.767 1.00 92.19 757 LEU A N 1
ATOM 5951 C CA . LEU A 1 757 ? 5.355 -5.363 21.993 1.00 92.19 757 LEU A CA 1
ATOM 5952 C C . LEU A 1 757 ? 4.197 -4.433 22.351 1.00 92.19 757 LEU A C 1
ATOM 5954 O O . LEU A 1 757 ? 3.502 -3.946 21.458 1.00 92.19 757 LEU A O 1
ATOM 5958 N N . LEU A 1 758 ? 3.998 -4.164 23.644 1.00 93.88 758 LEU A N 1
ATOM 5959 C CA . LEU A 1 758 ? 2.944 -3.273 24.109 1.00 93.88 758 LEU A CA 1
ATOM 5960 C C . LEU A 1 758 ? 3.073 -1.886 23.472 1.00 93.88 758 LEU A C 1
ATOM 5962 O O . LEU A 1 758 ? 2.098 -1.369 22.930 1.00 93.88 758 LEU A O 1
ATOM 5966 N N . LYS A 1 759 ? 4.274 -1.300 23.509 1.00 91.75 759 LYS A N 1
ATOM 5967 C CA . LYS A 1 759 ? 4.546 0.026 22.936 1.00 91.75 759 LYS A CA 1
ATOM 5968 C C . LYS A 1 759 ? 4.264 0.047 21.435 1.00 91.75 759 LYS A C 1
ATOM 5970 O O . LYS A 1 759 ? 3.581 0.951 20.964 1.00 91.75 759 LYS A O 1
ATOM 5975 N N . LYS A 1 760 ? 4.709 -0.977 20.702 1.00 91.31 760 LYS A N 1
ATOM 5976 C CA . LYS A 1 760 ? 4.528 -1.082 19.244 1.00 91.31 760 LYS A CA 1
ATOM 5977 C C . LYS A 1 760 ? 3.066 -1.275 18.837 1.00 91.31 760 LYS A C 1
ATOM 5979 O O . LYS A 1 760 ? 2.585 -0.574 17.950 1.00 91.31 760 LYS A O 1
ATOM 5984 N N . PHE A 1 761 ? 2.318 -2.152 19.512 1.00 93.94 761 PHE A N 1
ATOM 5985 C CA . PHE A 1 761 ? 0.880 -2.300 19.257 1.00 93.94 761 PHE A CA 1
ATOM 5986 C C . PHE A 1 761 ? 0.098 -1.027 19.595 1.00 93.94 761 PHE A C 1
ATOM 5988 O O . PHE A 1 761 ? -0.826 -0.659 18.865 1.00 93.94 761 PHE A O 1
ATOM 5995 N N . TYR A 1 762 ? 0.463 -0.336 20.680 1.00 93.69 762 TYR A N 1
ATOM 5996 C CA . TYR A 1 762 ? -0.192 0.916 21.049 1.00 93.69 762 TYR A CA 1
ATOM 5997 C C . TYR A 1 762 ? 0.140 2.039 20.047 1.00 93.69 762 TYR A C 1
ATOM 5999 O O . TYR A 1 762 ? -0.726 2.849 19.725 1.00 93.69 762 TYR A O 1
ATOM 6007 N N . ASP A 1 763 ? 1.338 2.053 19.464 1.00 91.44 763 ASP A N 1
ATOM 6008 C CA . ASP A 1 763 ? 1.687 3.023 18.421 1.00 91.44 763 ASP A CA 1
ATOM 6009 C C . ASP A 1 763 ? 0.861 2.813 17.140 1.00 91.44 763 ASP A C 1
ATOM 6011 O O . ASP A 1 763 ? 0.298 3.774 16.608 1.00 91.44 763 ASP A O 1
ATOM 6015 N N . ILE A 1 764 ? 0.672 1.560 16.699 1.00 92.50 764 ILE A N 1
ATOM 6016 C CA . ILE A 1 764 ? -0.240 1.222 15.584 1.00 92.50 764 ILE A CA 1
ATOM 6017 C C . ILE A 1 764 ? -1.654 1.728 15.885 1.00 92.50 764 ILE A C 1
ATOM 6019 O O . ILE A 1 764 ? -2.287 2.378 15.046 1.00 92.50 764 ILE A O 1
ATOM 6023 N N . LEU A 1 765 ? -2.149 1.469 17.100 1.00 94.25 765 LEU A N 1
ATOM 6024 C CA . LEU A 1 765 ? -3.462 1.926 17.544 1.00 94.25 765 LEU A CA 1
ATOM 6025 C C . LEU A 1 765 ? -3.578 3.458 17.503 1.00 94.25 765 LEU A C 1
ATOM 6027 O O . LEU A 1 765 ? -4.569 3.981 16.988 1.00 94.25 765 LEU A O 1
ATOM 6031 N N . ALA A 1 766 ? -2.592 4.180 18.029 1.00 92.81 766 ALA A N 1
ATOM 6032 C CA . ALA A 1 766 ? -2.591 5.637 18.102 1.00 92.81 766 ALA A CA 1
ATOM 6033 C C . ALA A 1 766 ? -2.602 6.279 16.703 1.00 92.81 766 ALA A C 1
ATOM 6035 O O . ALA A 1 766 ? -3.476 7.097 16.404 1.00 92.81 766 ALA A O 1
ATOM 6036 N N . ASN A 1 767 ? -1.697 5.849 15.818 1.00 91.31 767 ASN A N 1
ATOM 6037 C CA . ASN A 1 767 ? -1.587 6.375 14.455 1.00 91.31 767 ASN A CA 1
ATOM 6038 C C . ASN A 1 767 ? -2.828 6.054 13.602 1.00 91.31 767 ASN A C 1
ATOM 6040 O O . ASN A 1 767 ? -3.345 6.916 12.882 1.00 91.31 767 ASN A O 1
ATOM 6044 N N . SER A 1 768 ? -3.366 4.838 13.725 1.00 92.75 768 SER A N 1
ATOM 6045 C CA . SER A 1 768 ? -4.601 4.448 13.030 1.00 92.75 768 SER A CA 1
ATOM 6046 C C . SER A 1 768 ? -5.810 5.227 13.559 1.00 92.75 768 SER A C 1
ATOM 6048 O O . SER A 1 768 ? -6.662 5.649 12.780 1.00 92.75 768 SER A O 1
ATOM 6050 N N . SER A 1 769 ? -5.857 5.509 14.867 1.00 94.25 769 SER A N 1
ATOM 6051 C CA . SER A 1 769 ? -6.912 6.329 15.482 1.00 94.25 769 SER A CA 1
ATOM 6052 C C . SER A 1 769 ? -6.891 7.777 14.992 1.00 94.25 769 SER A C 1
ATOM 6054 O O . SER A 1 769 ? -7.949 8.327 14.687 1.00 94.25 769 SER A O 1
ATOM 6056 N N . HIS A 1 770 ? -5.703 8.375 14.855 1.00 92.69 770 HIS A N 1
ATOM 6057 C CA . HIS A 1 770 ? -5.547 9.696 14.244 1.00 92.69 770 HIS A CA 1
ATOM 6058 C C . HIS A 1 770 ? -6.037 9.704 12.793 1.00 92.69 770 HIS A C 1
ATOM 6060 O O . HIS A 1 770 ? -6.869 10.535 12.430 1.00 92.69 770 HIS A O 1
ATOM 6066 N N . THR A 1 771 ? -5.578 8.740 11.988 1.00 91.06 771 THR A N 1
ATOM 6067 C CA . THR A 1 771 ? -5.950 8.633 10.567 1.00 91.06 771 THR A CA 1
ATOM 6068 C C . THR A 1 771 ? -7.464 8.481 10.403 1.00 91.06 771 THR A C 1
ATOM 6070 O O . THR A 1 771 ? -8.082 9.183 9.603 1.00 91.06 771 THR A O 1
ATOM 6073 N N . PHE A 1 772 ? -8.093 7.625 11.215 1.00 93.19 772 PHE A N 1
ATOM 6074 C CA . PHE A 1 772 ? -9.545 7.450 11.229 1.00 93.19 772 PHE A CA 1
ATOM 6075 C C . PHE A 1 772 ? -10.290 8.740 11.594 1.00 93.19 772 PHE A C 1
ATOM 6077 O O . PHE A 1 772 ? -11.295 9.061 10.956 1.00 93.19 772 PHE A O 1
ATOM 6084 N N . TYR A 1 773 ? -9.822 9.480 12.605 1.00 93.06 773 TYR A N 1
ATOM 6085 C CA . TYR A 1 773 ? -10.437 10.744 13.016 1.00 93.06 773 TYR A CA 1
ATOM 6086 C C . TYR A 1 773 ? -10.359 11.789 11.900 1.00 93.06 773 TYR A C 1
ATOM 6088 O O . TYR A 1 773 ? -11.393 12.310 11.483 1.00 93.06 773 TYR A O 1
ATOM 6096 N N . VAL A 1 774 ? -9.160 12.024 11.358 1.00 90.31 774 VAL A N 1
ATOM 6097 C CA . VAL A 1 774 ? -8.931 12.998 10.282 1.00 90.31 774 VAL A CA 1
ATOM 6098 C C . VAL A 1 774 ? -9.758 12.652 9.045 1.00 90.31 774 VAL A C 1
ATOM 6100 O O . VAL A 1 774 ? -10.483 13.505 8.544 1.00 90.31 774 VAL A O 1
ATOM 6103 N N . ASN A 1 775 ? -9.738 11.398 8.586 1.00 91.44 775 ASN A N 1
ATOM 6104 C CA . ASN A 1 775 ? -10.508 10.993 7.407 1.00 91.44 775 ASN A CA 1
ATOM 6105 C C . ASN A 1 775 ? -12.025 10.980 7.647 1.00 91.44 775 ASN A C 1
ATOM 6107 O O . ASN A 1 775 ? -12.786 11.171 6.705 1.00 91.44 775 ASN A O 1
ATOM 6111 N N . THR A 1 776 ? -12.487 10.812 8.891 1.00 88.94 776 THR A N 1
ATOM 6112 C CA . THR A 1 776 ? -13.911 10.999 9.217 1.00 88.94 776 THR A CA 1
ATOM 6113 C C . THR A 1 776 ? -14.327 12.457 9.060 1.00 88.94 776 THR A C 1
ATOM 6115 O O . THR A 1 776 ? -15.406 12.704 8.541 1.00 88.94 776 THR A O 1
ATOM 6118 N N . VAL A 1 777 ? -13.487 13.407 9.485 1.00 87.00 777 VAL A N 1
ATOM 6119 C CA . VAL A 1 777 ? -13.777 14.840 9.329 1.00 87.00 777 VAL A CA 1
ATOM 6120 C C . VAL A 1 777 ? -13.692 15.259 7.862 1.00 87.00 777 VAL A C 1
ATOM 6122 O O . VAL A 1 777 ? -14.599 15.914 7.371 1.00 87.00 777 VAL A O 1
ATOM 6125 N N . ARG A 1 778 ? -12.654 14.816 7.139 1.00 86.62 778 ARG A N 1
ATOM 6126 C CA . ARG A 1 778 ? -12.468 15.133 5.712 1.00 86.62 778 ARG A CA 1
ATOM 6127 C C . ARG A 1 778 ? -13.623 14.650 4.832 1.00 86.62 778 ARG A C 1
ATOM 6129 O O . ARG A 1 778 ? -13.856 15.212 3.763 1.00 86.62 778 ARG A O 1
ATOM 6136 N N . TYR A 1 779 ? -14.324 13.591 5.237 1.00 85.25 779 TYR A N 1
ATOM 6137 C CA . TYR A 1 779 ? -15.462 13.071 4.488 1.00 85.25 779 TYR A CA 1
ATOM 6138 C C . TYR A 1 779 ? -16.663 14.021 4.618 1.00 85.25 779 TYR A C 1
ATOM 6140 O O . TYR A 1 779 ? -17.424 13.951 5.574 1.00 85.25 779 TYR A O 1
ATOM 6148 N N . GLY A 1 780 ? -16.822 14.909 3.639 1.00 76.38 780 GLY A N 1
ATOM 6149 C CA . GLY A 1 780 ? -17.860 15.939 3.575 1.00 76.38 780 GLY A CA 1
ATOM 6150 C C . GLY A 1 780 ? -17.323 17.369 3.706 1.00 76.38 780 GLY A C 1
ATOM 6151 O O . GLY A 1 780 ? -18.091 18.308 3.534 1.00 76.38 780 GLY A O 1
ATOM 6152 N N . SER A 1 781 ? -16.020 17.543 3.958 1.00 82.69 781 SER A N 1
ATOM 6153 C CA . SER A 1 781 ? -15.363 18.858 4.075 1.00 82.69 781 SER A CA 1
ATOM 6154 C C . SER A 1 781 ? -15.228 19.615 2.751 1.00 82.69 781 SER A C 1
ATOM 6156 O O . SER A 1 781 ? -15.090 20.836 2.738 1.00 82.69 781 SER A O 1
ATOM 6158 N N . PHE A 1 782 ? -15.232 18.908 1.620 1.00 81.50 782 PHE A N 1
ATOM 6159 C CA . PHE A 1 782 ? -14.888 19.485 0.320 1.00 81.50 782 PHE A CA 1
ATOM 6160 C C . PHE A 1 782 ? -16.151 19.706 -0.512 1.00 81.50 782 PHE A C 1
ATOM 6162 O O . PHE A 1 782 ? -16.923 18.776 -0.736 1.00 81.50 782 PHE A O 1
ATOM 6169 N N . SER A 1 783 ? -16.366 20.938 -0.974 1.00 70.31 783 SER A N 1
ATOM 6170 C CA . SER A 1 783 ? -17.598 21.330 -1.684 1.00 70.31 783 SER A CA 1
ATOM 6171 C C . SER A 1 783 ? -17.367 21.995 -3.044 1.00 70.31 783 SER A C 1
ATOM 6173 O O . SER A 1 783 ? -18.331 22.260 -3.755 1.00 70.31 783 SER A O 1
ATOM 6175 N N . ASN A 1 784 ? -16.107 22.246 -3.420 1.00 82.75 784 ASN A N 1
ATOM 6176 C CA . ASN A 1 784 ? -15.739 23.035 -4.604 1.00 82.75 784 ASN A CA 1
ATOM 6177 C C . ASN A 1 784 ? -14.760 22.318 -5.553 1.00 82.75 784 ASN A C 1
ATOM 6179 O O . ASN A 1 784 ? -14.106 22.965 -6.377 1.00 82.75 784 ASN A O 1
ATOM 6183 N N . LEU A 1 785 ? -14.633 20.997 -5.424 1.00 88.69 785 LEU A N 1
ATOM 6184 C CA . LEU A 1 785 ? -13.814 20.180 -6.319 1.00 88.69 785 LEU A CA 1
ATOM 6185 C C . LEU A 1 785 ? -14.551 19.910 -7.637 1.00 88.69 785 LEU A C 1
ATOM 6187 O O . LEU A 1 785 ? -15.777 19.931 -7.696 1.00 88.69 785 LEU A O 1
ATOM 6191 N N . GLN A 1 786 ? -13.797 19.636 -8.698 1.00 89.38 786 GLN A N 1
ATOM 6192 C CA . GLN A 1 786 ? -14.355 19.091 -9.934 1.00 89.38 786 GLN A CA 1
ATOM 6193 C C . GLN A 1 786 ? -14.980 17.704 -9.685 1.00 89.38 786 GLN A C 1
ATOM 6195 O O . GLN A 1 786 ? -14.371 16.877 -9.011 1.00 89.38 786 GLN A O 1
ATOM 6200 N N . ASP A 1 787 ? -16.141 17.409 -10.286 1.00 86.94 787 ASP A N 1
ATOM 6201 C CA . ASP A 1 787 ? -16.945 16.196 -10.026 1.00 86.94 787 ASP A CA 1
ATOM 6202 C C . ASP A 1 787 ? -16.159 14.865 -10.030 1.00 86.94 787 ASP A C 1
ATOM 6204 O O . ASP A 1 787 ? -16.431 13.966 -9.230 1.00 86.94 787 ASP A O 1
ATOM 6208 N N . GLU A 1 788 ? -15.221 14.689 -10.965 1.00 87.06 788 GLU A N 1
ATOM 6209 C CA . GLU A 1 788 ? -14.406 13.467 -11.066 1.00 87.06 788 GLU A CA 1
ATOM 6210 C C . GLU A 1 788 ? -13.373 13.372 -9.935 1.00 87.06 788 GLU A C 1
ATOM 6212 O O . GLU A 1 788 ? -13.214 12.308 -9.332 1.00 87.06 788 GLU A O 1
ATOM 6217 N N . GLU A 1 789 ? -12.728 14.491 -9.596 1.00 87.62 789 GLU A N 1
ATOM 6218 C CA . GLU A 1 789 ? -11.789 14.575 -8.475 1.00 87.62 789 GLU A CA 1
ATOM 6219 C C . GLU A 1 789 ? -12.509 14.437 -7.134 1.00 87.62 789 GLU A C 1
ATOM 6221 O O . GLU A 1 789 ? -12.022 13.731 -6.257 1.00 87.62 789 GLU A O 1
ATOM 6226 N N . GLU A 1 790 ? -13.696 15.024 -6.981 1.00 87.75 790 GLU A N 1
ATOM 6227 C CA . GLU A 1 790 ? -14.521 14.880 -5.781 1.00 87.75 790 GLU A CA 1
ATOM 6228 C C . GLU A 1 790 ? -14.846 13.403 -5.511 1.00 87.75 790 GLU A C 1
ATOM 6230 O O . GLU A 1 790 ? -14.619 12.893 -4.410 1.00 87.75 790 GLU A O 1
ATOM 6235 N N . LYS A 1 791 ? -15.317 12.677 -6.536 1.00 87.06 791 LYS A N 1
ATOM 6236 C CA . LYS A 1 791 ? -15.603 11.236 -6.430 1.00 87.06 791 LYS A CA 1
ATOM 6237 C C . LYS A 1 791 ? -14.362 10.438 -6.051 1.00 87.06 791 LYS A C 1
ATOM 6239 O O . LYS A 1 791 ? -14.454 9.565 -5.187 1.00 87.06 791 LYS A O 1
ATOM 6244 N N . ARG A 1 792 ? -13.219 10.735 -6.680 1.00 87.50 792 ARG A N 1
ATOM 6245 C CA . ARG A 1 792 ? -11.939 10.079 -6.387 1.00 87.50 792 ARG A CA 1
ATOM 6246 C C . ARG A 1 792 ? -11.526 10.324 -4.937 1.00 87.50 792 ARG A C 1
ATOM 6248 O O . ARG A 1 792 ? -11.325 9.369 -4.196 1.00 87.50 792 ARG A O 1
ATOM 6255 N N . VAL A 1 793 ? -11.477 11.587 -4.512 1.00 87.50 793 VAL A N 1
ATOM 6256 C CA . VAL A 1 793 ? -11.085 11.995 -3.156 1.00 87.50 793 VAL A CA 1
ATOM 6257 C C . VAL A 1 793 ? -11.975 11.333 -2.107 1.00 87.50 793 VAL A C 1
ATOM 6259 O O . VAL A 1 793 ? -11.458 10.767 -1.144 1.00 87.50 793 VAL A O 1
ATOM 6262 N N . TYR A 1 794 ? -13.297 11.315 -2.300 1.00 87.75 794 TYR A N 1
ATOM 6263 C CA . TYR A 1 794 ? -14.198 10.651 -1.359 1.00 87.75 794 TYR A CA 1
ATOM 6264 C C . TYR A 1 794 ? -14.048 9.133 -1.324 1.00 87.75 794 TYR A C 1
ATOM 6266 O O . TYR A 1 794 ? -14.145 8.558 -0.239 1.00 87.75 794 TYR A O 1
ATOM 6274 N N . ALA A 1 795 ? -13.795 8.482 -2.460 1.00 87.94 795 ALA A N 1
ATOM 6275 C CA . ALA A 1 795 ? -13.507 7.052 -2.488 1.00 87.94 795 ALA A CA 1
ATOM 6276 C C . ALA A 1 795 ? -12.210 6.737 -1.722 1.00 87.94 795 ALA A C 1
ATOM 6278 O O . ALA A 1 795 ? -12.220 5.888 -0.832 1.00 87.94 795 ALA A O 1
ATOM 6279 N N . THR A 1 796 ? -11.129 7.482 -1.974 1.00 88.56 796 THR A N 1
ATOM 6280 C CA . THR A 1 796 ? -9.842 7.297 -1.286 1.00 88.56 796 THR A CA 1
ATOM 6281 C C . THR A 1 796 ? -9.957 7.548 0.221 1.00 88.56 796 THR A C 1
ATOM 6283 O O . THR A 1 796 ? -9.482 6.740 1.019 1.00 88.56 796 THR A O 1
ATOM 6286 N N . ILE A 1 797 ? -10.631 8.628 0.642 1.00 90.12 797 ILE A N 1
ATOM 6287 C CA . ILE A 1 797 ? -10.867 8.925 2.068 1.00 90.12 797 ILE A CA 1
ATOM 6288 C C . ILE A 1 797 ? -11.673 7.802 2.728 1.00 90.12 797 ILE A C 1
ATOM 6290 O O . ILE A 1 797 ? -11.376 7.423 3.863 1.00 90.12 797 ILE A O 1
ATOM 6294 N N . PHE A 1 798 ? -12.686 7.270 2.037 1.00 90.12 798 PHE A N 1
ATOM 6295 C CA . PHE A 1 798 ? -13.520 6.188 2.551 1.00 90.12 798 PHE A CA 1
ATOM 6296 C C . PHE A 1 798 ? -12.713 4.910 2.799 1.00 90.12 798 PHE A C 1
ATOM 6298 O O . PHE A 1 798 ? -12.786 4.367 3.901 1.00 90.12 798 PHE A O 1
ATOM 6305 N N . GLU A 1 799 ? -11.910 4.469 1.827 1.00 90.06 799 GLU A N 1
ATOM 6306 C CA . GLU A 1 799 ? -11.077 3.266 1.971 1.00 90.06 799 GLU A CA 1
ATOM 6307 C C . GLU A 1 799 ? -10.045 3.429 3.091 1.00 90.06 799 GLU A C 1
ATOM 6309 O O . GLU A 1 799 ? -10.028 2.639 4.033 1.00 90.06 799 GLU A O 1
ATOM 6314 N N . GLN A 1 800 ? -9.277 4.526 3.090 1.00 89.12 800 GLN A N 1
ATOM 6315 C CA . GLN A 1 800 ? -8.280 4.793 4.137 1.00 89.12 800 GLN A CA 1
ATOM 6316 C C . GLN A 1 800 ? -8.899 4.845 5.541 1.00 89.12 800 GLN A C 1
ATOM 6318 O O . GLN A 1 800 ? -8.274 4.459 6.538 1.00 89.12 800 GLN A O 1
ATOM 6323 N N . ARG A 1 801 ? -10.129 5.360 5.644 1.00 91.69 801 ARG A N 1
ATOM 6324 C CA . ARG A 1 801 ? -10.887 5.383 6.893 1.00 91.69 801 ARG A CA 1
ATOM 6325 C C . ARG A 1 801 ? -11.280 3.974 7.333 1.00 91.69 801 ARG A C 1
ATOM 6327 O O . ARG A 1 801 ? -11.123 3.664 8.514 1.00 91.69 801 ARG A O 1
ATOM 6334 N N . GLU A 1 802 ? -11.812 3.143 6.440 1.00 90.00 802 GLU A N 1
ATOM 6335 C CA . GLU A 1 802 ? -12.226 1.779 6.786 1.00 90.00 802 GLU A CA 1
ATOM 6336 C C . GLU A 1 802 ? -11.022 0.874 7.105 1.00 90.00 802 GLU A C 1
ATOM 6338 O O . GLU A 1 802 ? -11.089 0.126 8.083 1.00 90.00 802 GLU A O 1
ATOM 6343 N N . ASP A 1 803 ? -9.895 1.031 6.408 1.00 90.19 803 ASP A N 1
ATOM 6344 C CA . ASP A 1 803 ? -8.630 0.361 6.741 1.00 90.19 803 ASP A CA 1
ATOM 6345 C C . ASP A 1 803 ? -8.152 0.742 8.145 1.00 90.19 803 ASP A C 1
ATOM 6347 O O . ASP A 1 803 ? -7.914 -0.118 8.996 1.00 90.19 803 ASP A O 1
ATOM 6351 N N . SER A 1 804 ? -8.113 2.046 8.443 1.00 92.50 804 SER A N 1
ATOM 6352 C CA . SER A 1 804 ? -7.734 2.534 9.775 1.00 92.50 804 SER A CA 1
ATOM 6353 C C . SER A 1 804 ? -8.682 2.012 10.857 1.00 92.50 804 SER A C 1
ATOM 6355 O O . SER A 1 804 ? -8.259 1.692 11.966 1.00 92.50 804 SER A O 1
ATOM 6357 N N . ARG A 1 805 ? -9.979 1.878 10.549 1.00 91.62 805 ARG A N 1
ATOM 6358 C CA . ARG A 1 805 ? -10.964 1.292 11.466 1.00 91.62 805 ARG A CA 1
ATOM 6359 C C . ARG A 1 805 ? -10.657 -0.177 11.759 1.00 91.62 805 ARG A C 1
ATOM 6361 O O . ARG A 1 805 ? -10.799 -0.583 12.913 1.00 91.62 805 ARG A O 1
ATOM 6368 N N . TYR A 1 806 ? -10.272 -0.963 10.757 1.00 90.62 806 TYR A N 1
ATOM 6369 C CA . TYR A 1 806 ? -9.858 -2.353 10.949 1.00 90.62 806 TYR A CA 1
ATOM 6370 C C . TYR A 1 806 ? -8.596 -2.437 11.819 1.00 90.62 806 TYR A C 1
ATOM 6372 O O . TYR A 1 806 ? -8.602 -3.127 12.842 1.00 90.62 806 TYR A O 1
ATOM 6380 N N . GLU A 1 807 ? -7.565 -1.654 11.492 1.00 93.25 807 GLU A N 1
ATOM 6381 C CA . GLU A 1 807 ? -6.292 -1.617 12.224 1.00 93.25 807 GLU A CA 1
ATOM 6382 C C . GLU A 1 807 ? -6.466 -1.225 13.696 1.00 93.25 807 GLU A C 1
ATOM 6384 O O . GLU A 1 807 ? -5.921 -1.890 14.576 1.00 93.25 807 GLU A O 1
ATOM 6389 N N . ILE A 1 808 ? -7.288 -0.209 13.996 1.00 94.12 808 ILE A N 1
ATOM 6390 C CA . ILE A 1 808 ? -7.619 0.190 15.376 1.00 94.12 808 ILE A CA 1
ATOM 6391 C C . ILE A 1 808 ? -8.136 -1.007 16.176 1.00 94.12 808 ILE A C 1
ATOM 6393 O O . ILE A 1 808 ? -7.756 -1.209 17.331 1.00 94.12 808 ILE A O 1
ATOM 6397 N N . ARG A 1 809 ? -9.040 -1.796 15.589 1.00 92.56 809 ARG A N 1
ATOM 6398 C CA . ARG A 1 809 ? -9.681 -2.909 16.296 1.00 92.56 809 ARG A CA 1
ATOM 6399 C C . ARG A 1 809 ? -8.729 -4.092 16.447 1.00 92.56 809 ARG A C 1
ATOM 6401 O O . ARG A 1 809 ? -8.660 -4.652 17.539 1.00 92.56 809 ARG A O 1
ATOM 6408 N N . ALA A 1 810 ? -7.962 -4.408 15.406 1.00 94.25 810 ALA A N 1
ATOM 6409 C CA . ALA A 1 810 ? -6.931 -5.440 15.433 1.00 94.25 810 ALA A CA 1
ATOM 6410 C C . ALA A 1 810 ? -5.835 -5.129 16.470 1.00 94.25 810 ALA A C 1
ATOM 6412 O O . ALA A 1 810 ? -5.482 -5.986 17.284 1.00 94.25 810 ALA A O 1
ATOM 6413 N N . ALA A 1 811 ? -5.352 -3.883 16.513 1.00 95.38 811 ALA A N 1
ATOM 6414 C CA . ALA A 1 811 ? -4.351 -3.437 17.477 1.00 95.38 811 ALA A CA 1
ATOM 6415 C C . ALA A 1 811 ? -4.895 -3.462 18.914 1.00 95.38 811 ALA A C 1
ATOM 6417 O O . ALA A 1 811 ? -4.237 -4.000 19.801 1.00 95.38 811 ALA A O 1
ATOM 6418 N N . ARG A 1 812 ? -6.127 -2.982 19.157 1.00 95.12 812 ARG A N 1
ATOM 6419 C CA . ARG A 1 812 ? -6.779 -3.079 20.482 1.00 95.12 812 ARG A CA 1
ATOM 6420 C C . ARG A 1 812 ? -6.908 -4.522 20.956 1.00 95.12 812 ARG A C 1
ATOM 6422 O O . ARG A 1 812 ? -6.571 -4.809 22.101 1.00 95.12 812 ARG A O 1
ATOM 6429 N N . PHE A 1 813 ? -7.385 -5.417 20.090 1.00 94.75 813 PHE A N 1
ATOM 6430 C CA . PHE A 1 813 ? -7.506 -6.838 20.412 1.00 94.75 813 PHE A CA 1
ATOM 6431 C C . PHE A 1 813 ? -6.140 -7.447 20.759 1.00 94.75 813 PHE A C 1
ATOM 6433 O O . PHE A 1 813 ? -6.026 -8.188 21.735 1.00 94.75 813 PHE A O 1
ATOM 6440 N N . SER A 1 814 ? -5.095 -7.078 20.015 1.00 96.00 814 SER A N 1
ATOM 6441 C CA . SER A 1 814 ? -3.724 -7.548 20.241 1.00 96.00 814 SER A CA 1
ATOM 6442 C C . SER A 1 814 ? -3.138 -7.032 21.561 1.00 96.00 814 SER A C 1
ATOM 6444 O O . SER A 1 814 ? -2.580 -7.826 22.316 1.00 96.00 814 SER A O 1
ATOM 6446 N N . VAL A 1 815 ? -3.319 -5.742 21.887 1.00 95.81 815 VAL A N 1
ATOM 6447 C CA . VAL A 1 815 ? -2.907 -5.161 23.181 1.00 95.81 815 VAL A CA 1
ATOM 6448 C C . VAL A 1 815 ? -3.610 -5.868 24.332 1.00 95.81 815 VAL A C 1
ATOM 6450 O O . VAL A 1 815 ? -2.956 -6.346 25.253 1.00 95.81 815 VAL A O 1
ATOM 6453 N N . GLU A 1 816 ? -4.938 -5.963 24.290 1.00 95.75 816 GLU A N 1
ATOM 6454 C CA . GLU A 1 816 ? -5.684 -6.579 25.385 1.00 95.75 816 GLU A CA 1
ATOM 6455 C C . GLU A 1 816 ? -5.327 -8.058 25.547 1.00 95.75 816 GLU A C 1
ATOM 6457 O O . GLU A 1 816 ? -5.120 -8.500 26.671 1.00 95.75 816 GLU A O 1
ATOM 6462 N N . THR A 1 817 ? -5.168 -8.808 24.451 1.00 94.94 817 THR A N 1
ATOM 6463 C CA . THR A 1 817 ? -4.735 -10.214 24.512 1.00 94.94 817 THR A CA 1
ATOM 6464 C C . THR A 1 817 ? -3.356 -10.336 25.157 1.00 94.94 817 THR A C 1
ATOM 6466 O O . THR A 1 817 ? -3.206 -11.117 26.097 1.00 94.94 817 THR A O 1
ATOM 6469 N N . LEU A 1 818 ? -2.382 -9.518 24.734 1.00 95.44 818 LEU A N 1
ATOM 6470 C CA . LEU A 1 818 ? -1.032 -9.482 25.305 1.00 95.44 818 LEU A CA 1
ATOM 6471 C C . LEU A 1 818 ? -1.055 -9.252 26.823 1.00 95.44 818 LEU A C 1
ATOM 6473 O O . LEU A 1 818 ? -0.319 -9.908 27.554 1.00 95.44 818 LEU A O 1
ATOM 6477 N N . LEU A 1 819 ? -1.914 -8.350 27.304 1.00 94.00 819 LEU A N 1
ATOM 6478 C CA . LEU A 1 819 ? -2.040 -8.029 28.728 1.00 94.00 819 LEU A CA 1
ATOM 6479 C C . LEU A 1 819 ? -2.677 -9.148 29.563 1.00 94.00 819 LEU A C 1
ATOM 6481 O O . LEU A 1 819 ? -2.517 -9.142 30.781 1.00 94.00 819 LEU A O 1
ATOM 6485 N N . THR A 1 820 ? -3.376 -10.102 28.939 1.00 92.25 820 THR A N 1
ATOM 6486 C CA . THR A 1 820 ? -3.927 -11.271 29.647 1.00 92.25 820 THR A CA 1
ATOM 6487 C C . THR A 1 820 ? -2.937 -12.423 29.819 1.00 92.25 820 THR A C 1
ATOM 6489 O O . THR A 1 820 ? -3.241 -13.383 30.531 1.00 92.25 820 THR A O 1
ATOM 6492 N N . LEU A 1 821 ? -1.772 -12.356 29.170 1.00 91.00 821 LEU A N 1
ATOM 6493 C CA . LEU A 1 821 ? -0.751 -13.397 29.238 1.00 91.00 821 LEU A CA 1
ATOM 6494 C C . LEU A 1 821 ? 0.127 -13.212 30.481 1.00 91.00 821 LEU A C 1
ATOM 6496 O O . LEU A 1 821 ? 0.456 -12.098 30.878 1.00 91.00 821 LEU A O 1
ATOM 6500 N N . SER A 1 822 ? 0.501 -14.326 31.109 1.00 83.75 822 SER A N 1
ATOM 6501 C CA . SER A 1 822 ? 1.275 -14.337 32.358 1.00 83.75 822 SER A CA 1
ATOM 6502 C C . SER A 1 822 ? 2.769 -14.609 32.164 1.00 83.75 822 SER A C 1
ATOM 6504 O O . SER A 1 822 ? 3.551 -14.410 33.093 1.00 83.75 822 SER A O 1
ATOM 6506 N N . SER A 1 823 ? 3.183 -15.059 30.977 1.00 84.31 823 SER A N 1
ATOM 6507 C CA . SER A 1 823 ? 4.570 -15.407 30.657 1.00 84.31 823 SER A CA 1
ATOM 6508 C C . SER A 1 823 ? 5.010 -14.790 29.339 1.00 84.31 823 SER A C 1
ATOM 6510 O O . SER A 1 823 ? 4.272 -14.844 28.359 1.00 84.31 823 SER A O 1
ATOM 6512 N N . HIS A 1 824 ? 6.232 -14.264 29.312 1.00 89.12 824 HIS A N 1
ATOM 6513 C CA . HIS A 1 824 ? 6.820 -13.619 28.143 1.00 89.12 824 HIS A CA 1
ATOM 6514 C C . HIS A 1 824 ? 8.300 -13.969 28.017 1.00 89.12 824 HIS A C 1
ATOM 6516 O O . HIS A 1 824 ? 8.992 -14.169 29.020 1.00 89.12 824 HIS A O 1
ATOM 6522 N N . GLY A 1 825 ? 8.768 -14.052 26.776 1.00 86.62 825 GLY A N 1
ATOM 6523 C CA . GLY A 1 825 ? 10.173 -14.182 26.435 1.00 86.62 825 GLY A CA 1
ATOM 6524 C C . GLY A 1 825 ? 10.891 -12.836 26.476 1.00 86.62 825 GLY A C 1
ATOM 6525 O O . GLY A 1 825 ? 10.376 -11.839 26.975 1.00 86.62 825 GLY A O 1
ATOM 6526 N N . SER A 1 826 ? 12.109 -12.815 25.939 1.00 80.94 826 SER A N 1
ATOM 6527 C CA . SER A 1 826 ? 12.952 -11.614 25.873 1.00 80.94 826 SER A CA 1
ATOM 6528 C C . SER A 1 826 ? 13.293 -11.187 24.443 1.00 80.94 826 SER A C 1
ATOM 6530 O O . SER A 1 826 ? 14.155 -10.329 24.259 1.00 80.94 826 SER A O 1
ATOM 6532 N N . ARG A 1 827 ? 12.705 -11.833 23.424 1.00 81.56 827 ARG A N 1
ATOM 6533 C CA . ARG A 1 827 ? 12.950 -11.500 22.013 1.00 81.56 827 ARG A CA 1
ATOM 6534 C C . ARG A 1 827 ? 12.248 -10.184 21.683 1.00 81.56 827 ARG A C 1
ATOM 6536 O O . ARG A 1 827 ? 11.076 -10.018 22.003 1.00 81.56 827 ARG A O 1
ATOM 6543 N N . ILE A 1 828 ? 12.943 -9.259 21.034 1.00 81.25 828 ILE A N 1
ATOM 6544 C CA . ILE A 1 828 ? 12.339 -8.015 20.545 1.00 81.25 828 ILE A CA 1
ATOM 6545 C C . ILE A 1 828 ? 11.681 -8.303 19.200 1.00 81.25 828 ILE A C 1
ATOM 6547 O O . ILE A 1 828 ? 12.342 -8.837 18.311 1.00 81.25 828 ILE A O 1
ATOM 6551 N N . ALA A 1 829 ? 10.391 -7.989 19.073 1.00 82.50 829 ALA A N 1
ATOM 6552 C CA . ALA A 1 829 ? 9.665 -8.206 17.829 1.00 82.50 829 ALA A CA 1
ATOM 6553 C C . ALA A 1 829 ? 10.021 -7.117 16.822 1.00 82.50 829 ALA A C 1
ATOM 6555 O O . ALA A 1 829 ? 10.015 -5.928 17.138 1.00 82.50 829 ALA A O 1
ATOM 6556 N N . ASN A 1 830 ? 10.317 -7.524 15.608 1.00 77.88 830 ASN A N 1
ATOM 6557 C CA . ASN A 1 830 ? 10.682 -6.639 14.521 1.00 77.88 830 ASN A CA 1
ATOM 6558 C C . ASN A 1 830 ? 9.418 -6.051 13.844 1.00 77.88 830 ASN A C 1
ATOM 6560 O O . ASN A 1 830 ? 8.297 -6.464 14.159 1.00 77.88 830 ASN A O 1
ATOM 6564 N N . SER A 1 831 ? 9.549 -5.064 12.956 1.00 78.44 831 SER A N 1
ATOM 6565 C CA . SER A 1 831 ? 8.372 -4.350 12.417 1.00 78.44 831 SER A CA 1
ATOM 6566 C C . SER A 1 831 ? 7.436 -5.260 11.595 1.00 78.44 831 SER A C 1
ATOM 6568 O O . SER A 1 831 ? 6.210 -5.164 11.706 1.00 78.44 831 SER A O 1
ATOM 6570 N N . ASP A 1 832 ? 8.000 -6.205 10.836 1.00 78.69 832 ASP A N 1
ATOM 6571 C CA . ASP A 1 832 ? 7.260 -7.215 10.059 1.00 78.69 832 ASP A CA 1
ATOM 6572 C C . ASP A 1 832 ? 6.549 -8.237 10.969 1.00 78.69 832 ASP A C 1
ATOM 6574 O O . ASP A 1 832 ? 5.389 -8.592 10.742 1.00 78.69 832 ASP A O 1
ATOM 6578 N N . GLU A 1 833 ? 7.203 -8.673 12.047 1.00 85.69 833 GLU A N 1
ATOM 6579 C CA . GLU A 1 833 ? 6.630 -9.570 13.054 1.00 85.69 833 GLU A CA 1
ATOM 6580 C C . GLU A 1 833 ? 5.450 -8.924 13.781 1.00 85.69 833 GLU A C 1
ATOM 6582 O O . GLU A 1 833 ? 4.408 -9.558 13.956 1.00 85.69 833 GLU A O 1
ATOM 6587 N N . VAL A 1 834 ? 5.584 -7.653 14.164 1.00 90.44 834 VAL A N 1
ATOM 6588 C CA . VAL A 1 834 ? 4.515 -6.882 14.811 1.00 90.44 834 VAL A CA 1
ATOM 6589 C C . VAL A 1 834 ? 3.314 -6.762 13.875 1.00 90.44 834 VAL A C 1
ATOM 6591 O O . VAL A 1 834 ? 2.194 -7.055 14.298 1.00 90.44 834 VAL A O 1
ATOM 6594 N N . ALA A 1 835 ? 3.530 -6.402 12.604 1.00 90.00 835 ALA A N 1
ATOM 6595 C CA . ALA A 1 835 ? 2.457 -6.319 11.613 1.00 90.00 835 ALA A CA 1
ATOM 6596 C C . ALA A 1 835 ? 1.749 -7.674 11.436 1.00 90.00 835 ALA A C 1
ATOM 6598 O O . ALA A 1 835 ? 0.521 -7.741 11.476 1.00 90.00 835 ALA A O 1
ATOM 6599 N N . LYS A 1 836 ? 2.501 -8.780 11.334 1.00 90.50 836 LYS A N 1
ATOM 6600 C CA . LYS A 1 836 ? 1.939 -10.143 11.262 1.00 90.50 836 LYS A CA 1
ATOM 6601 C C . LYS A 1 836 ? 1.116 -10.502 12.497 1.00 90.50 836 LYS A C 1
ATOM 6603 O O . LYS A 1 836 ? 0.037 -11.075 12.359 1.00 90.50 836 LYS A O 1
ATOM 6608 N N . LEU A 1 837 ? 1.588 -10.169 13.699 1.00 94.56 837 LEU A N 1
ATOM 6609 C CA . LEU A 1 837 ? 0.851 -10.421 14.941 1.00 94.56 837 LEU A CA 1
ATOM 6610 C C . LEU A 1 837 ? -0.464 -9.634 14.979 1.00 94.56 837 LEU A C 1
ATOM 6612 O O . LEU A 1 837 ? -1.509 -10.219 15.261 1.00 94.56 837 LEU A O 1
ATOM 6616 N N . VAL A 1 838 ? -0.441 -8.344 14.634 1.00 95.31 838 VAL A N 1
ATOM 6617 C CA . VAL A 1 838 ? -1.665 -7.530 14.576 1.00 95.31 838 VAL A CA 1
ATOM 6618 C C . VAL A 1 838 ? -2.614 -8.040 13.488 1.00 95.31 838 VAL A C 1
ATOM 6620 O O . VAL A 1 838 ? -3.817 -8.116 13.731 1.00 95.31 838 VAL A O 1
ATOM 6623 N N . ALA A 1 839 ? -2.106 -8.466 12.328 1.00 94.56 839 ALA A N 1
ATOM 6624 C CA . ALA A 1 839 ? -2.920 -9.054 11.264 1.00 94.56 839 ALA A CA 1
ATOM 6625 C C . ALA A 1 839 ? -3.605 -10.356 11.715 1.00 94.56 839 ALA A C 1
ATOM 6627 O O . ALA A 1 839 ? -4.803 -10.520 11.485 1.00 94.56 839 ALA A O 1
ATOM 6628 N N . ILE A 1 840 ? -2.890 -11.248 12.417 1.00 94.19 840 ILE A N 1
ATOM 6629 C CA . ILE A 1 840 ? -3.465 -12.471 13.009 1.00 94.19 840 ILE A CA 1
ATOM 6630 C C . ILE A 1 840 ? -4.537 -12.117 14.049 1.00 94.19 840 ILE A C 1
ATOM 6632 O O . ILE A 1 840 ? -5.626 -12.693 14.027 1.00 94.19 840 ILE A O 1
ATOM 6636 N N . GLY A 1 841 ? -4.269 -11.138 14.920 1.00 93.88 841 GLY A N 1
ATOM 6637 C CA . GLY A 1 841 ? -5.255 -10.620 15.870 1.00 93.88 841 GLY A CA 1
ATOM 6638 C C . GLY A 1 841 ? -6.510 -10.072 15.175 1.00 93.88 841 GLY A C 1
ATOM 6639 O O . GLY A 1 841 ? -7.630 -10.327 15.616 1.00 93.88 841 GLY A O 1
ATOM 6640 N N . GLY A 1 842 ? -6.341 -9.385 14.044 1.00 93.25 842 GLY A N 1
ATOM 6641 C CA . GLY A 1 842 ? -7.434 -8.905 13.199 1.00 93.25 842 GLY A CA 1
ATOM 6642 C C . GLY A 1 842 ? -8.250 -10.028 12.547 1.00 93.25 842 GLY A C 1
ATOM 6643 O O . GLY A 1 842 ? -9.480 -9.948 12.526 1.00 93.25 842 GLY A O 1
ATOM 6644 N N . GLN A 1 843 ? -7.608 -11.112 12.096 1.00 92.69 843 GLN A N 1
ATOM 6645 C CA . GLN A 1 843 ? -8.305 -12.297 11.574 1.00 92.69 843 GLN A CA 1
ATOM 6646 C C . GLN A 1 843 ? -9.096 -13.025 12.670 1.00 92.69 843 GLN A C 1
ATOM 6648 O O . GLN A 1 843 ? -10.250 -13.392 12.457 1.00 92.69 843 GLN A O 1
ATOM 6653 N N . LEU A 1 844 ? -8.532 -13.162 13.876 1.00 91.69 844 LEU A N 1
ATOM 6654 C CA . LEU A 1 844 ? -9.244 -13.701 15.043 1.00 91.69 844 LEU A CA 1
ATOM 6655 C C . LEU A 1 844 ? -10.473 -12.866 15.410 1.00 91.69 844 LEU A C 1
ATOM 6657 O O . LEU A 1 844 ? -11.544 -13.413 15.697 1.00 91.69 844 LEU A O 1
ATOM 6661 N N . LEU A 1 845 ? -10.331 -11.541 15.393 1.00 90.56 845 LEU A N 1
ATOM 6662 C CA . LEU A 1 845 ? -11.437 -10.627 15.637 1.00 90.56 845 LEU A CA 1
ATOM 6663 C C . LEU A 1 845 ? -12.519 -10.765 14.555 1.00 90.56 845 LEU A C 1
ATOM 6665 O O . LEU A 1 845 ? -13.695 -10.908 14.883 1.00 90.56 845 LEU A O 1
ATOM 6669 N N . SER A 1 846 ? -12.124 -10.786 13.284 1.00 89.31 846 SER A N 1
ATOM 6670 C CA . SER A 1 846 ? -13.048 -10.917 12.150 1.00 89.31 846 SER A CA 1
ATOM 6671 C C . SER A 1 846 ? -13.807 -12.242 12.198 1.00 89.31 846 SER A C 1
ATOM 6673 O O . SER A 1 846 ? -15.031 -12.256 12.099 1.00 89.31 846 SER A O 1
ATOM 6675 N N . ALA A 1 847 ? -13.111 -13.350 12.468 1.00 88.69 847 ALA A N 1
ATOM 6676 C CA . ALA A 1 847 ? -13.727 -14.654 12.694 1.00 88.69 847 ALA A CA 1
ATOM 6677 C C . ALA A 1 847 ? -14.729 -14.617 13.863 1.00 88.69 847 ALA A C 1
ATOM 6679 O O . ALA A 1 847 ? -15.832 -15.153 13.751 1.00 88.69 847 ALA A O 1
ATOM 6680 N N . SER A 1 848 ? -14.390 -13.935 14.965 1.00 86.31 848 SER A N 1
ATOM 6681 C CA . SER A 1 848 ? -15.304 -13.759 16.106 1.00 86.31 848 SER A CA 1
ATOM 6682 C C . SER A 1 848 ? -16.581 -13.029 15.705 1.00 86.31 848 SER A C 1
ATOM 6684 O O . SER A 1 848 ? -17.673 -13.459 16.062 1.00 86.31 848 SER A O 1
ATOM 6686 N N . GLU A 1 849 ? -16.446 -11.934 14.961 1.00 86.62 849 GLU A N 1
ATOM 6687 C CA . GLU A 1 849 ? -17.566 -11.092 14.544 1.00 86.62 849 GLU A CA 1
ATOM 6688 C C . GLU A 1 849 ? -18.474 -11.797 13.553 1.00 86.62 849 GLU A C 1
ATOM 6690 O O . GLU A 1 849 ? -19.691 -11.773 13.721 1.00 86.62 849 GLU A O 1
ATOM 6695 N N . VAL A 1 850 ? -17.894 -12.468 12.560 1.00 87.88 850 VAL A N 1
ATOM 6696 C CA . VAL A 1 850 ? -18.648 -13.266 11.593 1.00 87.88 850 VAL A CA 1
ATOM 6697 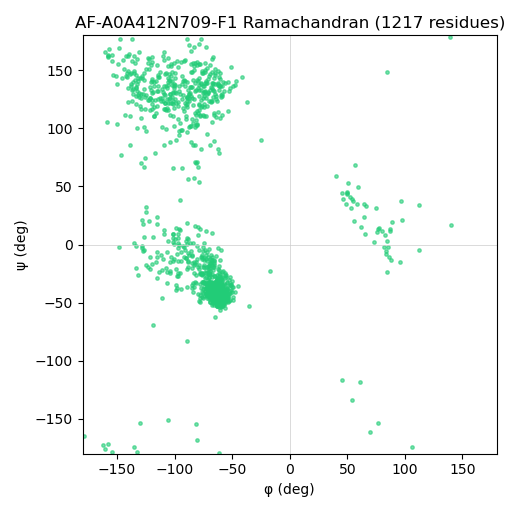C C . VAL A 1 850 ? -19.378 -14.400 12.308 1.00 87.88 850 VAL A C 1
ATOM 6699 O O . VAL A 1 850 ? -20.567 -14.606 12.065 1.00 87.88 850 VAL A O 1
ATOM 6702 N N . ALA A 1 851 ? -18.725 -15.098 13.245 1.00 86.81 851 ALA A N 1
ATOM 6703 C CA . ALA A 1 851 ? -19.392 -16.108 14.059 1.00 86.81 851 ALA A CA 1
ATOM 6704 C C . ALA A 1 851 ? -20.563 -15.495 14.844 1.00 86.81 851 ALA A C 1
ATOM 6706 O O . ALA A 1 851 ? -21.684 -15.999 14.761 1.00 86.81 851 ALA A O 1
ATOM 6707 N N . ASP A 1 852 ? -20.340 -14.389 15.555 1.00 84.44 852 ASP A N 1
ATOM 6708 C CA . ASP A 1 852 ? -21.382 -13.679 16.303 1.00 84.44 852 ASP A CA 1
ATOM 6709 C C . ASP A 1 852 ? -22.555 -13.264 15.403 1.00 84.44 852 ASP A C 1
ATOM 6711 O O . ASP A 1 852 ? -23.707 -13.385 15.818 1.00 84.44 852 ASP A O 1
ATOM 6715 N N . MET A 1 853 ? -22.295 -12.830 14.164 1.00 86.50 853 MET A N 1
ATOM 6716 C CA . MET A 1 853 ? -23.347 -12.494 13.204 1.00 86.50 853 MET A CA 1
ATOM 6717 C C . MET A 1 853 ? -24.129 -13.724 12.738 1.00 86.50 853 MET A C 1
ATOM 6719 O O . MET A 1 853 ? -25.360 -13.706 12.741 1.00 86.50 853 MET A O 1
ATOM 6723 N N . LEU A 1 854 ? -23.436 -14.812 12.389 1.00 87.56 854 LEU A N 1
ATOM 6724 C CA . LEU A 1 854 ? -24.040 -16.050 11.885 1.00 87.56 854 LEU A CA 1
ATOM 6725 C C . LEU A 1 854 ? -24.969 -16.734 12.897 1.00 87.56 854 LEU A C 1
ATOM 6727 O O . LEU A 1 854 ? -25.865 -17.469 12.482 1.00 87.56 854 LEU A O 1
ATOM 6731 N N . MET A 1 855 ? -24.827 -16.452 14.200 1.00 83.06 855 MET A N 1
ATOM 6732 C CA . MET A 1 855 ? -25.778 -16.907 15.231 1.00 83.06 855 MET A CA 1
ATOM 6733 C C . MET A 1 855 ? -27.216 -16.430 14.985 1.00 83.06 855 MET A C 1
ATOM 6735 O O . MET A 1 855 ? -28.158 -17.031 15.498 1.00 83.06 855 MET A O 1
ATOM 6739 N N . PHE A 1 856 ? -27.389 -15.349 14.225 1.00 84.31 856 PHE A N 1
ATOM 6740 C CA . PHE A 1 856 ? -28.689 -14.754 13.922 1.00 84.31 856 PHE A CA 1
ATOM 6741 C C . PHE A 1 856 ? -29.205 -15.115 12.521 1.00 84.31 856 PHE A C 1
ATOM 6743 O O . PHE A 1 856 ? -30.240 -14.595 12.118 1.00 84.31 856 PHE A O 1
ATOM 6750 N N . GLU A 1 857 ? -28.500 -15.993 11.796 1.00 84.25 857 GLU A N 1
ATOM 6751 C CA . GLU A 1 857 ? -28.845 -16.445 10.439 1.00 84.25 857 GLU A CA 1
ATOM 6752 C C . GLU A 1 857 ? -29.127 -15.290 9.442 1.00 84.25 857 GLU A C 1
ATOM 6754 O O . GLU A 1 857 ? -30.181 -15.275 8.798 1.00 84.25 857 GLU A O 1
ATOM 6759 N N . PRO A 1 858 ? -28.215 -14.302 9.298 1.00 82.75 858 PRO A N 1
ATOM 6760 C CA . PRO A 1 858 ? -28.375 -13.217 8.332 1.00 82.75 858 PRO A CA 1
ATOM 6761 C C . PRO A 1 858 ? -28.447 -13.748 6.896 1.00 82.75 858 PRO A C 1
ATOM 6763 O O . PRO A 1 858 ? -27.822 -14.752 6.539 1.00 82.75 858 PRO A O 1
ATOM 6766 N N . LYS A 1 859 ? -29.215 -13.059 6.049 1.00 77.75 859 LYS A N 1
ATOM 6767 C CA . LYS A 1 859 ? -29.392 -13.461 4.651 1.00 77.75 859 LYS A CA 1
ATOM 6768 C C . LYS A 1 859 ? -28.084 -13.274 3.879 1.00 77.75 859 LYS A C 1
ATOM 6770 O O . LYS A 1 859 ? -27.458 -12.228 3.975 1.00 77.75 859 LYS A O 1
ATOM 6775 N N . GLY A 1 860 ? -27.726 -14.263 3.060 1.00 78.81 860 GLY A N 1
ATOM 6776 C CA . GLY A 1 860 ? -26.633 -14.132 2.093 1.00 78.81 860 GLY A CA 1
ATOM 6777 C C . GLY A 1 860 ? -25.226 -14.197 2.688 1.00 78.81 860 GLY A C 1
ATOM 6778 O O . GLY A 1 860 ? -24.286 -13.925 1.959 1.00 78.81 860 GLY A O 1
ATOM 6779 N N . MET A 1 861 ? -25.074 -14.571 3.966 1.00 86.19 861 MET A N 1
ATOM 6780 C CA . MET A 1 861 ? -23.767 -14.716 4.615 1.00 86.19 861 MET A CA 1
ATOM 6781 C C . MET A 1 861 ? -23.416 -16.183 4.889 1.00 86.19 861 MET A C 1
ATOM 6783 O O . MET A 1 861 ? -24.244 -16.948 5.393 1.00 86.19 861 MET A O 1
ATOM 6787 N N . GLY A 1 862 ? -22.174 -16.570 4.614 1.00 89.50 862 GLY A N 1
ATOM 6788 C CA . GLY A 1 862 ? -21.632 -17.904 4.877 1.00 89.50 862 GLY A CA 1
ATOM 6789 C C . GLY A 1 862 ? -20.106 -17.918 4.853 1.00 89.50 862 GLY A C 1
ATOM 6790 O O . GLY A 1 862 ? -19.473 -16.873 4.766 1.00 89.50 862 GLY A O 1
ATOM 6791 N N . VAL A 1 863 ? -19.506 -19.103 4.921 1.00 92.31 863 VAL A N 1
ATOM 6792 C CA . VAL A 1 863 ? -18.053 -19.288 4.777 1.00 92.31 863 VAL A CA 1
ATOM 6793 C C . VAL A 1 863 ? -17.772 -20.442 3.821 1.00 92.31 863 VAL A C 1
ATOM 6795 O O . VAL A 1 863 ? -18.404 -21.497 3.906 1.00 92.31 863 VAL A O 1
ATOM 6798 N N . GLU A 1 864 ? -16.845 -20.237 2.895 1.00 93.81 864 GLU A N 1
ATOM 6799 C CA . GLU A 1 864 ? -16.305 -21.258 2.001 1.00 93.81 864 GLU A CA 1
ATOM 6800 C C . GLU A 1 864 ? -14.917 -21.665 2.492 1.00 93.81 864 GLU A C 1
ATOM 6802 O O . GLU A 1 864 ? -14.078 -20.808 2.752 1.00 93.81 864 GLU A O 1
ATOM 6807 N N . ILE A 1 865 ? -14.694 -22.970 2.639 1.00 94.94 865 ILE A N 1
ATOM 6808 C CA . ILE A 1 865 ? -13.382 -23.551 2.927 1.00 94.94 865 ILE A CA 1
ATOM 6809 C C . ILE A 1 865 ? -12.922 -24.281 1.666 1.00 94.94 865 ILE A C 1
ATOM 6811 O O . ILE A 1 865 ? -13.579 -25.233 1.231 1.00 94.94 865 ILE A O 1
ATOM 6815 N N . ALA A 1 866 ? -11.821 -23.830 1.072 1.00 94.06 866 ALA A N 1
ATOM 6816 C CA . ALA A 1 866 ? -11.216 -24.454 -0.100 1.00 94.06 866 ALA A CA 1
ATOM 6817 C C . ALA A 1 866 ? -10.526 -25.790 0.248 1.00 94.06 866 ALA A C 1
ATOM 6819 O O . ALA A 1 866 ? -10.376 -26.145 1.418 1.00 94.06 866 ALA A O 1
ATOM 6820 N N . GLU A 1 867 ? -10.108 -26.557 -0.766 1.00 90.44 867 GLU A N 1
ATOM 6821 C CA . GLU A 1 867 ? -9.391 -27.832 -0.560 1.00 90.44 867 GLU A CA 1
ATOM 6822 C C . GLU A 1 867 ? -8.049 -27.651 0.154 1.00 90.44 867 GLU A C 1
ATOM 6824 O O . GLU A 1 867 ? -7.645 -28.518 0.921 1.00 90.44 867 GLU A O 1
ATOM 6829 N N . ASN A 1 868 ? -7.404 -26.503 -0.036 1.00 89.12 868 ASN A N 1
ATOM 6830 C CA . ASN A 1 868 ? -6.171 -26.122 0.641 1.00 89.12 868 ASN A CA 1
ATOM 6831 C C . ASN A 1 868 ? -6.392 -25.377 1.968 1.00 89.12 868 ASN A C 1
ATOM 6833 O O . ASN A 1 868 ? -5.492 -24.696 2.461 1.00 89.12 868 ASN A O 1
ATOM 6837 N N . CYS A 1 869 ? -7.593 -25.489 2.542 1.00 92.62 869 CYS A N 1
ATOM 6838 C CA . CYS A 1 869 ? -7.990 -24.893 3.819 1.00 92.62 869 CYS A CA 1
ATOM 6839 C C . CYS A 1 869 ? -8.037 -23.354 3.849 1.00 92.62 869 CYS A C 1
ATOM 6841 O O . CYS A 1 869 ? -8.270 -22.784 4.915 1.00 92.62 869 CYS A O 1
ATOM 6843 N N . VAL A 1 870 ? -7.901 -22.664 2.710 1.00 91.81 870 VAL A N 1
ATOM 6844 C CA . VAL A 1 870 ? -8.152 -21.216 2.638 1.00 91.81 870 VAL A CA 1
ATOM 6845 C C . VAL A 1 870 ? -9.632 -20.940 2.914 1.00 91.81 870 VAL A C 1
ATOM 6847 O O . VAL A 1 870 ? -10.514 -21.557 2.312 1.00 91.81 870 VAL A O 1
ATOM 6850 N N . ALA A 1 871 ? -9.904 -20.017 3.840 1.00 90.81 871 ALA A N 1
ATOM 6851 C CA . ALA A 1 871 ? -11.256 -19.598 4.193 1.00 90.81 871 ALA A CA 1
ATOM 6852 C C . ALA A 1 871 ? -11.631 -18.279 3.518 1.00 90.81 871 ALA A C 1
ATOM 6854 O O . ALA A 1 871 ? -10.911 -17.286 3.622 1.00 90.81 871 ALA A O 1
ATOM 6855 N N . THR A 1 872 ? -12.807 -18.248 2.899 1.00 90.62 872 THR A N 1
ATOM 6856 C CA . THR A 1 872 ? -13.368 -17.054 2.265 1.00 90.62 872 THR A CA 1
ATOM 6857 C C . THR A 1 872 ? -14.768 -16.792 2.798 1.00 90.62 872 THR A C 1
ATOM 6859 O O . THR A 1 872 ? -15.596 -17.700 2.906 1.00 90.62 872 THR A O 1
ATOM 6862 N N . LEU A 1 873 ? -15.045 -15.539 3.155 1.00 86.56 873 LEU A N 1
ATOM 6863 C CA . LEU A 1 873 ? -16.384 -15.121 3.550 1.00 86.56 873 LEU A CA 1
ATOM 6864 C C . LEU A 1 873 ? -17.284 -15.079 2.309 1.00 86.56 873 LEU A C 1
ATOM 6866 O O . LEU A 1 873 ? -16.930 -14.478 1.300 1.00 86.56 873 LEU A O 1
ATOM 6870 N N . ILE A 1 874 ? -18.448 -15.715 2.389 1.00 86.75 874 ILE A N 1
ATOM 6871 C CA . ILE A 1 874 ? -19.483 -15.621 1.362 1.00 86.75 874 ILE A CA 1
ATOM 6872 C C . ILE A 1 874 ? -20.412 -14.488 1.784 1.00 86.75 874 ILE A C 1
ATOM 6874 O O . ILE A 1 874 ? -21.065 -14.607 2.820 1.00 86.75 874 ILE A O 1
ATOM 6878 N N . GLU A 1 875 ? -20.499 -13.431 0.982 1.00 80.19 875 GLU A N 1
ATOM 6879 C CA . GLU A 1 875 ? -21.485 -12.356 1.127 1.00 80.19 875 GLU A CA 1
ATOM 6880 C C . GLU A 1 875 ? -22.203 -12.132 -0.213 1.00 80.19 875 GLU A C 1
ATOM 6882 O O . GLU A 1 875 ? -21.605 -12.263 -1.279 1.00 80.19 875 GLU A O 1
ATOM 6887 N N . ASP A 1 876 ? -23.500 -11.824 -0.174 1.00 81.44 876 ASP A N 1
ATOM 6888 C CA . ASP A 1 876 ? -24.274 -11.445 -1.362 1.00 81.44 876 ASP A CA 1
ATOM 6889 C C . ASP A 1 876 ? -23.788 -10.080 -1.884 1.00 81.44 876 ASP A C 1
ATOM 6891 O O . ASP A 1 876 ? -23.804 -9.094 -1.143 1.00 81.44 876 ASP A O 1
ATOM 6895 N N . GLU A 1 877 ? -23.366 -10.013 -3.152 1.00 81.25 877 GLU A N 1
ATOM 6896 C CA . GLU A 1 877 ? -22.819 -8.789 -3.763 1.00 81.25 877 GLU A CA 1
ATOM 6897 C C . GLU A 1 877 ? -23.775 -7.591 -3.640 1.00 81.25 877 GLU A C 1
ATOM 6899 O O . GLU A 1 877 ? -23.337 -6.478 -3.348 1.00 81.25 877 GLU A O 1
ATOM 6904 N N . GLY A 1 878 ? -25.088 -7.816 -3.771 1.00 80.44 878 GLY A N 1
ATOM 6905 C CA . GLY A 1 878 ? -26.085 -6.757 -3.619 1.00 80.44 878 GLY A CA 1
ATOM 6906 C C . GLY A 1 878 ? -26.152 -6.217 -2.188 1.00 80.44 878 GLY A C 1
ATOM 6907 O O . GLY A 1 878 ? -26.312 -5.015 -1.986 1.00 80.44 878 GLY A O 1
ATOM 6908 N N . ILE A 1 879 ? -25.969 -7.079 -1.182 1.00 78.44 879 ILE A N 1
ATOM 6909 C CA . ILE A 1 879 ? -25.899 -6.667 0.231 1.00 78.44 879 ILE A CA 1
ATOM 6910 C C . ILE A 1 879 ? -24.625 -5.854 0.496 1.00 78.44 879 ILE A C 1
ATOM 6912 O O . ILE A 1 879 ? -24.680 -4.867 1.233 1.00 78.44 879 ILE A O 1
ATOM 6916 N N . LEU A 1 880 ? -23.494 -6.228 -0.111 1.00 79.50 880 LEU A N 1
ATOM 6917 C CA . LEU A 1 880 ? -22.229 -5.503 0.032 1.00 79.50 880 LEU A CA 1
ATOM 6918 C C . LEU A 1 880 ? -22.316 -4.089 -0.566 1.00 79.50 880 LEU A C 1
ATOM 6920 O O . LEU A 1 880 ? -21.920 -3.116 0.084 1.00 79.50 880 LEU A O 1
ATOM 6924 N N . GLU A 1 881 ? -22.882 -3.958 -1.769 1.00 82.44 881 GLU A N 1
ATOM 6925 C CA . GLU A 1 881 ? -23.123 -2.660 -2.408 1.00 82.44 881 GLU A CA 1
ATOM 6926 C C . GLU A 1 881 ? -24.066 -1.781 -1.575 1.00 82.44 881 GLU A C 1
ATOM 6928 O O . GLU A 1 881 ? -23.761 -0.610 -1.319 1.00 82.44 881 GLU A O 1
ATOM 6933 N N . GLU A 1 882 ? -25.176 -2.345 -1.082 1.00 82.81 882 GLU A N 1
ATOM 6934 C CA . GLU A 1 882 ? -26.112 -1.640 -0.202 1.00 82.81 882 GLU A CA 1
ATOM 6935 C C . GLU A 1 882 ? -25.438 -1.181 1.098 1.00 82.81 882 GLU A C 1
ATOM 6937 O O . GLU A 1 882 ? -25.623 -0.035 1.519 1.00 82.81 882 GLU A O 1
ATOM 6942 N N . ALA A 1 883 ? -24.617 -2.030 1.723 1.00 82.50 883 ALA A N 1
ATOM 6943 C CA . ALA A 1 883 ? -23.887 -1.694 2.941 1.00 82.50 883 ALA A CA 1
ATOM 6944 C C . ALA A 1 883 ? -22.860 -0.573 2.708 1.00 82.50 883 ALA A C 1
ATOM 6946 O O . ALA A 1 883 ? -22.725 0.323 3.550 1.00 82.50 883 ALA A O 1
ATOM 6947 N N . ARG A 1 884 ? -22.160 -0.578 1.565 1.00 83.00 884 ARG A N 1
ATOM 6948 C CA . ARG A 1 884 ? -21.213 0.486 1.195 1.00 83.00 884 ARG A CA 1
ATOM 6949 C C . ARG A 1 884 ? -21.942 1.806 0.954 1.00 83.00 884 ARG A C 1
ATOM 6951 O O . ARG A 1 884 ? -21.583 2.817 1.559 1.00 83.00 884 ARG A O 1
ATOM 6958 N N . ALA A 1 885 ? -23.024 1.784 0.172 1.00 84.94 885 ALA A N 1
ATOM 6959 C CA . ALA A 1 885 ? -23.859 2.957 -0.087 1.00 84.94 885 ALA A CA 1
ATOM 6960 C C . ALA A 1 885 ? -24.461 3.536 1.205 1.00 84.94 885 ALA A C 1
ATOM 6962 O O . ALA A 1 885 ? -24.490 4.754 1.397 1.00 84.94 885 ALA A O 1
ATOM 6963 N N . LEU A 1 886 ? -24.896 2.669 2.123 1.00 87.62 886 LEU A N 1
ATOM 6964 C CA . LEU A 1 886 ? -25.409 3.051 3.434 1.00 87.62 886 LEU A CA 1
ATOM 6965 C C . LEU A 1 886 ? -24.350 3.775 4.275 1.00 87.62 886 LEU A C 1
ATOM 6967 O O . LEU A 1 886 ? -24.650 4.828 4.835 1.00 87.62 886 LEU A O 1
ATOM 6971 N N . LYS A 1 887 ? -23.119 3.253 4.353 1.00 85.50 887 LYS A N 1
ATOM 6972 C CA . LYS A 1 887 ? -22.021 3.912 5.083 1.00 85.50 887 LYS A CA 1
ATOM 6973 C C . LYS A 1 887 ? -21.701 5.289 4.492 1.00 85.50 887 LYS A C 1
ATOM 6975 O O . LYS A 1 887 ? -21.553 6.249 5.240 1.00 85.50 887 LYS A O 1
ATOM 6980 N N . SER A 1 888 ? -21.655 5.416 3.164 1.00 83.25 888 SER A N 1
ATOM 6981 C CA . SER A 1 888 ? -21.441 6.713 2.503 1.00 83.25 888 SER A CA 1
ATOM 6982 C C . SER A 1 888 ? -22.568 7.715 2.774 1.00 83.25 888 SER A C 1
ATOM 6984 O O . SER A 1 888 ? -22.314 8.914 2.877 1.00 83.25 888 SER A O 1
ATOM 6986 N N . ARG A 1 889 ? -23.821 7.252 2.897 1.00 85.88 889 ARG A N 1
ATOM 6987 C CA . ARG A 1 889 ? -24.947 8.099 3.331 1.00 85.88 889 ARG A CA 1
ATOM 6988 C C . ARG A 1 889 ? -24.788 8.534 4.789 1.00 85.88 889 ARG A C 1
ATOM 6990 O O . ARG A 1 889 ? -24.913 9.716 5.074 1.00 85.88 889 ARG A O 1
ATOM 6997 N N . GLN A 1 890 ? -24.431 7.612 5.688 1.00 83.62 890 GLN A N 1
ATOM 6998 C CA . GLN A 1 890 ? -24.216 7.903 7.115 1.00 83.62 890 GLN A CA 1
ATOM 6999 C C . GLN A 1 890 ? -23.135 8.958 7.371 1.00 83.62 890 GLN A C 1
ATOM 7001 O O . GLN A 1 890 ? -23.206 9.653 8.375 1.00 83.62 890 GLN A O 1
ATOM 7006 N N . LEU A 1 891 ? -22.120 9.044 6.510 1.00 81.88 891 LEU A N 1
ATOM 7007 C CA . LEU A 1 891 ? -21.046 10.022 6.666 1.00 81.88 891 LEU A CA 1
ATOM 7008 C C . LEU A 1 891 ? -21.418 11.420 6.145 1.00 81.88 891 LEU A C 1
ATOM 7010 O O . LEU A 1 891 ? -20.857 12.396 6.624 1.00 81.88 891 LEU A O 1
ATOM 7014 N N . ARG A 1 892 ? -22.347 11.526 5.184 1.00 76.56 892 ARG A N 1
ATOM 7015 C CA . ARG A 1 892 ? -22.815 12.816 4.635 1.00 76.56 892 ARG A CA 1
ATOM 7016 C C . ARG A 1 892 ? -23.927 13.458 5.453 1.00 76.56 892 ARG A C 1
ATOM 7018 O O . ARG A 1 892 ? -24.197 14.643 5.298 1.00 76.56 892 ARG A O 1
ATOM 7025 N N . ASP A 1 893 ? -24.607 12.661 6.260 1.00 72.25 893 ASP A N 1
ATOM 7026 C CA . ASP A 1 893 ? -25.813 13.071 6.950 1.00 72.25 893 ASP A CA 1
ATOM 7027 C C . ASP A 1 893 ? -25.545 13.289 8.437 1.00 72.25 893 ASP A C 1
ATOM 7029 O O . ASP A 1 893 ? -25.223 12.353 9.169 1.00 72.25 893 ASP A O 1
ATOM 7033 N N . GLU A 1 894 ? -25.725 14.525 8.898 1.00 62.09 894 GLU A N 1
ATOM 7034 C CA . GLU A 1 894 ? -25.598 14.887 10.314 1.00 62.09 894 GLU A CA 1
ATOM 7035 C C . GLU A 1 894 ? -26.724 14.289 11.184 1.00 62.09 894 GLU A C 1
ATOM 7037 O O . GLU A 1 894 ? -26.666 14.331 12.416 1.00 62.09 894 GLU A O 1
ATOM 7042 N N . GLY A 1 895 ? -27.745 13.689 10.561 1.00 66.19 895 GLY A N 1
ATOM 7043 C CA . GLY A 1 895 ? -28.864 13.047 11.234 1.00 66.19 895 GLY A CA 1
ATOM 7044 C C . GLY A 1 895 ? -29.875 14.048 11.793 1.00 66.19 895 GLY A C 1
ATOM 7045 O O . GLY A 1 895 ? -30.066 15.153 11.288 1.00 66.19 895 GLY A O 1
ATOM 7046 N N . HIS A 1 896 ? -30.600 13.639 12.839 1.00 67.56 896 HIS A N 1
ATOM 7047 C CA . HIS A 1 896 ? -31.584 14.500 13.500 1.00 67.56 896 HIS A CA 1
ATOM 7048 C C . HIS A 1 896 ? -30.923 15.311 14.618 1.00 67.56 896 HIS A C 1
ATOM 7050 O O . HIS A 1 896 ? -30.773 14.831 15.741 1.00 67.56 896 HIS A O 1
ATOM 7056 N N . ALA A 1 897 ? -30.549 16.552 14.307 1.00 55.41 897 ALA A N 1
ATOM 7057 C CA . ALA A 1 897 ? -30.083 17.543 15.275 1.00 55.41 897 ALA A CA 1
ATOM 7058 C C . ALA A 1 897 ? -31.265 18.336 15.861 1.00 55.41 897 ALA A C 1
ATOM 7060 O O . ALA A 1 897 ? -31.327 19.563 15.775 1.00 55.41 897 ALA A O 1
ATOM 7061 N N . GLY A 1 898 ? -32.245 17.645 16.448 1.00 58.72 898 GLY A N 1
ATOM 7062 C CA . GLY A 1 898 ? -33.150 18.326 17.366 1.00 58.72 898 GLY A CA 1
ATOM 7063 C C . GLY A 1 898 ? -32.309 18.848 18.531 1.00 58.72 898 GLY A C 1
ATOM 7064 O O . GLY A 1 898 ? -31.728 18.048 19.254 1.00 58.72 898 GLY A O 1
ATOM 7065 N N . SER A 1 899 ? -32.192 20.165 18.700 1.00 58.62 899 SER A N 1
ATOM 7066 C CA . SER A 1 899 ? -31.557 20.754 19.885 1.00 58.62 899 SER A CA 1
ATOM 7067 C C . SER A 1 899 ? -32.508 21.755 20.527 1.00 58.62 899 SER A C 1
ATOM 7069 O O . SER A 1 899 ? -32.839 22.780 19.923 1.00 58.62 899 SER A O 1
ATOM 7071 N N . ASN A 1 900 ? -32.938 21.480 21.754 1.00 71.75 900 ASN A N 1
ATOM 7072 C CA . ASN A 1 900 ? -33.565 22.469 22.618 1.00 71.75 900 ASN A CA 1
ATOM 7073 C C . ASN A 1 900 ? -32.568 22.830 23.715 1.00 71.75 900 ASN A C 1
ATOM 7075 O O . ASN A 1 900 ? -32.475 22.137 24.725 1.00 71.75 900 ASN A O 1
ATOM 7079 N N . SER A 1 901 ? -31.872 23.957 23.545 1.00 74.00 901 SER A N 1
ATOM 7080 C CA . SER A 1 901 ? -30.786 24.396 24.433 1.00 74.00 901 SER A CA 1
ATOM 7081 C C . SER A 1 901 ? -31.152 24.422 25.921 1.00 74.00 901 SER A C 1
ATOM 7083 O O . SER A 1 901 ? -30.283 24.232 26.770 1.00 74.00 901 SER A O 1
ATOM 7085 N N . THR A 1 902 ? -32.432 24.622 26.256 1.00 82.38 902 THR A N 1
ATOM 7086 C CA . THR A 1 902 ? -32.901 24.612 27.650 1.00 82.38 902 THR A CA 1
ATOM 7087 C C . THR A 1 902 ? -33.038 23.192 28.202 1.00 82.38 902 THR A C 1
ATOM 7089 O O . THR A 1 902 ? -32.585 22.922 29.316 1.00 82.38 902 THR A O 1
ATOM 7092 N N . ASP A 1 903 ? -33.645 22.281 27.436 1.00 84.06 903 ASP A N 1
ATOM 7093 C CA . ASP A 1 903 ? -33.782 20.879 27.843 1.00 84.06 903 ASP A CA 1
ATOM 7094 C C . ASP A 1 903 ? -32.419 20.178 27.829 1.00 84.06 903 ASP A C 1
ATOM 7096 O O . ASP A 1 903 ? -32.092 19.460 28.773 1.00 84.06 903 ASP A O 1
ATOM 7100 N N . ASP A 1 904 ? -31.580 20.460 26.833 1.00 85.56 904 ASP A N 1
ATOM 7101 C CA . ASP A 1 904 ? -30.234 19.898 26.726 1.00 85.56 904 ASP A CA 1
ATOM 7102 C C . ASP A 1 904 ? -29.361 20.298 27.915 1.00 85.56 904 ASP A C 1
ATOM 7104 O O . ASP A 1 904 ? -28.752 19.436 28.540 1.00 85.56 904 ASP A O 1
ATOM 7108 N N . ALA A 1 905 ? -29.358 21.576 28.313 1.00 87.69 905 ALA A N 1
ATOM 7109 C CA . ALA A 1 905 ? -28.609 22.022 29.490 1.00 87.69 905 ALA A CA 1
ATOM 7110 C C . ALA A 1 905 ? -29.052 21.293 30.772 1.00 87.69 905 ALA A C 1
ATOM 7112 O O . ALA A 1 905 ? -28.219 20.905 31.595 1.00 87.69 905 ALA A O 1
ATOM 7113 N N . LYS A 1 906 ? -30.362 21.061 30.928 1.00 91.69 906 LYS A N 1
ATOM 7114 C CA . LYS A 1 906 ? -30.916 20.307 32.057 1.00 91.69 906 LYS A CA 1
ATOM 7115 C C . LYS A 1 906 ? -30.458 18.847 32.037 1.00 91.69 906 LYS A C 1
ATOM 7117 O O . LYS A 1 906 ? -30.018 18.342 33.068 1.00 91.69 906 LYS A O 1
ATOM 7122 N N . TYR A 1 907 ? -30.577 18.161 30.901 1.00 91.31 907 TYR A N 1
ATOM 7123 C CA . TYR A 1 907 ? -30.190 16.753 30.796 1.00 91.31 907 TYR A CA 1
ATOM 7124 C C . TYR A 1 907 ? -28.676 16.547 30.881 1.00 91.31 907 TYR A C 1
ATOM 7126 O O . TYR A 1 907 ? -28.250 15.561 31.475 1.00 91.31 907 TYR A O 1
ATOM 7134 N N . ILE A 1 908 ? -27.868 17.493 30.393 1.00 91.31 908 ILE A N 1
ATOM 7135 C CA . ILE A 1 908 ? -26.413 17.492 30.589 1.00 91.31 908 ILE A CA 1
ATOM 7136 C C . ILE A 1 908 ? -26.079 17.541 32.080 1.00 91.31 908 ILE A C 1
ATOM 7138 O O . ILE A 1 908 ? -25.255 16.752 32.532 1.00 91.31 908 ILE A O 1
ATOM 7142 N N . GLN A 1 909 ? -26.719 18.415 32.865 1.00 93.00 909 GLN A N 1
ATOM 7143 C CA . GLN A 1 909 ? -26.457 18.463 34.306 1.00 93.00 909 GLN A CA 1
ATOM 7144 C C . GLN A 1 909 ? -26.879 17.162 35.004 1.00 93.00 909 GLN A C 1
ATOM 7146 O O . GLN A 1 909 ? -26.094 16.602 35.759 1.00 93.00 909 GLN A O 1
ATOM 7151 N N . LEU A 1 910 ? -28.066 16.631 34.685 1.00 94.75 910 LEU A N 1
ATOM 7152 C CA . LEU A 1 910 ? -28.519 15.340 35.219 1.00 94.75 910 LEU A CA 1
ATOM 7153 C C . LEU A 1 910 ? -27.568 14.192 34.854 1.00 94.75 910 LEU A C 1
ATOM 7155 O O . LEU A 1 910 ? -27.369 13.285 35.654 1.00 94.75 910 LEU A O 1
ATOM 7159 N N . ALA A 1 911 ? -26.987 14.223 33.653 1.00 93.69 911 ALA A N 1
ATOM 7160 C CA . ALA A 1 911 ? -26.017 13.232 33.213 1.00 93.69 911 ALA A CA 1
ATOM 7161 C C . ALA A 1 911 ? -24.699 13.334 33.994 1.00 93.69 911 ALA A C 1
ATOM 7163 O O . ALA A 1 911 ? -24.140 12.307 34.362 1.00 93.69 911 ALA A O 1
ATOM 7164 N N . LYS A 1 912 ? -24.222 14.551 34.290 1.00 94.50 912 LYS A N 1
ATOM 7165 C CA . LYS A 1 912 ? -23.029 14.759 35.127 1.00 94.50 912 LYS A CA 1
ATOM 7166 C C . LYS A 1 912 ? -23.229 14.209 36.536 1.00 94.50 912 LYS A C 1
ATOM 7168 O O . LYS A 1 912 ? -22.387 13.452 37.006 1.00 94.50 912 LYS A O 1
ATOM 7173 N N . ASP A 1 913 ? -24.359 14.543 37.157 1.00 95.56 913 ASP A N 1
ATOM 7174 C CA . ASP A 1 913 ? -24.690 14.090 38.511 1.00 95.56 913 ASP A CA 1
ATOM 7175 C C . ASP A 1 913 ? -24.815 12.554 38.557 1.00 95.56 913 ASP A C 1
ATOM 7177 O O . ASP A 1 913 ? -24.291 11.907 39.460 1.00 95.56 913 ASP A O 1
ATOM 7181 N N . ALA A 1 914 ? -25.456 11.955 37.547 1.00 95.81 914 ALA A N 1
ATOM 7182 C CA . ALA A 1 914 ? -25.617 10.505 37.454 1.00 95.81 914 ALA A CA 1
ATOM 7183 C C . ALA A 1 914 ? -24.303 9.764 37.144 1.00 95.81 914 ALA A C 1
ATOM 7185 O O . ALA A 1 914 ? -24.104 8.652 37.623 1.00 95.81 914 ALA A O 1
ATOM 7186 N N . PHE A 1 915 ? -23.398 10.367 36.364 1.00 94.94 915 PHE A N 1
ATOM 7187 C CA . PHE A 1 915 ? -22.060 9.817 36.138 1.00 94.94 915 PHE A CA 1
ATOM 7188 C C . PHE A 1 915 ? -21.262 9.753 37.445 1.00 94.94 915 PHE A C 1
ATOM 7190 O O . PHE A 1 915 ? -20.628 8.738 37.728 1.00 94.94 915 PHE A O 1
ATOM 7197 N N . GLU A 1 916 ? -21.313 10.814 38.250 1.00 95.31 916 GLU A N 1
ATOM 7198 C CA . GLU A 1 916 ? -20.638 10.862 39.550 1.00 95.31 916 GLU A CA 1
ATOM 7199 C C . GLU A 1 916 ? -21.253 9.860 40.540 1.00 95.31 916 GLU A C 1
ATOM 7201 O O . GLU A 1 916 ? -20.519 9.190 41.261 1.00 95.31 916 GLU A O 1
ATOM 7206 N N . GLU A 1 917 ? -22.578 9.669 40.510 1.00 95.75 917 GLU A N 1
ATOM 7207 C CA . GLU A 1 917 ? -23.264 8.625 41.287 1.00 95.75 917 GLU A CA 1
ATOM 7208 C C . GLU A 1 917 ? -22.804 7.208 40.904 1.00 95.75 917 GLU A C 1
ATOM 7210 O O . GLU A 1 917 ? -22.547 6.389 41.787 1.00 95.75 917 GLU A O 1
ATOM 7215 N N . ASP A 1 918 ? -22.687 6.917 39.604 1.00 94.19 918 ASP A N 1
ATOM 7216 C CA . ASP A 1 918 ? -22.316 5.584 39.114 1.00 94.19 918 ASP A CA 1
ATOM 7217 C C . ASP A 1 918 ? -20.812 5.279 39.287 1.00 94.19 918 ASP A C 1
ATOM 7219 O O . ASP A 1 918 ? -20.438 4.120 39.475 1.00 94.19 918 ASP A O 1
ATOM 7223 N N . THR A 1 919 ? -19.935 6.289 39.202 1.00 92.06 919 THR A N 1
ATOM 7224 C CA . THR A 1 919 ? -18.469 6.091 39.142 1.00 92.06 919 THR A CA 1
ATOM 7225 C C . THR A 1 919 ? -17.702 6.540 40.378 1.00 92.06 919 THR A C 1
ATOM 7227 O O . THR A 1 919 ? -16.573 6.096 40.574 1.00 92.06 919 THR A O 1
ATOM 7230 N N . GLY A 1 920 ? -18.273 7.434 41.187 1.00 93.19 920 GLY A N 1
ATOM 7231 C CA . GLY A 1 920 ? -17.545 8.166 42.224 1.00 93.19 920 GLY A CA 1
ATOM 7232 C C . GLY A 1 920 ? -16.617 9.264 41.687 1.00 93.19 920 GLY A C 1
ATOM 7233 O O . GLY A 1 920 ? -15.944 9.913 42.479 1.00 93.19 920 GLY A O 1
ATOM 7234 N N . VAL A 1 921 ? -16.578 9.500 40.370 1.00 94.69 921 VAL A N 1
ATOM 7235 C CA . VAL A 1 921 ? -15.692 10.480 39.728 1.00 94.69 921 VAL A CA 1
ATOM 7236 C C . VAL A 1 921 ? -16.502 11.660 39.206 1.00 94.69 921 VAL A C 1
ATOM 7238 O O . VAL A 1 921 ? -17.471 11.492 38.466 1.00 94.69 921 VAL A O 1
ATOM 7241 N N . SER A 1 922 ? -16.067 12.884 39.515 1.00 94.81 922 SER A N 1
ATOM 7242 C CA . SER A 1 922 ? -16.684 14.079 38.934 1.00 94.81 922 SER A CA 1
ATOM 7243 C C . SER A 1 922 ? -16.474 14.120 37.419 1.00 94.81 922 SER A C 1
ATOM 7245 O O . SER A 1 922 ? -15.337 14.129 36.940 1.00 94.81 922 SER A O 1
ATOM 7247 N N . PHE A 1 923 ? -17.560 14.229 36.648 1.00 94.94 923 PHE A N 1
ATOM 7248 C CA . PHE A 1 923 ? -17.483 14.241 35.182 1.00 94.94 923 PHE A CA 1
ATOM 7249 C C . PHE A 1 923 ? -16.635 15.400 34.630 1.00 94.94 923 PHE A C 1
ATOM 7251 O O . PHE A 1 923 ? -15.925 15.229 33.643 1.00 94.94 923 PHE A O 1
ATOM 7258 N N . ASN A 1 924 ? -16.669 16.580 35.262 1.00 94.81 924 ASN A N 1
ATOM 7259 C CA . ASN A 1 924 ? -15.831 17.704 34.826 1.00 94.81 924 ASN A CA 1
ATOM 7260 C C . ASN A 1 924 ? -14.343 17.416 35.087 1.00 94.81 924 ASN A C 1
ATOM 7262 O O . ASN A 1 924 ? -13.526 17.631 34.197 1.00 94.81 924 ASN A O 1
ATOM 7266 N N . CYS A 1 925 ? -14.006 16.860 36.260 1.00 95.81 925 CYS A N 1
ATOM 7267 C CA . CYS A 1 925 ? -12.632 16.462 36.576 1.00 95.81 925 CYS A CA 1
ATOM 7268 C C . CYS A 1 925 ? -12.130 15.396 35.597 1.00 95.81 925 CYS A C 1
ATOM 7270 O O . CYS A 1 925 ? -11.044 15.531 35.048 1.00 95.81 925 CYS A O 1
ATOM 7272 N N . PHE A 1 926 ? -12.958 14.394 35.297 1.00 96.44 926 PHE A N 1
ATOM 7273 C CA . PHE A 1 926 ? -12.668 13.370 34.295 1.00 96.44 926 PHE A CA 1
ATOM 7274 C C . PHE A 1 926 ? -12.317 13.966 32.919 1.00 96.44 926 PHE A C 1
ATOM 7276 O O . PHE A 1 926 ? -11.301 13.597 32.328 1.00 96.44 926 PHE A O 1
ATOM 7283 N N . LEU A 1 927 ? -13.118 14.915 32.416 1.00 96.12 927 LEU A N 1
ATOM 7284 C CA . LEU A 1 927 ? -12.839 15.576 31.137 1.00 96.12 927 LEU A CA 1
ATOM 7285 C C . LEU A 1 927 ? -11.573 16.442 31.183 1.00 96.12 927 LEU A C 1
ATOM 7287 O O . LEU A 1 927 ? -10.827 16.461 30.203 1.00 96.12 927 LEU A O 1
ATOM 7291 N N . ASP A 1 928 ? -11.321 17.136 32.293 1.00 95.69 928 ASP A N 1
ATOM 7292 C CA . ASP A 1 928 ? -10.142 17.989 32.457 1.00 95.69 928 ASP A CA 1
ATOM 7293 C C . ASP A 1 928 ? -8.853 17.163 32.587 1.00 95.69 928 ASP A C 1
ATOM 7295 O O . ASP A 1 928 ? -7.840 17.529 31.995 1.00 95.69 928 ASP A O 1
ATOM 7299 N N . VAL A 1 929 ? -8.895 16.006 33.259 1.00 96.25 929 VAL A N 1
ATOM 7300 C CA . VAL A 1 929 ? -7.780 15.042 33.306 1.00 96.25 929 VAL A CA 1
ATOM 7301 C C . VAL A 1 929 ? -7.490 14.484 31.915 1.00 96.25 929 VAL A C 1
ATOM 7303 O O . VAL A 1 929 ? -6.339 14.492 31.484 1.00 96.25 929 VAL A O 1
ATOM 7306 N N . LEU A 1 930 ? -8.516 14.062 31.166 1.00 96.19 930 LEU A N 1
ATOM 7307 C CA . LEU A 1 930 ? -8.336 13.634 29.774 1.00 96.19 930 LEU A CA 1
ATOM 7308 C C . LEU A 1 930 ? -7.726 14.740 28.911 1.00 96.19 930 LEU A C 1
ATOM 7310 O O . LEU A 1 930 ? -6.854 14.468 28.092 1.00 96.19 930 LEU A O 1
ATOM 7314 N N . ASN A 1 931 ? -8.165 15.984 29.098 1.00 94.75 931 ASN A N 1
ATOM 7315 C CA . ASN A 1 931 ? -7.641 17.131 28.369 1.00 94.75 931 ASN A CA 1
ATOM 7316 C C . ASN A 1 931 ? -6.174 17.417 28.725 1.00 94.75 931 ASN A C 1
ATOM 7318 O O . ASN A 1 931 ? -5.371 17.658 27.827 1.00 94.75 931 ASN A O 1
ATOM 7322 N N . SER A 1 932 ? -5.826 17.333 30.011 1.00 93.31 932 SER A N 1
ATOM 7323 C CA . SER A 1 932 ? -4.454 17.457 30.510 1.00 93.31 932 SER A CA 1
ATOM 7324 C C . SER A 1 932 ? -3.544 16.380 29.912 1.00 93.31 932 SER A C 1
ATOM 7326 O O . SER A 1 932 ? -2.447 16.681 29.464 1.00 93.31 932 SER A O 1
ATOM 7328 N N . LEU A 1 933 ? -4.012 15.136 29.785 1.00 93.25 933 LEU A N 1
ATOM 7329 C CA . LEU A 1 933 ? -3.234 14.050 29.171 1.00 93.25 933 LEU A CA 1
ATOM 7330 C C . LEU A 1 933 ? -3.205 14.098 27.630 1.00 93.25 933 LEU A C 1
ATOM 7332 O O . LEU A 1 933 ? -2.290 13.559 27.013 1.00 93.25 933 LEU A O 1
ATOM 7336 N N . ALA A 1 934 ? -4.206 14.708 26.990 1.00 93.81 934 ALA A N 1
ATOM 7337 C CA . ALA A 1 934 ? -4.284 14.825 25.532 1.00 93.81 934 ALA A CA 1
ATOM 7338 C C . ALA A 1 934 ? -3.465 16.002 24.978 1.00 93.81 934 ALA A C 1
ATOM 7340 O O . ALA A 1 934 ? -2.902 15.901 23.887 1.00 93.81 934 ALA A O 1
ATOM 7341 N N . LEU A 1 935 ? -3.430 17.122 25.708 1.00 89.38 935 LEU A N 1
ATOM 7342 C CA . LEU A 1 935 ? -2.812 18.384 25.283 1.00 89.38 935 LEU A CA 1
ATOM 7343 C C . LEU A 1 935 ? -1.620 18.805 26.153 1.00 89.38 935 LEU A C 1
ATOM 7345 O O . LEU A 1 935 ? -0.868 19.697 25.766 1.00 89.38 935 LEU A O 1
ATOM 7349 N N . GLY A 1 936 ? -1.457 18.208 27.331 1.00 77.44 936 GLY A N 1
ATOM 7350 C CA . GLY A 1 936 ? -0.410 18.542 28.285 1.00 77.44 936 GLY A CA 1
ATOM 7351 C C . GLY A 1 936 ? 0.852 17.692 28.125 1.00 77.44 936 GLY A C 1
ATOM 7352 O O . GLY A 1 936 ? 0.799 16.504 27.816 1.00 77.44 936 GLY A O 1
ATOM 7353 N N . CYS A 1 937 ? 1.997 18.359 28.295 1.00 64.75 937 CYS A N 1
ATOM 7354 C CA . CYS A 1 937 ? 3.376 17.856 28.319 1.00 64.75 937 CYS A CA 1
ATOM 7355 C C . CYS A 1 937 ? 3.943 17.522 29.718 1.00 64.75 937 CYS A C 1
ATOM 7357 O O . CYS A 1 937 ? 4.403 18.486 30.332 1.00 64.75 937 CYS A O 1
ATOM 7359 N N . PRO A 1 938 ? 3.994 16.277 30.243 1.00 60.31 938 PRO A N 1
ATOM 7360 C CA . PRO A 1 938 ? 4.530 16.013 31.587 1.00 60.31 938 PRO A CA 1
ATOM 7361 C C . PRO A 1 938 ? 5.968 16.495 31.860 1.00 60.31 938 PRO A C 1
ATOM 7363 O O . PRO A 1 938 ? 6.275 16.838 33.002 1.00 60.31 938 PRO A O 1
ATOM 7366 N N . SER A 1 939 ? 6.824 16.611 30.832 1.00 52.19 939 SER A N 1
ATOM 7367 C CA . SER A 1 939 ? 8.196 17.132 30.968 1.00 52.19 939 SER A CA 1
ATOM 7368 C C . SER A 1 939 ? 8.745 17.743 29.667 1.00 52.19 939 SER A C 1
ATOM 7370 O O . SER A 1 939 ? 8.322 17.405 28.564 1.00 52.19 939 SER A O 1
ATOM 7372 N N . ASN A 1 940 ? 9.745 18.626 29.783 1.00 49.00 940 ASN A N 1
ATOM 7373 C CA . ASN A 1 940 ? 10.519 19.165 28.658 1.00 49.00 940 ASN A CA 1
ATOM 7374 C C . ASN A 1 940 ? 11.364 18.063 27.955 1.00 49.00 940 ASN A C 1
ATOM 7376 O O . ASN A 1 940 ? 12.365 17.632 28.519 1.00 49.00 940 ASN A O 1
ATOM 7380 N N . PHE A 1 941 ? 11.023 17.743 26.694 1.00 52.28 941 PHE A N 1
ATOM 7381 C CA . PHE A 1 941 ? 11.766 16.982 25.654 1.00 52.28 941 PHE A CA 1
ATOM 7382 C C . PHE A 1 941 ? 11.715 15.435 25.610 1.00 52.28 941 PHE A C 1
ATOM 7384 O O . PHE A 1 941 ? 11.618 14.753 26.618 1.00 52.28 941 PHE A O 1
ATOM 7391 N N . GLU A 1 942 ? 11.816 14.943 24.359 1.00 58.25 942 GLU A N 1
ATOM 7392 C CA . GLU A 1 942 ? 11.754 13.598 23.730 1.00 58.25 942 GLU A CA 1
ATOM 7393 C C . GLU A 1 942 ? 11.913 12.304 24.552 1.00 58.25 942 GLU A C 1
ATOM 7395 O O . GLU A 1 942 ? 11.435 11.271 24.092 1.00 58.25 942 GLU A O 1
ATOM 7400 N N . GLY A 1 943 ? 12.541 12.312 25.728 1.00 60.16 943 GLY A N 1
ATOM 7401 C CA . GLY A 1 943 ? 12.944 11.091 26.442 1.00 60.16 943 GLY A CA 1
ATOM 7402 C C . GLY A 1 943 ? 11.800 10.211 26.962 1.00 60.16 943 GLY A C 1
ATOM 7403 O O . GLY A 1 943 ? 12.011 9.019 27.172 1.00 60.16 943 GLY A O 1
ATOM 7404 N N . ASP A 1 944 ? 10.605 10.778 27.141 1.00 72.56 944 ASP A N 1
ATOM 7405 C CA . ASP A 1 944 ? 9.428 10.077 27.679 1.00 72.56 944 ASP A CA 1
ATOM 7406 C C . ASP A 1 944 ? 8.564 9.406 26.590 1.00 72.56 944 ASP A C 1
ATOM 7408 O O . ASP A 1 944 ? 7.668 8.610 26.892 1.00 72.56 944 ASP A O 1
ATOM 7412 N N . TYR A 1 945 ? 8.817 9.722 25.315 1.00 79.75 945 TYR A N 1
ATOM 7413 C CA . TYR A 1 945 ? 8.141 9.089 24.185 1.00 79.75 945 TYR A CA 1
ATOM 7414 C C . TYR A 1 945 ? 8.778 7.723 23.925 1.00 79.75 945 TYR A C 1
ATOM 7416 O O . TYR A 1 945 ? 9.948 7.612 23.567 1.00 79.75 945 TYR A O 1
ATOM 7424 N N . ALA A 1 946 ? 7.990 6.666 24.114 1.00 80.31 946 ALA A N 1
ATOM 7425 C CA . ALA A 1 946 ? 8.390 5.299 23.799 1.00 80.31 946 ALA A CA 1
ATOM 7426 C C . ALA A 1 946 ? 8.336 5.008 22.288 1.00 80.31 946 ALA A C 1
ATOM 7428 O O . ALA A 1 946 ? 9.032 4.115 21.810 1.00 80.31 946 ALA A O 1
ATOM 7429 N N . SER A 1 947 ? 7.503 5.757 21.565 1.00 79.81 947 SER A N 1
ATOM 7430 C CA . SER A 1 947 ? 7.366 5.817 20.104 1.00 79.81 947 SER A CA 1
ATOM 7431 C C . SER A 1 947 ? 6.800 7.193 19.722 1.00 79.81 947 SER A C 1
ATOM 7433 O O . SER A 1 947 ? 6.541 8.004 20.610 1.00 79.81 947 SER A O 1
ATOM 7435 N N . SER A 1 948 ? 6.561 7.475 18.435 1.00 77.94 948 SER A N 1
ATOM 7436 C CA . SER A 1 948 ? 6.092 8.791 17.961 1.00 77.94 948 SER A CA 1
ATOM 7437 C C . SER A 1 948 ? 4.858 9.316 18.698 1.00 77.94 948 SER A C 1
ATOM 7439 O O . SER A 1 948 ? 4.791 10.505 19.000 1.00 77.94 948 SER A O 1
ATOM 7441 N N . ASN A 1 949 ? 3.892 8.446 19.009 1.00 87.38 949 ASN A N 1
ATOM 7442 C CA . ASN A 1 949 ? 2.604 8.851 19.577 1.00 87.38 949 ASN A CA 1
ATOM 7443 C C . ASN A 1 949 ? 2.219 8.075 20.857 1.00 87.38 949 ASN A C 1
ATOM 7445 O O . ASN A 1 949 ? 1.038 8.043 21.229 1.00 87.38 949 ASN A O 1
ATOM 7449 N N . VAL A 1 950 ? 3.204 7.483 21.549 1.00 90.38 950 VAL A N 1
ATOM 7450 C CA . VAL A 1 950 ? 3.038 6.752 22.822 1.00 90.38 950 VAL A CA 1
ATOM 7451 C C . VAL A 1 950 ? 4.057 7.232 23.853 1.00 90.38 950 VAL A C 1
ATOM 7453 O O . VAL A 1 950 ? 5.259 7.261 23.586 1.00 90.38 950 VAL A O 1
ATOM 7456 N N . LEU A 1 951 ? 3.588 7.547 25.061 1.00 90.81 951 LEU A N 1
ATOM 7457 C CA . LEU A 1 951 ? 4.432 7.888 26.205 1.00 90.81 951 LEU A CA 1
ATOM 7458 C C . LEU A 1 951 ? 4.549 6.709 27.170 1.00 90.81 951 LEU A C 1
ATOM 7460 O O . LEU A 1 951 ? 3.611 5.928 27.329 1.00 90.81 951 LEU A O 1
ATOM 7464 N N . SER A 1 952 ? 5.701 6.611 27.832 1.00 91.00 952 SER A N 1
ATOM 7465 C CA . SER A 1 952 ? 5.981 5.661 28.912 1.00 91.00 952 SER A CA 1
ATOM 7466 C C . SER A 1 952 ? 6.637 6.419 30.063 1.00 91.00 952 SER A C 1
ATOM 7468 O O . SER A 1 952 ? 7.830 6.702 30.001 1.00 91.00 952 SER A O 1
ATOM 7470 N N . ILE A 1 953 ? 5.863 6.756 31.097 1.00 90.25 953 ILE A N 1
ATOM 7471 C CA . ILE A 1 953 ? 6.285 7.656 32.183 1.00 90.25 953 ILE A CA 1
ATOM 7472 C C . ILE A 1 953 ? 6.069 6.986 33.540 1.00 90.25 953 ILE A C 1
ATOM 7474 O O . ILE A 1 953 ? 5.106 6.249 33.731 1.00 90.25 953 ILE A O 1
ATOM 7478 N N . GLU A 1 954 ? 6.920 7.282 34.524 1.00 90.31 954 GLU A N 1
ATOM 7479 C CA . GLU A 1 954 ? 6.712 6.819 35.896 1.00 90.31 954 GLU A CA 1
ATOM 7480 C C . GLU A 1 954 ? 5.346 7.279 36.436 1.00 90.31 954 GLU A C 1
ATOM 7482 O O . GLU A 1 954 ? 4.993 8.458 36.360 1.00 90.31 954 GLU A O 1
ATOM 7487 N N . SER A 1 955 ? 4.588 6.353 37.029 1.00 89.75 955 SER A N 1
ATOM 7488 C CA . SER A 1 955 ? 3.204 6.602 37.465 1.00 89.75 955 SER A CA 1
ATOM 7489 C C . SER A 1 955 ? 3.086 7.800 38.416 1.00 89.75 955 SER A C 1
ATOM 7491 O O . SER A 1 955 ? 2.160 8.605 38.314 1.00 89.75 955 SER A O 1
ATOM 7493 N N . SER A 1 956 ? 4.060 7.950 39.320 1.00 89.62 956 SER A N 1
ATOM 7494 C CA . SER A 1 956 ? 4.143 9.059 40.277 1.00 89.62 956 SER A CA 1
ATOM 7495 C C . SER A 1 956 ? 4.347 10.411 39.576 1.00 89.62 956 SER A C 1
ATOM 7497 O O . SER A 1 956 ? 3.714 11.404 39.938 1.00 89.62 956 SER A O 1
ATOM 7499 N N . SER A 1 957 ? 5.186 10.438 38.540 1.00 88.81 957 SER A N 1
ATOM 7500 C CA . SER A 1 957 ? 5.507 11.623 37.746 1.00 88.81 957 SER A CA 1
ATOM 7501 C C . SER A 1 957 ? 4.307 12.085 36.921 1.00 88.81 957 SER A C 1
ATOM 7503 O O . SER A 1 957 ? 3.981 13.272 36.954 1.00 88.81 957 SER A O 1
ATOM 7505 N N . LEU A 1 958 ? 3.585 11.162 36.270 1.00 88.88 958 LEU A N 1
ATOM 7506 C CA . LEU A 1 958 ? 2.361 11.504 35.534 1.00 88.88 958 LEU A CA 1
ATOM 7507 C C . LEU A 1 958 ? 1.274 12.051 36.469 1.00 88.88 958 LEU A C 1
ATOM 7509 O O . LEU A 1 958 ? 0.667 13.080 36.179 1.00 88.88 958 LEU A O 1
ATOM 7513 N N . ALA A 1 959 ? 1.055 11.398 37.614 1.00 89.25 959 ALA A N 1
ATOM 7514 C CA . ALA A 1 959 ? 0.075 11.858 38.593 1.00 89.25 959 ALA A CA 1
ATOM 7515 C C . ALA A 1 959 ? 0.418 13.261 39.122 1.00 89.25 959 ALA A C 1
ATOM 7517 O O . ALA A 1 959 ? -0.459 14.117 39.220 1.00 89.25 959 ALA A O 1
ATOM 7518 N N . ASN A 1 960 ? 1.694 13.524 39.423 1.00 90.19 960 ASN A N 1
ATOM 7519 C CA . ASN A 1 960 ? 2.152 14.844 39.856 1.00 90.19 960 ASN A CA 1
ATOM 7520 C C . ASN A 1 960 ? 1.962 15.911 38.774 1.00 90.19 960 ASN A C 1
ATOM 7522 O O . ASN A 1 960 ? 1.573 17.029 39.105 1.00 90.19 960 ASN A O 1
ATOM 7526 N N . PHE A 1 961 ? 2.203 15.575 37.505 1.00 90.06 961 PHE A N 1
ATOM 7527 C CA . PHE A 1 961 ? 1.965 16.485 36.388 1.00 90.06 961 PHE A CA 1
ATOM 7528 C C . PHE A 1 961 ? 0.495 16.915 36.313 1.00 90.06 961 PHE A C 1
ATOM 7530 O O . PHE A 1 961 ? 0.207 18.109 36.372 1.00 90.06 961 PHE A O 1
ATOM 7537 N N . VAL A 1 962 ? -0.435 15.956 36.273 1.00 91.62 962 VAL A N 1
ATOM 7538 C CA . VAL A 1 962 ? -1.875 16.254 36.174 1.00 91.62 962 VAL A CA 1
ATOM 7539 C C . VAL A 1 962 ? -2.354 17.052 37.391 1.00 91.62 962 VAL A C 1
ATOM 7541 O O . VAL A 1 962 ? -3.116 18.008 37.257 1.00 91.62 962 VAL A O 1
ATOM 7544 N N . LYS A 1 963 ? -1.858 16.718 38.589 1.00 91.31 963 LYS A N 1
ATOM 7545 C CA . LYS A 1 963 ? -2.146 17.480 39.814 1.00 91.31 963 LYS A CA 1
ATOM 7546 C C . LYS A 1 963 ? -1.658 18.922 39.746 1.00 91.31 963 LYS A C 1
ATOM 7548 O O . LYS A 1 963 ? -2.355 19.811 40.220 1.00 91.31 963 LYS A O 1
ATOM 7553 N N . GLN A 1 964 ? -0.480 19.168 39.174 1.00 89.06 964 GLN A N 1
ATOM 7554 C CA . GLN A 1 964 ? 0.041 20.524 39.000 1.00 89.06 964 GLN A CA 1
ATOM 7555 C C . GLN A 1 964 ? -0.752 21.314 37.956 1.00 89.06 964 GLN A C 1
ATOM 7557 O O . GLN A 1 964 ? -1.058 22.481 38.199 1.00 89.06 964 GLN A O 1
ATOM 7562 N N . ASP A 1 965 ? -1.117 20.681 36.840 1.00 88.69 965 ASP A N 1
ATOM 7563 C CA . ASP A 1 965 ? -1.906 21.301 35.769 1.00 88.69 965 ASP A CA 1
ATOM 7564 C C . ASP A 1 965 ? -3.314 21.701 36.253 1.00 88.69 965 ASP A C 1
ATOM 7566 O O . ASP A 1 965 ? -3.848 22.746 35.880 1.00 88.69 965 ASP A O 1
ATOM 7570 N N . LEU A 1 966 ? -3.888 20.918 37.176 1.00 91.38 966 LEU A N 1
ATOM 7571 C CA . LEU A 1 966 ? -5.254 21.091 37.685 1.00 91.38 966 LEU A CA 1
ATOM 7572 C C . LEU A 1 966 ? -5.341 21.594 39.142 1.00 91.38 966 LEU A C 1
ATOM 7574 O O . LEU A 1 966 ? -6.431 21.599 39.721 1.00 91.38 966 LEU A O 1
ATOM 7578 N N . LEU A 1 967 ? -4.230 22.069 39.722 1.00 82.25 967 LEU A N 1
ATOM 7579 C CA . LEU A 1 967 ? -4.062 22.362 41.161 1.00 82.25 967 LEU A CA 1
ATOM 7580 C C . LEU A 1 967 ? -5.109 23.331 41.753 1.00 82.25 967 LEU A C 1
ATOM 7582 O O . LEU A 1 967 ? -5.376 23.308 42.952 1.00 82.25 967 LEU A O 1
ATOM 7586 N N . ASN A 1 968 ? -5.695 24.206 40.928 1.00 83.88 968 ASN A N 1
ATOM 7587 C CA . ASN A 1 968 ? -6.687 25.200 41.362 1.00 83.88 968 ASN A CA 1
ATOM 7588 C C . ASN A 1 968 ? -8.146 24.775 41.127 1.00 83.88 968 ASN A C 1
ATOM 7590 O O . ASN A 1 968 ? -9.053 25.473 41.581 1.00 83.88 968 ASN A O 1
ATOM 7594 N N . ASN A 1 969 ? -8.375 23.665 40.422 1.00 88.88 969 ASN A N 1
ATOM 7595 C CA . ASN A 1 969 ? -9.707 23.260 39.971 1.00 88.88 969 ASN A CA 1
ATOM 7596 C C . ASN A 1 969 ? -10.261 22.076 40.776 1.00 88.88 969 ASN A C 1
ATOM 7598 O O . ASN A 1 969 ? -11.466 22.024 41.014 1.00 88.88 969 ASN A O 1
ATOM 7602 N N . TYR A 1 970 ? -9.397 21.157 41.224 1.00 93.44 970 TYR A N 1
ATOM 7603 C CA . TYR A 1 970 ? -9.795 19.913 41.897 1.00 93.44 970 TYR A CA 1
ATOM 7604 C C . TYR A 1 970 ? -8.837 19.539 43.037 1.00 93.44 970 TYR A C 1
ATOM 7606 O O . TYR A 1 970 ? -7.714 20.033 43.107 1.00 93.44 970 TYR A O 1
ATOM 7614 N N . THR A 1 971 ? -9.280 18.663 43.945 1.00 91.56 971 THR A N 1
ATOM 7615 C CA . THR A 1 971 ? -8.409 18.102 44.991 1.00 91.56 971 THR A CA 1
ATOM 7616 C C . THR A 1 971 ? -7.555 16.960 44.441 1.00 91.56 971 THR A C 1
ATOM 7618 O O . THR A 1 971 ? -7.968 16.259 43.519 1.00 91.56 971 THR A O 1
ATOM 7621 N N . ASP A 1 972 ? -6.401 16.715 45.065 1.00 90.69 972 ASP A N 1
ATOM 7622 C CA . ASP A 1 972 ? -5.536 15.563 44.773 1.00 90.69 972 ASP A CA 1
ATOM 7623 C C . ASP A 1 972 ? -6.277 14.217 44.765 1.00 90.69 972 ASP A C 1
ATOM 7625 O O . ASP A 1 972 ? -5.935 13.349 43.967 1.00 90.69 972 ASP A O 1
ATOM 7629 N N . GLU A 1 973 ? -7.257 14.050 45.660 1.00 90.94 973 GLU A N 1
ATOM 7630 C CA . GLU A 1 973 ? -8.105 12.854 45.765 1.00 90.94 973 GLU A CA 1
ATOM 7631 C C . GLU A 1 973 ? -9.008 12.721 44.533 1.00 90.94 973 GLU A C 1
ATOM 7633 O O . GLU A 1 973 ? -8.944 11.709 43.847 1.00 90.94 973 GLU A O 1
ATOM 7638 N N . THR A 1 974 ? -9.716 13.793 44.155 1.00 92.19 974 THR A N 1
ATOM 7639 C CA . THR A 1 974 ? -10.605 13.800 42.974 1.00 92.19 974 THR A CA 1
ATOM 7640 C C . THR A 1 974 ? -9.836 13.510 41.677 1.00 92.19 974 THR A C 1
ATOM 7642 O O . THR A 1 974 ? -10.324 12.803 40.797 1.00 92.19 974 THR A O 1
ATOM 7645 N N . ILE A 1 975 ? -8.618 14.054 41.550 1.00 93.69 975 ILE A N 1
ATOM 7646 C CA . ILE A 1 975 ? -7.734 13.798 40.401 1.00 93.69 975 ILE A CA 1
ATOM 7647 C C . ILE A 1 975 ? -7.245 12.343 40.411 1.00 93.69 975 ILE A C 1
ATOM 7649 O O . ILE A 1 975 ? -7.179 11.714 39.355 1.00 93.69 975 ILE A O 1
ATOM 7653 N N . GLY A 1 976 ? -6.912 11.811 41.591 1.00 93.12 976 GLY A N 1
ATOM 7654 C CA . GLY A 1 976 ? -6.538 10.410 41.778 1.00 93.12 976 GLY A CA 1
ATOM 7655 C C . GLY A 1 976 ? -7.645 9.458 41.331 1.00 93.12 976 GLY A C 1
ATOM 7656 O O . GLY A 1 976 ? -7.387 8.592 40.502 1.00 93.12 976 GLY A O 1
ATOM 7657 N N . ASP A 1 977 ? -8.882 9.694 41.772 1.00 94.50 977 ASP A N 1
ATOM 7658 C CA . ASP A 1 977 ? -10.042 8.876 41.401 1.00 94.50 977 ASP A CA 1
ATOM 7659 C C . ASP A 1 977 ? -10.276 8.872 39.879 1.00 94.50 977 ASP A C 1
ATOM 7661 O O . ASP A 1 977 ? -10.566 7.833 39.282 1.00 94.50 977 ASP A O 1
ATOM 7665 N N . ALA A 1 978 ? -10.096 10.021 39.217 1.00 95.56 978 ALA A N 1
ATOM 7666 C CA . ALA A 1 978 ? -10.192 10.121 37.761 1.00 95.56 978 ALA A CA 1
ATOM 7667 C C . ALA A 1 978 ? -9.069 9.354 37.034 1.00 95.56 978 ALA A C 1
ATOM 7669 O O . ALA A 1 978 ? -9.334 8.679 36.035 1.00 95.56 978 ALA A O 1
ATOM 7670 N N . LEU A 1 979 ? -7.826 9.424 37.524 1.00 94.62 979 LEU A N 1
ATOM 7671 C CA . LEU A 1 979 ? -6.697 8.663 36.971 1.00 94.62 979 LEU A CA 1
ATOM 7672 C C . LEU A 1 979 ? -6.874 7.152 37.169 1.00 94.62 979 LEU A C 1
ATOM 7674 O O . LEU A 1 979 ? -6.639 6.381 36.236 1.00 94.62 979 LEU A O 1
ATOM 7678 N N . ASP A 1 980 ? -7.349 6.725 38.336 1.00 94.56 980 ASP A N 1
ATOM 7679 C CA . ASP A 1 980 ? -7.652 5.322 38.626 1.00 94.56 980 ASP A CA 1
ATOM 7680 C C . ASP A 1 980 ? -8.805 4.817 37.746 1.00 94.56 980 ASP A C 1
ATOM 7682 O O . ASP A 1 980 ? -8.757 3.708 37.198 1.00 94.56 980 ASP A O 1
ATOM 7686 N N . PHE A 1 981 ? -9.821 5.655 37.511 1.00 95.00 981 PHE A N 1
ATOM 7687 C CA . PHE A 1 981 ? -10.892 5.341 36.572 1.00 95.00 981 PHE A CA 1
ATOM 7688 C C . PHE A 1 981 ? -10.377 5.162 35.140 1.00 95.00 981 PHE A C 1
ATOM 7690 O O . PHE A 1 981 ? -10.860 4.260 34.460 1.00 95.00 981 PHE A O 1
ATOM 7697 N N . LEU A 1 982 ? -9.378 5.933 34.699 1.00 96.38 982 LEU A N 1
ATOM 7698 C CA . LEU A 1 982 ? -8.747 5.821 33.374 1.00 96.38 982 LEU A CA 1
ATOM 7699 C C . LEU A 1 982 ? -7.701 4.701 33.260 1.00 96.38 982 LEU A C 1
ATOM 7701 O O . LEU A 1 982 ? -7.290 4.362 32.145 1.00 96.38 982 LEU A O 1
ATOM 7705 N N . THR A 1 983 ? -7.279 4.123 34.384 1.00 96.44 983 THR A N 1
ATOM 7706 C CA . THR A 1 983 ? -6.268 3.064 34.421 1.00 96.44 983 THR A CA 1
ATOM 7707 C C . THR A 1 983 ? -6.903 1.691 34.224 1.00 96.44 983 THR A C 1
ATOM 7709 O O . THR A 1 983 ? -7.913 1.340 34.848 1.00 96.44 983 THR A O 1
ATOM 7712 N N . LEU A 1 984 ? -6.324 0.925 33.299 1.00 96.00 984 LEU A N 1
ATOM 7713 C CA . LEU A 1 984 ? -6.740 -0.420 32.932 1.00 96.00 984 LEU A CA 1
ATOM 7714 C C . LEU A 1 984 ? -6.309 -1.423 33.999 1.00 96.00 984 LEU A C 1
ATOM 7716 O O . LEU A 1 984 ? -5.143 -1.470 34.388 1.00 96.00 984 LEU A O 1
ATOM 7720 N N . ASP A 1 985 ? -7.246 -2.263 34.429 1.00 93.31 985 ASP A N 1
ATOM 7721 C CA . ASP A 1 985 ? -6.964 -3.376 35.328 1.00 93.31 985 ASP A CA 1
ATOM 7722 C C . ASP A 1 985 ? -6.741 -4.652 34.504 1.00 93.31 985 ASP A C 1
ATOM 7724 O O . ASP A 1 985 ? -7.688 -5.240 33.979 1.00 93.31 985 ASP A O 1
ATOM 7728 N N . ASN A 1 986 ? -5.491 -5.088 34.356 1.00 90.81 986 ASN A N 1
ATOM 7729 C CA . ASN A 1 986 ? -5.161 -6.232 33.498 1.00 90.81 986 ASN A CA 1
ATOM 7730 C C . ASN A 1 986 ? -5.851 -7.534 33.954 1.00 90.81 986 ASN A C 1
ATOM 7732 O O . ASN A 1 986 ? -6.191 -8.370 33.116 1.00 90.81 986 ASN A O 1
ATOM 7736 N N . GLU A 1 987 ? -6.133 -7.693 35.253 1.00 89.38 987 GLU A N 1
ATOM 7737 C CA . GLU A 1 987 ? -6.762 -8.902 35.805 1.00 89.38 987 GLU A CA 1
ATOM 7738 C C . GLU A 1 987 ? -8.250 -9.007 35.432 1.00 89.38 987 GLU A C 1
ATOM 7740 O O . GLU A 1 987 ? -8.800 -10.106 35.338 1.00 89.38 987 GLU A O 1
ATOM 7745 N N . LYS A 1 988 ? -8.898 -7.870 35.148 1.00 91.81 988 LYS A N 1
ATOM 7746 C CA . LYS A 1 988 ? -10.331 -7.790 34.818 1.00 91.81 988 LYS A CA 1
ATOM 7747 C C . LYS A 1 988 ? -10.628 -7.757 33.318 1.00 91.81 988 LYS A C 1
ATOM 7749 O O . LYS A 1 988 ? -11.776 -7.570 32.921 1.00 91.81 988 LYS A O 1
ATOM 7754 N N . LEU A 1 989 ? -9.629 -7.921 32.446 1.00 92.06 989 LEU A N 1
ATOM 7755 C CA . LEU A 1 989 ? -9.822 -7.881 30.984 1.00 92.06 989 LEU A CA 1
ATOM 7756 C C . LEU A 1 989 ? -10.746 -8.990 30.457 1.00 92.06 989 LEU A C 1
ATOM 7758 O O . LEU A 1 989 ? -11.470 -8.782 29.476 1.00 92.06 989 LEU A O 1
ATOM 7762 N N . LYS A 1 990 ? -10.738 -10.149 31.128 1.00 90.69 990 LYS A N 1
ATOM 7763 C CA . LYS A 1 990 ? -11.593 -11.308 30.833 1.00 90.69 990 LYS A CA 1
ATOM 7764 C C . LYS A 1 990 ? -12.875 -11.349 31.678 1.00 90.69 990 LYS A C 1
ATOM 7766 O O . LYS A 1 990 ? -13.555 -12.371 31.709 1.00 90.69 990 LYS A O 1
ATOM 7771 N N . GLU A 1 991 ? -13.216 -10.264 32.369 1.00 89.31 991 GLU A N 1
ATOM 7772 C CA . GLU A 1 991 ? -14.385 -10.202 33.245 1.00 89.31 991 GLU A CA 1
ATOM 7773 C C . GLU A 1 991 ? -15.580 -9.512 32.566 1.00 89.31 991 GLU A C 1
ATOM 7775 O O . GLU A 1 991 ? -15.439 -8.476 31.914 1.00 89.31 991 GLU A O 1
ATOM 7780 N N . ILE A 1 992 ? -16.779 -10.071 32.746 1.00 84.69 992 ILE A N 1
ATOM 7781 C CA . ILE A 1 992 ? -18.055 -9.409 32.446 1.00 84.69 992 ILE A CA 1
ATOM 7782 C C . ILE A 1 992 ? -18.950 -9.545 33.674 1.00 84.69 992 ILE A C 1
ATOM 7784 O O . ILE A 1 992 ? -19.189 -10.662 34.137 1.00 84.69 992 ILE A O 1
ATOM 7788 N N . ASP A 1 993 ? -19.464 -8.426 34.185 1.00 80.19 993 ASP A N 1
ATOM 7789 C CA . ASP A 1 993 ? -20.383 -8.379 35.331 1.00 80.19 993 ASP A CA 1
ATOM 7790 C C . ASP A 1 993 ? -19.901 -9.195 36.557 1.00 80.19 993 ASP A C 1
ATOM 7792 O O . ASP A 1 993 ? -20.667 -9.973 37.137 1.00 80.19 993 ASP A O 1
ATOM 7796 N N . GLY A 1 994 ? -18.621 -9.093 36.945 1.00 80.88 994 GLY A N 1
ATOM 7797 C CA . GLY A 1 994 ? -18.080 -9.846 38.088 1.00 80.88 994 GLY A CA 1
ATOM 7798 C C . GLY A 1 994 ? -17.681 -11.292 37.782 1.00 80.88 994 GLY A C 1
ATOM 7799 O O . GLY A 1 994 ? -17.242 -12.010 38.681 1.00 80.88 994 GLY A O 1
ATOM 7800 N N . LYS A 1 995 ? -17.879 -11.768 36.545 1.00 86.94 995 LYS A N 1
ATOM 7801 C CA . LYS A 1 995 ? -17.603 -13.153 36.138 1.00 86.94 995 LYS A CA 1
ATOM 7802 C C . LYS A 1 995 ? -16.433 -13.206 35.172 1.00 86.94 995 LYS A C 1
ATOM 7804 O O . LYS A 1 995 ? -16.489 -12.594 34.110 1.00 86.94 995 LYS A O 1
ATOM 7809 N N . SER A 1 996 ? -15.414 -13.982 35.522 1.00 87.81 996 SER A N 1
ATOM 7810 C CA . SER A 1 996 ? -14.269 -14.251 34.652 1.00 87.81 996 SER A CA 1
ATOM 7811 C C . SER A 1 996 ? -14.606 -15.309 33.594 1.00 87.81 996 SER A C 1
ATOM 7813 O O . SER A 1 996 ? -15.346 -16.257 33.874 1.00 87.81 996 SER A O 1
ATOM 7815 N N . TYR A 1 997 ? -14.072 -15.133 32.387 1.00 86.06 997 TYR A N 1
ATOM 7816 C CA . TYR A 1 997 ? -14.209 -16.032 31.241 1.00 86.06 997 TYR A CA 1
ATOM 7817 C C . TYR A 1 997 ? -12.831 -16.521 30.783 1.00 86.06 997 TYR A C 1
ATOM 7819 O O . TYR A 1 997 ? -11.826 -15.836 30.945 1.00 86.06 997 TYR A O 1
ATOM 7827 N N . ASP A 1 998 ? -12.779 -17.694 30.150 1.00 81.88 998 ASP A N 1
ATOM 7828 C CA . ASP A 1 998 ? -11.508 -18.258 29.668 1.00 81.88 998 ASP A CA 1
ATOM 7829 C C . ASP A 1 998 ? -10.957 -17.514 28.431 1.00 81.88 998 ASP A C 1
ATOM 7831 O O . ASP A 1 998 ? -9.752 -17.520 28.169 1.00 81.88 998 ASP A O 1
ATOM 7835 N N . TYR A 1 999 ? -11.831 -16.820 27.698 1.00 83.44 999 TYR A N 1
ATOM 7836 C CA . TYR A 1 999 ? -11.521 -16.049 26.490 1.00 83.44 999 TYR A CA 1
ATOM 7837 C C . TYR A 1 999 ? -11.632 -14.539 26.739 1.00 83.44 999 TYR A C 1
ATOM 7839 O O . TYR A 1 999 ? -12.273 -14.112 27.696 1.00 83.44 999 TYR A O 1
ATOM 7847 N N . LEU A 1 1000 ? -11.041 -13.724 25.858 1.00 88.31 1000 LEU A N 1
ATOM 7848 C CA . LEU A 1 1000 ? -11.205 -12.267 25.868 1.00 88.31 1000 LEU A CA 1
ATOM 7849 C C . LEU A 1 1000 ? -12.568 -11.886 25.252 1.00 88.31 1000 LEU A C 1
ATOM 7851 O O . LEU A 1 1000 ? -12.744 -12.043 24.040 1.00 88.31 1000 LEU A O 1
ATOM 7855 N N . PRO A 1 1001 ? -13.541 -11.360 26.020 1.00 86.25 1001 PRO A N 1
ATOM 7856 C CA . PRO A 1 1001 ? -14.885 -11.088 25.517 1.00 86.25 1001 PRO A CA 1
ATOM 7857 C C . PRO A 1 1001 ? -14.963 -9.739 24.789 1.00 86.25 1001 PRO A C 1
ATOM 7859 O O . PRO A 1 1001 ? -15.755 -8.859 25.129 1.00 86.25 1001 PRO A O 1
ATOM 7862 N N . PHE A 1 1002 ? -14.127 -9.573 23.763 1.00 86.50 1002 PHE A N 1
ATOM 7863 C CA . PHE A 1 1002 ? -13.929 -8.308 23.056 1.00 86.50 1002 PHE A CA 1
ATOM 7864 C C . PHE A 1 1002 ? -15.226 -7.750 22.441 1.00 86.50 1002 PHE A C 1
ATOM 7866 O O . PHE A 1 1002 ? -15.481 -6.550 22.525 1.00 86.50 1002 PHE A O 1
ATOM 7873 N N . GLY A 1 1003 ? -16.081 -8.618 21.881 1.00 80.00 1003 GLY A N 1
ATOM 7874 C CA . GLY A 1 1003 ? -17.357 -8.240 21.256 1.00 80.00 1003 GLY A CA 1
ATOM 7875 C C . GLY A 1 1003 ? -18.461 -7.794 22.229 1.00 80.00 1003 GLY A C 1
ATOM 7876 O O . GLY A 1 1003 ? -19.449 -7.194 21.795 1.00 80.00 1003 GLY A O 1
ATOM 7877 N N . ASN A 1 1004 ? -18.305 -8.039 23.537 1.00 81.69 1004 ASN A N 1
ATOM 7878 C CA . ASN A 1 1004 ? -19.301 -7.711 24.562 1.00 81.69 1004 ASN A CA 1
ATOM 7879 C C . ASN A 1 1004 ? -19.038 -6.332 25.191 1.00 81.69 1004 ASN A C 1
ATOM 7881 O O . ASN A 1 1004 ? -18.697 -6.199 26.367 1.00 81.69 1004 ASN A O 1
ATOM 7885 N N . THR A 1 1005 ? -19.167 -5.275 24.393 1.00 84.56 1005 THR A N 1
ATOM 7886 C CA . THR A 1 1005 ? -18.800 -3.917 24.818 1.00 84.56 1005 THR A CA 1
ATOM 7887 C C . THR A 1 1005 ? -19.823 -3.279 25.768 1.00 84.56 1005 THR A C 1
ATOM 7889 O O . THR A 1 1005 ? -19.453 -2.449 26.596 1.00 84.56 1005 THR A O 1
ATOM 7892 N N . LYS A 1 1006 ? -21.101 -3.673 25.735 1.00 82.50 1006 LYS A N 1
ATOM 7893 C CA . LYS A 1 1006 ? -22.136 -3.094 26.620 1.00 82.50 1006 LYS A CA 1
ATOM 7894 C C . LYS A 1 1006 ? -21.939 -3.394 28.104 1.00 82.50 1006 LYS A C 1
ATOM 7896 O O . LYS A 1 1006 ? -22.372 -2.593 28.931 1.00 82.50 1006 LYS A O 1
ATOM 7901 N N . ASN A 1 1007 ? -21.289 -4.512 28.418 1.00 83.62 1007 ASN A N 1
ATOM 7902 C CA . ASN A 1 1007 ? -21.183 -5.031 29.784 1.00 83.62 1007 ASN A CA 1
ATOM 7903 C C . ASN A 1 1007 ? -19.733 -5.025 30.296 1.00 83.62 1007 ASN A C 1
ATOM 7905 O O . ASN A 1 1007 ? -19.472 -5.318 31.458 1.00 83.62 1007 ASN A O 1
ATOM 7909 N N . ARG A 1 1008 ? -18.764 -4.694 29.433 1.00 87.88 1008 ARG A N 1
ATOM 7910 C CA . ARG A 1 1008 ? -17.335 -4.745 29.757 1.00 87.88 1008 ARG A CA 1
ATOM 7911 C C . ARG A 1 1008 ? -16.766 -3.353 29.999 1.00 87.88 1008 ARG A C 1
ATOM 7913 O O . ARG A 1 1008 ? -16.257 -2.719 29.075 1.00 87.88 1008 ARG A O 1
ATOM 7920 N N . LEU A 1 1009 ? -16.846 -2.880 31.241 1.00 88.56 1009 LEU A N 1
ATOM 7921 C CA . LEU A 1 1009 ? -16.270 -1.591 31.642 1.00 88.56 1009 LEU A CA 1
ATOM 7922 C C . LEU A 1 1009 ? -14.736 -1.588 31.542 1.00 88.56 1009 LEU A C 1
ATOM 7924 O O . LEU A 1 1009 ? -14.143 -0.606 31.101 1.00 88.56 1009 LEU A O 1
ATOM 7928 N N . ASN A 1 1010 ? -14.092 -2.692 31.932 1.00 92.38 1010 ASN A N 1
ATOM 7929 C CA . ASN A 1 1010 ? -12.640 -2.788 31.967 1.00 92.38 1010 ASN A CA 1
ATOM 7930 C C . ASN A 1 1010 ? -12.044 -3.168 30.601 1.00 92.38 1010 ASN A C 1
ATOM 7932 O O . ASN A 1 1010 ? -11.840 -4.345 30.304 1.00 92.38 1010 ASN A O 1
ATOM 7936 N N . ARG A 1 1011 ? -11.813 -2.157 29.757 1.00 93.19 1011 ARG A N 1
ATOM 7937 C CA . ARG A 1 1011 ? -11.257 -2.301 28.403 1.00 93.19 1011 ARG A CA 1
ATOM 7938 C C . ARG A 1 1011 ? -10.437 -1.088 27.988 1.00 93.19 1011 ARG A C 1
ATOM 7940 O O . ARG A 1 1011 ? -10.721 0.023 28.438 1.00 93.19 1011 ARG A O 1
ATOM 7947 N N . LEU A 1 1012 ? -9.508 -1.281 27.055 1.00 95.00 1012 LEU A N 1
ATOM 7948 C CA . LEU A 1 1012 ? -8.541 -0.253 26.661 1.00 95.00 1012 LEU A CA 1
ATOM 7949 C C . LEU A 1 1012 ? -9.207 1.018 26.110 1.00 95.00 1012 LEU A C 1
ATOM 7951 O O . LEU A 1 1012 ? -8.752 2.127 26.357 1.00 95.00 1012 LEU A O 1
ATOM 7955 N N . GLU A 1 1013 ? -10.324 0.868 25.395 1.00 92.69 1013 GLU A N 1
ATOM 7956 C CA . GLU A 1 1013 ? -11.059 2.002 24.820 1.00 92.69 1013 GLU A CA 1
ATOM 7957 C C . GLU A 1 1013 ? -11.607 2.978 25.876 1.00 92.69 1013 GLU A C 1
ATOM 7959 O O . GLU A 1 1013 ? -11.742 4.159 25.575 1.00 92.69 1013 GLU A O 1
ATOM 7964 N N . LEU A 1 1014 ? -11.943 2.501 27.080 1.00 93.56 1014 LEU A N 1
ATOM 7965 C CA . LEU A 1 1014 ? -12.480 3.333 28.169 1.00 93.56 1014 LEU A CA 1
ATOM 7966 C C . LEU A 1 1014 ? -11.444 3.623 29.254 1.00 93.56 1014 LEU A C 1
ATOM 7968 O O . LEU A 1 1014 ? -11.574 4.611 29.972 1.00 93.56 1014 LEU A O 1
ATOM 7972 N N . LYS A 1 1015 ? -10.427 2.764 29.352 1.00 96.00 1015 LYS A N 1
ATOM 7973 C CA . LYS A 1 1015 ? -9.323 2.837 30.303 1.00 96.00 1015 LYS A CA 1
ATOM 7974 C C . LYS A 1 1015 ? -7.988 2.803 29.547 1.00 96.00 1015 LYS A C 1
ATOM 7976 O O . LYS A 1 1015 ? -7.352 1.753 29.477 1.00 96.00 1015 LYS A O 1
ATOM 7981 N N . PRO A 1 1016 ? -7.599 3.908 28.892 1.00 96.19 1016 PRO A N 1
ATOM 7982 C CA . PRO A 1 1016 ? -6.445 3.936 27.997 1.00 96.19 1016 PRO A CA 1
ATOM 7983 C C . PRO A 1 1016 ? -5.083 3.956 28.712 1.00 96.19 1016 PRO A C 1
ATOM 7985 O O . PRO A 1 1016 ? -4.061 3.799 28.045 1.00 96.19 1016 PRO A O 1
ATOM 7988 N N . ILE A 1 1017 ? -5.021 4.159 30.031 1.00 96.56 1017 ILE A N 1
ATOM 7989 C CA . ILE A 1 1017 ? -3.746 4.153 30.764 1.00 96.56 1017 ILE A CA 1
ATOM 7990 C C . ILE A 1 1017 ? -3.418 2.719 31.174 1.00 96.56 1017 ILE A C 1
ATOM 7992 O O . ILE A 1 1017 ? -4.201 2.079 31.870 1.00 96.56 1017 ILE A O 1
ATOM 7996 N N . ILE A 1 1018 ? -2.252 2.216 30.777 1.00 96.06 1018 ILE A N 1
ATOM 7997 C CA . ILE A 1 1018 ? -1.793 0.876 31.154 1.00 96.06 1018 ILE A CA 1
ATOM 7998 C C . ILE A 1 1018 ? -0.683 1.018 32.184 1.00 96.06 1018 ILE A C 1
ATOM 8000 O O . ILE A 1 1018 ? 0.313 1.687 31.921 1.00 96.06 1018 ILE A O 1
ATOM 8004 N N . ASN A 1 1019 ? -0.838 0.372 33.340 1.00 92.00 1019 ASN A N 1
ATOM 8005 C CA . ASN A 1 1019 ? 0.232 0.263 34.325 1.00 92.00 1019 ASN A CA 1
ATOM 8006 C C . ASN A 1 1019 ? 1.077 -0.982 34.044 1.00 92.00 1019 ASN A C 1
ATOM 8008 O O . ASN A 1 1019 ? 0.578 -2.109 34.094 1.00 92.00 1019 ASN A O 1
ATOM 8012 N N . ASP A 1 1020 ? 2.353 -0.764 33.757 1.00 86.19 1020 ASP A N 1
ATOM 8013 C CA . ASP A 1 1020 ? 3.345 -1.803 33.539 1.00 86.19 1020 ASP A CA 1
ATOM 8014 C C . ASP A 1 1020 ? 4.535 -1.606 34.490 1.00 86.19 1020 ASP A C 1
ATOM 8016 O O . ASP A 1 1020 ? 5.425 -0.790 34.257 1.00 86.19 1020 ASP A O 1
ATOM 8020 N N . ASP A 1 1021 ? 4.535 -2.345 35.602 1.00 84.81 1021 ASP A N 1
ATOM 8021 C CA . ASP A 1 1021 ? 5.556 -2.288 36.661 1.00 84.81 1021 ASP A CA 1
ATOM 8022 C C . ASP A 1 1021 ? 5.873 -0.864 37.162 1.00 84.81 1021 ASP A C 1
ATOM 8024 O O . ASP A 1 1021 ? 7.033 -0.486 37.344 1.00 84.81 1021 ASP A O 1
ATOM 8028 N N . GLY A 1 1022 ? 4.838 -0.048 37.386 1.00 86.12 1022 GLY A N 1
ATOM 8029 C CA . GLY A 1 1022 ? 4.988 1.321 37.886 1.00 86.12 1022 GLY A CA 1
ATOM 8030 C C . GLY A 1 1022 ? 5.263 2.363 36.800 1.00 86.12 1022 GLY A C 1
ATOM 8031 O O . GLY A 1 1022 ? 5.399 3.548 37.121 1.00 86.12 1022 GLY A O 1
ATOM 8032 N N . GLN A 1 1023 ? 5.283 1.967 35.527 1.00 90.94 1023 GLN A N 1
ATOM 8033 C CA . GLN A 1 1023 ? 5.268 2.872 34.379 1.00 90.94 1023 GLN A CA 1
ATOM 8034 C C . GLN A 1 1023 ? 3.863 2.932 33.776 1.00 90.94 1023 GLN A C 1
ATOM 8036 O O . GLN A 1 1023 ? 3.253 1.902 33.499 1.00 90.94 1023 GLN A O 1
ATOM 8041 N N . PHE A 1 1024 ? 3.358 4.136 33.541 1.00 93.12 1024 PHE A N 1
ATOM 8042 C CA . PHE A 1 1024 ? 2.141 4.365 32.780 1.00 93.12 1024 PHE A CA 1
ATOM 8043 C C . PHE A 1 1024 ? 2.459 4.509 31.296 1.00 93.12 1024 PHE A C 1
ATOM 8045 O O . PHE A 1 1024 ? 3.226 5.386 30.893 1.00 93.12 1024 PHE A O 1
ATOM 8052 N N . VAL A 1 1025 ? 1.827 3.656 30.492 1.00 94.38 1025 VAL A N 1
ATOM 8053 C CA . VAL A 1 1025 ? 1.899 3.670 29.031 1.00 94.38 1025 VAL A CA 1
ATOM 8054 C C . VAL A 1 1025 ? 0.566 4.157 28.473 1.00 94.38 1025 VAL A C 1
ATOM 8056 O O . VAL A 1 1025 ? -0.479 3.567 28.762 1.00 94.38 1025 VAL A O 1
ATOM 8059 N N . TYR A 1 1026 ? 0.586 5.235 27.687 1.00 94.44 1026 TYR A N 1
ATOM 8060 C CA . TYR A 1 1026 ? -0.619 5.800 27.074 1.00 94.44 1026 TYR A CA 1
ATOM 8061 C C . TYR A 1 1026 ? -0.321 6.627 25.816 1.00 94.44 1026 TYR A C 1
ATOM 8063 O O . TYR A 1 1026 ? 0.825 6.976 25.540 1.00 94.44 1026 TYR A O 1
ATOM 8071 N N . SER A 1 1027 ? -1.372 6.975 25.067 1.00 93.75 1027 SER A N 1
ATOM 8072 C CA . SER A 1 1027 ? -1.293 7.868 23.906 1.00 93.75 1027 SER A CA 1
ATOM 8073 C C . SER A 1 1027 ? -2.158 9.125 24.099 1.00 93.75 1027 SER A C 1
ATOM 8075 O O . SER A 1 1027 ? -3.351 8.976 24.390 1.00 93.75 1027 SER A O 1
ATOM 8077 N N . PRO A 1 1028 ? -1.628 10.346 23.869 1.00 93.62 1028 PRO A N 1
ATOM 8078 C CA . PRO A 1 1028 ? -2.407 11.589 23.899 1.00 93.62 1028 PRO A CA 1
ATOM 8079 C C . PRO A 1 1028 ? -3.593 11.562 22.927 1.00 93.62 1028 PRO A C 1
ATOM 8081 O O . PRO A 1 1028 ? -4.682 12.040 23.244 1.00 93.62 1028 PRO A O 1
ATOM 8084 N N . ILE A 1 1029 ? -3.412 10.909 21.774 1.00 94.44 1029 ILE A N 1
ATOM 8085 C CA . ILE A 1 1029 ? -4.445 10.719 20.748 1.00 94.44 1029 ILE A CA 1
ATOM 8086 C C . ILE A 1 1029 ? -5.626 9.934 21.325 1.00 94.44 1029 ILE A C 1
ATOM 8088 O O . ILE A 1 1029 ? -6.780 10.343 21.196 1.00 94.44 1029 ILE A O 1
ATOM 8092 N N . CYS A 1 1030 ? -5.350 8.826 22.018 1.00 95.94 1030 CYS A N 1
ATOM 8093 C CA . CYS A 1 1030 ? -6.398 8.008 22.629 1.00 95.94 1030 CYS A CA 1
ATOM 8094 C C . CYS A 1 1030 ? -7.136 8.753 23.754 1.00 95.94 1030 CYS A C 1
ATOM 8096 O O . CYS A 1 1030 ? -8.346 8.577 23.887 1.00 95.94 1030 CYS A O 1
ATOM 8098 N N . MET A 1 1031 ? -6.453 9.625 24.505 1.00 96.69 1031 MET A N 1
ATOM 8099 C CA . MET A 1 1031 ? -7.081 10.470 25.534 1.00 96.69 1031 MET A CA 1
ATOM 8100 C C . MET A 1 1031 ? -8.043 11.489 24.922 1.00 96.69 1031 MET A C 1
ATOM 8102 O O . MET A 1 1031 ? -9.206 11.568 25.326 1.00 96.69 1031 MET A O 1
ATOM 8106 N N . GLY A 1 1032 ? -7.589 12.229 23.905 1.00 96.31 1032 GLY A N 1
ATOM 8107 C CA . GLY A 1 1032 ? -8.418 13.225 23.224 1.00 96.31 1032 GLY A CA 1
ATOM 8108 C C . GLY A 1 1032 ? -9.634 12.593 22.545 1.00 96.31 1032 GLY A C 1
ATOM 8109 O O . GLY A 1 1032 ? -10.751 13.093 22.665 1.00 96.31 1032 GLY A O 1
ATOM 8110 N N . LEU A 1 1033 ? -9.457 11.432 21.908 1.00 95.94 1033 LEU A N 1
ATOM 8111 C CA . LEU A 1 1033 ? -10.566 10.702 21.289 1.00 95.94 1033 LEU A CA 1
ATOM 8112 C C . LEU A 1 1033 ? -11.534 10.091 22.309 1.00 95.94 1033 LEU A C 1
ATOM 8114 O O . LEU A 1 1033 ? -12.733 10.022 22.033 1.00 95.94 1033 LEU A O 1
ATOM 8118 N N . LEU A 1 1034 ? -11.062 9.671 23.487 1.00 96.00 1034 LEU A N 1
ATOM 8119 C CA . LEU A 1 1034 ? -11.944 9.226 24.568 1.00 96.00 1034 LEU A CA 1
ATOM 8120 C C . LEU A 1 1034 ? -12.789 10.387 25.106 1.00 96.00 1034 LEU A C 1
ATOM 8122 O O . LEU A 1 1034 ? -13.994 10.221 25.308 1.00 96.00 1034 LEU A O 1
ATOM 8126 N N . LYS A 1 1035 ? -12.195 11.573 25.268 1.00 95.25 1035 LYS A N 1
ATOM 8127 C CA . LYS A 1 1035 ? -12.927 12.795 25.627 1.00 95.25 1035 LYS A CA 1
ATOM 8128 C C . LYS A 1 1035 ? -14.024 13.092 24.603 1.00 95.25 1035 LYS A C 1
ATOM 8130 O O . LYS A 1 1035 ? -15.189 13.218 24.983 1.00 95.25 1035 LYS A O 1
ATOM 8135 N N . GLU A 1 1036 ? -13.679 13.125 23.314 1.00 92.25 1036 GLU A N 1
ATOM 8136 C CA . GLU A 1 1036 ? -14.651 13.331 22.230 1.00 92.25 1036 GLU A CA 1
ATOM 8137 C C . GLU A 1 1036 ? -15.750 12.266 22.237 1.00 92.25 1036 GLU A C 1
ATOM 8139 O O . GLU A 1 1036 ? -16.927 12.584 22.067 1.00 92.25 1036 GLU A O 1
ATOM 8144 N N . ARG A 1 1037 ? -15.399 11.001 22.499 1.00 90.75 1037 ARG A N 1
ATOM 8145 C CA . ARG A 1 1037 ? -16.372 9.909 22.596 1.00 90.75 1037 ARG A CA 1
ATOM 8146 C C . ARG A 1 1037 ? -17.402 10.157 23.694 1.00 90.75 1037 ARG A C 1
ATOM 8148 O O . ARG A 1 1037 ? -18.582 9.924 23.450 1.00 90.75 1037 ARG A O 1
ATOM 8155 N N . TRP A 1 1038 ? -16.986 10.598 24.879 1.00 92.00 1038 TRP A N 1
ATOM 8156 C CA . TRP A 1 1038 ? -17.905 10.874 25.987 1.00 92.00 1038 TRP A CA 1
ATOM 8157 C C . TRP A 1 1038 ? -18.762 12.113 25.732 1.00 92.00 1038 TRP A C 1
ATOM 8159 O O . TRP A 1 1038 ? -19.976 12.060 25.922 1.00 92.00 1038 TRP A O 1
ATOM 8169 N N . VAL A 1 1039 ? -18.160 13.201 25.244 1.00 90.06 1039 VAL A N 1
ATOM 8170 C CA . VAL A 1 1039 ? -18.880 14.448 24.942 1.00 90.06 1039 VAL A CA 1
ATOM 8171 C C . VAL A 1 1039 ? -19.912 14.226 23.836 1.00 90.06 1039 VAL A C 1
ATOM 8173 O O . VAL A 1 1039 ? -21.098 14.495 24.039 1.00 90.06 1039 VAL A O 1
ATOM 8176 N N . ARG A 1 1040 ? -19.492 13.667 22.693 1.00 85.56 1040 ARG A N 1
ATOM 8177 C CA . ARG A 1 1040 ? -20.401 13.327 21.589 1.00 85.56 1040 ARG A CA 1
ATOM 8178 C C . ARG A 1 1040 ? -21.388 12.242 21.990 1.00 85.56 1040 ARG A C 1
ATOM 8180 O O . ARG A 1 1040 ? -22.544 12.319 21.609 1.00 85.56 1040 ARG A O 1
ATOM 8187 N N . GLY A 1 1041 ? -20.962 11.261 22.785 1.00 85.69 1041 GLY A N 1
ATOM 8188 C CA . GLY A 1 1041 ? -21.824 10.201 23.301 1.00 85.69 1041 GLY A CA 1
ATOM 8189 C C . GLY A 1 1041 ? -23.019 10.770 24.057 1.00 85.69 1041 GLY A C 1
ATOM 8190 O O . GLY A 1 1041 ? -24.153 10.517 23.663 1.00 85.69 1041 GLY A O 1
ATOM 8191 N N . LEU A 1 1042 ? -22.786 11.622 25.059 1.00 86.62 1042 LEU A N 1
ATOM 8192 C CA . LEU A 1 1042 ? -23.870 12.294 25.783 1.00 86.62 1042 LEU A CA 1
ATOM 8193 C C . LEU A 1 1042 ? -24.738 13.144 24.845 1.00 86.62 1042 LEU A C 1
ATOM 8195 O O . LEU A 1 1042 ? -25.965 13.058 24.903 1.00 86.62 1042 LEU A O 1
ATOM 8199 N N . ALA A 1 1043 ? -24.115 13.899 23.935 1.00 80.69 1043 ALA A N 1
ATOM 8200 C CA . ALA A 1 1043 ? -24.821 14.706 22.942 1.00 80.69 1043 ALA A CA 1
ATOM 8201 C C . ALA A 1 1043 ? -25.608 13.881 21.909 1.00 80.69 1043 ALA A C 1
ATOM 8203 O O . ALA A 1 1043 ? -26.511 14.428 21.289 1.00 80.69 1043 ALA A O 1
ATOM 8204 N N . GLU A 1 1044 ? -25.298 12.593 21.733 1.00 79.75 1044 GLU A N 1
ATOM 8205 C CA . GLU A 1 1044 ? -25.996 11.605 20.895 1.00 79.75 1044 GLU A CA 1
ATOM 8206 C C . GLU A 1 1044 ? -26.934 10.695 21.716 1.00 79.75 1044 GLU A C 1
ATOM 8208 O O . GLU A 1 1044 ? -27.502 9.744 21.169 1.00 79.75 1044 GLU A O 1
ATOM 8213 N N . ARG A 1 1045 ? -27.087 10.956 23.026 1.00 86.94 1045 ARG A N 1
ATOM 8214 C CA . ARG A 1 1045 ? -27.827 10.115 23.990 1.00 86.94 1045 ARG A CA 1
ATOM 8215 C C . ARG A 1 1045 ? -27.335 8.662 23.998 1.00 86.94 1045 ARG A C 1
ATOM 8217 O O . ARG A 1 1045 ? -28.108 7.705 24.077 1.00 86.94 1045 ARG A O 1
ATOM 8224 N N . PHE A 1 1046 ? -26.023 8.503 23.890 1.00 82.94 1046 PHE A N 1
ATOM 8225 C CA . PHE A 1 1046 ? -25.309 7.243 23.815 1.00 82.94 1046 PHE A CA 1
ATOM 8226 C C . PHE A 1 1046 ? -24.303 7.096 24.961 1.00 82.94 1046 PHE A C 1
ATOM 8228 O O . PHE A 1 1046 ? -23.583 8.030 25.303 1.00 82.94 1046 PHE A O 1
ATOM 8235 N N . LEU A 1 1047 ? -24.221 5.883 25.511 1.00 84.88 1047 LEU A N 1
ATOM 8236 C CA . LEU A 1 1047 ? -23.370 5.563 26.647 1.00 84.88 1047 LEU A CA 1
ATOM 8237 C C . LEU A 1 1047 ? -22.530 4.309 26.356 1.00 84.88 1047 LEU A C 1
ATOM 8239 O O . LEU A 1 1047 ? -23.117 3.241 26.141 1.00 84.88 1047 LEU A O 1
ATOM 8243 N N . PRO A 1 1048 ? -21.184 4.395 26.349 1.00 83.75 1048 PRO A N 1
ATOM 8244 C CA . PRO A 1 1048 ? -20.351 3.200 26.303 1.00 83.75 1048 PRO A CA 1
ATOM 8245 C C . PRO A 1 1048 ? -20.537 2.372 27.577 1.00 83.75 1048 PRO A C 1
ATOM 8247 O O . PRO A 1 1048 ? -20.776 2.930 28.641 1.00 83.75 1048 PRO A O 1
ATOM 8250 N N . ALA A 1 1049 ? -20.425 1.043 27.475 1.00 82.69 1049 ALA A N 1
ATOM 8251 C CA . ALA A 1 1049 ? -20.632 0.133 28.611 1.00 82.69 1049 ALA A CA 1
ATOM 8252 C C . ALA A 1 1049 ? -21.944 0.415 29.377 1.00 82.69 1049 ALA A C 1
ATOM 8254 O O . ALA A 1 1049 ? -21.967 0.447 30.602 1.00 82.69 1049 ALA A O 1
ATOM 8255 N N . LYS A 1 1050 ? -23.043 0.646 28.642 1.00 83.06 1050 LYS A N 1
ATOM 8256 C CA . LYS A 1 1050 ? -24.343 1.107 29.162 1.00 83.06 1050 LYS A CA 1
ATOM 8257 C C . LYS A 1 1050 ? -24.824 0.395 30.436 1.00 83.06 1050 LYS A C 1
ATOM 8259 O O . LYS A 1 1050 ? -25.450 1.045 31.268 1.00 83.06 1050 LYS A O 1
ATOM 8264 N N . LEU A 1 1051 ? -24.570 -0.908 30.603 1.00 84.00 1051 LEU A N 1
ATOM 8265 C CA . LEU A 1 1051 ? -25.018 -1.638 31.799 1.00 84.00 1051 LEU A CA 1
ATOM 8266 C C . LEU A 1 1051 ? -24.185 -1.342 33.056 1.00 84.00 1051 LEU A C 1
ATOM 8268 O O . LEU A 1 1051 ? -24.680 -1.557 34.159 1.00 84.00 1051 LEU A O 1
ATOM 8272 N N . ALA A 1 1052 ? -22.971 -0.812 32.903 1.00 84.94 1052 ALA A N 1
ATOM 8273 C CA . ALA A 1 1052 ? -22.111 -0.406 34.012 1.00 84.94 1052 ALA A CA 1
ATOM 8274 C C . ALA A 1 1052 ? -22.539 0.926 34.659 1.00 84.94 1052 ALA A C 1
ATOM 8276 O O . ALA A 1 1052 ? -22.058 1.249 35.738 1.00 84.94 1052 ALA A O 1
ATOM 8277 N N . PHE A 1 1053 ? -23.443 1.679 34.021 1.00 90.38 1053 PHE A N 1
ATOM 8278 C CA . PHE A 1 1053 ? -23.849 3.024 34.441 1.00 90.38 1053 PHE A CA 1
ATOM 8279 C C . PHE A 1 1053 ? -25.386 3.137 34.526 1.00 90.38 1053 PHE A C 1
ATOM 8281 O O . PHE A 1 1053 ? -26.033 3.727 33.648 1.00 90.38 1053 PHE A O 1
ATOM 8288 N N . PRO A 1 1054 ? -26.023 2.481 35.512 1.00 91.69 1054 PRO A N 1
ATOM 8289 C CA . PRO A 1 1054 ? -27.477 2.374 35.587 1.00 91.69 1054 PRO A CA 1
ATOM 8290 C C . PRO A 1 1054 ? -28.183 3.719 35.805 1.00 91.69 1054 PRO A C 1
ATOM 8292 O O . PRO A 1 1054 ? -29.227 3.951 35.177 1.00 91.69 1054 PRO A O 1
ATOM 8295 N N . SER A 1 1055 ? -27.646 4.603 36.654 1.00 94.19 1055 SER A N 1
ATOM 8296 C CA . SER A 1 1055 ? -28.251 5.915 36.905 1.00 94.19 1055 SER A CA 1
ATOM 8297 C C . SER A 1 1055 ? -28.140 6.799 35.667 1.00 94.19 1055 SER A C 1
ATOM 8299 O O . SER A 1 1055 ? -29.144 7.364 35.215 1.00 94.19 1055 SER A O 1
ATOM 8301 N N . LEU A 1 1056 ? -26.968 6.834 35.033 1.00 93.06 1056 LEU A N 1
ATOM 8302 C CA . LEU A 1 1056 ? -26.746 7.597 33.808 1.00 93.06 1056 LEU A CA 1
ATOM 8303 C C . LEU A 1 1056 ? -27.578 7.065 32.636 1.00 93.06 1056 LEU A C 1
ATOM 8305 O O . LEU A 1 1056 ? -28.188 7.845 31.901 1.00 93.06 1056 LEU A O 1
ATOM 8309 N N . ASN A 1 1057 ? -27.695 5.743 32.486 1.00 91.25 1057 ASN A N 1
ATOM 8310 C CA . ASN A 1 1057 ? -28.523 5.147 31.441 1.00 91.25 1057 ASN A CA 1
ATOM 8311 C C . ASN A 1 1057 ? -29.999 5.572 31.555 1.00 91.25 1057 ASN A C 1
ATOM 8313 O O . ASN A 1 1057 ? -30.646 5.871 30.550 1.00 91.25 1057 ASN A O 1
ATOM 8317 N N . LYS A 1 1058 ? -30.538 5.660 32.775 1.00 93.06 1058 LYS A N 1
ATOM 8318 C CA . LYS A 1 1058 ? -31.917 6.118 33.001 1.00 93.06 1058 LYS A CA 1
ATOM 8319 C C . LYS A 1 1058 ? -32.126 7.569 32.552 1.00 93.06 1058 LYS A C 1
ATOM 8321 O O . LYS A 1 1058 ? -33.187 7.904 32.009 1.00 93.06 1058 LYS A O 1
ATOM 8326 N N . VAL A 1 1059 ? -31.123 8.425 32.757 1.00 93.06 1059 VAL A N 1
ATOM 8327 C CA . VAL A 1 1059 ? -31.126 9.805 32.249 1.00 93.06 1059 VAL A CA 1
ATOM 8328 C C . VAL A 1 1059 ? -31.115 9.802 30.718 1.00 93.06 1059 VAL A C 1
ATOM 8330 O O . VAL A 1 1059 ? -31.959 10.468 30.116 1.00 93.06 1059 VAL A O 1
ATOM 8333 N N . MET A 1 1060 ? -30.244 9.004 30.088 1.00 90.56 1060 MET A N 1
ATOM 8334 C CA . MET A 1 1060 ? -30.152 8.893 28.623 1.00 90.56 1060 MET A CA 1
ATOM 8335 C C . MET A 1 1060 ? -31.455 8.399 27.981 1.00 90.56 1060 MET A C 1
ATOM 8337 O O . MET A 1 1060 ? -31.906 8.972 26.993 1.00 90.56 1060 MET A O 1
ATOM 8341 N N . GLU A 1 1061 ? -32.114 7.388 28.554 1.00 89.50 1061 GLU A N 1
ATOM 8342 C CA . GLU A 1 1061 ? -33.400 6.880 28.051 1.00 89.50 1061 GLU A CA 1
ATOM 8343 C C . GLU A 1 1061 ? -34.506 7.935 28.130 1.00 89.50 1061 GLU A C 1
ATOM 8345 O O . GLU A 1 1061 ? -35.287 8.106 27.192 1.00 89.50 1061 GLU A O 1
ATOM 8350 N N . SER A 1 1062 ? -34.544 8.690 29.229 1.00 90.62 1062 SER A N 1
ATOM 8351 C CA . SER A 1 1062 ? -35.500 9.785 29.401 1.00 90.62 1062 SER A CA 1
ATOM 8352 C C . SER A 1 1062 ? -35.257 10.911 28.392 1.00 90.62 1062 SER A C 1
ATOM 8354 O O . SER A 1 1062 ? -36.213 11.474 27.863 1.00 90.62 1062 SER A O 1
ATOM 8356 N N . TRP A 1 1063 ? -33.989 11.226 28.117 1.00 89.50 1063 TRP A N 1
ATOM 8357 C CA . TRP A 1 1063 ? -33.600 12.254 27.152 1.00 89.50 1063 TRP A CA 1
ATOM 8358 C C . TRP A 1 1063 ? -33.916 11.836 25.713 1.00 89.50 1063 TRP A C 1
ATOM 8360 O O . TRP A 1 1063 ? -34.496 12.602 24.952 1.00 89.50 1063 TRP A O 1
ATOM 8370 N N . LYS A 1 1064 ? -33.631 10.582 25.362 1.00 88.25 1064 LYS A N 1
ATOM 8371 C CA . LYS A 1 1064 ? -33.999 9.980 24.079 1.00 88.25 1064 LYS A CA 1
ATOM 8372 C C . LYS A 1 1064 ? -35.513 10.007 23.832 1.00 88.25 1064 LYS A C 1
ATOM 8374 O O . LYS A 1 1064 ? -35.969 10.354 22.751 1.00 88.25 1064 LYS A O 1
ATOM 8379 N N . HIS A 1 1065 ? -36.332 9.670 24.830 1.00 87.44 1065 HIS A N 1
ATOM 8380 C CA . HIS A 1 1065 ? -37.791 9.701 24.665 1.00 87.44 1065 HIS A CA 1
ATOM 8381 C C . HIS A 1 1065 ? -38.345 11.099 24.357 1.00 87.44 1065 HIS A C 1
ATOM 8383 O O . HIS A 1 1065 ? -39.354 11.210 23.657 1.00 87.44 1065 HIS A O 1
ATOM 8389 N N . LEU A 1 1066 ? -37.698 12.154 24.862 1.00 88.00 1066 LEU A N 1
ATOM 8390 C CA . LEU A 1 1066 ? -38.039 13.533 24.521 1.00 88.00 1066 LEU A CA 1
ATOM 8391 C C . LEU A 1 1066 ? -37.802 13.804 23.027 1.00 88.00 1066 LEU A C 1
ATOM 8393 O O . LEU A 1 1066 ? -38.682 14.351 22.362 1.00 88.00 1066 LEU A O 1
ATOM 8397 N N . TYR A 1 1067 ? -36.651 13.383 22.498 1.00 85.81 1067 TYR A N 1
ATOM 8398 C CA . TYR A 1 1067 ? -36.269 13.639 21.110 1.00 85.81 1067 TYR A CA 1
ATOM 8399 C C . TYR A 1 1067 ? -36.983 12.756 20.089 1.00 85.81 1067 TYR A C 1
ATOM 8401 O O . TYR A 1 1067 ? -37.355 13.263 19.034 1.00 85.81 1067 TYR A O 1
ATOM 8409 N N . GLU A 1 1068 ? -37.328 11.511 20.424 1.00 87.06 1068 GLU A N 1
ATOM 8410 C CA . GLU A 1 1068 ? -38.218 10.703 19.576 1.00 87.06 1068 GLU A CA 1
ATOM 8411 C C . GLU A 1 1068 ? -39.576 11.408 19.364 1.00 87.06 1068 GLU A C 1
ATOM 8413 O O . GLU A 1 1068 ? -40.117 11.407 18.259 1.00 87.06 1068 GLU A O 1
ATOM 8418 N N . LYS A 1 1069 ? -40.097 12.102 20.389 1.00 87.06 1069 LYS A N 1
ATOM 8419 C CA . LYS A 1 1069 ? -41.324 12.909 20.269 1.00 87.06 1069 LYS A CA 1
ATOM 8420 C C . LYS A 1 1069 ? -41.123 14.231 19.530 1.00 87.06 1069 LYS A C 1
ATOM 8422 O O . LYS A 1 1069 ? -42.047 14.683 18.852 1.00 87.06 1069 LYS A O 1
ATOM 8427 N N . ALA A 1 1070 ? -39.948 14.844 19.642 1.00 87.19 1070 ALA A N 1
ATOM 8428 C CA . ALA A 1 1070 ? -39.595 16.012 18.840 1.00 87.19 1070 ALA A CA 1
ATOM 8429 C C . ALA A 1 1070 ? -39.522 15.652 17.346 1.00 87.19 1070 ALA A C 1
ATOM 8431 O O . ALA A 1 1070 ? -40.118 16.348 16.528 1.00 87.19 1070 ALA A O 1
ATOM 8432 N N . LEU A 1 1071 ? -38.926 14.503 17.008 1.00 88.38 1071 LEU A N 1
ATOM 8433 C CA . LEU A 1 1071 ? -38.817 13.997 15.639 1.00 88.38 1071 LEU A CA 1
ATOM 8434 C C . LEU A 1 1071 ? -40.188 13.831 14.960 1.00 88.38 1071 LEU A C 1
ATOM 8436 O O . LEU A 1 1071 ? -40.350 14.205 13.802 1.00 88.38 1071 LEU A O 1
ATOM 8440 N N . GLU A 1 1072 ? -41.209 13.338 15.672 1.00 89.94 1072 GLU A N 1
ATOM 8441 C CA . GLU A 1 1072 ? -42.598 13.294 15.168 1.00 89.94 1072 GLU A CA 1
ATOM 8442 C C . GLU A 1 1072 ? -43.141 14.688 14.799 1.00 89.94 1072 GLU A C 1
ATOM 8444 O O . GLU A 1 1072 ? -43.920 14.838 13.853 1.00 89.94 1072 GLU A O 1
ATOM 8449 N N . SER A 1 1073 ? -42.761 15.720 15.558 1.00 89.44 1073 SER A N 1
ATOM 8450 C CA . SER A 1 1073 ? -43.138 17.105 15.266 1.00 89.44 1073 SER A CA 1
ATOM 8451 C C . SER A 1 1073 ? -42.389 17.645 14.053 1.00 89.44 1073 SER A C 1
ATOM 8453 O O . SER A 1 1073 ? -43.012 18.235 13.172 1.00 89.44 1073 SER A O 1
ATOM 8455 N N . ASP A 1 1074 ? -41.086 17.392 13.978 1.00 89.62 1074 ASP A N 1
ATOM 8456 C CA . ASP A 1 1074 ? -40.238 17.898 12.903 1.00 89.62 1074 ASP A CA 1
ATOM 8457 C C . ASP A 1 1074 ? -40.604 17.274 11.552 1.00 89.62 1074 ASP A C 1
ATOM 8459 O O . ASP A 1 1074 ? -40.676 17.977 10.546 1.00 89.62 1074 ASP A O 1
ATOM 8463 N N . VAL A 1 1075 ? -40.954 15.982 11.530 1.00 91.44 1075 VAL A N 1
ATOM 8464 C CA . VAL A 1 1075 ? -41.507 15.316 10.340 1.00 91.44 1075 VAL A CA 1
ATOM 8465 C C . VAL A 1 1075 ? -42.785 16.007 9.864 1.00 91.44 1075 VAL A C 1
ATOM 8467 O O . VAL A 1 1075 ? -42.932 16.276 8.671 1.00 91.44 1075 VAL A O 1
ATOM 8470 N N . GLN A 1 1076 ? -43.715 16.326 10.774 1.00 92.88 1076 GLN A N 1
ATOM 8471 C CA . GLN A 1 1076 ? -44.922 17.075 10.414 1.00 92.88 1076 GLN A CA 1
ATOM 8472 C C . GLN A 1 1076 ? -44.557 18.436 9.800 1.00 92.88 1076 GLN A C 1
ATOM 8474 O O . GLN A 1 1076 ? -45.155 18.826 8.794 1.00 92.88 1076 GLN A O 1
ATOM 8479 N N . ASP A 1 1077 ? -43.586 19.142 10.373 1.00 91.25 1077 ASP A N 1
ATOM 8480 C CA . ASP A 1 1077 ? -43.159 20.450 9.884 1.00 91.25 1077 ASP A CA 1
ATOM 8481 C C . ASP A 1 1077 ? -42.470 20.369 8.514 1.00 91.25 1077 ASP A C 1
ATOM 8483 O O . ASP A 1 1077 ? -42.699 21.252 7.686 1.00 91.25 1077 ASP A O 1
ATOM 8487 N N . CYS A 1 1078 ? -41.718 19.301 8.218 1.00 91.44 1078 CYS A N 1
ATOM 8488 C CA . CYS A 1 1078 ? -41.172 19.038 6.881 1.00 91.44 1078 CYS A CA 1
ATOM 8489 C C . CYS A 1 1078 ? -42.278 18.986 5.816 1.00 91.44 1078 CYS A C 1
ATOM 8491 O O . CYS A 1 1078 ? -42.188 19.689 4.810 1.00 91.44 1078 CYS A O 1
ATOM 8493 N N . PHE A 1 1079 ? -43.366 18.243 6.054 1.00 92.75 1079 PHE A N 1
ATOM 8494 C CA . PHE A 1 1079 ? -44.492 18.194 5.110 1.00 92.75 1079 PHE A CA 1
ATOM 8495 C C . PHE A 1 1079 ? -45.155 19.563 4.913 1.00 92.75 1079 PHE A C 1
ATOM 8497 O O . PHE A 1 1079 ? -45.481 19.942 3.789 1.00 92.75 1079 PHE A O 1
ATOM 8504 N N . LEU A 1 1080 ? -45.354 20.331 5.989 1.00 92.06 1080 LEU A N 1
ATOM 8505 C CA . LEU A 1 1080 ? -45.969 21.660 5.889 1.00 92.06 1080 LEU A CA 1
ATOM 8506 C C . LEU A 1 1080 ? -45.078 22.656 5.145 1.00 92.06 1080 LEU A C 1
ATOM 8508 O O . LEU A 1 1080 ? -45.586 23.436 4.340 1.00 92.06 1080 LEU A O 1
ATOM 8512 N N . LYS A 1 1081 ? -43.764 22.630 5.400 1.00 89.81 1081 LYS A N 1
ATOM 8513 C CA . LYS A 1 1081 ? -42.774 23.446 4.681 1.00 89.81 1081 LYS A CA 1
ATOM 8514 C C . LYS A 1 1081 ? -42.737 23.084 3.198 1.00 89.81 1081 LYS A C 1
ATOM 8516 O O . LYS A 1 1081 ? -42.689 23.981 2.366 1.00 89.81 1081 LYS A O 1
ATOM 8521 N N . ALA A 1 1082 ? -42.886 21.801 2.877 1.00 88.19 1082 ALA A N 1
ATOM 8522 C CA . ALA A 1 1082 ? -43.053 21.298 1.517 1.00 88.19 1082 ALA A CA 1
ATOM 8523 C C . ALA A 1 1082 ? -44.442 21.594 0.904 1.00 88.19 1082 ALA A C 1
ATOM 8525 O O . ALA A 1 1082 ? -44.802 21.024 -0.120 1.00 88.19 1082 ALA A O 1
ATOM 8526 N N . GLY A 1 1083 ? -45.265 22.455 1.513 1.00 86.69 1083 GLY A N 1
ATOM 8527 C CA . GLY A 1 1083 ? -46.517 22.930 0.919 1.00 86.69 1083 GLY A CA 1
ATOM 8528 C C . GLY A 1 1083 ? -47.726 22.005 1.088 1.00 86.69 1083 GLY A C 1
ATOM 8529 O O . GLY A 1 1083 ? -48.791 22.287 0.530 1.00 86.69 1083 GLY A O 1
ATOM 8530 N N . PHE A 1 1084 ? -47.626 20.931 1.879 1.00 90.69 1084 PHE A N 1
ATOM 8531 C CA . PHE A 1 1084 ? -48.781 20.082 2.168 1.00 90.69 1084 PHE A CA 1
ATOM 8532 C C . PHE A 1 1084 ? -49.815 20.856 2.995 1.00 90.69 1084 PHE A C 1
ATOM 8534 O O . PHE A 1 1084 ? -49.499 21.569 3.951 1.00 90.69 1084 PHE A O 1
ATOM 8541 N N . LEU A 1 1085 ? -51.097 20.686 2.665 1.00 88.50 1085 LEU A N 1
ATOM 8542 C CA . LEU A 1 1085 ? -52.173 21.329 3.416 1.00 88.50 1085 LEU A CA 1
ATOM 8543 C C . LEU A 1 1085 ? -52.241 20.752 4.833 1.00 88.50 1085 LEU A C 1
ATOM 8545 O O . LEU A 1 1085 ? -52.337 19.541 5.000 1.00 88.50 1085 LEU A O 1
ATOM 8549 N N . ARG A 1 1086 ? -52.329 21.611 5.857 1.00 90.50 1086 ARG A N 1
ATOM 8550 C CA . ARG A 1 1086 ? -52.425 21.197 7.274 1.00 90.50 1086 ARG A CA 1
ATOM 8551 C C . ARG A 1 1086 ? -53.515 20.152 7.541 1.00 90.50 1086 ARG A C 1
ATOM 8553 O O . ARG A 1 1086 ? -53.328 19.280 8.377 1.00 90.50 1086 ARG A O 1
ATOM 8560 N N . LYS A 1 1087 ? -54.643 20.220 6.824 1.00 89.06 1087 LYS A N 1
ATOM 8561 C CA . LYS A 1 1087 ? -55.747 19.245 6.932 1.00 89.06 1087 LYS A CA 1
ATOM 8562 C C . LYS A 1 1087 ? -55.402 17.840 6.412 1.00 89.06 1087 LYS A C 1
ATOM 8564 O O . LYS A 1 1087 ? -56.150 16.916 6.686 1.00 89.06 1087 LYS A O 1
ATOM 8569 N N . HIS A 1 1088 ? -54.320 17.699 5.651 1.00 91.62 1088 HIS A N 1
ATOM 8570 C CA . HIS A 1 1088 ? -53.841 16.445 5.075 1.00 91.62 1088 HIS A CA 1
ATOM 8571 C C . HIS A 1 1088 ? -52.604 15.891 5.793 1.00 91.62 1088 HIS A C 1
ATOM 8573 O O . HIS A 1 1088 ? -52.067 14.892 5.333 1.00 91.62 1088 HIS A O 1
ATOM 8579 N N . VAL A 1 1089 ? -52.132 16.530 6.870 1.00 92.56 1089 VAL A N 1
ATOM 8580 C CA . VAL A 1 1089 ? -50.935 16.114 7.616 1.00 92.56 1089 VAL A CA 1
ATOM 8581 C C . VAL A 1 1089 ? -51.326 15.801 9.055 1.00 92.56 1089 VAL A C 1
ATOM 8583 O O . VAL A 1 1089 ? -51.749 16.682 9.807 1.00 92.56 1089 VAL A O 1
ATOM 8586 N N . TYR A 1 1090 ? -51.154 14.547 9.456 1.00 91.25 1090 TYR A N 1
ATOM 8587 C CA . TYR A 1 1090 ? -51.472 14.046 10.787 1.00 91.25 1090 TYR A CA 1
ATOM 8588 C C . TYR A 1 1090 ? -50.215 13.605 11.532 1.00 91.25 1090 TYR A C 1
ATOM 8590 O O . TYR A 1 1090 ? -49.305 13.028 10.942 1.00 91.25 1090 TYR A O 1
ATOM 8598 N N . ARG A 1 1091 ? -50.214 13.850 12.845 1.00 91.88 1091 ARG A N 1
ATOM 8599 C CA . ARG A 1 1091 ? -49.195 13.403 13.801 1.00 91.88 1091 ARG A CA 1
ATOM 8600 C C . ARG A 1 1091 ? -49.869 12.543 14.868 1.00 91.88 1091 ARG A C 1
ATOM 8602 O O . ARG A 1 1091 ? -50.838 13.017 15.467 1.00 91.88 1091 ARG A O 1
ATOM 8609 N N . GLY A 1 1092 ? -49.384 11.323 15.092 1.00 87.94 1092 GLY A N 1
ATOM 8610 C CA . GLY A 1 1092 ? -49.926 10.390 16.091 1.00 87.94 1092 GLY A CA 1
ATOM 8611 C C . GLY A 1 1092 ? -51.403 10.041 15.868 1.00 87.94 1092 GLY A C 1
ATOM 8612 O O . GLY A 1 1092 ? -52.226 10.196 16.776 1.00 87.94 1092 GLY A O 1
ATOM 8613 N N . VAL A 1 1093 ? -51.781 9.651 14.644 1.00 88.69 1093 VAL A N 1
ATOM 8614 C CA . VAL A 1 1093 ? -53.183 9.355 14.295 1.00 88.69 1093 VAL A CA 1
ATOM 8615 C C . VAL A 1 1093 ? -53.534 7.894 14.541 1.00 88.69 1093 VAL A C 1
ATOM 8617 O O . VAL A 1 1093 ? -52.898 6.988 14.022 1.00 88.69 1093 VAL A O 1
ATOM 8620 N N . ASP A 1 1094 ? -54.601 7.669 15.300 1.00 90.19 1094 ASP A N 1
ATOM 8621 C CA . ASP A 1 1094 ? -55.176 6.346 15.532 1.00 90.19 1094 ASP A CA 1
ATOM 8622 C C . ASP A 1 1094 ? -56.414 6.167 14.645 1.00 90.19 1094 ASP A C 1
ATOM 8624 O O . ASP A 1 1094 ? -57.435 6.839 14.839 1.00 90.19 1094 ASP A O 1
ATOM 8628 N N . LEU A 1 1095 ? -56.307 5.288 13.645 1.00 89.06 1095 LEU A N 1
ATOM 8629 C CA . LEU A 1 1095 ? -57.343 5.089 12.631 1.00 89.06 1095 LEU A CA 1
ATOM 8630 C C . LEU A 1 1095 ? -58.663 4.580 13.230 1.00 89.06 1095 LEU A C 1
ATOM 8632 O O . LEU A 1 1095 ? -59.726 4.975 12.754 1.00 89.06 1095 LEU A O 1
ATOM 8636 N N . CYS A 1 1096 ? -58.642 3.809 14.326 1.00 88.75 1096 CYS A N 1
ATOM 8637 C CA . CYS A 1 1096 ? -59.883 3.324 14.954 1.00 88.75 1096 CYS A CA 1
ATOM 8638 C C . CYS A 1 1096 ? -60.745 4.452 15.554 1.00 88.75 1096 CYS A C 1
ATOM 8640 O O . CYS A 1 1096 ? -61.919 4.259 15.860 1.00 88.75 1096 CYS A O 1
ATOM 8642 N N . LYS A 1 1097 ? -60.176 5.658 15.711 1.00 88.00 1097 LYS A N 1
ATOM 8643 C CA . LYS A 1 1097 ? -60.896 6.867 16.143 1.00 88.00 1097 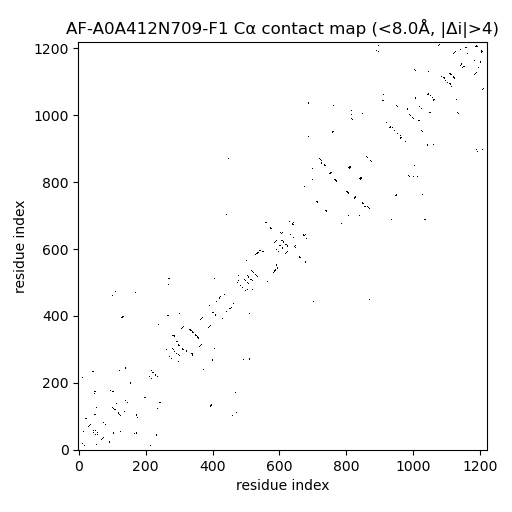LYS A CA 1
ATOM 8644 C C . LYS A 1 1097 ? -61.446 7.689 14.972 1.00 88.00 1097 LYS A C 1
ATOM 8646 O O . LYS A 1 1097 ? -62.044 8.740 15.209 1.00 88.00 1097 LYS A O 1
ATOM 8651 N N . LYS A 1 1098 ? -61.187 7.273 13.729 1.00 85.56 1098 LYS A N 1
ATOM 8652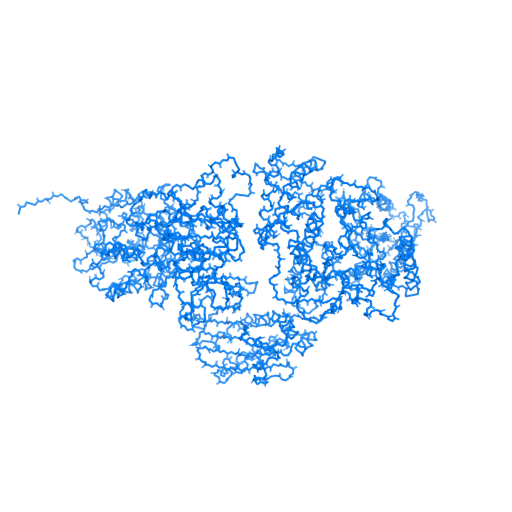 C CA . LYS A 1 1098 ? -61.570 7.971 12.491 1.00 85.56 1098 LYS A CA 1
ATOM 8653 C C . LYS A 1 1098 ? -62.579 7.189 11.650 1.00 85.56 1098 LYS A C 1
ATOM 8655 O O . LYS A 1 1098 ? -63.403 7.828 11.009 1.00 85.56 1098 LYS A O 1
ATOM 8660 N N . GLY A 1 1099 ? -62.566 5.861 11.739 1.00 86.31 1099 GLY A N 1
ATOM 8661 C CA . GLY A 1 1099 ? -63.482 4.957 11.043 1.00 86.31 1099 GLY A CA 1
ATOM 8662 C C . GLY A 1 1099 ? -63.572 3.591 11.729 1.00 86.31 1099 GLY A C 1
ATOM 8663 O O . GLY A 1 1099 ? -63.025 3.402 12.820 1.00 86.31 1099 GLY A O 1
ATOM 8664 N N . ASP A 1 1100 ? -64.247 2.631 11.092 1.00 89.31 1100 ASP A N 1
ATOM 8665 C CA . ASP A 1 1100 ? -64.348 1.238 11.565 1.00 89.31 1100 ASP A CA 1
ATOM 8666 C C . ASP A 1 1100 ? -63.069 0.456 11.218 1.00 89.31 1100 ASP A C 1
ATOM 8668 O O . ASP A 1 1100 ? -63.038 -0.414 10.348 1.00 89.31 1100 ASP A O 1
ATOM 8672 N N . HIS A 1 1101 ? -61.963 0.847 11.853 1.00 92.12 1101 HIS A N 1
ATOM 8673 C CA . HIS A 1 1101 ? -60.639 0.276 11.617 1.00 92.12 1101 HIS A CA 1
ATOM 8674 C C . HIS A 1 1101 ? -60.136 -0.511 12.841 1.00 92.12 1101 HIS A C 1
ATOM 8676 O O . HIS A 1 1101 ? -60.438 -0.141 13.981 1.00 92.12 1101 HIS A O 1
ATOM 8682 N N . PRO A 1 1102 ? -59.330 -1.577 12.657 1.00 91.31 1102 PRO A N 1
ATOM 8683 C CA . PRO A 1 1102 ? -58.928 -2.436 13.765 1.00 91.31 1102 PRO A CA 1
ATOM 8684 C C . PRO A 1 1102 ? -58.072 -1.729 14.824 1.00 91.31 1102 PRO A C 1
ATOM 8686 O O . PRO A 1 1102 ? -57.004 -1.192 14.535 1.00 91.31 1102 PRO A O 1
ATOM 8689 N N . GLN A 1 1103 ? -58.478 -1.840 16.092 1.00 88.25 1103 GLN A N 1
ATOM 8690 C CA . GLN A 1 1103 ? -57.760 -1.244 17.227 1.00 88.25 1103 GLN A CA 1
ATOM 8691 C C . GLN A 1 1103 ? -56.324 -1.780 17.393 1.00 88.25 1103 GLN A C 1
ATOM 8693 O O . GLN A 1 1103 ? -55.454 -1.083 17.911 1.00 88.25 1103 GLN A O 1
ATOM 8698 N N . TYR A 1 1104 ? -56.042 -3.011 16.948 1.00 87.50 1104 TYR A N 1
ATOM 8699 C CA . TYR A 1 1104 ? -54.717 -3.625 17.102 1.00 87.50 1104 TYR A CA 1
ATOM 8700 C C . TYR A 1 1104 ? -53.622 -2.970 16.238 1.00 87.50 1104 TYR A C 1
ATOM 8702 O O . TYR A 1 1104 ? -52.444 -3.267 16.447 1.00 87.50 1104 TYR A O 1
ATOM 8710 N N . LEU A 1 1105 ? -53.986 -2.111 15.274 1.00 86.69 1105 LEU A N 1
ATOM 8711 C CA . LEU A 1 1105 ? -53.031 -1.373 14.440 1.00 86.69 1105 LEU A CA 1
ATOM 8712 C C . LEU A 1 1105 ? -52.251 -0.331 15.256 1.00 86.69 1105 LEU A C 1
ATOM 8714 O O . LEU A 1 1105 ? -51.062 -0.123 15.012 1.00 86.69 1105 LEU A O 1
ATOM 8718 N N . GLY A 1 1106 ? -52.887 0.275 16.262 1.00 86.94 1106 GLY A N 1
ATOM 8719 C CA . GLY A 1 1106 ? -52.326 1.391 17.023 1.00 86.94 1106 GLY A CA 1
ATOM 8720 C C . GLY A 1 1106 ? -52.228 2.688 16.209 1.00 86.94 1106 GLY A C 1
ATOM 8721 O O . GLY A 1 1106 ? -52.884 2.847 15.182 1.00 86.94 1106 GLY A O 1
ATOM 8722 N N . ASP A 1 1107 ? -51.402 3.614 16.688 1.00 88.50 1107 ASP A N 1
ATOM 8723 C CA . ASP A 1 1107 ? -51.186 4.939 16.111 1.00 88.50 1107 ASP A CA 1
ATOM 8724 C C . ASP A 1 1107 ? -50.136 4.961 14.993 1.00 88.50 1107 ASP A C 1
ATOM 8726 O O . ASP A 1 1107 ? -49.182 4.191 14.998 1.00 88.50 1107 ASP A O 1
ATOM 8730 N N . TYR A 1 1108 ? -50.321 5.860 14.031 1.00 90.19 1108 TYR A N 1
ATOM 8731 C CA . TYR A 1 1108 ? -49.344 6.207 13.003 1.00 90.19 1108 TYR A CA 1
ATOM 8732 C C . TYR A 1 1108 ? -48.619 7.485 13.430 1.00 90.19 1108 TYR A C 1
ATOM 8734 O O . TYR A 1 1108 ? -49.275 8.518 13.615 1.00 90.19 1108 TYR A O 1
ATOM 8742 N N . ASP A 1 1109 ? -47.291 7.426 13.557 1.00 90.69 1109 ASP A N 1
ATOM 8743 C CA . ASP A 1 1109 ? -46.461 8.555 13.999 1.00 90.69 1109 ASP A CA 1
ATOM 8744 C C . ASP A 1 1109 ? -46.636 9.766 13.067 1.00 90.69 1109 ASP A C 1
ATOM 8746 O O . ASP A 1 1109 ? -46.933 10.871 13.531 1.00 90.69 1109 ASP A O 1
ATOM 8750 N N . GLY A 1 1110 ? -46.575 9.538 11.749 1.00 91.62 1110 GLY A N 1
ATOM 8751 C CA . GLY A 1 1110 ? -46.889 10.530 10.722 1.00 91.62 1110 GLY A CA 1
ATOM 8752 C C . GLY A 1 1110 ? -47.704 9.952 9.565 1.00 91.62 1110 GLY A C 1
ATOM 8753 O O . GLY A 1 1110 ? -47.432 8.859 9.069 1.00 91.62 1110 GLY A O 1
ATOM 8754 N N . LEU A 1 1111 ? -48.706 10.702 9.105 1.00 93.44 1111 LEU A N 1
ATOM 8755 C CA . LEU A 1 1111 ? -49.480 10.366 7.909 1.00 93.44 1111 LEU A CA 1
ATOM 8756 C C . LEU A 1 1111 ? -49.766 11.638 7.109 1.00 93.44 1111 LEU A C 1
ATOM 8758 O O . LEU A 1 1111 ? -50.367 12.571 7.645 1.00 93.44 1111 LEU A O 1
ATOM 8762 N N . ALA A 1 1112 ? -49.357 11.687 5.842 1.00 93.62 1112 ALA A N 1
ATOM 8763 C CA . ALA A 1 1112 ? -49.553 12.860 4.990 1.00 93.62 1112 ALA A CA 1
ATOM 8764 C C . ALA A 1 1112 ? -50.102 12.493 3.606 1.00 93.62 1112 ALA A C 1
ATOM 8766 O O . ALA A 1 1112 ? -49.763 11.449 3.059 1.00 93.62 1112 ALA A O 1
ATOM 8767 N N . TYR A 1 1113 ? -50.937 13.352 3.020 1.00 92.75 1113 TYR A N 1
ATOM 8768 C CA . TYR A 1 1113 ? -51.475 13.159 1.669 1.00 92.75 1113 TYR A CA 1
ATOM 8769 C C . TYR A 1 1113 ? -51.081 14.299 0.726 1.00 92.75 1113 TYR A C 1
ATOM 8771 O O . TYR A 1 1113 ? -51.379 15.467 0.995 1.00 92.75 1113 TYR A O 1
ATOM 8779 N N . ALA A 1 1114 ? -50.456 13.930 -0.395 1.00 89.56 1114 ALA A N 1
ATOM 8780 C CA . ALA A 1 1114 ? -50.117 14.799 -1.515 1.00 89.56 1114 ALA A CA 1
ATOM 8781 C C . ALA A 1 1114 ? -51.192 14.680 -2.612 1.00 89.56 1114 ALA A C 1
ATOM 8783 O O . ALA A 1 1114 ? -51.239 13.661 -3.307 1.00 89.56 1114 ALA A O 1
ATOM 8784 N N . PRO A 1 1115 ? -52.048 15.699 -2.818 1.00 85.94 1115 PRO A N 1
ATOM 8785 C CA . PRO A 1 1115 ? -53.093 15.630 -3.839 1.00 85.94 1115 PRO A CA 1
ATOM 8786 C C . PRO A 1 1115 ? -52.544 15.600 -5.268 1.00 85.94 1115 PRO A C 1
ATOM 8788 O O . PRO A 1 1115 ? -53.126 14.945 -6.122 1.00 85.94 1115 PRO A O 1
ATOM 8791 N N . VAL A 1 1116 ? -51.421 16.285 -5.518 1.00 84.12 1116 VAL A N 1
ATOM 8792 C CA . VAL A 1 1116 ? -50.817 16.417 -6.857 1.00 84.12 1116 VAL A CA 1
ATOM 8793 C C . VAL A 1 1116 ? -50.334 15.066 -7.386 1.00 84.12 1116 VAL A C 1
ATOM 8795 O O . VAL A 1 1116 ? -50.612 14.710 -8.526 1.00 84.12 1116 VAL A O 1
ATOM 8798 N N . THR A 1 1117 ? -49.653 14.291 -6.542 1.00 85.69 1117 THR A N 1
ATOM 8799 C CA . THR A 1 1117 ? -49.091 12.978 -6.894 1.00 85.69 1117 THR A CA 1
ATOM 8800 C C . THR A 1 1117 ? -49.996 11.812 -6.487 1.00 85.69 1117 THR A C 1
ATOM 8802 O O . THR A 1 1117 ? -49.618 10.652 -6.656 1.00 85.69 1117 THR A O 1
ATOM 8805 N N . GLU A 1 1118 ? -51.164 12.105 -5.905 1.00 89.75 1118 GLU A N 1
ATOM 8806 C CA . GLU A 1 1118 ? -52.080 11.151 -5.267 1.00 89.75 1118 GLU A CA 1
ATOM 8807 C C . GLU A 1 1118 ? -51.373 10.153 -4.330 1.00 89.75 1118 GLU A C 1
ATOM 8809 O O . GLU A 1 1118 ? -51.703 8.967 -4.273 1.00 89.75 1118 GLU A O 1
ATOM 8814 N N . THR A 1 1119 ? -50.373 10.636 -3.589 1.00 91.38 1119 THR A N 1
ATOM 8815 C CA . THR A 1 1119 ? -49.507 9.801 -2.748 1.00 91.38 1119 THR A CA 1
ATOM 8816 C C . THR A 1 1119 ? -49.806 10.010 -1.267 1.00 91.38 1119 THR A C 1
ATOM 8818 O O . THR A 1 1119 ? -49.839 11.137 -0.772 1.00 91.38 1119 THR A O 1
ATOM 8821 N N . VAL A 1 1120 ? -50.016 8.904 -0.553 1.00 93.19 1120 VAL A N 1
ATOM 8822 C CA . VAL A 1 1120 ? -50.117 8.842 0.905 1.00 93.19 1120 VAL A CA 1
ATOM 8823 C C . VAL A 1 1120 ? -48.762 8.428 1.471 1.00 93.19 1120 VAL A C 1
ATOM 8825 O O . VAL A 1 1120 ? -48.247 7.346 1.186 1.00 93.19 1120 VAL A O 1
ATOM 8828 N N . TRP A 1 1121 ? -48.194 9.307 2.281 1.00 94.19 1121 TRP A N 1
ATOM 8829 C CA . TRP A 1 1121 ? -46.943 9.122 2.992 1.00 94.19 1121 TRP A CA 1
ATOM 8830 C C . TRP A 1 1121 ? -47.226 8.571 4.382 1.00 94.19 1121 TRP A C 1
ATOM 8832 O O . TRP A 1 1121 ? -48.007 9.155 5.135 1.00 94.19 1121 TRP A O 1
ATOM 8842 N N . VAL A 1 1122 ? -46.595 7.450 4.710 1.00 94.81 1122 VAL A N 1
ATOM 8843 C CA . VAL A 1 1122 ? -46.772 6.725 5.968 1.00 94.81 1122 VAL A CA 1
ATOM 8844 C C . VAL A 1 1122 ? -45.433 6.719 6.682 1.00 94.81 1122 VAL A C 1
ATOM 8846 O O . VAL A 1 1122 ? -44.502 6.063 6.222 1.00 94.81 1122 VAL A O 1
ATOM 8849 N N . ILE A 1 1123 ? -45.326 7.442 7.790 1.00 95.19 1123 ILE A N 1
ATOM 8850 C CA . ILE A 1 1123 ? -44.062 7.647 8.494 1.00 95.19 1123 ILE A CA 1
ATOM 8851 C C . ILE A 1 1123 ? -44.109 6.991 9.871 1.00 95.19 1123 ILE A C 1
ATOM 8853 O O . ILE A 1 1123 ? -45.061 7.192 10.625 1.00 95.19 1123 ILE A O 1
ATOM 8857 N N . GLU A 1 1124 ? -43.066 6.230 10.187 1.00 94.00 1124 GLU A N 1
ATOM 8858 C CA . GLU A 1 1124 ? -42.719 5.829 11.553 1.00 94.00 1124 GLU A CA 1
ATOM 8859 C C . GLU A 1 1124 ? -41.478 6.624 11.974 1.00 94.00 1124 GLU A C 1
ATOM 8861 O O . GLU A 1 1124 ? -40.538 6.751 11.187 1.00 94.00 1124 GLU A O 1
ATOM 8866 N N . CYS A 1 1125 ? -41.459 7.153 13.195 1.00 91.38 1125 CYS A N 1
ATOM 8867 C CA . CYS A 1 1125 ? -40.338 7.921 13.731 1.00 91.38 1125 CYS A CA 1
ATOM 8868 C C . CYS A 1 1125 ? -39.651 7.119 14.834 1.00 91.38 1125 CYS A C 1
ATOM 8870 O O . CYS A 1 1125 ? -40.292 6.725 15.812 1.00 91.38 1125 CYS A O 1
ATOM 8872 N N . LYS A 1 1126 ? -38.343 6.868 14.718 1.00 89.25 1126 LYS A N 1
ATOM 8873 C CA . LYS A 1 1126 ? -37.598 6.134 15.754 1.00 89.25 1126 LYS A CA 1
ATOM 8874 C C . LYS A 1 1126 ? -36.212 6.701 15.992 1.00 89.25 1126 LYS A C 1
ATOM 8876 O O . LYS A 1 1126 ? -35.444 6.910 15.058 1.00 89.25 1126 LYS A O 1
ATOM 8881 N N . GLU A 1 1127 ? -35.857 6.842 17.265 1.00 85.94 1127 GLU A N 1
ATOM 8882 C CA . GLU A 1 1127 ? -34.487 7.151 17.656 1.00 85.94 1127 GLU A CA 1
ATOM 8883 C C . GLU A 1 1127 ? -33.753 5.854 18.042 1.00 85.94 1127 GLU A C 1
ATOM 8885 O O . GLU A 1 1127 ? -34.175 5.090 18.919 1.00 85.94 1127 GLU A O 1
ATOM 8890 N N . PHE A 1 1128 ? -32.637 5.564 17.378 1.00 81.31 1128 PHE A N 1
ATOM 8891 C CA . PHE A 1 1128 ? -31.812 4.385 17.621 1.00 81.31 1128 PHE A CA 1
ATOM 8892 C C . PHE A 1 1128 ? -30.561 4.731 18.433 1.00 81.31 1128 PHE A C 1
ATOM 8894 O O . PHE A 1 1128 ? -29.898 5.754 18.234 1.00 81.31 1128 PHE A O 1
ATOM 8901 N N . GLU A 1 1129 ? -30.221 3.830 19.356 1.00 75.25 1129 GLU A N 1
ATOM 8902 C CA . GLU A 1 1129 ? -28.950 3.879 20.084 1.00 75.25 1129 GLU A CA 1
ATOM 8903 C C . GLU A 1 1129 ? -27.781 3.603 19.122 1.00 75.25 1129 GLU A C 1
ATOM 8905 O O . GLU A 1 1129 ? -27.966 3.071 18.027 1.00 75.25 1129 GLU A O 1
ATOM 8910 N N . LYS A 1 1130 ? -26.561 4.003 19.496 1.00 75.06 1130 LYS A N 1
ATOM 8911 C CA . LYS A 1 1130 ? -25.361 3.659 18.720 1.00 75.06 1130 LYS A CA 1
ATOM 8912 C C . LYS A 1 1130 ? -25.027 2.182 18.923 1.00 75.06 1130 LYS A C 1
ATOM 8914 O O . LYS A 1 1130 ? -25.280 1.620 19.984 1.00 75.06 1130 LYS A O 1
ATOM 8919 N N . ILE A 1 1131 ? -24.461 1.581 17.889 1.00 76.88 1131 ILE A N 1
ATOM 8920 C CA . ILE A 1 1131 ? -24.008 0.193 17.876 1.00 76.88 1131 ILE A CA 1
ATOM 8921 C C . ILE A 1 1131 ? -22.488 0.197 18.053 1.00 76.88 1131 ILE A C 1
ATOM 8923 O O . ILE A 1 1131 ? -21.801 0.936 17.348 1.00 76.88 1131 ILE A O 1
ATOM 8927 N N . GLU A 1 1132 ? -21.968 -0.606 18.985 1.00 73.38 1132 GLU A N 1
ATOM 8928 C CA . GLU A 1 1132 ? -20.525 -0.696 19.265 1.00 73.38 1132 GLU A CA 1
ATOM 8929 C C . GLU A 1 1132 ? -19.865 -1.962 18.695 1.00 73.38 1132 GLU A C 1
ATOM 8931 O O . GLU A 1 1132 ? -18.665 -1.945 18.426 1.00 73.38 1132 GLU A O 1
ATOM 8936 N N . SER A 1 1133 ? -20.623 -3.042 18.478 1.00 81.31 1133 SER A N 1
ATOM 8937 C CA . SER A 1 1133 ? -20.100 -4.317 17.972 1.00 81.31 1133 SER A CA 1
ATOM 8938 C C . SER A 1 1133 ? -21.027 -4.988 16.952 1.00 81.31 1133 SER A C 1
ATOM 8940 O O . SER A 1 1133 ? -22.212 -4.663 16.845 1.00 81.31 1133 SER A O 1
ATOM 8942 N N . ALA A 1 1134 ? -20.483 -5.953 16.205 1.00 83.12 1134 ALA A N 1
ATOM 8943 C CA . ALA A 1 1134 ? -21.242 -6.816 15.298 1.00 83.12 1134 ALA A CA 1
ATOM 8944 C C . ALA A 1 1134 ? -22.373 -7.564 16.022 1.00 83.12 1134 ALA A C 1
ATOM 8946 O O . ALA A 1 1134 ? -23.511 -7.609 15.557 1.00 83.12 1134 ALA A O 1
ATOM 8947 N N . PHE A 1 1135 ? -22.081 -8.089 17.211 1.00 83.94 1135 PHE A N 1
ATOM 8948 C CA . PHE A 1 1135 ? -23.072 -8.751 18.048 1.00 83.94 1135 PHE A CA 1
ATOM 8949 C C . PHE A 1 1135 ? -24.188 -7.790 18.481 1.00 83.94 1135 PHE A C 1
ATOM 8951 O O . PHE A 1 1135 ? -25.372 -8.116 18.375 1.00 83.94 1135 PHE A O 1
ATOM 8958 N N . ASP A 1 1136 ? -23.834 -6.570 18.895 1.00 83.00 1136 ASP A N 1
ATOM 8959 C CA . ASP A 1 1136 ? -24.806 -5.534 19.245 1.00 83.00 1136 ASP A CA 1
ATOM 8960 C C . ASP A 1 1136 ? -25.697 -5.140 18.067 1.00 83.00 1136 ASP A C 1
ATOM 8962 O O . ASP A 1 1136 ? -26.899 -4.925 18.254 1.00 83.00 1136 ASP A O 1
ATOM 8966 N N . TYR A 1 1137 ? -25.116 -5.057 16.865 1.00 85.69 1137 TYR A N 1
ATOM 8967 C CA . TYR A 1 1137 ? -25.855 -4.808 15.633 1.00 85.69 1137 TYR A CA 1
ATOM 8968 C C . TYR A 1 1137 ? -26.915 -5.883 15.424 1.00 85.69 1137 TYR A C 1
ATOM 8970 O O . TYR A 1 1137 ? -28.092 -5.567 15.258 1.00 85.69 1137 TYR A O 1
ATOM 8978 N N . MET A 1 1138 ? -26.525 -7.154 15.501 1.00 87.00 1138 MET A N 1
ATOM 8979 C CA . MET A 1 1138 ? -27.431 -8.264 15.228 1.00 87.00 1138 MET A CA 1
ATOM 8980 C C . MET A 1 1138 ? -28.483 -8.464 16.319 1.00 87.00 1138 MET A C 1
ATOM 8982 O O . MET A 1 1138 ? -29.639 -8.753 16.009 1.00 87.00 1138 MET A O 1
ATOM 8986 N N . GLN A 1 1139 ? -28.158 -8.200 17.588 1.00 86.19 1139 GLN A N 1
ATOM 8987 C CA . GLN A 1 1139 ? -29.170 -8.125 18.644 1.00 86.19 1139 GLN A CA 1
ATOM 8988 C C . GLN A 1 1139 ? -30.206 -7.032 18.369 1.00 86.19 1139 GLN A C 1
ATOM 8990 O O . GLN A 1 1139 ? -31.404 -7.234 18.593 1.00 86.19 1139 GLN A O 1
ATOM 8995 N N . LEU A 1 1140 ? -29.759 -5.867 17.890 1.00 85.88 1140 LEU A N 1
ATOM 8996 C CA . LEU A 1 1140 ? -30.654 -4.782 17.510 1.00 85.88 1140 LEU A CA 1
ATOM 8997 C C . LEU A 1 1140 ? -31.537 -5.219 16.333 1.00 85.88 1140 LEU A C 1
ATOM 8999 O O . LEU A 1 1140 ? -32.759 -5.103 16.423 1.00 85.88 1140 LEU A O 1
ATOM 9003 N N . GLN A 1 1141 ? -30.949 -5.801 15.288 1.00 88.00 1141 GLN A N 1
ATOM 9004 C CA . GLN A 1 1141 ? -31.676 -6.347 14.138 1.00 88.00 1141 GLN A CA 1
ATOM 9005 C C . GLN A 1 1141 ? -32.740 -7.356 14.581 1.00 88.00 1141 GLN A C 1
ATOM 9007 O O . GLN A 1 1141 ? -33.910 -7.205 14.238 1.00 88.00 1141 GLN A O 1
ATOM 9012 N N . GLN A 1 1142 ? -32.391 -8.307 15.448 1.00 88.94 1142 GLN A N 1
ATOM 9013 C CA . GLN A 1 1142 ? -33.334 -9.294 15.972 1.00 88.94 1142 GLN A CA 1
ATOM 9014 C C . GLN A 1 1142 ? -34.468 -8.651 16.785 1.00 88.94 1142 GLN A C 1
ATOM 9016 O O . GLN A 1 1142 ? -35.628 -9.049 16.663 1.00 88.94 1142 GLN A O 1
ATOM 9021 N N . ARG A 1 1143 ? -34.167 -7.624 17.590 1.00 88.81 1143 ARG A N 1
ATOM 9022 C CA . ARG A 1 1143 ? -35.165 -6.893 18.390 1.00 88.81 1143 ARG A CA 1
ATOM 9023 C C . ARG A 1 1143 ? -36.186 -6.144 17.527 1.00 88.81 1143 ARG A C 1
ATOM 9025 O O . ARG A 1 1143 ? -37.341 -5.997 17.940 1.00 88.81 1143 ARG A O 1
ATOM 9032 N N . TRP A 1 1144 ? -35.777 -5.626 16.371 1.00 88.50 1144 TRP A N 1
ATOM 9033 C CA . TRP A 1 1144 ? -36.640 -4.800 15.520 1.00 88.50 1144 TRP A CA 1
ATOM 9034 C C . TRP A 1 1144 ? -37.278 -5.574 14.364 1.00 88.50 1144 TRP A C 1
ATOM 9036 O O . TRP A 1 1144 ? -38.465 -5.361 14.115 1.00 88.50 1144 TRP A O 1
ATOM 9046 N N . PHE A 1 1145 ? -36.544 -6.495 13.738 1.00 88.56 1145 PHE A N 1
ATOM 9047 C CA . PHE A 1 1145 ? -36.930 -7.226 12.523 1.00 88.56 1145 PHE A CA 1
ATOM 9048 C C . PHE A 1 1145 ? -37.097 -8.737 12.700 1.00 88.56 1145 PHE A C 1
ATOM 9050 O O . PHE A 1 1145 ? -37.617 -9.391 11.799 1.00 88.56 1145 PHE A O 1
ATOM 9057 N N . GLY A 1 1146 ? -36.676 -9.308 13.833 1.00 86.44 1146 GLY A N 1
ATOM 9058 C CA . GLY A 1 1146 ? -36.840 -10.738 14.098 1.00 86.44 1146 GLY A CA 1
ATOM 9059 C C . GLY A 1 1146 ? -38.313 -11.175 14.131 1.00 86.44 1146 GLY A C 1
ATOM 9060 O O . GLY A 1 1146 ? -39.233 -10.371 13.997 1.00 86.44 1146 GLY A O 1
ATOM 9061 N N . LYS A 1 1147 ? -38.566 -12.467 14.381 1.00 84.06 1147 LYS A N 1
ATOM 9062 C CA . LYS A 1 1147 ? -39.926 -13.061 14.352 1.00 84.06 1147 LYS A CA 1
ATOM 9063 C C . LYS A 1 1147 ? -40.951 -12.367 15.266 1.00 84.06 1147 LYS A C 1
ATOM 9065 O O . LYS A 1 1147 ? -42.139 -12.381 14.964 1.00 84.06 1147 LYS A O 1
ATOM 9070 N N . GLU A 1 1148 ? -40.496 -11.749 16.356 1.00 84.25 1148 GLU A N 1
ATOM 9071 C CA . GLU A 1 1148 ? -41.311 -10.946 17.285 1.00 84.25 1148 GLU A CA 1
ATOM 9072 C C . GLU A 1 1148 ? -40.894 -9.461 17.295 1.00 84.25 1148 GLU A C 1
ATOM 9074 O O . GLU A 1 1148 ? -41.110 -8.731 18.264 1.00 84.25 1148 GLU A O 1
ATOM 9079 N N . GLY A 1 1149 ? -40.265 -9.008 16.209 1.00 85.31 1149 GLY A N 1
ATOM 9080 C CA . GLY A 1 1149 ? -39.671 -7.688 16.074 1.00 85.31 1149 GLY A CA 1
ATOM 9081 C C . GLY A 1 1149 ? -40.679 -6.548 16.212 1.00 85.31 1149 GLY A C 1
ATOM 9082 O O . GLY A 1 1149 ? -41.829 -6.622 15.766 1.00 85.31 1149 GLY A O 1
ATOM 9083 N N . LYS A 1 1150 ? -40.242 -5.443 16.823 1.00 87.38 1150 LYS A N 1
ATOM 9084 C CA . LYS A 1 1150 ? -41.104 -4.272 17.053 1.00 87.38 1150 LYS A CA 1
ATOM 9085 C C . LYS A 1 1150 ? -41.609 -3.621 15.754 1.00 87.38 1150 LYS A C 1
ATOM 9087 O O . LYS A 1 1150 ? -42.745 -3.145 15.746 1.00 87.38 1150 LYS A O 1
ATOM 9092 N N . LEU A 1 1151 ? -40.829 -3.646 14.666 1.00 89.12 1151 LEU A N 1
ATOM 9093 C CA . LEU A 1 1151 ? -41.218 -3.052 13.375 1.00 89.12 1151 LEU A CA 1
ATOM 9094 C C . LEU A 1 1151 ? -42.239 -3.899 12.601 1.00 89.12 1151 LEU A C 1
ATOM 9096 O O . LEU A 1 1151 ? -42.875 -3.385 11.686 1.00 89.12 1151 LEU A O 1
ATOM 9100 N N . LEU A 1 1152 ? -42.535 -5.134 13.031 1.00 86.38 1152 LEU A N 1
ATOM 9101 C CA . LEU A 1 1152 ? -43.652 -5.915 12.475 1.00 86.38 1152 LEU A CA 1
ATOM 9102 C C . LEU A 1 1152 ? -45.011 -5.229 12.694 1.00 86.38 1152 LEU A C 1
ATOM 9104 O O . LEU A 1 1152 ? -45.976 -5.477 11.971 1.00 86.38 1152 LEU A O 1
ATOM 9108 N N . LYS A 1 1153 ? -45.132 -4.367 13.714 1.00 87.75 1153 LYS A N 1
ATOM 9109 C CA . LYS A 1 1153 ? -46.317 -3.508 13.877 1.00 87.75 1153 LYS A CA 1
ATOM 9110 C C . LYS A 1 1153 ? -46.433 -2.504 12.733 1.00 87.75 1153 LYS A C 1
ATOM 9112 O O . LYS A 1 1153 ? -47.515 -2.380 12.169 1.00 87.75 1153 LYS A O 1
ATOM 9117 N N . TYR A 1 1154 ? -45.331 -1.861 12.365 1.00 91.88 1154 TYR A N 1
ATOM 9118 C CA . TYR A 1 1154 ? -45.294 -0.902 11.270 1.00 91.88 1154 TYR A CA 1
ATOM 9119 C C . TYR A 1 1154 ? -45.535 -1.574 9.910 1.00 91.88 1154 TYR A C 1
ATOM 9121 O O . TYR A 1 1154 ? -46.382 -1.125 9.144 1.00 91.88 1154 TYR A O 1
ATOM 9129 N N . GLU A 1 1155 ? -44.935 -2.740 9.669 1.00 90.19 1155 GLU A N 1
ATOM 9130 C CA . GLU A 1 1155 ? -45.229 -3.565 8.487 1.00 90.19 1155 GLU A CA 1
ATOM 9131 C C . GLU A 1 1155 ? -46.727 -3.882 8.350 1.00 90.19 1155 GLU A C 1
ATOM 9133 O O . GLU A 1 1155 ? -47.313 -3.722 7.278 1.00 90.19 1155 GLU A O 1
ATOM 9138 N N . ARG A 1 1156 ? -47.385 -4.276 9.451 1.00 90.44 1156 ARG A N 1
ATOM 9139 C CA . ARG A 1 1156 ? -48.836 -4.527 9.463 1.00 90.44 1156 ARG A CA 1
ATOM 9140 C C . ARG A 1 1156 ? -49.647 -3.275 9.135 1.00 90.44 1156 ARG A C 1
ATOM 9142 O O . ARG A 1 1156 ? -50.634 -3.383 8.414 1.00 90.44 1156 ARG A O 1
ATOM 9149 N N . ARG A 1 1157 ? -49.236 -2.108 9.640 1.00 91.94 1157 ARG A N 1
ATOM 9150 C CA . ARG A 1 1157 ? -49.866 -0.811 9.343 1.00 91.94 1157 ARG A CA 1
ATOM 9151 C C . ARG A 1 1157 ? -49.754 -0.448 7.861 1.00 91.94 1157 ARG A C 1
ATOM 9153 O O . ARG A 1 1157 ? -50.738 0.014 7.287 1.00 91.94 1157 ARG A O 1
ATOM 9160 N N . ILE A 1 1158 ? -48.592 -0.683 7.245 1.00 93.50 1158 ILE A N 1
ATOM 9161 C CA . ILE A 1 1158 ? -48.360 -0.460 5.808 1.00 93.50 1158 ILE A CA 1
ATOM 9162 C C . ILE A 1 1158 ? -49.224 -1.413 4.982 1.00 93.50 1158 ILE A C 1
ATOM 9164 O O . ILE A 1 1158 ? -49.941 -0.966 4.090 1.00 93.50 1158 ILE A O 1
ATOM 9168 N N . LYS A 1 1159 ? -49.205 -2.711 5.305 1.00 92.62 1159 LYS A N 1
ATOM 9169 C CA . LYS A 1 1159 ? -49.983 -3.726 4.585 1.00 92.62 1159 LYS A CA 1
ATOM 9170 C C . LYS A 1 1159 ? -51.488 -3.461 4.665 1.00 92.62 1159 LYS A C 1
ATOM 9172 O O . LYS A 1 1159 ? -52.175 -3.521 3.653 1.00 92.62 1159 LYS A O 1
ATOM 9177 N N . TYR A 1 1160 ? -51.986 -3.092 5.846 1.00 93.62 1160 TYR A N 1
ATOM 9178 C CA . TYR A 1 1160 ? -53.385 -2.705 6.016 1.00 93.62 1160 TYR A CA 1
ATOM 9179 C C . TYR A 1 1160 ? -53.748 -1.499 5.141 1.00 93.62 1160 TYR A C 1
ATOM 9181 O O . TYR A 1 1160 ? -54.766 -1.524 4.457 1.00 93.62 1160 TYR A O 1
ATOM 9189 N N . LEU A 1 1161 ? -52.895 -0.466 5.095 1.00 91.75 1161 LEU A N 1
ATOM 9190 C CA . LEU A 1 1161 ? -53.113 0.668 4.196 1.00 91.75 1161 LEU A CA 1
ATOM 9191 C C . LEU A 1 1161 ? -53.085 0.250 2.725 1.00 91.75 1161 LEU A C 1
ATOM 9193 O O . LEU A 1 1161 ? -53.900 0.744 1.963 1.00 91.75 1161 LEU A O 1
ATOM 9197 N N . GLN A 1 1162 ? -52.203 -0.662 2.313 1.00 91.19 1162 GLN A N 1
ATOM 9198 C CA . GLN A 1 1162 ? -52.169 -1.165 0.933 1.00 91.19 1162 GLN A CA 1
ATOM 9199 C C . GLN A 1 1162 ? -53.471 -1.879 0.540 1.00 91.19 1162 GLN A C 1
ATOM 9201 O O . GLN A 1 1162 ? -53.909 -1.756 -0.603 1.00 91.19 1162 GLN A O 1
ATOM 9206 N N . GLU A 1 1163 ? -54.096 -2.590 1.480 1.00 92.62 1163 GLU A N 1
ATOM 9207 C CA . GLU A 1 1163 ? -55.343 -3.333 1.269 1.00 92.62 1163 GLU A CA 1
ATOM 9208 C C . GLU A 1 1163 ? -56.599 -2.437 1.372 1.00 92.62 1163 GLU A C 1
ATOM 9210 O O . GLU A 1 1163 ? -57.559 -2.658 0.636 1.00 92.62 1163 GLU A O 1
ATOM 9215 N N . HIS A 1 1164 ? -56.577 -1.391 2.213 1.00 92.75 1164 HIS A N 1
ATOM 9216 C CA . HIS A 1 1164 ? -57.748 -0.568 2.577 1.00 92.75 1164 HIS A CA 1
ATOM 9217 C C . HIS A 1 1164 ? -57.604 0.940 2.278 1.00 92.75 1164 HIS A C 1
ATOM 9219 O O . HIS A 1 1164 ? -58.318 1.770 2.845 1.00 92.75 1164 HIS A O 1
ATOM 9225 N N . LEU A 1 1165 ? -56.688 1.334 1.386 1.00 91.19 1165 LEU A N 1
ATOM 9226 C CA . LEU A 1 1165 ? -56.287 2.737 1.193 1.00 91.19 1165 LEU A CA 1
ATOM 9227 C C . LEU A 1 1165 ? -57.441 3.698 0.883 1.00 91.19 1165 LEU A C 1
ATOM 9229 O O . LEU A 1 1165 ? -57.443 4.826 1.363 1.00 91.19 1165 LEU A O 1
ATOM 9233 N N . VAL A 1 1166 ? -58.401 3.262 0.063 1.00 89.44 1166 VAL A N 1
ATOM 9234 C CA . VAL A 1 1166 ? -59.532 4.094 -0.386 1.00 89.44 1166 VAL A CA 1
ATOM 9235 C C . VAL A 1 1166 ? -60.497 4.380 0.765 1.00 89.44 1166 VAL A C 1
ATOM 9237 O O . VAL A 1 1166 ? -60.957 5.509 0.911 1.00 89.44 1166 VAL A O 1
ATOM 9240 N N . GLU A 1 1167 ? -60.767 3.377 1.604 1.00 90.62 1167 GLU A N 1
ATOM 9241 C CA . GLU A 1 1167 ? -61.620 3.515 2.791 1.00 90.62 1167 GLU A CA 1
ATOM 9242 C C .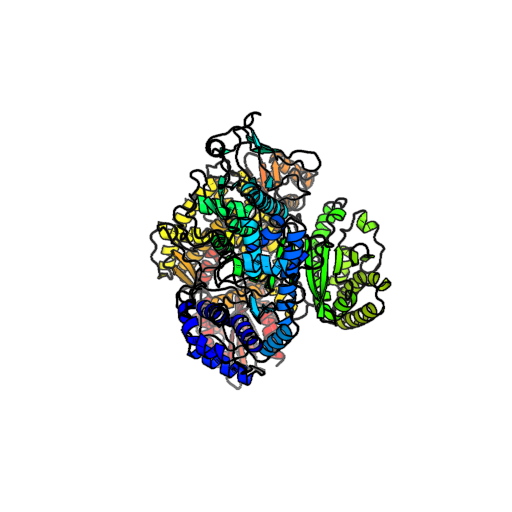 GLU A 1 1167 ? -60.969 4.471 3.795 1.00 90.62 1167 GLU A C 1
ATOM 9244 O O . GLU A 1 1167 ? -61.578 5.455 4.208 1.00 90.62 1167 GLU A O 1
ATOM 9249 N N . VAL A 1 1168 ? -59.682 4.257 4.088 1.00 91.12 1168 VAL A N 1
ATOM 9250 C CA . VAL A 1 1168 ? -58.920 5.119 5.001 1.00 91.12 1168 VAL A CA 1
ATOM 9251 C C . VAL A 1 1168 ? -58.819 6.554 4.471 1.00 91.12 1168 VAL A C 1
ATOM 9253 O O . VAL A 1 1168 ? -58.954 7.509 5.233 1.00 91.12 1168 VAL A O 1
ATOM 9256 N N . ALA A 1 1169 ? -58.615 6.737 3.165 1.00 89.81 1169 ALA A N 1
ATOM 9257 C CA . ALA A 1 1169 ? -58.582 8.059 2.546 1.00 89.81 1169 ALA A CA 1
ATOM 9258 C C . ALA A 1 1169 ? -59.922 8.798 2.685 1.00 89.81 1169 ALA A C 1
ATOM 9260 O O . ALA A 1 1169 ? -59.924 9.998 2.965 1.00 89.81 1169 ALA A O 1
ATOM 9261 N N . ALA A 1 1170 ? -61.050 8.094 2.545 1.00 89.06 1170 ALA A N 1
ATOM 9262 C CA . ALA A 1 1170 ? -62.376 8.670 2.743 1.00 89.06 1170 ALA A CA 1
ATOM 9263 C C . ALA A 1 1170 ? -62.605 9.091 4.205 1.00 89.06 1170 ALA A C 1
ATOM 9265 O O . ALA A 1 1170 ? -63.016 10.228 4.450 1.00 89.06 1170 ALA A O 1
ATOM 9266 N N . ASP A 1 1171 ? -62.262 8.230 5.167 1.00 90.44 1171 ASP A N 1
ATOM 9267 C CA . ASP A 1 1171 ? -62.432 8.493 6.606 1.00 90.44 1171 ASP A CA 1
ATOM 9268 C C . ASP A 1 1171 ? -61.515 9.620 7.122 1.00 90.44 1171 ASP A C 1
ATOM 9270 O O . ASP A 1 1171 ? -61.842 10.331 8.079 1.00 90.44 1171 ASP A O 1
ATOM 9274 N N . LEU A 1 1172 ? -60.381 9.847 6.452 1.00 89.50 1172 LEU A N 1
ATOM 9275 C CA . LEU A 1 1172 ? -59.485 10.979 6.705 1.00 89.50 1172 LEU A CA 1
ATOM 9276 C C . LEU A 1 1172 ? -59.845 12.240 5.897 1.00 89.50 1172 LEU A C 1
ATOM 9278 O O . LEU A 1 1172 ? -59.285 13.308 6.143 1.00 89.50 1172 LEU A O 1
ATOM 9282 N N . GLY A 1 1173 ? -60.802 12.166 4.968 1.00 86.62 1173 GLY A N 1
ATOM 9283 C CA . GLY A 1 1173 ? -61.243 13.308 4.162 1.00 86.62 1173 GLY A CA 1
ATOM 9284 C C . GLY A 1 1173 ? -60.262 13.722 3.056 1.00 86.62 1173 GLY A C 1
ATOM 9285 O O . GLY A 1 1173 ? -60.167 14.909 2.726 1.00 86.62 1173 GLY A O 1
ATOM 9286 N N . PHE A 1 1174 ? -59.519 12.770 2.488 1.00 89.31 1174 PHE A N 1
ATOM 9287 C CA . PHE A 1 1174 ? -58.639 12.985 1.339 1.00 89.31 1174 PHE A CA 1
ATOM 9288 C C . PHE A 1 1174 ? -59.442 12.999 0.033 1.00 89.31 1174 PHE A C 1
ATOM 9290 O O . PHE A 1 1174 ? -59.981 11.987 -0.408 1.00 89.31 1174 PHE A O 1
ATOM 9297 N N . ASN A 1 1175 ? -59.498 14.160 -0.620 1.00 81.69 1175 ASN A N 1
ATOM 9298 C CA . ASN A 1 1175 ? -60.199 14.324 -1.894 1.00 81.69 1175 ASN A CA 1
ATOM 9299 C C . ASN A 1 1175 ? -59.315 13.852 -3.061 1.00 81.69 1175 ASN A C 1
ATOM 9301 O O . ASN A 1 1175 ? -58.615 14.671 -3.657 1.00 81.69 1175 ASN A O 1
ATOM 9305 N N . HIS A 1 1176 ? -59.345 12.554 -3.370 1.00 81.81 1176 HIS A N 1
ATOM 9306 C CA . HIS A 1 1176 ? -58.607 11.957 -4.491 1.00 81.81 1176 HIS A CA 1
ATOM 9307 C C . HIS A 1 1176 ? -59.506 11.701 -5.713 1.00 81.81 1176 HIS A C 1
ATOM 9309 O O . HIS A 1 1176 ? -60.723 11.562 -5.580 1.00 81.81 1176 HIS A O 1
ATOM 9315 N N . THR A 1 1177 ? -58.917 11.640 -6.912 1.00 76.94 1177 THR A N 1
ATOM 9316 C CA . THR A 1 1177 ? -59.649 11.458 -8.186 1.00 76.94 1177 THR A CA 1
ATOM 9317 C C . THR A 1 1177 ? -59.176 10.261 -9.014 1.00 76.94 1177 THR A C 1
ATOM 9319 O O . THR A 1 1177 ? -59.912 9.787 -9.879 1.00 76.94 1177 THR A O 1
ATOM 9322 N N . GLY A 1 1178 ? -57.986 9.739 -8.733 1.00 76.00 1178 GLY A N 1
ATOM 9323 C CA . GLY A 1 1178 ? -57.368 8.589 -9.375 1.00 76.00 1178 GLY A CA 1
ATOM 9324 C C . GLY A 1 1178 ? -56.844 7.563 -8.364 1.00 76.00 1178 GLY A C 1
ATOM 9325 O O . GLY A 1 1178 ? -57.395 7.393 -7.268 1.00 76.00 1178 GLY A O 1
ATOM 9326 N N . LYS A 1 1179 ? -55.824 6.800 -8.780 1.00 85.31 1179 LYS A N 1
ATOM 9327 C CA . LYS A 1 1179 ? -55.289 5.661 -8.022 1.00 85.31 1179 LYS A CA 1
ATOM 9328 C C . LYS A 1 1179 ? -54.259 6.136 -6.999 1.00 85.31 1179 LYS A C 1
ATOM 9330 O O . LYS A 1 1179 ? -53.116 6.421 -7.354 1.00 85.31 1179 LYS A O 1
ATOM 9335 N N . LEU A 1 1180 ? -54.661 6.090 -5.731 1.00 89.12 1180 LEU A N 1
ATOM 9336 C CA . LEU A 1 1180 ? -53.800 6.378 -4.590 1.00 89.12 1180 LEU A CA 1
ATOM 9337 C C . LEU A 1 1180 ? -52.561 5.466 -4.550 1.00 89.12 1180 LEU A C 1
ATOM 9339 O O . LEU A 1 1180 ? -52.644 4.260 -4.808 1.00 89.12 1180 LEU A O 1
ATOM 9343 N N . ARG A 1 1181 ? -51.415 6.056 -4.201 1.00 90.88 1181 ARG A N 1
ATOM 9344 C CA . ARG A 1 1181 ? -50.127 5.374 -3.997 1.00 90.88 1181 ARG A CA 1
ATOM 9345 C C . ARG A 1 1181 ? -49.692 5.492 -2.543 1.00 90.88 1181 ARG A C 1
ATOM 9347 O O . ARG A 1 1181 ? -50.061 6.447 -1.869 1.00 90.88 1181 ARG A O 1
ATOM 9354 N N . ILE A 1 1182 ? -48.882 4.545 -2.076 1.00 92.56 1182 ILE A N 1
ATOM 9355 C CA . ILE A 1 1182 ? -48.295 4.577 -0.732 1.00 92.56 1182 ILE A CA 1
ATOM 9356 C C . ILE A 1 1182 ? -46.787 4.721 -0.849 1.00 92.56 1182 ILE A C 1
ATOM 9358 O O . ILE A 1 1182 ? -46.158 4.014 -1.637 1.00 92.56 1182 ILE A O 1
ATOM 9362 N N . ARG A 1 1183 ? -46.221 5.591 -0.016 1.00 93.69 1183 ARG A N 1
ATOM 9363 C CA . ARG A 1 1183 ? -44.795 5.604 0.299 1.00 93.69 1183 ARG A CA 1
ATOM 9364 C C . ARG A 1 1183 ? -44.602 5.460 1.799 1.00 93.69 1183 ARG A C 1
ATOM 9366 O O . ARG A 1 1183 ? -45.165 6.236 2.568 1.00 93.69 1183 ARG A O 1
ATOM 9373 N N . ALA A 1 1184 ? -43.836 4.453 2.198 1.00 95.00 1184 ALA A N 1
ATOM 9374 C CA . ALA A 1 1184 ? -43.587 4.132 3.594 1.00 95.00 1184 ALA A CA 1
ATOM 9375 C C . ALA A 1 1184 ? -42.112 4.351 3.933 1.00 95.00 1184 ALA A C 1
ATOM 9377 O O . ALA A 1 1184 ? -41.233 3.780 3.280 1.00 95.00 1184 ALA A O 1
ATOM 9378 N N . TYR A 1 1185 ? -41.860 5.165 4.955 1.00 95.00 1185 TYR A N 1
ATOM 9379 C CA . TYR A 1 1185 ? -40.518 5.490 5.420 1.00 95.00 1185 TYR A CA 1
ATOM 9380 C C . TYR A 1 1185 ? -40.420 5.379 6.939 1.00 95.00 1185 TYR A C 1
ATOM 9382 O O . TYR A 1 1185 ? -41.272 5.879 7.675 1.00 95.00 1185 TYR A O 1
ATOM 9390 N N . LEU A 1 1186 ? -39.334 4.764 7.398 1.00 93.81 1186 LEU A N 1
ATOM 9391 C CA . LEU A 1 1186 ? -38.874 4.887 8.771 1.00 93.81 1186 LEU A CA 1
ATOM 9392 C C . LEU A 1 1186 ? -37.910 6.070 8.824 1.00 93.81 1186 LEU A C 1
ATOM 9394 O O . LEU A 1 1186 ? -36.817 5.992 8.264 1.00 93.81 1186 LEU A O 1
ATOM 9398 N N . VAL A 1 1187 ? -38.326 7.149 9.478 1.00 92.38 1187 VAL A N 1
ATOM 9399 C CA . VAL A 1 1187 ? -37.479 8.317 9.713 1.00 92.38 1187 VAL A CA 1
ATOM 9400 C C . VAL A 1 1187 ? -36.744 8.115 11.029 1.00 92.38 1187 VAL A C 1
ATOM 9402 O O . VAL A 1 1187 ? -37.364 7.940 12.083 1.00 92.38 1187 VAL A O 1
ATOM 9405 N N . SER A 1 1188 ? -35.416 8.130 10.978 1.00 89.19 1188 SER A N 1
ATOM 9406 C CA . SER A 1 1188 ? -34.582 7.906 12.155 1.00 89.19 1188 SER A CA 1
ATOM 9407 C C . SER A 1 1188 ? -33.355 8.800 12.217 1.00 89.19 1188 SER A C 1
ATOM 9409 O O . SER A 1 1188 ? -32.898 9.356 11.226 1.00 89.19 1188 SER A O 1
ATOM 9411 N N . ASN A 1 1189 ? -32.779 8.905 13.415 1.00 82.94 1189 ASN A N 1
ATOM 9412 C CA . ASN A 1 1189 ? -31.504 9.592 13.636 1.00 82.94 1189 ASN A CA 1
ATOM 9413 C C . ASN A 1 1189 ? -30.300 8.861 13.010 1.00 82.94 1189 ASN A C 1
ATOM 9415 O O . ASN A 1 1189 ? -29.209 9.418 12.976 1.00 82.94 1189 ASN A O 1
ATOM 9419 N N . LYS A 1 1190 ? -30.467 7.599 12.591 1.00 81.50 1190 LYS A N 1
ATOM 9420 C CA . LYS A 1 1190 ? -29.409 6.737 12.044 1.00 81.50 1190 LYS A CA 1
ATOM 9421 C C . LYS A 1 1190 ? -29.944 5.884 10.909 1.00 81.50 1190 LYS A C 1
ATOM 9423 O O . LYS A 1 1190 ? -31.073 5.402 10.985 1.00 81.50 1190 LYS A O 1
ATOM 9428 N N . LEU A 1 1191 ? -29.100 5.636 9.916 1.00 85.94 1191 LEU A N 1
ATOM 9429 C CA . LEU A 1 1191 ? -29.398 4.756 8.792 1.00 85.94 1191 LEU A CA 1
ATOM 9430 C C . LEU A 1 1191 ? -28.937 3.325 9.082 1.00 85.94 1191 LEU A C 1
ATOM 9432 O O . LEU A 1 1191 ? -27.880 3.117 9.675 1.00 85.94 1191 LEU A O 1
ATOM 9436 N N . PHE A 1 1192 ? -29.716 2.336 8.659 1.00 85.69 1192 PHE A N 1
ATOM 9437 C CA . PHE A 1 1192 ? -29.382 0.912 8.738 1.00 85.69 1192 PHE A CA 1
ATOM 9438 C C . PHE A 1 1192 ? -30.198 0.134 7.704 1.00 85.69 1192 PHE A C 1
ATOM 9440 O O . PHE A 1 1192 ? -31.211 0.626 7.207 1.00 85.69 1192 PHE A O 1
ATOM 9447 N N . MET A 1 1193 ? -29.769 -1.089 7.405 1.00 85.56 1193 MET A N 1
ATOM 9448 C CA . MET A 1 1193 ? -30.502 -2.015 6.540 1.00 85.56 1193 MET A CA 1
ATOM 9449 C C . MET A 1 1193 ? -31.083 -3.177 7.352 1.00 85.56 1193 MET A C 1
ATOM 9451 O O . MET A 1 1193 ? -30.621 -3.460 8.460 1.00 85.56 1193 MET A O 1
ATOM 9455 N N . ASN A 1 1194 ? -32.104 -3.842 6.810 1.00 86.25 1194 ASN A N 1
ATOM 9456 C CA . ASN A 1 1194 ? -32.646 -5.076 7.375 1.00 86.25 1194 ASN A CA 1
ATOM 9457 C C . ASN A 1 1194 ? -31.835 -6.262 6.837 1.00 86.25 1194 ASN A C 1
ATOM 9459 O O . ASN A 1 1194 ? -32.020 -6.672 5.698 1.00 86.25 1194 ASN A O 1
ATOM 9463 N N . VAL A 1 1195 ? -30.929 -6.805 7.650 1.00 83.38 1195 VAL A N 1
ATOM 9464 C CA . VAL A 1 1195 ? -30.065 -7.936 7.244 1.00 83.38 1195 VAL A CA 1
ATOM 9465 C C . VAL A 1 1195 ? -30.707 -9.308 7.491 1.00 83.38 1195 VAL A C 1
ATOM 9467 O O . VAL A 1 1195 ? -30.184 -10.335 7.061 1.00 83.38 1195 VAL A O 1
ATOM 9470 N N . LEU A 1 1196 ? -31.851 -9.341 8.184 1.00 85.12 1196 LEU A N 1
ATOM 9471 C CA . LEU A 1 1196 ? -32.596 -10.566 8.497 1.00 85.12 1196 LEU A CA 1
ATOM 9472 C C . LEU A 1 1196 ? -33.710 -10.859 7.477 1.00 85.12 1196 LEU A C 1
ATOM 9474 O O . LEU A 1 1196 ? -34.262 -11.958 7.462 1.00 85.12 1196 LEU A O 1
ATOM 9478 N N . GLY A 1 1197 ? -34.072 -9.892 6.629 1.00 80.06 1197 GLY A N 1
ATOM 9479 C CA . GLY A 1 1197 ? -35.168 -10.024 5.672 1.00 80.06 1197 GLY A CA 1
ATOM 9480 C C . GLY A 1 1197 ? -35.360 -8.786 4.798 1.00 80.06 1197 GLY A C 1
ATOM 9481 O O . GLY A 1 1197 ? -34.491 -7.930 4.716 1.00 80.06 1197 GLY A O 1
ATOM 9482 N N . GLN A 1 1198 ? -36.510 -8.685 4.132 1.00 80.12 1198 GLN A N 1
ATOM 9483 C CA . GLN A 1 1198 ? -36.886 -7.500 3.353 1.00 80.12 1198 GLN A CA 1
ATOM 9484 C C . GLN A 1 1198 ? -37.935 -6.684 4.103 1.00 80.12 1198 GLN A C 1
ATOM 9486 O O . GLN A 1 1198 ? -38.832 -7.255 4.721 1.00 80.12 1198 GLN A O 1
ATOM 9491 N N . SER A 1 1199 ? -37.818 -5.360 4.023 1.00 87.00 1199 SER A N 1
ATOM 9492 C CA . SER A 1 1199 ? -38.772 -4.419 4.612 1.00 87.00 1199 SER A CA 1
ATOM 9493 C C . SER A 1 1199 ? -39.636 -3.781 3.526 1.00 87.00 1199 SER A C 1
ATOM 9495 O O . SER A 1 1199 ? -39.139 -3.436 2.456 1.00 87.00 1199 SER A O 1
ATOM 9497 N N . ASN A 1 1200 ? -40.916 -3.541 3.817 1.00 87.06 1200 ASN A N 1
ATOM 9498 C CA . ASN A 1 1200 ? -41.833 -2.819 2.915 1.00 87.06 1200 ASN A CA 1
ATOM 9499 C C . ASN A 1 1200 ? -41.713 -1.282 3.009 1.00 87.06 1200 ASN A C 1
ATOM 9501 O O . ASN A 1 1200 ? -42.609 -0.550 2.583 1.00 87.06 1200 ASN A O 1
ATOM 9505 N N . PHE A 1 1201 ? -40.631 -0.791 3.607 1.00 91.31 1201 PHE A N 1
ATOM 9506 C CA . PHE A 1 1201 ? -40.341 0.618 3.848 1.00 91.31 1201 PHE A CA 1
ATOM 9507 C C . PHE A 1 1201 ? -38.839 0.871 3.721 1.00 91.31 1201 PHE A C 1
ATOM 9509 O O . PHE A 1 1201 ? -38.033 -0.047 3.876 1.00 91.31 1201 PHE A O 1
ATOM 9516 N N . GLN A 1 1202 ? -38.467 2.126 3.479 1.00 90.19 1202 GLN A N 1
ATOM 9517 C CA . GLN A 1 1202 ? -37.068 2.556 3.444 1.00 90.19 1202 GLN A CA 1
ATOM 9518 C C . GLN A 1 1202 ? -36.694 3.297 4.729 1.00 90.19 1202 GLN A C 1
ATOM 9520 O O . GLN A 1 1202 ? -37.520 4.010 5.299 1.00 90.19 1202 GLN A O 1
ATOM 9525 N N . VAL A 1 1203 ? -35.450 3.128 5.182 1.00 91.12 1203 VAL A N 1
ATOM 9526 C CA . VAL A 1 1203 ? -34.889 3.882 6.310 1.00 91.12 1203 VAL A CA 1
ATOM 9527 C C . VAL A 1 1203 ? -34.209 5.134 5.770 1.00 91.12 1203 VAL A C 1
ATOM 9529 O O . VAL A 1 1203 ? -33.301 5.040 4.935 1.00 91.12 1203 VAL A O 1
ATOM 9532 N N . ILE A 1 1204 ? -34.668 6.289 6.240 1.00 91.31 1204 ILE A N 1
ATOM 9533 C CA . ILE A 1 1204 ? -34.147 7.602 5.862 1.00 91.31 1204 ILE A CA 1
ATOM 9534 C C . ILE A 1 1204 ? -33.964 8.473 7.101 1.00 91.31 1204 ILE A C 1
ATOM 9536 O O . ILE A 1 1204 ? -34.542 8.210 8.158 1.00 91.31 1204 ILE A O 1
ATOM 9540 N N . THR A 1 1205 ? -33.182 9.531 6.977 1.00 90.38 1205 THR A N 1
ATOM 9541 C CA . THR A 1 1205 ? -33.103 10.574 8.004 1.00 90.38 1205 THR A CA 1
ATOM 9542 C C . THR A 1 1205 ? -34.145 11.670 7.778 1.00 90.38 1205 THR A C 1
ATOM 9544 O O . THR A 1 1205 ? -34.902 11.671 6.802 1.00 90.38 1205 THR A O 1
ATOM 9547 N N . LEU A 1 1206 ? -34.194 12.636 8.700 1.00 89.00 1206 LEU A N 1
ATOM 9548 C CA . LEU A 1 1206 ? -35.039 13.816 8.537 1.00 89.00 1206 LEU A CA 1
ATOM 9549 C C . LEU A 1 1206 ? -34.569 14.713 7.372 1.00 89.00 1206 LEU A C 1
ATOM 9551 O O . LEU A 1 1206 ? -35.406 15.272 6.662 1.00 89.00 1206 LEU A O 1
ATOM 9555 N N . SER A 1 1207 ? -33.256 14.841 7.158 1.00 86.94 1207 SER A N 1
ATOM 9556 C CA . SER A 1 1207 ? -32.670 15.643 6.072 1.00 86.94 1207 SER A CA 1
ATOM 9557 C C . SER A 1 1207 ? -32.969 15.022 4.698 1.00 86.94 1207 SER A C 1
ATOM 9559 O O . SER A 1 1207 ? -33.398 15.720 3.772 1.00 86.94 1207 SER A O 1
ATOM 9561 N N . GLU A 1 1208 ? -32.864 13.695 4.587 1.00 89.31 1208 GLU A N 1
ATOM 9562 C CA . GLU A 1 1208 ? -33.244 12.941 3.391 1.00 89.31 1208 GLU A CA 1
ATOM 9563 C C . GLU A 1 1208 ? -34.748 13.047 3.108 1.00 89.31 1208 GLU A C 1
ATOM 9565 O O . GLU A 1 1208 ? -35.140 13.219 1.953 1.00 89.31 1208 GLU A O 1
ATOM 9570 N N . LEU A 1 1209 ? -35.603 13.020 4.143 1.00 91.44 1209 LEU A N 1
ATOM 9571 C CA . LEU A 1 1209 ? -37.036 13.279 3.972 1.00 91.44 1209 LEU A CA 1
ATOM 9572 C C . LEU A 1 1209 ? -37.282 14.679 3.393 1.00 91.44 1209 LEU A C 1
ATOM 9574 O O . LEU A 1 1209 ? -38.069 14.815 2.459 1.00 91.44 1209 LEU A O 1
ATOM 9578 N N . GLY A 1 1210 ? -36.610 15.708 3.918 1.00 89.00 1210 GLY A N 1
ATOM 9579 C CA . GLY A 1 1210 ? -36.700 17.073 3.391 1.00 89.00 1210 GLY A CA 1
ATOM 9580 C C . GLY A 1 1210 ? -36.341 17.142 1.905 1.00 89.00 1210 GLY A C 1
ATOM 9581 O O . GLY A 1 1210 ? -37.140 17.618 1.100 1.00 89.00 1210 GLY A O 1
ATOM 9582 N N . SER A 1 1211 ? -35.202 16.554 1.535 1.00 87.44 1211 SER A N 1
ATOM 9583 C CA . SER A 1 1211 ? -34.717 16.509 0.148 1.00 87.44 1211 SER A CA 1
ATOM 9584 C C . SER A 1 1211 ? -35.680 15.765 -0.791 1.00 87.44 1211 SER A C 1
ATOM 9586 O O . SER A 1 1211 ? -35.920 16.192 -1.921 1.00 87.44 1211 SER A O 1
ATOM 9588 N N . LEU A 1 1212 ? -36.279 14.659 -0.331 1.00 89.81 1212 LEU A N 1
ATOM 9589 C CA . LEU A 1 1212 ? -37.282 13.914 -1.101 1.00 89.81 1212 LEU A CA 1
ATOM 9590 C C . LEU A 1 1212 ? -38.537 14.753 -1.373 1.00 89.81 1212 LEU A C 1
ATOM 9592 O O . LEU A 1 1212 ? -39.087 14.690 -2.473 1.00 89.81 1212 LEU A O 1
ATOM 9596 N N . LEU A 1 1213 ? -38.982 15.536 -0.389 1.00 89.56 1213 LEU A N 1
ATOM 9597 C CA . LEU A 1 1213 ? -40.163 16.390 -0.513 1.00 89.56 1213 LEU A CA 1
ATOM 9598 C C . LEU A 1 1213 ? -39.913 17.621 -1.400 1.00 89.56 1213 LEU A C 1
ATOM 9600 O O . LEU A 1 1213 ? -40.820 18.055 -2.108 1.00 89.56 1213 LEU A O 1
ATOM 9604 N N . GLU A 1 1214 ? -38.701 18.177 -1.396 1.00 82.69 1214 GLU A N 1
ATOM 9605 C CA . GLU A 1 1214 ? -38.314 19.275 -2.294 1.00 82.69 1214 GLU A CA 1
ATOM 9606 C C . GLU A 1 1214 ? -38.287 18.822 -3.760 1.00 82.69 1214 GLU A C 1
ATOM 9608 O O . GLU A 1 1214 ? -38.880 19.477 -4.621 1.00 82.69 1214 GLU A O 1
ATOM 9613 N N . ASN A 1 1215 ? -37.701 17.653 -4.032 1.00 77.62 1215 ASN A N 1
ATOM 9614 C CA . ASN A 1 1215 ? -37.644 17.075 -5.377 1.00 77.62 1215 ASN A CA 1
ATOM 9615 C C . ASN A 1 1215 ? -39.030 16.723 -5.945 1.00 77.62 1215 ASN A C 1
ATOM 9617 O O . ASN A 1 1215 ? -39.233 16.811 -7.154 1.00 77.62 1215 ASN A O 1
ATOM 9621 N N . GLU A 1 1216 ? -40.002 16.352 -5.104 1.00 70.44 1216 GLU A N 1
ATOM 9622 C CA . GLU A 1 1216 ? -41.381 16.111 -5.556 1.00 70.44 1216 GLU A CA 1
ATOM 9623 C C . GLU A 1 1216 ? -42.136 17.376 -5.968 1.00 70.44 1216 GLU A C 1
ATOM 9625 O O . GLU A 1 1216 ? -43.031 17.298 -6.806 1.00 70.44 1216 GLU A O 1
ATOM 9630 N N . ASN A 1 1217 ? -41.800 18.526 -5.385 1.00 60.91 1217 ASN A N 1
ATOM 9631 C CA . ASN A 1 1217 ? -42.447 19.801 -5.698 1.00 60.91 1217 ASN A CA 1
ATOM 9632 C C . ASN A 1 1217 ? -41.779 20.548 -6.864 1.00 60.91 1217 ASN A C 1
ATOM 9634 O O . ASN A 1 1217 ? -42.360 21.498 -7.388 1.00 60.91 1217 ASN A O 1
ATOM 9638 N N . GLY A 1 1218 ? -40.564 20.143 -7.252 1.00 49.75 1218 GLY A N 1
ATOM 9639 C CA . GLY A 1 1218 ? -39.818 20.691 -8.389 1.00 49.75 1218 GLY A CA 1
ATOM 9640 C C . GLY A 1 1218 ? -40.129 20.049 -9.749 1.00 49.75 1218 GLY A C 1
ATOM 9641 O O . GLY A 1 1218 ? -39.505 20.444 -10.735 1.00 49.75 1218 GLY A O 1
ATOM 9642 N N . ALA A 1 1219 ? -41.052 19.079 -9.809 1.00 35.94 1219 ALA A N 1
ATOM 9643 C CA . ALA A 1 1219 ? -41.431 18.327 -11.013 1.00 35.94 1219 ALA A CA 1
ATOM 9644 C C . ALA A 1 1219 ? -42.779 18.758 -11.613 1.00 35.94 1219 ALA A C 1
ATOM 9646 O O . ALA A 1 1219 ? -43.752 18.944 -10.843 1.00 35.94 1219 ALA A O 1
#

Radius of gyration: 37.23 Å; Cα contacts (8 Å, |Δi|>4): 2060; chains: 1; bounding box: 110×75×104 Å

Sequence (1219 aa):
MSVNKDGGISNIQSLYCQGCIEAAEKIISYISQFDIESVACAVFCINSWHENRSCQTNAYALNAALLAVSDFGTNQIADYEEFSKFFTHVKNTLPTPTIFEDEIVPIMGQTLIHFKGKWRKALHGCGATLEYPRLCFADAIIDEPREIKEFNELLDYVDAMSQALGGGGWEGSNSIPDEMKIPPYEYWHQTYKWMNANPISPISANTIAAIQKSTDYIENKCFVMNGSKPIPLFCPSILQDYISHIIKDKQADEYRNAIDITLLNQARFNYDSVEQRGSSVLTFPLFKLNGEPIERCPATFLIIDGENRLALFYNAACVCSDSGLVNLRSLFSQEENALEILDYLKHNGQRRKLVVSRPNTLEFTVVAYHDNVDMNLGFRTEMRSEVADYDCGAADLMAILMAANSASEICSFFHSVATSPTTLLSPFVAASDYFIVWMANNRQILDGVEDRDAGITLALDYNETDGFFAEYFRNSVIDFPFDRCGKWILGSPYAFTFRKNERGFIEIIGKSDHQSFGLTKRLLDMNGEPCFIHLGASIESARDVPPMNLEQGASVLPLFEDLLMCLVLDAEPEIASLISGKGYLELIYVMPGGAAANSLPTVDEQLGIKAFYTEMKHSTVFYSVDSEIFINAISRAQDRSTEMHFAWGILSPVRCSYSDAMDSLAQKLTHLAQGQKMVDAESLALPYIWRYGIEKPALTETSKVAALKAVAYAIDDENVKSGRYFGSAANDVIRKFQKALSTTFENRLMQFDRKDLLKKFYDILANSSHTFYVNTVRYGSFSNLQDEEEKRVYATIFEQREDSRYEIRAARFSVETLLTLSSHGSRIANSDEVAKLVAIGGQLLSASEVADMLMFEPKGMGVEIAENCVATLIEDEGILEEARALKSRQLRDEGHAGSNSTDDAKYIQLAKDAFEEDTGVSFNCFLDVLNSLALGCPSNFEGDYASSNVLSIESSSLANFVKQDLLNNYTDETIGDALDFLTLDNEKLKEIDGKSYDYLPFGNTKNRLNRLELKPIINDDGQFVYSPICMGLLKERWVRGLAERFLPAKLAFPSLNKVMESWKHLYEKALESDVQDCFLKAGFLRKHVYRGVDLCKKGDHPQYLGDYDGLAYAPVTETVWVIECKEFEKIESAFDYMQLQQRWFGKEGKLLKYERRIKYLQEHLVEVAADLGFNHTGKLRIRAYLVSNKLFMNVLGQSNFQVITLSELGSLLENENGA

Foldseek 3Di:
DDDDPDLDLDQAQADPLRCLCVQLVQCLVVQQADDLLQLLLLLQLLCLAQLCVLVLSLNLSSLSSSQSHPHHHHHHCDAPVSSVVVVVVSLVRGDQRDPPRAWWDQWQFLFWEDAPHATFGAFATLRDFLLPLLLNLCNLLQDDPVLSVLLVLVSVLSRLSCVLQVRNPDDADTNHRGRRDDDDRSNSVSSVVCQVVVSCVSHDPVSVCLQVVQDSYSQSDQFHDPPPDTGGRDHRCPNLSSSLSSCVVDDPVSSVVSLLVSLLVLLCLQAADLPDLDTQKAALKWKDFPNHTQDRDQFGMKGHQVAFFIETEHEPVDPDDCVRLVVLVCCLQDNQAKMKIWHPDDDVNHIRIDIDNGSVRHHYFYEYEYAPSRVPPPDDPPPPDPRGLYYAYSSLSSLCSLPDLASNLVRLLRSCSSPQPAADEDPPDHSNLVSLCCVVLLNDNDLFCPSPPHNDHDPGRRHSSVSVSSCCSVPFCVQPPSRCLVLDPSNDLSQWGWDQDPLGWTFTAGRHPRDTQFTKDWAAEPVRDIAMETEGEDPVLCPQADQVLSQVQVVCSVQVNLLVSVLCVLCVHLVSHLCPPQRYEYEYEHRPRGPVQVPFDQQDPQFQKGWAFDDDSHTYIYIYTDRVSLLVVQQPDLFCQSSLVSVCSRCVNSCVPPVPSVVVSVVSSVVRRHHFDLGHHDDDDALFDFGDDDPQLAQDPSLLSLLLRLLNVLLVVLVPDFDWFAFVRQLVSLVRSLVSLLVVLLVLLQAEDLVLLLLSLQSNLLVLLVLLVVLLVVLQSDDGHDPVSNVVSNVVSVVSNVRSVLSNLLSQQLNLSSLLDDHHHHRRQDSSRSSNSSSNSSVSQVSVLLSLLSNLRFPQWIWGQHPSRRIDIGHDPVVVVVVSVQVSVQSNDQFDPPDDPVVLVVLVVLLQVLVCVLQVARPVLLLLLLSCLRYNDLDPDDPQRPDRFKGKAQLVSSLVSSCVVCVPPDDSVNNVSSLVLLEADSVCQQPFPNDGDPDRPSQPFLGRSRGCLRNVWYDDPRITMGGSSSSSVSSVCVVVCVVLLHDTNLVSRPSSNVSSVVVQVVVLLVQLVLLQVLCVVLVFDPLFKDAFDDLVVLDVDDNLLGTFRIWGADQVVLEIEGEDGDEDYDADGSSSVSVLLCCQPNPPHPCVSVQVNQVCCVVCVVVSCVSSVPDHDDDHHYAYEYEYSGADDNRRDDGPHHYDYSVVSSVVSNVVSVD

pLDDT: mean 85.36, std 10.82, range [23.56, 97.62]